Protein 2FB7 (pdb70)

Solvent-accessible surface area: 6636 Å² total; per-residue (Å²): 78,165,106,23,11,32,13,24,1,31,4,111,68,130,84,170,77,59,1,7,33,171,64,83,69,121,166,89,62,15,2,17,5,22,25,16,143,70,104,63,84,67,146,136,109,44,106,136,118,77,61,65,212,77,153,64,177,92,121,80,105,18,182,9,110,43,31,121,65,90,79,95,98,70,95,107,154,121,156,228

B-factor: mean 3.77, std 3.63, range [0.25, 16.96]

Organism: Danio rerio (NCBI:txid7955)

Foldseek 3Di:
DQPAFFKWWAFLVRRIFTAHWHWDAQPQRHTFFAQGFWDCQPDHLDPQRTDHGPGDDPGDTGNSVGTDDMDGDDDRCPPD

Radius of gyration: 13.63 Å; Cα contacts (8 Å, |Δi|>4): 147; chains: 1; bounding box: 40×34×20 Å

CATH classification: 2.30.30.100

InterPro domains:
  IPR010920 LSM domain superfamily [SSF50182] (6-83)
  IPR019050 FDF domain [PF09532] (263-380)
  IPR019050 FDF domain [SM01199] (263-383)
  IPR025609 Lsm14-like, N-terminal [PF12701] (6-80)
  IPR025609 Lsm14-like, N-terminal [SM01271] (1-98)
  IPR025609 Lsm14-like, N-terminal [cd01736] (4-77)
  IPR025761 FFD box [PS51513] (331-347)
  IPR025762 DFDF domain [PS51512] (257-293)
  IPR025768 TFG box [PS51536] (363-383)
  IPR047575 Sm domain [PS52002] (1-81)

Structure (mmCIF, N/CA/C/O backbone):
data_2FB7
#
_entry.id   2FB7
#
_cell.length_a   1.000
_cell.length_b   1.000
_cell.length_c   1.000
_cell.angle_alpha   90.00
_cell.angle_beta   90.00
_cell.angle_gamma   90.00
#
_symmetry.space_group_name_H-M   'P 1'
#
loop_
_atom_site.group_PDB
_atom_site.id
_atom_site.type_symbol
_atom_site.label_atom_id
_atom_site.label_alt_id
_atom_site.label_comp_id
_atom_site.label_asym_id
_atom_site.label_entity_id
_atom_site.label_seq_id
_atom_site.pdbx_PDB_ins_code
_atom_site.Cartn_x
_atom_site.Cartn_y
_atom_site.Cartn_z
_atom_site.occupancy
_atom_site.B_iso_or_equiv
_atom_site.auth_seq_id
_atom_site.auth_comp_id
_atom_site.auth_asym_id
_atom_site.auth_atom_id
_atom_site.pdbx_PDB_model_num
ATOM 1 N N . PRO A 1 16 ? -10.121 -1.608 3.178 1.00 2.98 16 PRO A N 1
ATOM 2 C CA . PRO A 1 16 ? -9.875 -0.203 2.774 1.00 2.98 16 PRO A CA 1
ATOM 3 C C . PRO A 1 16 ? -8.964 0.591 3.743 1.00 3.07 16 PRO A C 1
ATOM 4 O O . PRO A 1 16 ? -8.702 0.162 4.877 1.00 3.73 16 PRO A O 1
ATOM 15 N N . TYR A 1 17 ? -8.512 1.774 3.258 1.00 2.86 17 TYR A N 1
ATOM 16 C CA . TYR A 1 17 ? -7.804 2.807 4.066 1.00 3.15 17 TYR A CA 1
ATOM 17 C C . TYR A 1 17 ? -6.484 2.294 4.715 1.00 2.43 17 TYR A C 1
ATOM 18 O O . TYR A 1 17 ? -5.771 1.467 4.133 1.00 2.82 17 TYR A O 1
ATOM 36 N N . ILE A 1 18 ? -6.162 2.867 5.902 1.00 1.98 18 ILE A N 1
ATOM 37 C CA . ILE A 1 18 ? -4.984 2.551 6.730 1.00 1.60 18 ILE A CA 1
ATOM 38 C C . ILE A 1 18 ? -3.794 3.475 6.475 1.00 1.32 18 ILE A C 1
ATOM 39 O O . ILE A 1 18 ? -3.523 4.382 7.283 1.00 1.96 18 ILE A O 1
ATOM 55 N N . GLY A 1 19 ? -3.109 3.281 5.382 1.00 1.07 19 GLY A N 1
ATOM 56 C CA . GLY A 1 19 ? -1.916 4.069 5.112 1.00 0.82 19 GLY A CA 1
ATOM 57 C C . GLY A 1 19 ? -1.786 4.456 3.654 1.00 0.70 19 GLY A C 1
ATOM 58 O O . GLY A 1 19 ? -2.782 4.426 2.909 1.00 1.05 19 GLY A O 1
ATOM 62 N N . SER A 1 20 ? -0.566 4.796 3.234 1.00 0.60 20 SER A N 1
ATOM 63 C CA . SER A 1 20 ? -0.313 5.192 1.850 1.00 0.70 20 SER A CA 1
ATOM 64 C C . SER A 1 20 ? -0.004 3.958 1.017 1.00 0.53 20 SER A C 1
ATOM 65 O O . SER A 1 20 ? 0.914 3.201 1.336 1.00 0.89 20 SER A O 1
ATOM 73 N N . LYS A 1 21 ? -0.766 3.758 -0.035 1.00 0.67 21 LYS A N 1
ATOM 74 C CA . LYS A 1 21 ? -0.633 2.568 -0.864 1.00 0.88 21 LYS A CA 1
ATOM 75 C C . LYS A 1 21 ? 0.500 2.773 -1.847 1.00 0.70 21 LYS A C 1
ATOM 76 O O . LYS A 1 21 ? 0.492 3.728 -2.639 1.00 1.07 21 LYS A O 1
ATOM 95 N N . ILE A 1 22 ? 1.477 1.911 -1.795 1.00 0.48 22 ILE A N 1
ATOM 96 C CA . ILE A 1 22 ? 2.633 2.027 -2.664 1.00 0.59 22 ILE A CA 1
ATOM 97 C C . ILE A 1 22 ? 3.038 0.646 -3.126 1.00 0.43 22 ILE A C 1
ATOM 98 O O . ILE A 1 22 ? 2.567 -0.364 -2.581 1.00 0.51 22 ILE A O 1
ATOM 114 N N . SER A 1 23 ? 3.888 0.594 -4.088 1.00 0.44 23 SER A N 1
ATOM 115 C CA . SER A 1 23 ? 4.427 -0.630 -4.516 1.00 0.38 23 SER A CA 1
ATOM 116 C C . SER A 1 23 ? 5.938 -0.524 -4.424 1.00 0.34 23 SER A C 1
ATOM 117 O O . SER A 1 23 ? 6.550 0.410 -4.966 1.00 0.52 23 SER A O 1
ATOM 125 N N . LEU A 1 24 ? 6.514 -1.443 -3.706 1.00 0.34 24 LEU A N 1
ATOM 126 C CA . LEU A 1 24 ? 7.926 -1.451 -3.462 1.00 0.37 24 LEU A CA 1
ATOM 127 C C . LEU A 1 24 ? 8.535 -2.680 -4.072 1.00 0.35 24 LEU A C 1
ATOM 128 O O . LEU A 1 24 ? 8.014 -3.780 -3.916 1.00 0.50 24 LEU A O 1
ATOM 144 N N . ILE A 1 25 ? 9.588 -2.495 -4.814 1.00 0.29 25 ILE A N 1
ATOM 145 C CA . ILE A 1 25 ? 10.308 -3.583 -5.361 1.00 0.28 25 ILE A CA 1
ATOM 146 C C . ILE A 1 25 ? 11.624 -3.780 -4.602 1.00 0.25 25 ILE A C 1
ATOM 147 O O . ILE A 1 25 ? 12.460 -2.867 -4.550 1.00 0.29 25 ILE A O 1
ATOM 163 N N . SER A 1 26 ? 11.791 -4.962 -4.006 1.00 0.27 26 SER A N 1
ATOM 164 C CA . SER A 1 26 ? 12.975 -5.291 -3.239 1.00 0.31 26 SER A CA 1
ATOM 165 C C . SER A 1 26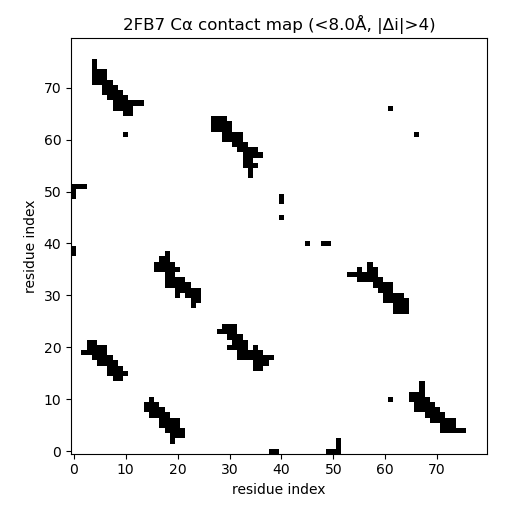 ? 14.139 -5.646 -4.170 1.00 0.29 26 SER A C 1
ATOM 166 O O . SER A 1 26 ? 13.928 -5.833 -5.377 1.00 0.28 26 SER A O 1
ATOM 174 N N . LYS A 1 27 ? 15.365 -5.761 -3.587 1.00 0.35 27 LYS A N 1
ATOM 175 C CA . LYS A 1 27 ? 16.635 -5.996 -4.339 1.00 0.41 27 LYS A CA 1
ATOM 176 C C . LYS A 1 27 ? 16.551 -7.156 -5.360 1.00 0.45 27 LYS A C 1
ATOM 177 O O . LYS A 1 27 ? 17.286 -7.164 -6.335 1.00 0.60 27 LYS A O 1
ATOM 196 N N . ALA A 1 28 ? 15.665 -8.114 -5.126 1.00 0.44 28 ALA A N 1
ATOM 197 C CA . ALA A 1 28 ? 15.545 -9.281 -6.000 1.00 0.52 28 ALA A CA 1
ATOM 198 C C . ALA A 1 28 ? 14.580 -9.006 -7.138 1.00 0.41 28 ALA A C 1
ATOM 199 O O . ALA A 1 28 ? 14.200 -9.912 -7.872 1.00 0.48 28 ALA A O 1
ATOM 206 N N . GLU A 1 29 ? 14.208 -7.737 -7.274 1.00 0.34 29 GLU A N 1
ATOM 207 C CA . GLU A 1 29 ? 13.277 -7.260 -8.286 1.00 0.38 29 GLU A CA 1
ATOM 208 C C . GLU A 1 29 ? 11.895 -7.860 -8.084 1.00 0.40 29 GLU A C 1
ATOM 209 O O . GLU A 1 29 ? 11.165 -8.151 -9.026 1.00 0.55 29 GLU A O 1
ATOM 221 N N . ILE A 1 30 ? 11.520 -7.943 -6.807 1.00 0.39 30 ILE A N 1
ATOM 222 C CA . ILE A 1 30 ? 10.230 -8.480 -6.410 1.00 0.52 30 ILE A CA 1
ATOM 223 C C . ILE A 1 30 ? 9.312 -7.348 -5.966 1.00 0.55 30 ILE A C 1
ATOM 224 O O . ILE A 1 30 ? 9.683 -6.553 -5.099 1.00 0.59 30 ILE A O 1
ATOM 240 N N . ARG A 1 31 ? 8.121 -7.288 -6.551 1.00 0.64 31 ARG A N 1
ATOM 241 C CA . ARG A 1 31 ? 7.144 -6.235 -6.237 1.00 0.75 31 ARG A CA 1
ATOM 242 C C . ARG A 1 31 ? 6.215 -6.630 -5.083 1.00 0.55 31 ARG A C 1
ATOM 243 O O . ARG A 1 31 ? 5.824 -7.789 -4.954 1.00 0.76 31 ARG A O 1
ATOM 264 N N . TYR A 1 32 ? 5.884 -5.661 -4.252 1.00 0.47 32 TYR A N 1
ATOM 265 C CA . TYR A 1 32 ? 4.946 -5.846 -3.145 1.00 0.59 32 TYR A CA 1
ATOM 266 C C . TYR A 1 32 ? 4.042 -4.615 -3.092 1.00 0.56 32 TYR A C 1
ATOM 267 O O . TYR A 1 32 ? 4.509 -3.498 -3.392 1.00 0.69 32 TYR A O 1
ATOM 285 N N . GLU A 1 33 ? 2.782 -4.795 -2.762 1.00 0.53 33 GLU A N 1
ATOM 286 C CA . GLU A 1 33 ? 1.883 -3.681 -2.550 1.00 0.52 33 GLU A CA 1
ATOM 287 C C . GLU A 1 33 ? 1.426 -3.648 -1.097 1.00 0.42 33 GLU A C 1
ATOM 288 O O . GLU A 1 33 ? 1.088 -4.671 -0.523 1.00 0.51 33 GLU A O 1
ATOM 300 N N . GLY A 1 34 ? 1.447 -2.486 -0.505 1.00 0.40 34 GLY A N 1
ATOM 301 C CA . GLY A 1 34 ? 1.050 -2.342 0.880 1.00 0.43 34 GLY A CA 1
ATOM 302 C C . GLY A 1 34 ? 0.839 -0.932 1.224 1.00 0.36 34 GLY A C 1
ATOM 303 O O . GLY A 1 34 ? 0.814 -0.060 0.337 1.00 0.45 34 GLY A O 1
ATOM 307 N N . ILE A 1 35 ? 0.692 -0.684 2.486 1.00 0.35 35 ILE A N 1
ATOM 308 C CA . ILE A 1 35 ? 0.542 0.612 2.961 1.00 0.39 35 ILE A CA 1
ATOM 309 C C . ILE A 1 35 ? 1.737 1.091 3.821 1.00 0.40 35 ILE A C 1
ATOM 310 O O . ILE A 1 35 ? 2.023 0.594 4.901 1.00 0.61 35 ILE A O 1
ATOM 326 N N . LEU A 1 36 ? 2.467 1.980 3.241 1.00 0.33 36 LEU A N 1
ATOM 327 C CA . LEU A 1 36 ? 3.638 2.632 3.853 1.00 0.40 36 LEU A CA 1
ATOM 328 C C . LEU A 1 36 ? 3.270 3.284 5.178 1.00 0.41 36 LEU A C 1
ATOM 329 O O . LEU A 1 36 ? 2.211 3.960 5.289 1.00 0.44 36 LEU A O 1
ATOM 345 N N . TYR A 1 37 ? 4.136 3.080 6.183 1.00 0.44 37 TYR A N 1
ATOM 346 C CA . TYR A 1 37 ? 3.913 3.594 7.513 1.00 0.50 37 TYR A CA 1
ATOM 347 C C . TYR A 1 37 ? 4.949 4.682 7.883 1.00 0.52 37 TYR A C 1
ATOM 348 O O . TYR A 1 37 ? 4.584 5.746 8.382 1.00 0.64 37 TYR A O 1
ATOM 366 N N . THR A 1 38 ? 6.232 4.418 7.654 1.00 0.49 38 THR A N 1
ATOM 367 C CA . THR A 1 38 ? 7.295 5.379 7.988 1.00 0.56 38 THR A CA 1
ATOM 368 C C . THR A 1 38 ? 8.518 5.139 7.078 1.00 0.56 38 THR A C 1
ATOM 369 O O . THR A 1 38 ? 8.706 4.022 6.577 1.00 0.52 38 THR A O 1
ATOM 380 N N . ILE A 1 39 ? 9.313 6.181 6.838 1.00 0.72 39 ILE A N 1
ATOM 381 C CA . ILE A 1 39 ? 10.540 6.059 6.050 1.00 0.79 39 ILE A CA 1
ATOM 382 C C . ILE A 1 39 ? 11.661 6.796 6.771 1.00 1.01 39 ILE A C 1
ATOM 383 O O . ILE A 1 39 ? 11.509 7.972 7.114 1.00 1.31 39 ILE A O 1
ATOM 399 N N . ASP A 1 40 ? 12.764 6.121 7.012 1.00 0.96 40 ASP A N 1
ATOM 400 C CA . ASP A 1 40 ? 13.905 6.747 7.651 1.00 1.24 40 ASP A CA 1
ATOM 401 C C . ASP A 1 40 ? 14.774 7.334 6.570 1.00 1.25 40 ASP A C 1
ATOM 402 O O . ASP A 1 40 ? 15.582 6.631 5.955 1.00 1.13 40 ASP A O 1
ATOM 411 N N . THR A 1 41 ? 14.591 8.597 6.311 1.00 1.54 41 THR A N 1
ATOM 412 C CA . THR A 1 41 ? 15.279 9.297 5.243 1.00 1.72 41 THR A CA 1
ATOM 413 C C . THR A 1 41 ? 16.833 9.202 5.342 1.00 1.69 41 THR A C 1
ATOM 414 O O . THR A 1 41 ? 17.510 9.198 4.321 1.00 1.85 41 THR A O 1
ATOM 425 N N . GLU A 1 42 ? 17.375 9.070 6.557 1.00 1.61 42 GLU A N 1
ATOM 426 C CA . GLU A 1 42 ? 18.844 9.034 6.738 1.00 1.64 42 GLU A CA 1
ATOM 427 C C . GLU A 1 42 ? 19.463 7.770 6.099 1.00 1.37 42 GLU A C 1
ATOM 428 O O . GLU A 1 42 ? 20.521 7.824 5.499 1.00 1.56 42 GLU A O 1
ATOM 440 N N . ASN A 1 43 ? 18.798 6.640 6.234 1.00 1.11 43 ASN A N 1
ATOM 441 C CA . ASN A 1 43 ? 19.339 5.377 5.684 1.00 1.14 43 ASN A CA 1
ATOM 442 C C . ASN A 1 43 ? 18.522 4.928 4.506 1.00 1.21 43 ASN A C 1
ATOM 443 O O . ASN A 1 43 ? 18.796 3.885 3.907 1.00 1.44 43 ASN A O 1
ATOM 454 N N . SER A 1 44 ? 17.502 5.734 4.183 1.00 1.16 44 SER A N 1
ATOM 455 C CA . SER A 1 44 ? 16.578 5.475 3.080 1.00 1.40 44 SER A CA 1
ATOM 456 C C . SER A 1 44 ? 15.749 4.201 3.352 1.00 1.17 44 SER A C 1
ATOM 457 O O . SER A 1 44 ? 15.087 3.677 2.459 1.00 1.36 44 SER A O 1
ATOM 465 N N . THR A 1 45 ? 15.741 3.768 4.603 1.00 0.90 45 THR A N 1
ATOM 466 C CA . THR A 1 45 ? 15.092 2.556 4.983 1.00 0.79 45 THR A CA 1
ATOM 467 C C . THR A 1 45 ? 13.568 2.736 5.032 1.00 0.71 45 THR A C 1
ATOM 468 O O . THR A 1 45 ? 13.055 3.744 5.547 1.00 0.86 45 THR A O 1
ATOM 479 N N . VAL A 1 46 ? 12.864 1.779 4.490 1.00 0.55 46 VAL A N 1
ATOM 480 C CA . VAL A 1 46 ? 11.425 1.847 4.398 1.00 0.53 46 VAL A CA 1
ATOM 481 C C . VAL A 1 46 ? 10.792 0.932 5.440 1.00 0.46 46 VAL A C 1
ATOM 482 O O . VAL A 1 46 ? 11.111 -0.273 5.499 1.00 0.56 46 VAL A O 1
ATOM 495 N N . ALA A 1 47 ? 9.911 1.489 6.258 1.00 0.46 47 ALA A N 1
ATOM 496 C CA . ALA A 1 47 ? 9.224 0.722 7.268 1.00 0.47 47 ALA A CA 1
ATOM 497 C C . ALA A 1 47 ? 7.824 0.399 6.800 1.00 0.42 47 ALA A C 1
ATOM 498 O O . ALA A 1 47 ? 6.940 1.285 6.737 1.00 0.40 47 AL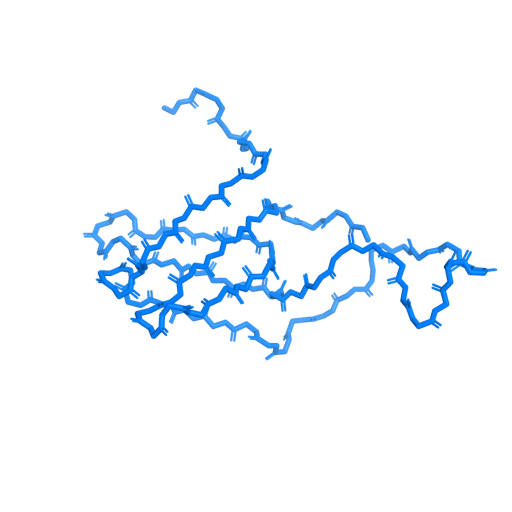A A O 1
ATOM 505 N N . LEU A 1 48 ? 7.624 -0.834 6.443 1.00 0.49 48 LEU A N 1
ATOM 506 C CA . LEU A 1 48 ? 6.346 -1.287 6.000 1.00 0.55 48 LEU A CA 1
ATOM 507 C C . LEU A 1 48 ? 5.601 -2.012 7.086 1.00 0.55 48 LEU A C 1
ATOM 508 O O . LEU A 1 48 ? 6.193 -2.676 7.946 1.00 0.66 48 LEU A O 1
ATOM 524 N N . ALA A 1 49 ? 4.312 -1.915 7.004 1.00 0.54 49 ALA A N 1
ATOM 525 C CA . ALA A 1 49 ? 3.412 -2.475 7.919 1.00 0.59 49 ALA A CA 1
ATOM 526 C C . ALA A 1 49 ? 2.220 -2.825 7.122 1.00 0.53 49 ALA A C 1
ATOM 527 O O . ALA A 1 49 ? 1.834 -2.057 6.279 1.00 0.69 49 ALA A O 1
ATOM 534 N N . LYS A 1 50 ? 1.702 -4.009 7.332 1.00 0.55 50 LYS A N 1
ATOM 535 C CA . LYS A 1 50 ? 0.551 -4.501 6.628 1.00 0.70 50 LYS A CA 1
ATOM 536 C C . LYS A 1 50 ? 0.661 -4.339 5.098 1.00 0.60 50 LYS A C 1
ATOM 537 O O . LYS A 1 50 ? -0.036 -3.581 4.418 1.00 0.74 50 LYS A O 1
ATOM 556 N N . VAL A 1 51 ? 1.691 -4.946 4.600 1.00 0.64 51 VAL A N 1
ATOM 557 C CA . VAL A 1 51 ? 1.872 -5.027 3.193 1.00 0.54 51 VAL A CA 1
ATOM 558 C C . VAL A 1 51 ? 0.918 -6.117 2.702 1.00 0.72 51 VAL A C 1
ATOM 559 O O . VAL A 1 51 ? 1.086 -7.275 3.064 1.00 1.07 51 VAL A O 1
ATOM 572 N N . ARG A 1 52 ? -0.073 -5.746 1.924 1.00 0.93 52 ARG A N 1
ATOM 573 C CA . ARG A 1 52 ? -1.000 -6.695 1.356 1.00 1.36 52 ARG A CA 1
ATOM 574 C C . ARG A 1 52 ? -1.824 -5.956 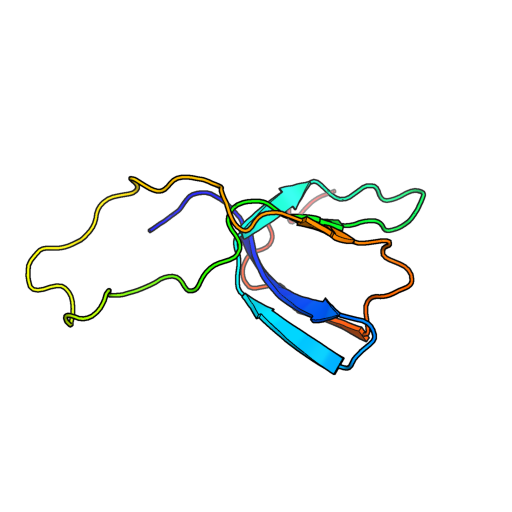0.326 1.00 1.77 52 ARG A C 1
ATOM 575 O O . ARG A 1 52 ? -1.944 -4.722 0.412 1.00 2.15 52 ARG A O 1
ATOM 596 N N . SER A 1 53 ? -2.395 -6.680 -0.626 1.00 2.22 53 SER A N 1
ATOM 597 C CA . SER A 1 53 ? -3.263 -6.082 -1.628 1.00 2.91 53 SER A CA 1
ATOM 598 C C . SER A 1 53 ? -4.508 -5.429 -0.954 1.00 3.21 53 SER A C 1
ATOM 599 O O . SER A 1 53 ? -4.899 -5.813 0.173 1.00 3.47 53 SER A O 1
ATOM 607 N N . PHE A 1 54 ? -5.115 -4.461 -1.629 1.00 3.60 54 PHE A N 1
ATOM 608 C CA . PHE A 1 54 ? -6.190 -3.676 -1.048 1.00 4.15 54 PHE A CA 1
ATOM 609 C C . PHE A 1 54 ? -7.420 -3.529 -1.971 1.00 4.64 54 PHE A C 1
ATOM 610 O O . PHE A 1 54 ? -7.469 -2.663 -2.840 1.00 5.36 54 PHE A O 1
ATOM 627 N N . GLY A 1 55 ? -8.398 -4.385 -1.793 1.00 4.55 55 GLY A N 1
ATOM 628 C CA . GLY A 1 55 ? -9.598 -4.263 -2.606 1.00 5.26 55 GLY A CA 1
ATOM 629 C C . GLY A 1 55 ? -10.179 -5.594 -3.008 1.00 5.56 55 GLY A C 1
ATOM 630 O O . GLY A 1 55 ? -9.695 -6.221 -3.920 1.00 5.90 55 GLY A O 1
ATOM 634 N N . THR A 1 56 ? -11.242 -5.995 -2.294 1.00 5.65 56 THR A N 1
ATOM 635 C CA . THR A 1 56 ? -11.974 -7.279 -2.472 1.00 6.13 56 THR A CA 1
ATOM 636 C C . THR A 1 56 ? -11.156 -8.477 -2.045 1.00 6.59 56 THR A C 1
ATOM 637 O O . THR A 1 56 ? -10.000 -8.584 -2.359 1.00 7.05 56 THR A O 1
ATOM 648 N N . GLU A 1 57 ? -11.787 -9.332 -1.292 1.00 6.75 57 GLU A N 1
ATOM 649 C CA . GLU A 1 57 ? -11.222 -10.534 -0.764 1.00 7.40 57 GLU A CA 1
ATOM 650 C C . GLU A 1 57 ? -11.389 -11.657 -1.816 1.00 8.18 57 GLU A C 1
ATOM 651 O O . GLU A 1 57 ? -11.414 -11.385 -3.011 1.00 8.38 57 GLU A O 1
ATOM 663 N N . ASP A 1 58 ? -11.524 -12.903 -1.351 1.00 8.77 58 ASP A N 1
ATOM 664 C CA . ASP A 1 58 ? -11.746 -14.098 -2.224 1.00 9.67 58 ASP A CA 1
ATOM 665 C C . ASP A 1 58 ? -13.156 -14.070 -2.829 1.00 9.51 58 ASP A C 1
ATOM 666 O O . ASP A 1 58 ? -13.602 -14.988 -3.528 1.00 10.10 58 ASP A O 1
ATOM 675 N N . ARG A 1 59 ? -13.833 -13.003 -2.541 1.00 8.84 59 ARG A N 1
ATOM 676 C CA . ARG A 1 59 ? -15.140 -12.700 -3.000 1.00 8.83 59 ARG A CA 1
ATOM 677 C C . ARG A 1 59 ? -15.104 -11.267 -3.517 1.00 8.12 59 ARG A C 1
ATOM 678 O O . ARG A 1 59 ? -14.330 -10.440 -2.992 1.00 7.53 59 ARG A O 1
ATOM 699 N N . PRO A 1 60 ? -15.930 -10.921 -4.513 1.00 8.32 60 PRO A N 1
ATOM 700 C CA . PRO A 1 60 ? -15.976 -9.563 -5.078 1.00 7.97 60 PRO A CA 1
ATOM 701 C C . PRO A 1 60 ? -16.716 -8.609 -4.128 1.00 7.54 60 PRO A C 1
ATOM 702 O O . PRO A 1 60 ? -17.483 -7.755 -4.561 1.00 7.87 60 PRO A O 1
ATOM 713 N N . THR A 1 61 ? -16.391 -8.708 -2.840 1.00 7.06 61 THR A N 1
ATOM 714 C CA . THR A 1 61 ? -17.090 -8.047 -1.789 1.00 6.93 61 THR A CA 1
ATOM 715 C C . THR A 1 61 ? -18.592 -8.279 -1.814 1.00 7.37 61 THR A C 1
ATOM 716 O O . THR A 1 61 ? -19.380 -7.437 -2.238 1.00 7.57 61 THR A O 1
ATOM 727 N N . ASP A 1 62 ? -18.964 -9.467 -1.394 1.00 7.84 62 ASP A N 1
ATOM 728 C CA . ASP A 1 62 ? -20.397 -9.855 -1.245 1.00 8.59 62 ASP A CA 1
ATOM 729 C C . ASP A 1 62 ? -20.920 -9.273 0.054 1.00 8.58 62 ASP A C 1
ATOM 730 O O . ASP A 1 62 ? -22.107 -9.327 0.369 1.00 9.09 62 ASP A O 1
ATOM 739 N N . ARG A 1 63 ? -19.998 -8.694 0.758 1.00 8.24 63 ARG A N 1
ATOM 740 C CA . ARG A 1 63 ? -20.138 -8.088 2.026 1.00 8.47 63 ARG A CA 1
ATOM 741 C C . ARG A 1 63 ? -18.973 -7.114 2.120 1.00 7.71 63 ARG A C 1
ATOM 742 O O . ARG A 1 63 ? -17.842 -7.508 2.342 1.00 7.62 63 ARG A O 1
ATOM 763 N N . PRO A 1 64 ? -19.231 -5.869 1.763 1.00 7.39 64 PRO A N 1
ATOM 764 C CA . PRO A 1 64 ? -18.229 -4.790 1.756 1.00 6.90 64 PRO A CA 1
ATOM 765 C C . PRO A 1 64 ? -17.375 -4.762 3.018 1.00 6.03 64 PRO A C 1
ATOM 766 O O . PRO A 1 64 ? -17.888 -4.721 4.148 1.00 6.04 64 PRO A O 1
ATOM 777 N N . ILE A 1 65 ? -16.079 -4.781 2.808 1.00 5.53 65 ILE A N 1
ATOM 778 C CA . ILE A 1 65 ? -15.141 -4.894 3.885 1.00 4.81 65 ILE A CA 1
ATOM 779 C C . ILE A 1 65 ? -14.799 -3.529 4.418 1.00 4.50 65 ILE A C 1
ATOM 780 O O . ILE A 1 65 ? -14.646 -2.564 3.674 1.00 4.92 65 ILE A O 1
ATOM 796 N N . ALA A 1 66 ? -14.754 -3.466 5.699 1.00 4.20 66 ALA A N 1
ATOM 797 C CA . ALA A 1 66 ? -14.420 -2.277 6.444 1.00 4.33 66 ALA A CA 1
ATOM 798 C C . ALA A 1 66 ? -12.989 -2.415 6.939 1.00 4.07 66 ALA A C 1
ATOM 799 O O . ALA A 1 66 ? -12.509 -3.549 7.042 1.00 3.75 66 ALA A O 1
ATOM 806 N N . PRO A 1 67 ? -12.267 -1.307 7.221 1.00 4.67 67 PRO A N 1
ATOM 807 C CA . PRO A 1 67 ? -10.893 -1.367 7.752 1.00 4.98 67 PRO A CA 1
ATOM 808 C C . PRO A 1 67 ? -10.767 -2.117 9.069 1.00 4.85 67 PRO A C 1
ATOM 809 O O . PRO A 1 67 ? -10.893 -1.551 10.163 1.00 5.44 67 PRO A O 1
ATOM 820 N N . ARG A 1 68 ? -10.618 -3.377 8.937 1.00 4.34 68 ARG A N 1
ATOM 821 C CA . ARG A 1 68 ? -10.317 -4.261 10.030 1.00 4.37 68 ARG A CA 1
ATOM 822 C C . ARG A 1 68 ? -9.263 -5.209 9.556 1.00 4.47 68 ARG A C 1
ATOM 823 O O . ARG A 1 68 ? -9.546 -6.244 8.961 1.00 5.10 68 ARG A O 1
ATOM 844 N N . ASP A 1 69 ? -8.049 -4.824 9.765 1.00 4.27 69 ASP A N 1
ATOM 845 C CA . ASP A 1 69 ? -6.940 -5.531 9.211 1.00 4.77 69 ASP A CA 1
ATOM 846 C C . ASP A 1 69 ? -5.800 -5.471 10.221 1.00 4.67 69 ASP A C 1
ATOM 847 O O . ASP A 1 69 ? -5.665 -4.460 10.936 1.00 5.15 69 ASP A O 1
ATOM 856 N N . GLU A 1 70 ? -5.006 -6.514 10.297 1.00 4.43 70 GLU A N 1
ATOM 857 C CA . GLU A 1 70 ? -3.934 -6.593 11.273 1.00 4.73 70 GLU A CA 1
ATOM 858 C C . GLU A 1 70 ? -2.590 -6.840 10.603 1.00 4.23 70 GLU A C 1
ATOM 859 O O . GLU A 1 70 ? -2.508 -7.375 9.494 1.00 4.51 70 GLU A O 1
ATOM 871 N N . THR A 1 71 ? -1.539 -6.466 11.276 1.00 3.85 71 THR A N 1
ATOM 872 C CA . THR A 1 71 ? -0.242 -6.471 10.683 1.00 3.57 71 THR A CA 1
ATOM 873 C C . THR A 1 71 ? 0.600 -7.695 11.080 1.00 3.98 71 THR A C 1
ATOM 874 O O . THR A 1 71 ? 1.085 -7.779 12.201 1.00 4.61 71 THR A O 1
ATOM 885 N N . PHE A 1 72 ? 0.752 -8.641 10.146 1.00 3.94 72 PHE A N 1
ATOM 886 C CA . PHE A 1 72 ? 1.574 -9.842 10.372 1.00 4.53 72 PHE A CA 1
ATOM 887 C C . PHE A 1 72 ? 2.732 -9.937 9.350 1.00 4.27 72 PHE A C 1
ATOM 888 O O . PHE A 1 72 ? 3.841 -10.327 9.686 1.00 4.46 72 PHE A O 1
ATOM 905 N N . GLU A 1 73 ? 2.449 -9.555 8.117 1.00 4.23 73 GLU A N 1
ATOM 906 C CA . GLU A 1 73 ? 3.405 -9.646 6.987 1.00 4.34 73 GLU A CA 1
ATOM 907 C C . GLU A 1 73 ? 4.431 -8.498 6.930 1.00 3.40 73 GLU A C 1
ATOM 908 O O . GLU A 1 73 ? 5.287 -8.483 6.066 1.00 3.76 73 GLU A O 1
ATOM 920 N N . TYR A 1 74 ? 4.280 -7.520 7.827 1.00 2.52 74 TYR A N 1
ATOM 921 C CA . TYR A 1 74 ? 5.148 -6.306 7.886 1.00 1.62 74 TYR A CA 1
ATOM 922 C C . TYR A 1 74 ? 6.653 -6.618 7.862 1.00 1.55 74 TYR A C 1
ATOM 923 O O . TYR A 1 74 ? 7.093 -7.662 8.350 1.00 2.04 74 TYR A O 1
ATOM 941 N N . ILE A 1 75 ? 7.430 -5.686 7.318 1.00 1.22 75 ILE A N 1
ATOM 942 C CA . ILE A 1 75 ? 8.861 -5.855 7.190 1.00 1.39 75 ILE A CA 1
ATOM 943 C C . ILE A 1 75 ? 9.544 -4.489 6.931 1.00 0.98 75 ILE A C 1
ATOM 944 O O . ILE A 1 75 ? 8.954 -3.584 6.330 1.00 1.15 75 ILE A O 1
ATOM 960 N N . ILE A 1 76 ? 10.757 -4.335 7.433 1.00 0.97 76 ILE A N 1
ATOM 961 C CA . ILE A 1 76 ? 11.542 -3.131 7.250 1.00 0.87 76 ILE A CA 1
ATOM 962 C C . ILE A 1 76 ? 12.656 -3.440 6.279 1.00 0.78 76 ILE A C 1
ATOM 963 O O . ILE A 1 76 ? 13.367 -4.425 6.441 1.00 1.17 76 ILE A O 1
ATOM 979 N N . PHE A 1 77 ? 12.801 -2.620 5.283 1.00 0.64 77 PHE A N 1
ATOM 980 C CA . PHE A 1 77 ? 13.802 -2.834 4.275 1.00 0.75 77 PHE A CA 1
ATOM 981 C C . PHE A 1 77 ? 14.993 -1.906 4.458 1.00 0.68 77 PHE A C 1
ATOM 982 O O . PHE A 1 77 ? 14.840 -0.784 4.914 1.00 0.65 77 PHE A O 1
ATOM 999 N N . ARG A 1 78 ? 16.175 -2.400 4.078 1.00 0.76 78 ARG A N 1
ATOM 1000 C CA . ARG A 1 78 ? 17.440 -1.665 4.159 1.00 0.80 78 ARG A CA 1
ATOM 1001 C C . ARG A 1 78 ? 17.447 -0.370 3.345 1.00 0.71 78 ARG A C 1
ATOM 1002 O O . ARG A 1 78 ? 18.358 0.432 3.484 1.00 1.01 78 ARG A O 1
ATOM 1023 N N . GLY A 1 79 ? 16.466 -0.196 2.460 1.00 0.66 79 GLY A N 1
ATOM 1024 C CA . GLY A 1 79 ? 16.355 1.041 1.698 1.00 0.72 79 GLY A CA 1
ATOM 1025 C C . GLY A 1 79 ? 17.262 1.046 0.508 1.00 0.64 79 GLY A C 1
ATOM 1026 O O . GLY A 1 79 ? 16.817 1.157 -0.627 1.00 0.76 79 GLY A O 1
ATOM 1030 N N . SER A 1 80 ? 18.533 0.899 0.766 1.00 0.62 80 SER A N 1
ATOM 1031 C CA . SER A 1 80 ? 19.540 0.811 -0.299 1.00 0.79 80 SER A CA 1
ATOM 1032 C C . SER A 1 80 ? 19.344 -0.487 -1.135 1.00 0.77 80 SER A C 1
ATOM 1033 O O . SER A 1 80 ? 19.941 -0.658 -2.199 1.00 1.04 80 SER A O 1
ATOM 1041 N N . ASP A 1 81 ? 18.506 -1.375 -0.627 1.00 0.61 81 ASP A N 1
ATOM 1042 C CA . ASP A 1 81 ? 18.143 -2.620 -1.304 1.00 0.76 81 ASP A CA 1
ATOM 1043 C C . ASP A 1 81 ? 16.823 -2.491 -2.032 1.00 0.58 81 ASP A C 1
ATOM 1044 O O . ASP A 1 81 ? 16.176 -3.492 -2.304 1.00 0.63 81 ASP A O 1
ATOM 1053 N N . ILE A 1 82 ? 16.397 -1.290 -2.334 1.00 0.49 82 ILE A N 1
ATOM 1054 C CA . ILE A 1 82 ? 15.146 -1.144 -3.070 1.00 0.42 82 ILE A CA 1
ATOM 1055 C C . ILE A 1 82 ? 15.427 -0.872 -4.544 1.00 0.38 82 ILE A C 1
ATOM 1056 O O . ILE A 1 82 ? 16.249 -0.026 -4.885 1.00 0.47 82 ILE A O 1
ATOM 1072 N N . LYS A 1 83 ? 14.744 -1.595 -5.398 1.00 0.34 83 LYS A N 1
ATOM 1073 C CA . LYS A 1 83 ? 14.885 -1.444 -6.830 1.00 0.36 83 LYS A CA 1
ATOM 1074 C C . LYS A 1 83 ? 13.959 -0.374 -7.368 1.00 0.38 83 LYS A C 1
ATOM 1075 O O . LYS A 1 83 ? 14.264 0.248 -8.379 1.00 0.58 83 LYS A O 1
ATOM 1094 N N . ASP A 1 84 ? 12.826 -0.167 -6.696 1.00 0.34 84 ASP A N 1
ATOM 1095 C CA . ASP A 1 84 ? 11.830 0.820 -7.174 1.00 0.44 84 ASP A CA 1
ATOM 1096 C C . ASP A 1 84 ? 10.784 1.146 -6.113 1.00 0.48 84 ASP A C 1
ATOM 1097 O O . ASP A 1 84 ? 10.276 0.244 -5.419 1.00 0.78 84 ASP A O 1
ATOM 1106 N N . LEU A 1 85 ? 10.499 2.433 -5.966 1.00 0.48 85 LEU A N 1
ATOM 1107 C CA . LEU A 1 85 ? 9.474 2.906 -5.049 1.00 0.72 85 LEU A CA 1
ATOM 1108 C C . LEU A 1 85 ? 8.432 3.710 -5.795 1.00 0.61 85 LEU A C 1
ATOM 1109 O O . LEU A 1 85 ? 8.649 4.879 -6.103 1.00 0.86 85 LEU A O 1
ATOM 1125 N N . THR A 1 86 ? 7.323 3.104 -6.089 1.00 0.61 86 THR A N 1
ATOM 1126 C CA . THR A 1 86 ? 6.255 3.784 -6.774 1.00 0.83 86 THR A CA 1
ATOM 1127 C C . THR A 1 86 ? 5.062 4.006 -5.826 1.00 0.83 86 THR A C 1
ATOM 1128 O O . THR A 1 86 ? 4.463 3.051 -5.318 1.00 0.91 86 THR A O 1
ATOM 1139 N N . VAL A 1 87 ? 4.756 5.274 -5.573 1.00 1.10 87 VAL A N 1
ATOM 1140 C CA . VAL A 1 87 ? 3.677 5.662 -4.665 1.00 1.29 87 VAL A CA 1
ATOM 1141 C C . VAL A 1 87 ? 2.379 5.945 -5.430 1.00 1.44 87 VAL A C 1
ATOM 1142 O O . VAL A 1 87 ? 2.410 6.275 -6.617 1.00 1.74 87 VAL A O 1
ATOM 1155 N N . CYS A 1 88 ? 1.245 5.790 -4.759 1.00 1.53 88 CYS A N 1
ATOM 1156 C CA . CYS A 1 88 ? -0.041 6.071 -5.376 1.00 1.91 88 CYS A CA 1
ATOM 1157 C C . CYS A 1 88 ? -0.682 7.343 -4.791 1.00 1.83 88 CYS A C 1
ATOM 1158 O O . CYS A 1 88 ? -1.370 8.078 -5.500 1.00 2.53 88 CYS A O 1
ATOM 1166 N N . GLU A 1 89 ? -0.447 7.613 -3.507 1.00 1.89 89 GLU A N 1
ATOM 1167 C CA . GLU A 1 89 ? -1.024 8.783 -2.874 1.00 2.59 89 GLU A CA 1
ATOM 1168 C C . GLU A 1 89 ? -0.022 9.486 -1.949 1.00 3.36 89 GLU A C 1
ATOM 1169 O O . GLU A 1 89 ? 0.446 8.906 -0.963 1.00 3.69 89 GLU A O 1
ATOM 1181 N N . PRO A 1 90 ? 0.349 10.740 -2.280 1.00 4.20 90 PRO A N 1
ATOM 1182 C CA . PRO A 1 90 ? 1.269 11.541 -1.474 1.00 5.33 90 PRO A CA 1
ATOM 1183 C C . PRO A 1 90 ? 0.571 12.142 -0.225 1.00 5.94 90 PRO A C 1
ATOM 1184 O O . PRO A 1 90 ? -0.324 12.997 -0.359 1.00 6.31 90 PRO A O 1
ATOM 1195 N N . PRO A 1 91 ? 0.943 11.686 0.985 1.00 6.36 91 PRO A N 1
ATOM 1196 C CA . PRO A 1 91 ? 0.348 12.171 2.247 1.00 7.26 91 PRO A CA 1
ATOM 1197 C C . PRO A 1 91 ? 0.609 13.668 2.490 1.00 8.19 91 PRO A C 1
ATOM 1198 O O . PRO A 1 91 ? -0.261 14.391 2.976 1.00 8.59 91 PRO A O 1
ATOM 1209 N N . LYS A 1 92 ? 1.802 14.115 2.156 1.00 8.73 92 LYS A N 1
ATOM 1210 C CA . LYS A 1 92 ? 2.185 15.499 2.353 1.00 9.77 92 LYS A CA 1
ATOM 1211 C C . LYS A 1 92 ? 2.778 16.066 1.067 1.00 10.34 92 LYS A C 1
ATOM 1212 O O . LYS A 1 92 ? 3.907 15.760 0.716 1.00 10.73 92 LYS A O 1
ATOM 1231 N N . PRO A 1 93 ? 1.974 16.848 0.308 1.00 10.61 93 PRO A N 1
ATOM 1232 C CA . PRO A 1 93 ? 2.434 17.489 -0.934 1.00 11.40 93 PRO A CA 1
ATOM 1233 C C . PRO A 1 93 ? 3.482 18.571 -0.646 1.00 12.54 93 PRO A C 1
ATOM 1234 O O . PRO A 1 93 ? 4.346 18.869 -1.476 1.00 13.22 93 PRO A O 1
ATOM 1245 N N . ILE A 1 94 ? 3.386 19.154 0.531 1.00 12.89 94 ILE A N 1
ATOM 1246 C CA . ILE A 1 94 ? 4.303 20.166 0.981 1.00 14.03 94 ILE A CA 1
ATOM 1247 C C . ILE A 1 94 ? 5.124 19.583 2.114 1.00 14.23 94 ILE A C 1
ATOM 1248 O O . ILE A 1 94 ? 4.564 19.115 3.113 1.00 14.51 94 ILE A O 1
ATOM 1264 N N . MET A 1 95 ? 6.425 19.583 1.948 1.00 14.23 95 MET A N 1
ATOM 1265 C CA . MET A 1 95 ? 7.323 19.009 2.928 1.00 14.59 95 MET A CA 1
ATOM 1266 C C . MET A 1 95 ? 8.184 20.102 3.519 1.00 14.93 95 MET A C 1
ATOM 1267 O O . MET A 1 95 ? 7.900 20.531 4.641 1.00 15.26 95 MET A O 1
ATOM 1282 N N . PRO A 1 16 ? -8.586 -0.279 6.017 1.00 2.98 16 PRO A N 2
ATOM 1283 C CA . PRO A 1 16 ? -8.628 0.982 6.754 1.00 2.98 16 PRO A CA 2
ATOM 1284 C C . PRO A 1 16 ? -7.588 2.001 6.229 1.00 3.07 16 PRO A C 2
ATOM 1285 O O . PRO A 1 16 ? -6.528 1.626 5.683 1.00 3.73 16 PRO A O 2
ATOM 1296 N N . TYR A 1 17 ? -7.887 3.276 6.402 1.00 2.86 17 TYR A N 2
ATOM 1297 C CA . TYR A 1 17 ? -7.009 4.336 5.941 1.00 3.15 17 TYR A CA 2
ATOM 1298 C C . TYR A 1 17 ? -5.836 4.491 6.904 1.00 2.43 17 TYR A C 2
ATOM 1299 O O . TYR A 1 17 ? -5.927 5.204 7.889 1.00 2.82 17 TYR A O 2
ATOM 1317 N N . ILE A 1 18 ? -4.761 3.761 6.632 1.00 1.98 18 ILE A N 2
ATOM 1318 C CA . ILE A 1 18 ? -3.587 3.806 7.483 1.00 1.60 18 ILE A CA 2
ATOM 1319 C C . ILE A 1 18 ? -2.411 4.527 6.813 1.00 1.32 18 ILE A C 2
ATOM 1320 O O . ILE A 1 18 ? -2.147 5.699 7.079 1.00 1.96 18 ILE A O 2
ATOM 1336 N N . GLY A 1 19 ? -1.757 3.842 5.918 1.00 1.07 19 GLY A N 2
ATOM 1337 C CA . GLY A 1 19 ? -0.577 4.390 5.286 1.00 0.82 19 GLY A CA 2
ATOM 1338 C C . GLY A 1 19 ? -0.797 4.806 3.845 1.00 0.70 19 GLY A C 2
ATOM 1339 O O . GLY A 1 19 ? -1.958 4.926 3.366 1.00 1.05 19 GLY A O 2
ATOM 1343 N N . SER A 1 20 ? 0.300 5.011 3.150 1.00 0.60 20 SER A N 2
ATOM 1344 C CA . SER A 1 20 ? 0.301 5.439 1.765 1.00 0.70 20 SER A CA 2
ATOM 1345 C C . SER A 1 20 ? 0.283 4.218 0.856 1.00 0.53 20 SER A C 2
ATOM 1346 O O . SER A 1 20 ? 0.865 3.178 1.198 1.00 0.89 20 SER A O 2
ATOM 1354 N N . LYS A 1 21 ? -0.376 4.328 -0.268 1.00 0.67 21 LYS A N 2
ATOM 1355 C CA . LYS A 1 21 ? -0.534 3.209 -1.166 1.00 0.88 21 LYS A CA 2
ATOM 1356 C C . LYS A 1 21 ? 0.590 3.237 -2.163 1.00 0.70 21 LYS A C 2
ATOM 1357 O O . LYS A 1 21 ? 0.707 4.166 -2.955 1.00 1.07 21 LYS A O 2
ATOM 1376 N N . ILE A 1 22 ? 1.436 2.252 -2.101 1.00 0.48 22 ILE A N 2
ATOM 1377 C CA . ILE A 1 22 ? 2.627 2.247 -2.897 1.00 0.59 22 ILE A CA 2
ATOM 1378 C C . ILE A 1 22 ? 3.086 0.829 -3.207 1.00 0.43 22 ILE A C 2
ATOM 1379 O O . ILE A 1 22 ? 2.822 -0.111 -2.440 1.00 0.51 22 ILE A O 2
ATOM 1395 N N . SER A 1 23 ? 3.729 0.686 -4.334 1.00 0.44 23 SER A N 2
ATOM 1396 C CA . SER A 1 23 ? 4.302 -0.546 -4.749 1.00 0.38 23 SER A CA 2
ATOM 1397 C C . SER A 1 23 ? 5.807 -0.447 -4.534 1.00 0.34 23 SER A C 2
ATOM 1398 O O . SER A 1 23 ? 6.440 0.527 -4.968 1.00 0.52 23 SER A O 2
ATOM 1406 N N . LEU A 1 24 ? 6.358 -1.403 -3.854 1.00 0.34 24 LEU A N 2
ATOM 1407 C CA . LEU A 1 24 ? 7.766 -1.419 -3.580 1.00 0.37 24 LEU A CA 2
ATOM 1408 C C . LEU A 1 24 ? 8.387 -2.689 -4.083 1.00 0.35 24 LEU A C 2
ATOM 1409 O O . LEU A 1 24 ? 7.884 -3.780 -3.822 1.00 0.50 24 LEU A O 2
ATOM 1425 N N . ILE A 1 25 ? 9.437 -2.555 -4.838 1.00 0.29 25 ILE A N 2
ATOM 1426 C CA . ILE A 1 25 ? 10.171 -3.705 -5.261 1.00 0.28 25 ILE A CA 2
ATOM 1427 C C . ILE A 1 25 ? 11.437 -3.791 -4.456 1.00 0.25 25 ILE A C 2
ATOM 1428 O O . ILE A 1 25 ? 12.220 -2.832 -4.407 1.00 0.29 25 ILE A O 2
ATOM 1444 N N . SER A 1 26 ? 11.634 -4.911 -3.818 1.00 0.27 26 SER A N 2
ATOM 1445 C CA . SER A 1 26 ? 12.822 -5.142 -3.058 1.00 0.31 26 SER A CA 2
ATOM 1446 C C . SER A 1 26 ? 13.934 -5.536 -4.013 1.00 0.29 26 SER A C 2
ATOM 1447 O O . SER A 1 26 ? 13.660 -5.965 -5.136 1.00 0.28 26 SER A O 2
ATOM 1455 N N . LYS A 1 27 ? 15.181 -5.401 -3.579 1.00 0.35 27 LYS A N 2
ATOM 1456 C CA . LYS A 1 27 ? 16.350 -5.781 -4.390 1.00 0.41 27 LYS A CA 2
ATOM 1457 C C . LYS A 1 27 ? 16.307 -7.245 -4.893 1.00 0.45 27 LYS A C 2
ATOM 1458 O O . LYS A 1 27 ? 17.102 -7.621 -5.736 1.00 0.60 27 LYS A O 2
ATOM 1477 N N . ALA A 1 28 ? 15.385 -8.047 -4.350 1.00 0.44 28 ALA A N 2
ATOM 1478 C CA . ALA A 1 28 ? 15.215 -9.448 -4.728 1.00 0.52 28 ALA A CA 2
ATOM 1479 C C . ALA A 1 28 ? 14.316 -9.552 -5.955 1.00 0.41 28 ALA A C 2
ATOM 1480 O O . ALA A 1 28 ? 13.934 -10.648 -6.376 1.00 0.48 28 ALA A O 2
ATOM 1487 N N . GLU A 1 29 ? 13.979 -8.381 -6.484 1.00 0.34 29 GLU A N 2
ATOM 1488 C CA . GLU A 1 29 ? 13.165 -8.179 -7.669 1.00 0.38 29 GLU A CA 2
ATOM 1489 C C . GLU A 1 29 ? 11.725 -8.560 -7.351 1.00 0.40 29 GLU A C 2
ATOM 1490 O O . GLU A 1 29 ? 10.941 -8.952 -8.225 1.00 0.55 29 GLU A O 2
ATOM 1502 N N . ILE A 1 30 ? 11.354 -8.370 -6.104 1.00 0.39 30 ILE A N 2
ATOM 1503 C CA . ILE A 1 30 ? 10.040 -8.781 -5.654 1.00 0.52 30 ILE A CA 2
ATOM 1504 C C . ILE A 1 30 ? 9.132 -7.578 -5.400 1.00 0.55 30 ILE A C 2
ATOM 1505 O O . ILE A 1 30 ? 9.500 -6.653 -4.676 1.00 0.59 30 ILE A O 2
ATOM 1521 N N . ARG A 1 31 ? 7.954 -7.620 -6.000 1.00 0.64 31 ARG A N 2
ATOM 1522 C CA . ARG A 1 31 ? 6.956 -6.564 -5.893 1.00 0.75 31 ARG A CA 2
ATOM 1523 C C . ARG A 1 31 ? 6.078 -6.760 -4.651 1.00 0.55 31 ARG A C 2
ATOM 1524 O O . ARG A 1 31 ? 5.484 -7.818 -4.469 1.00 0.76 31 ARG A O 2
ATOM 1545 N N . TYR A 1 32 ? 6.016 -5.751 -3.808 1.00 0.47 32 TYR A N 2
ATOM 1546 C CA . TYR A 1 32 ? 5.121 -5.746 -2.662 1.00 0.59 32 TYR A CA 2
ATOM 1547 C C . TYR A 1 32 ? 4.183 -4.544 -2.752 1.00 0.56 32 TYR A C 2
ATOM 1548 O O . TYR A 1 32 ? 4.637 -3.411 -2.935 1.00 0.69 32 TYR A O 2
ATOM 1566 N N . GLU A 1 33 ? 2.903 -4.799 -2.647 1.00 0.53 33 GLU A N 2
ATOM 1567 C CA . GLU A 1 33 ? 1.893 -3.752 -2.690 1.00 0.52 33 GLU A CA 2
ATOM 1568 C C . GLU A 1 33 ? 1.112 -3.729 -1.365 1.00 0.42 33 GLU A C 2
ATOM 1569 O O . GLU A 1 33 ? 0.590 -4.755 -0.913 1.00 0.51 33 GLU A O 2
ATOM 1581 N N . GLY A 1 34 ? 1.054 -2.569 -0.742 1.00 0.40 34 GLY A N 2
ATOM 1582 C CA . GLY A 1 34 ? 0.426 -2.430 0.562 1.00 0.43 34 GLY A CA 2
ATOM 1583 C C . GLY A 1 34 ? 0.442 -1.028 0.997 1.00 0.36 34 GLY A C 2
ATOM 1584 O O . GLY A 1 34 ? 0.447 -0.108 0.158 1.00 0.45 34 GLY A O 2
ATOM 1588 N N . ILE A 1 35 ? 0.460 -0.822 2.284 1.00 0.35 35 ILE A N 2
ATOM 1589 C CA . ILE A 1 35 ? 0.492 0.474 2.801 1.00 0.39 35 ILE A CA 2
ATOM 1590 C C . ILE A 1 35 ? 1.755 0.756 3.587 1.00 0.40 35 ILE A C 2
ATOM 1591 O O . ILE A 1 35 ? 2.071 0.101 4.565 1.00 0.61 35 ILE A O 2
ATOM 1607 N N . LEU A 1 36 ? 2.497 1.689 3.074 1.00 0.33 36 LEU A N 2
ATOM 1608 C CA . LEU A 1 36 ? 3.770 2.126 3.634 1.00 0.40 36 LEU A CA 2
ATOM 1609 C C . LEU A 1 36 ? 3.511 2.703 5.030 1.00 0.41 36 LEU A C 2
ATOM 1610 O O . LEU A 1 36 ? 2.577 3.515 5.205 1.00 0.44 36 LEU A O 2
ATOM 1626 N N . TYR A 1 37 ? 4.318 2.299 6.008 1.00 0.44 37 TYR A N 2
ATOM 1627 C CA . TYR A 1 37 ? 4.098 2.735 7.373 1.00 0.50 37 TYR A CA 2
ATOM 1628 C C . TYR A 1 37 ? 4.937 3.968 7.728 1.00 0.52 37 TYR A C 2
ATOM 1629 O O . TYR A 1 37 ? 4.393 4.982 8.160 1.00 0.64 37 TYR A O 2
ATOM 1647 N N . THR A 1 38 ? 6.258 3.889 7.566 1.00 0.49 38 THR A N 2
ATOM 1648 C CA . THR A 1 38 ? 7.145 5.005 7.916 1.00 0.56 38 THR A CA 2
ATOM 1649 C C . THR A 1 38 ? 8.447 4.945 7.071 1.00 0.56 38 THR A C 2
ATOM 1650 O O . THR A 1 38 ? 8.824 3.879 6.587 1.00 0.52 38 THR A O 2
ATOM 1661 N N . ILE A 1 39 ? 9.084 6.087 6.863 1.00 0.72 39 ILE A N 2
ATOM 1662 C CA . ILE A 1 39 ? 10.340 6.160 6.139 1.00 0.79 39 ILE A CA 2
ATOM 1663 C C . ILE A 1 39 ? 11.333 6.976 6.942 1.00 1.01 39 ILE A C 2
ATOM 1664 O O . ILE A 1 39 ? 10.988 8.046 7.472 1.00 1.31 39 ILE A O 2
ATOM 1680 N N . ASP A 1 40 ? 12.533 6.477 7.059 1.00 0.96 40 ASP A N 2
ATOM 1681 C CA . ASP A 1 40 ? 13.602 7.252 7.637 1.00 1.24 40 ASP A CA 2
ATOM 1682 C C . ASP A 1 40 ? 14.339 7.955 6.540 1.00 1.25 40 ASP A C 2
ATOM 1683 O O . ASP A 1 40 ? 14.994 7.338 5.733 1.00 1.13 40 ASP A O 2
ATOM 1692 N N . THR A 1 41 ? 14.198 9.238 6.500 1.00 1.54 41 THR A N 2
ATOM 1693 C CA . THR A 1 41 ? 14.792 10.045 5.471 1.00 1.72 41 THR A CA 2
ATOM 1694 C C . THR A 1 41 ? 16.345 10.188 5.654 1.00 1.69 41 THR A C 2
ATOM 1695 O O . THR A 1 41 ? 17.042 10.682 4.754 1.00 1.85 41 THR A O 2
ATOM 1706 N N . GLU A 1 42 ? 16.888 9.726 6.789 1.00 1.61 42 GLU A N 2
ATOM 1707 C CA . GLU A 1 42 ? 18.333 9.813 6.992 1.00 1.64 42 GLU A CA 2
ATOM 1708 C C . GLU A 1 42 ? 19.066 8.690 6.246 1.00 1.37 42 GLU A C 2
ATOM 1709 O O . GLU A 1 42 ? 19.940 8.937 5.415 1.00 1.56 42 GLU A O 2
ATOM 1721 N N . ASN A 1 43 ? 18.689 7.473 6.541 1.00 1.11 43 ASN A N 2
ATOM 1722 C CA . ASN A 1 43 ? 19.305 6.277 5.950 1.00 1.14 43 ASN A CA 2
ATOM 1723 C C . ASN A 1 43 ? 18.485 5.817 4.793 1.00 1.21 43 ASN A C 2
ATOM 1724 O O . ASN A 1 43 ? 18.796 4.820 4.148 1.00 1.44 43 ASN A O 2
ATOM 1735 N N . SER A 1 44 ? 17.412 6.565 4.546 1.00 1.16 44 SER A N 2
ATOM 1736 C CA . SER A 1 44 ? 16.500 6.346 3.442 1.00 1.40 44 SER A CA 2
ATOM 1737 C C . SER A 1 44 ? 15.753 5.018 3.594 1.00 1.17 44 SER A C 2
ATOM 1738 O O . SER A 1 44 ? 15.176 4.513 2.633 1.00 1.36 44 SER A O 2
ATOM 1746 N N . THR A 1 45 ? 15.697 4.514 4.829 1.00 0.90 45 THR A N 2
ATOM 1747 C CA . THR A 1 45 ? 15.112 3.230 5.106 1.00 0.79 45 THR A CA 2
ATOM 1748 C C . THR A 1 45 ? 13.597 3.269 5.000 1.00 0.71 45 THR A C 2
ATOM 1749 O O . THR A 1 45 ? 12.971 4.312 5.192 1.00 0.86 45 THR A O 2
ATOM 1760 N N . VAL A 1 46 ? 13.022 2.138 4.721 1.00 0.55 46 VAL A N 2
ATOM 1761 C CA . VAL A 1 46 ? 11.613 2.033 4.491 1.00 0.53 46 VAL A CA 2
ATOM 1762 C C . VAL A 1 46 ? 11.007 0.994 5.426 1.00 0.46 46 VAL A C 2
ATOM 1763 O O . VAL A 1 46 ? 11.469 -0.163 5.477 1.00 0.56 46 VAL A O 2
ATOM 1776 N N . ALA A 1 47 ? 10.009 1.404 6.169 1.00 0.46 47 ALA A N 2
ATOM 1777 C CA . ALA A 1 47 ? 9.302 0.526 7.052 1.00 0.47 47 ALA A CA 2
ATOM 1778 C C . ALA A 1 47 ? 8.010 0.109 6.399 1.00 0.42 47 ALA A C 2
ATOM 1779 O O . ALA A 1 47 ? 7.088 0.929 6.223 1.00 0.40 47 ALA A O 2
ATOM 1786 N N . LEU A 1 48 ? 7.943 -1.137 6.007 1.00 0.49 48 LEU A N 2
ATOM 1787 C CA . LEU A 1 48 ? 6.796 -1.658 5.324 1.00 0.55 48 LEU A CA 2
ATOM 1788 C C . LEU A 1 48 ? 6.094 -2.686 6.212 1.00 0.55 48 LEU A C 2
ATOM 1789 O O . LEU A 1 48 ? 6.726 -3.615 6.726 1.00 0.66 48 LEU A O 2
ATOM 1805 N N . ALA A 1 49 ? 4.801 -2.532 6.388 1.00 0.54 49 ALA A N 2
ATOM 1806 C CA . ALA A 1 49 ? 4.058 -3.362 7.282 1.00 0.59 49 ALA A CA 2
ATOM 1807 C C . ALA A 1 49 ? 2.618 -3.311 6.886 1.00 0.53 49 ALA A C 2
ATOM 1808 O O . ALA A 1 49 ? 2.206 -2.364 6.243 1.00 0.69 49 ALA A O 2
ATOM 1815 N N . LYS A 1 50 ? 1.865 -4.345 7.259 1.00 0.55 50 LYS A N 2
ATOM 1816 C CA . LYS A 1 50 ? 0.414 -4.457 6.971 1.00 0.70 50 LYS A CA 2
ATOM 1817 C C . LYS A 1 50 ? 0.183 -4.438 5.475 1.00 0.60 50 LYS A C 2
ATOM 1818 O O . LYS A 1 50 ? -0.881 -4.050 4.992 1.00 0.74 50 LYS A O 2
ATOM 1837 N N . VAL A 1 51 ? 1.178 -4.939 4.753 1.00 0.64 51 VAL A N 2
ATOM 1838 C CA . VAL A 1 51 ? 1.173 -4.929 3.315 1.00 0.54 51 VAL A CA 2
ATOM 1839 C C . VAL A 1 51 ? 0.065 -5.857 2.812 1.00 0.72 51 VAL A C 2
ATOM 1840 O O . VAL A 1 51 ? 0.122 -7.077 3.016 1.00 1.07 51 VAL A O 2
ATOM 1853 N N . ARG A 1 52 ? -0.928 -5.280 2.160 1.00 0.93 52 ARG A N 2
ATOM 1854 C CA . ARG A 1 52 ? -2.043 -6.029 1.649 1.00 1.36 52 ARG A CA 2
ATOM 1855 C C . ARG A 1 52 ? -2.867 -5.109 0.740 1.00 1.77 52 ARG A C 2
ATOM 1856 O O . ARG A 1 52 ? -2.690 -3.886 0.788 1.00 2.15 52 ARG A O 2
ATOM 1877 N N . SER A 1 53 ? -3.745 -5.683 -0.071 1.00 2.22 53 SER A N 2
ATOM 1878 C CA . SER A 1 53 ? -4.591 -4.923 -0.987 1.00 2.91 53 SER A CA 2
ATOM 1879 C C . SER A 1 53 ? -5.562 -3.978 -0.269 1.00 3.21 53 SER A C 2
ATOM 1880 O O . SER A 1 53 ? -5.932 -4.206 0.889 1.00 3.47 53 SER A O 2
ATOM 1888 N N . PHE A 1 54 ? -5.955 -2.933 -0.971 1.00 3.60 54 PHE A N 2
ATOM 1889 C CA . PHE A 1 54 ? -6.804 -1.889 -0.441 1.00 4.15 54 PHE A CA 2
ATOM 1890 C C . PHE A 1 54 ? -8.061 -1.729 -1.309 1.00 4.64 54 PHE A C 2
ATOM 1891 O O . PHE A 1 54 ? -7.956 -1.571 -2.524 1.00 5.36 54 PHE A O 2
ATOM 1908 N N . GLY A 1 55 ? -9.232 -1.785 -0.689 1.00 4.55 55 GLY A N 2
ATOM 1909 C CA . GLY A 1 55 ? -10.444 -1.556 -1.432 1.00 5.26 55 GLY A CA 2
ATOM 1910 C C . GLY A 1 55 ? -11.366 -2.734 -1.385 1.00 5.56 55 GLY A C 2
ATOM 1911 O O . GLY A 1 55 ? -11.267 -3.629 -2.208 1.00 5.90 55 GLY A O 2
ATOM 1915 N N . THR A 1 56 ? -12.256 -2.776 -0.398 1.00 5.65 56 THR A N 2
ATOM 1916 C CA . THR A 1 56 ? -13.186 -3.889 -0.301 1.00 6.13 56 THR A CA 2
ATOM 1917 C C . THR A 1 56 ? -14.620 -3.525 0.195 1.00 6.59 56 THR A C 2
ATOM 1918 O O . THR A 1 56 ? -15.408 -3.009 -0.574 1.00 7.05 56 THR A O 2
ATOM 1929 N N . GLU A 1 57 ? -14.906 -3.775 1.486 1.00 6.75 57 GLU A N 2
ATOM 1930 C CA . GLU A 1 57 ? -16.234 -3.583 2.087 1.00 7.40 57 GLU A CA 2
ATOM 1931 C C . GLU A 1 57 ? -17.338 -4.360 1.380 1.00 8.18 57 GLU A C 2
ATOM 1932 O O . GLU A 1 57 ? -17.564 -5.526 1.678 1.00 8.38 57 GLU A O 2
ATOM 1944 N N . ASP A 1 58 ? -17.966 -3.742 0.429 1.00 8.77 58 ASP A N 2
ATOM 1945 C CA . ASP A 1 58 ? -19.056 -4.377 -0.318 1.00 9.67 58 ASP A CA 2
ATOM 1946 C C . ASP A 1 58 ? -18.652 -4.808 -1.709 1.00 9.51 58 ASP A C 2
ATOM 1947 O O . ASP A 1 58 ? -19.487 -5.191 -2.536 1.00 10.10 58 ASP A O 2
ATOM 1956 N N . ARG A 1 59 ? -17.369 -4.805 -1.954 1.00 8.84 59 ARG A N 2
ATOM 1957 C CA . ARG A 1 59 ? -16.835 -5.282 -3.151 1.00 8.83 59 ARG A CA 2
ATOM 1958 C C . ARG A 1 59 ? -15.763 -6.201 -2.789 1.00 8.12 59 ARG A C 2
ATOM 1959 O O . ARG A 1 59 ? -14.686 -5.758 -2.410 1.00 7.53 59 ARG A O 2
ATOM 1980 N N . PRO A 1 60 ? -16.047 -7.509 -2.794 1.00 8.32 60 PRO A N 2
ATOM 1981 C CA . PRO A 1 60 ? -15.058 -8.499 -2.489 1.00 7.97 60 PRO A CA 2
ATOM 1982 C C . PRO A 1 60 ? -13.954 -8.477 -3.516 1.00 7.54 60 PRO A C 2
ATOM 1983 O O . PRO A 1 60 ? -14.053 -9.131 -4.548 1.00 7.87 60 PRO A O 2
ATOM 1994 N N . THR A 1 61 ? -12.980 -7.574 -3.282 1.00 7.06 61 THR A N 2
ATOM 1995 C CA . THR A 1 61 ? -11.739 -7.476 -4.099 1.00 6.93 61 THR A CA 2
ATOM 1996 C C . THR A 1 61 ? -11.276 -8.862 -4.657 1.00 7.37 61 THR A C 2
ATOM 1997 O O . THR A 1 61 ? -11.025 -8.987 -5.864 1.00 7.57 61 THR A O 2
ATOM 2008 N N . ASP A 1 62 ? -11.196 -9.862 -3.775 1.00 7.84 62 ASP A N 2
ATOM 2009 C CA . ASP A 1 62 ? -10.833 -11.256 -4.091 1.00 8.59 62 ASP A CA 2
ATOM 2010 C C . ASP A 1 62 ? -10.788 -12.035 -2.794 1.00 8.58 62 ASP A C 2
ATOM 2011 O O . ASP A 1 62 ? -11.729 -12.751 -2.443 1.00 9.09 62 ASP A O 2
ATOM 2020 N N . ARG A 1 63 ? -9.732 -11.815 -2.046 1.00 8.24 63 ARG A N 2
ATOM 2021 C CA . ARG A 1 63 ? -9.512 -12.474 -0.770 1.00 8.47 63 ARG A CA 2
ATOM 2022 C C . ARG A 1 63 ? -8.847 -11.529 0.267 1.00 7.71 63 ARG A C 2
ATOM 2023 O O . ARG A 1 63 ? -9.437 -11.254 1.307 1.00 7.62 63 ARG A O 2
ATOM 2044 N N . PRO A 1 64 ? -7.590 -11.025 0.005 1.00 7.39 64 PRO A N 2
ATOM 2045 C CA . PRO A 1 64 ? -6.861 -10.193 0.972 1.00 6.90 64 PRO A CA 2
ATOM 2046 C C . PRO A 1 64 ? -7.556 -8.852 1.393 1.00 6.03 64 PRO A C 2
ATOM 2047 O O . PRO A 1 64 ? -7.595 -7.875 0.642 1.00 6.04 64 PRO A O 2
ATOM 2058 N N . ILE A 1 65 ? -8.126 -8.859 2.577 1.00 5.53 65 ILE A N 2
ATOM 2059 C CA . ILE A 1 65 ? -8.658 -7.653 3.219 1.00 4.81 65 ILE A CA 2
ATOM 2060 C C . ILE A 1 65 ? -7.891 -7.484 4.524 1.00 4.50 65 ILE A C 2
ATOM 2061 O O . ILE A 1 65 ? -7.430 -8.488 5.123 1.00 4.92 65 ILE A O 2
ATOM 2077 N N . ALA A 1 66 ? -7.682 -6.274 4.936 1.00 4.20 66 ALA A N 2
ATOM 2078 C CA . ALA A 1 66 ? -7.141 -6.036 6.246 1.00 4.33 66 ALA A CA 2
ATOM 2079 C C . ALA A 1 66 ? -8.271 -5.602 7.186 1.00 4.07 66 ALA A C 2
ATOM 2080 O O . ALA A 1 66 ? -8.691 -4.466 7.151 1.00 3.75 66 ALA A O 2
ATOM 2087 N N . PRO A 1 67 ? -8.803 -6.514 8.020 1.00 4.67 67 PRO A N 2
ATOM 2088 C CA . PRO A 1 67 ? -9.901 -6.186 8.946 1.00 4.98 67 PRO A CA 2
ATOM 2089 C C . PRO A 1 67 ? -9.378 -5.542 10.234 1.00 4.85 67 PRO A C 2
ATOM 2090 O O . PRO A 1 67 ? -10.107 -5.358 11.212 1.00 5.44 67 PRO A O 2
ATOM 2101 N N . ARG A 1 68 ? -8.104 -5.176 10.169 1.00 4.34 68 ARG A N 2
ATOM 2102 C CA . ARG A 1 68 ? -7.352 -4.519 11.247 1.00 4.37 68 ARG A CA 2
ATOM 2103 C C . ARG A 1 68 ? -7.037 -5.477 12.398 1.00 4.47 68 ARG A C 2
ATOM 2104 O O . ARG A 1 68 ? -7.808 -5.615 13.347 1.00 5.10 68 ARG A O 2
ATOM 2125 N N . ASP A 1 69 ? -5.909 -6.142 12.279 1.00 4.27 69 ASP A N 2
ATOM 2126 C CA . ASP A 1 69 ? -5.424 -7.060 13.303 1.00 4.77 69 ASP A CA 2
ATOM 2127 C C . ASP A 1 69 ? -3.963 -6.765 13.564 1.00 4.67 69 ASP A C 2
ATOM 2128 O O . ASP A 1 69 ? -3.597 -6.138 14.571 1.00 5.15 69 ASP A O 2
ATOM 2137 N N . GLU A 1 70 ? -3.150 -7.175 12.600 1.00 4.43 70 GLU A N 2
ATOM 2138 C CA . GLU A 1 70 ? -1.715 -7.100 12.625 1.00 4.73 70 GLU A CA 2
ATOM 2139 C C . GLU A 1 70 ? -1.237 -7.746 11.334 1.00 4.23 70 GLU A C 2
ATOM 2140 O O . GLU A 1 70 ? -2.056 -7.985 10.434 1.00 4.51 70 GLU A O 2
ATOM 2152 N N . THR A 1 71 ? 0.034 -8.021 11.218 1.00 3.85 71 THR A N 2
ATOM 2153 C CA . THR A 1 71 ? 0.580 -8.549 9.985 1.00 3.57 71 THR A CA 2
ATOM 2154 C C . THR A 1 71 ? 1.861 -9.310 10.304 1.00 3.98 71 THR A C 2
ATOM 2155 O O . THR A 1 71 ? 2.568 -8.938 11.222 1.00 4.61 71 THR A O 2
ATOM 2166 N N . PHE A 1 72 ? 2.131 -10.381 9.564 1.00 3.94 72 PHE A N 2
ATOM 2167 C CA . PHE A 1 72 ? 3.351 -11.165 9.739 1.00 4.53 72 PHE A CA 2
ATOM 2168 C C . PHE A 1 72 ? 4.293 -10.866 8.583 1.00 4.27 72 PHE A C 2
ATOM 2169 O O . PHE A 1 72 ? 5.514 -10.985 8.701 1.00 4.46 72 PHE A O 2
ATOM 2186 N N . GLU A 1 73 ? 3.683 -10.464 7.469 1.00 4.23 73 GLU A N 2
ATOM 2187 C CA . GLU A 1 73 ? 4.340 -10.168 6.192 1.00 4.34 73 GLU A CA 2
ATOM 2188 C C . GLU A 1 73 ? 5.243 -8.910 6.263 1.00 3.40 73 GLU A C 2
ATOM 2189 O O . GLU A 1 73 ? 5.929 -8.589 5.304 1.00 3.76 73 GLU A O 2
ATOM 2201 N N . TYR A 1 74 ? 5.195 -8.194 7.378 1.00 2.52 74 TYR A N 2
ATOM 2202 C CA . TYR A 1 74 ? 5.927 -6.935 7.532 1.00 1.62 74 TYR A CA 2
ATOM 2203 C C . TYR A 1 74 ? 7.444 -7.130 7.476 1.00 1.55 74 TYR A C 2
ATOM 2204 O O . TYR A 1 74 ? 7.968 -8.155 7.936 1.00 2.04 74 TYR A O 2
ATOM 2222 N N . ILE A 1 75 ? 8.139 -6.143 6.934 1.00 1.22 75 ILE A N 2
ATOM 2223 C CA . ILE A 1 75 ? 9.575 -6.204 6.777 1.00 1.39 75 ILE A CA 2
ATOM 2224 C C . ILE A 1 75 ? 10.165 -4.787 6.652 1.00 0.98 75 ILE A C 2
ATOM 2225 O O . ILE A 1 75 ? 9.569 -3.905 6.028 1.00 1.15 75 ILE A O 2
ATOM 2241 N N . ILE A 1 76 ? 11.312 -4.576 7.271 1.00 0.97 76 ILE A N 2
ATOM 2242 C CA . ILE A 1 76 ? 11.979 -3.289 7.262 1.00 0.87 76 ILE A CA 2
ATOM 2243 C C . ILE A 1 76 ? 13.137 -3.354 6.265 1.00 0.78 76 ILE A C 2
ATOM 2244 O O . ILE A 1 76 ? 13.873 -4.337 6.234 1.00 1.17 76 ILE A O 2
ATOM 2260 N N . PHE A 1 77 ? 13.289 -2.332 5.447 1.00 0.64 77 PHE A N 2
ATOM 2261 C CA . PHE A 1 77 ? 14.337 -2.319 4.446 1.00 0.75 77 PHE A CA 2
ATOM 2262 C C . PHE A 1 77 ? 15.390 -1.309 4.831 1.00 0.68 77 PHE A C 2
ATOM 2263 O O . PHE A 1 77 ? 15.074 -0.299 5.451 1.00 0.65 77 PHE A O 2
ATOM 2280 N N . ARG A 1 78 ? 16.629 -1.542 4.431 1.00 0.76 78 ARG A N 2
ATOM 2281 C CA . ARG A 1 78 ? 17.713 -0.621 4.779 1.00 0.80 78 ARG A CA 2
ATOM 2282 C C . ARG A 1 78 ? 17.749 0.585 3.832 1.00 0.71 78 ARG A C 2
ATOM 2283 O O . ARG A 1 78 ? 18.699 1.371 3.840 1.00 1.01 78 ARG A O 2
ATOM 2304 N N . GLY A 1 79 ? 16.703 0.722 3.018 1.00 0.66 79 GLY A N 2
ATOM 2305 C CA . GLY A 1 79 ? 16.567 1.867 2.142 1.00 0.72 79 GLY A CA 2
ATOM 2306 C C . GLY A 1 79 ? 17.304 1.675 0.885 1.00 0.64 79 GLY A C 2
ATOM 2307 O O . GLY A 1 79 ? 16.725 1.649 -0.180 1.00 0.76 79 GLY A O 2
ATOM 2311 N N . SER A 1 80 ? 18.594 1.515 1.010 1.00 0.62 80 SER A N 2
ATOM 2312 C CA . SER A 1 80 ? 19.465 1.253 -0.143 1.00 0.79 80 SER A CA 2
ATOM 2313 C C . SER A 1 80 ? 19.088 -0.112 -0.848 1.00 0.77 80 SER A C 2
ATOM 2314 O O . SER A 1 80 ? 19.525 -0.393 -1.963 1.00 1.04 80 SER A O 2
ATOM 2322 N N . ASP A 1 81 ? 18.250 -0.920 -0.180 1.00 0.61 81 ASP A N 2
ATOM 2323 C CA . ASP A 1 81 ? 17.791 -2.223 -0.701 1.00 0.76 81 ASP A CA 2
ATOM 2324 C C . ASP A 1 81 ? 16.627 -2.080 -1.660 1.00 0.58 81 ASP A C 2
ATOM 2325 O O . ASP A 1 81 ? 16.104 -3.096 -2.157 1.00 0.63 81 ASP A O 2
ATOM 2334 N N . ILE A 1 82 ? 16.173 -0.870 -1.898 1.00 0.49 82 ILE A N 2
ATOM 2335 C CA . ILE A 1 82 ? 15.029 -0.703 -2.778 1.00 0.42 82 ILE A CA 2
ATOM 2336 C C . ILE A 1 82 ? 15.409 -0.782 -4.263 1.00 0.38 82 ILE A C 2
ATOM 2337 O O . ILE A 1 82 ? 16.478 -0.333 -4.666 1.00 0.47 82 ILE A O 2
ATOM 2353 N N . LYS A 1 83 ? 14.561 -1.421 -5.052 1.00 0.34 83 LYS A N 2
ATOM 2354 C CA . LYS A 1 83 ? 14.732 -1.455 -6.481 1.00 0.36 83 LYS A CA 2
ATOM 2355 C C . LYS A 1 83 ? 13.893 -0.358 -7.104 1.00 0.38 83 LYS A C 2
ATOM 2356 O O . LYS A 1 83 ? 14.404 0.510 -7.812 1.00 0.58 83 LYS A O 2
ATOM 2375 N N . ASP A 1 84 ? 12.610 -0.396 -6.807 1.00 0.34 84 ASP A N 2
ATOM 2376 C CA . ASP A 1 84 ? 11.664 0.602 -7.290 1.00 0.44 84 ASP A CA 2
ATOM 2377 C C . ASP A 1 84 ? 10.761 1.000 -6.153 1.00 0.48 84 ASP A C 2
ATOM 2378 O O . ASP A 1 84 ? 10.345 0.145 -5.350 1.00 0.78 84 ASP A O 2
ATOM 2387 N N . LEU A 1 85 ? 10.482 2.274 -6.068 1.00 0.48 85 LEU A N 2
ATOM 2388 C CA . LEU A 1 85 ? 9.651 2.827 -5.034 1.00 0.72 85 LEU A CA 2
ATOM 2389 C C . LEU A 1 85 ? 8.698 3.818 -5.698 1.00 0.61 85 LEU A C 2
ATOM 2390 O O . LEU A 1 85 ? 9.089 4.944 -6.007 1.00 0.86 85 LEU A O 2
ATOM 2406 N N . THR A 1 86 ? 7.476 3.405 -5.951 1.00 0.61 86 THR A N 2
ATOM 2407 C CA . THR A 1 86 ? 6.537 4.259 -6.649 1.00 0.83 86 THR A CA 2
ATOM 2408 C C . THR A 1 86 ? 5.170 4.296 -5.929 1.00 0.83 86 THR A C 2
ATOM 2409 O O . THR A 1 86 ? 4.434 3.291 -5.894 1.00 0.91 86 THR A O 2
ATOM 2420 N N . VAL A 1 87 ? 4.856 5.452 -5.343 1.00 1.10 87 VAL A N 2
ATOM 2421 C CA . VAL A 1 87 ? 3.604 5.674 -4.620 1.00 1.29 87 VAL A CA 2
ATOM 2422 C C . VAL A 1 87 ? 2.476 5.982 -5.610 1.00 1.44 87 VAL A C 2
ATOM 2423 O O . VAL A 1 87 ? 2.669 6.751 -6.569 1.00 1.74 87 VAL A O 2
ATOM 2436 N N . CYS A 1 88 ? 1.324 5.384 -5.380 1.00 1.53 88 CYS A N 2
ATOM 2437 C CA . CYS A 1 88 ? 0.168 5.539 -6.239 1.00 1.91 88 CYS A CA 2
ATOM 2438 C C . CYS A 1 88 ? -1.000 4.760 -5.677 1.00 1.83 88 CYS A C 2
ATOM 2439 O O . CYS A 1 88 ? -0.916 3.535 -5.508 1.00 2.53 88 CYS A O 2
ATOM 2447 N N . GLU A 1 89 ? -2.069 5.452 -5.358 1.00 1.89 89 GLU A N 2
ATOM 2448 C CA . GLU A 1 89 ? -3.279 4.804 -4.936 1.00 2.59 89 GLU A CA 2
ATOM 2449 C C . GLU A 1 89 ? -3.922 4.093 -6.146 1.00 3.36 89 GLU A C 2
ATOM 2450 O O . GLU A 1 89 ? -3.930 4.648 -7.260 1.00 3.69 89 GLU A O 2
ATOM 2462 N N . PRO A 1 90 ? -4.429 2.844 -5.953 1.00 4.20 90 PRO A N 2
ATOM 2463 C CA . PRO A 1 90 ? -5.081 2.057 -7.014 1.00 5.33 90 PRO A CA 2
ATOM 2464 C C . PRO A 1 90 ? -6.141 2.818 -7.896 1.00 5.94 90 PRO A C 2
ATOM 2465 O O . PRO A 1 90 ? -6.127 2.653 -9.124 1.00 6.31 90 PRO A O 2
ATOM 2476 N N . PRO A 1 91 ? -7.088 3.647 -7.315 1.00 6.36 91 PRO A N 2
ATOM 2477 C CA . PRO A 1 91 ? -8.044 4.344 -8.122 1.00 7.26 91 PRO A CA 2
ATOM 2478 C C . PRO A 1 91 ? -7.448 5.582 -8.773 1.00 8.19 91 PRO A C 2
ATOM 2479 O O . PRO A 1 91 ? -7.393 6.667 -8.182 1.00 8.59 91 PRO A O 2
ATOM 2490 N N . LYS A 1 92 ? -6.968 5.400 -9.963 1.00 8.73 92 LYS A N 2
ATOM 2491 C CA . LYS A 1 92 ? -6.373 6.464 -10.721 1.00 9.77 92 LYS A CA 2
ATOM 2492 C C . LYS A 1 92 ? -7.056 6.478 -12.095 1.00 10.34 92 LYS A C 2
ATOM 2493 O O . LYS A 1 92 ? -6.619 5.811 -13.017 1.00 10.73 92 LYS A O 2
ATOM 2512 N N . PRO A 1 93 ? -8.201 7.179 -12.219 1.00 10.61 93 PRO A N 2
ATOM 2513 C CA . PRO A 1 93 ? -9.000 7.186 -13.463 1.00 11.40 93 PRO A CA 2
ATOM 2514 C C . PRO A 1 93 ? -8.313 7.945 -14.596 1.00 12.54 93 PRO A C 2
ATOM 2515 O O . PRO A 1 93 ? -8.520 7.651 -15.786 1.00 13.22 93 PRO A O 2
ATOM 2526 N N . ILE A 1 94 ? -7.487 8.902 -14.222 1.00 12.89 94 ILE A N 2
ATOM 2527 C CA . ILE A 1 94 ? -6.729 9.691 -15.189 1.00 14.03 94 ILE A CA 2
ATOM 2528 C C . ILE A 1 94 ? -5.528 8.849 -15.667 1.00 14.23 94 ILE A C 2
ATOM 2529 O O . ILE A 1 94 ? -4.985 9.068 -16.742 1.00 14.51 94 ILE A O 2
ATOM 2545 N N . MET A 1 95 ? -5.195 7.856 -14.852 1.00 14.23 95 MET A N 2
ATOM 2546 C CA . MET A 1 95 ? -4.045 6.973 -15.038 1.00 14.59 95 MET A CA 2
ATOM 2547 C C . MET A 1 95 ? -2.760 7.747 -15.189 1.00 14.93 95 MET A C 2
ATOM 2548 O O . MET A 1 95 ? -2.313 8.315 -14.175 1.00 15.26 95 MET A O 2
ATOM 2563 N N . PRO A 1 16 ? -8.325 -3.731 5.528 1.00 2.98 16 PRO A N 3
ATOM 2564 C CA . PRO A 1 16 ? -8.352 -2.282 5.511 1.00 2.98 16 PRO A CA 3
ATOM 2565 C C . PRO A 1 16 ? -6.991 -1.631 5.194 1.00 3.07 16 PRO A C 3
ATOM 2566 O O . PRO A 1 16 ? -6.010 -2.299 4.871 1.00 3.73 16 PRO A O 3
ATOM 2577 N N . TYR A 1 17 ? -6.953 -0.311 5.314 1.00 2.86 17 TYR A N 3
ATOM 2578 C CA . TYR A 1 17 ? -5.768 0.466 5.047 1.00 3.15 17 TYR A CA 3
ATOM 2579 C C . TYR A 1 17 ? -5.601 1.518 6.136 1.00 2.43 17 TYR A C 3
ATOM 2580 O O . TYR A 1 17 ? -6.411 1.584 7.053 1.00 2.82 17 TYR A O 3
ATOM 2598 N N . ILE A 1 18 ? -4.553 2.323 6.032 1.00 1.98 18 ILE A N 3
ATOM 2599 C CA . ILE A 1 18 ? -4.281 3.405 6.986 1.00 1.60 18 ILE A CA 3
ATOM 2600 C C . ILE A 1 18 ? -3.109 4.252 6.496 1.00 1.32 18 ILE A C 3
ATOM 2601 O O . ILE A 1 18 ? -3.125 5.471 6.600 1.00 1.96 18 ILE A O 3
ATOM 2617 N N . GLY A 1 19 ? -2.121 3.585 5.941 1.00 1.07 19 GLY A N 3
ATOM 2618 C CA . GLY A 1 19 ? -0.957 4.268 5.418 1.00 0.82 19 GLY A CA 3
ATOM 2619 C C . GLY A 1 19 ? -1.097 4.514 3.928 1.00 0.70 19 GLY A C 3
ATOM 2620 O O . GLY A 1 19 ? -2.201 4.439 3.383 1.00 1.05 19 GLY A O 3
ATOM 2624 N N . SER A 1 20 ? -0.006 4.767 3.264 1.00 0.60 20 SER A N 3
ATOM 2625 C CA . SER A 1 20 ? -0.052 5.054 1.846 1.00 0.70 20 SER A CA 3
ATOM 2626 C C . SER A 1 20 ? 0.145 3.794 0.981 1.00 0.53 20 SER A C 3
ATOM 2627 O O . SER A 1 20 ? 1.070 3.008 1.218 1.00 0.89 20 SER A O 3
ATOM 2635 N N . LYS A 1 21 ? -0.739 3.606 0.002 1.00 0.67 21 LYS A N 3
ATOM 2636 C CA . LYS A 1 21 ? -0.635 2.513 -0.969 1.00 0.88 21 LYS A CA 3
ATOM 2637 C C . LYS A 1 21 ? 0.471 2.790 -1.972 1.00 0.70 21 LYS A C 3
ATOM 2638 O O . LYS A 1 21 ? 0.380 3.719 -2.785 1.00 1.07 21 LYS A O 3
ATOM 2657 N N . ILE A 1 22 ? 1.509 1.998 -1.912 1.00 0.48 22 ILE A N 3
ATOM 2658 C CA . ILE A 1 22 ? 2.647 2.139 -2.816 1.00 0.59 22 ILE A CA 3
ATOM 2659 C C . ILE A 1 22 ? 3.134 0.762 -3.207 1.00 0.43 22 ILE A C 3
ATOM 2660 O O . ILE A 1 22 ? 2.780 -0.228 -2.563 1.00 0.51 22 ILE A O 3
ATOM 2676 N N . SER A 1 23 ? 3.928 0.718 -4.223 1.00 0.44 23 SER A N 3
ATOM 2677 C CA . SER A 1 23 ? 4.528 -0.490 -4.701 1.00 0.38 23 SER A CA 3
ATOM 2678 C C . SER A 1 23 ? 6.032 -0.304 -4.679 1.00 0.34 23 SER A C 3
ATOM 2679 O O . SER A 1 23 ? 6.564 0.555 -5.378 1.00 0.52 23 SER A O 3
ATOM 2687 N N . LEU A 1 24 ? 6.709 -1.068 -3.874 1.00 0.34 24 LEU A N 3
ATOM 2688 C CA . LEU A 1 24 ? 8.137 -0.938 -3.758 1.00 0.37 24 LEU A CA 3
ATOM 2689 C C . LEU A 1 24 ? 8.743 -2.296 -4.083 1.00 0.35 24 LEU A C 3
ATOM 2690 O O . LEU A 1 24 ? 8.329 -3.323 -3.528 1.00 0.50 24 LEU A O 3
ATOM 2706 N N . ILE A 1 25 ? 9.695 -2.313 -4.978 1.00 0.29 25 ILE A N 3
ATOM 2707 C CA . ILE A 1 25 ? 10.324 -3.552 -5.360 1.00 0.28 25 ILE A CA 3
ATOM 2708 C C . ILE A 1 25 ? 11.640 -3.713 -4.625 1.00 0.25 25 ILE A C 3
ATOM 2709 O O . ILE A 1 25 ? 12.526 -2.837 -4.708 1.00 0.29 25 ILE A O 3
ATOM 2725 N N . SER A 1 26 ? 11.757 -4.809 -3.901 1.00 0.27 26 SER A N 3
ATOM 2726 C CA . SER A 1 26 ? 12.960 -5.146 -3.161 1.00 0.31 26 SER A CA 3
ATOM 2727 C C . SER A 1 26 ? 14.048 -5.663 -4.114 1.00 0.29 26 SER A C 3
ATOM 2728 O O . SER A 1 26 ? 13.744 -6.080 -5.246 1.00 0.28 26 SER A O 3
ATOM 2736 N N . LYS A 1 27 ? 15.307 -5.659 -3.633 1.00 0.35 27 LYS A N 3
ATOM 2737 C CA . LYS A 1 27 ? 16.503 -6.058 -4.409 1.00 0.41 27 LYS A CA 3
ATOM 2738 C C . LYS A 1 27 ? 16.376 -7.441 -5.077 1.00 0.45 27 LYS A C 3
ATOM 2739 O O . LYS A 1 27 ? 17.024 -7.711 -6.062 1.00 0.60 27 LYS A O 3
ATOM 2758 N N . ALA A 1 28 ? 15.510 -8.281 -4.531 1.00 0.44 28 ALA A N 3
ATOM 2759 C CA . ALA A 1 28 ? 15.313 -9.636 -5.017 1.00 0.52 28 ALA A CA 3
ATOM 2760 C C . ALA A 1 28 ? 14.216 -9.664 -6.067 1.00 0.41 28 ALA A C 3
ATOM 2761 O O . ALA A 1 28 ? 13.625 -10.694 -6.317 1.00 0.48 28 ALA A O 3
ATOM 2768 N N . GLU A 1 29 ? 13.981 -8.497 -6.686 1.00 0.34 29 GLU A N 3
ATOM 2769 C CA . GLU A 1 29 ? 12.938 -8.278 -7.704 1.00 0.38 29 GLU A CA 3
ATOM 2770 C C . GLU A 1 29 ? 11.568 -8.778 -7.259 1.00 0.40 29 GLU A C 3
ATOM 2771 O O . GLU A 1 29 ? 10.879 -9.545 -7.955 1.00 0.55 29 GLU A O 3
ATOM 2783 N N . ILE A 1 30 ? 11.190 -8.350 -6.067 1.00 0.39 30 ILE A N 3
ATOM 2784 C CA . ILE A 1 30 ? 9.905 -8.722 -5.514 1.00 0.52 30 ILE A CA 3
ATOM 2785 C C . ILE A 1 30 ? 9.057 -7.479 -5.267 1.00 0.55 30 ILE A C 3
ATOM 2786 O O . ILE A 1 30 ? 9.445 -6.583 -4.480 1.00 0.59 30 ILE A O 3
ATOM 2802 N N . ARG A 1 31 ? 7.927 -7.420 -5.940 1.00 0.64 31 ARG A N 3
ATOM 2803 C CA . ARG A 1 31 ? 7.013 -6.302 -5.843 1.00 0.75 31 ARG A CA 3
ATOM 2804 C C . ARG A 1 31 ? 6.128 -6.431 -4.602 1.00 0.55 31 ARG A C 3
ATOM 2805 O O . ARG A 1 31 ? 5.266 -7.304 -4.534 1.00 0.76 31 ARG A O 3
ATOM 2826 N N . TYR A 1 32 ? 6.369 -5.586 -3.631 1.00 0.47 32 TYR A N 3
ATOM 2827 C CA . TYR A 1 32 ? 5.524 -5.509 -2.472 1.00 0.59 32 TYR A CA 3
ATOM 2828 C C . TYR A 1 32 ? 4.664 -4.270 -2.528 1.00 0.56 32 TYR A C 3
ATOM 2829 O O . TYR A 1 32 ? 5.144 -3.183 -2.860 1.00 0.69 32 TYR A O 3
ATOM 2847 N N . GLU A 1 33 ? 3.397 -4.436 -2.239 1.00 0.53 33 GLU A N 3
ATOM 2848 C CA . GLU A 1 33 ? 2.460 -3.356 -2.275 1.00 0.52 33 GLU A CA 3
ATOM 2849 C C . GLU A 1 33 ? 1.592 -3.413 -1.030 1.00 0.42 33 GLU A C 3
ATOM 2850 O O . GLU A 1 33 ? 1.049 -4.473 -0.686 1.00 0.51 33 GLU A O 3
ATOM 2862 N N . GLY A 1 34 ? 1.478 -2.312 -0.361 1.00 0.40 34 GLY A N 3
ATOM 2863 C CA . GLY A 1 34 ? 0.707 -2.269 0.843 1.00 0.43 34 GLY A CA 3
ATOM 2864 C C . GLY A 1 34 ? 0.625 -0.882 1.355 1.00 0.36 34 GLY A C 3
ATOM 2865 O O . GLY A 1 34 ? 0.705 0.061 0.569 1.00 0.45 34 GLY A O 3
ATOM 2869 N N . ILE A 1 35 ? 0.482 -0.723 2.646 1.00 0.35 35 ILE A N 3
ATOM 2870 C CA . ILE A 1 35 ? 0.409 0.581 3.201 1.00 0.39 35 ILE A CA 3
ATOM 2871 C C . ILE A 1 35 ? 1.632 0.925 4.027 1.00 0.40 35 ILE A C 3
ATOM 2872 O O . ILE A 1 35 ? 1.851 0.380 5.096 1.00 0.61 35 ILE A O 3
ATOM 2888 N N . LEU A 1 36 ? 2.441 1.789 3.464 1.00 0.33 36 LEU A N 3
ATOM 2889 C CA . LEU A 1 36 ? 3.657 2.306 4.095 1.00 0.40 36 LEU A CA 3
ATOM 2890 C C . LEU A 1 36 ? 3.346 2.992 5.409 1.00 0.41 36 LEU A C 3
ATOM 2891 O O . LEU A 1 36 ? 2.360 3.745 5.518 1.00 0.44 36 LEU A O 3
ATOM 2907 N N . TYR A 1 37 ? 4.191 2.730 6.400 1.00 0.44 37 TYR A N 3
ATOM 2908 C CA . TYR A 1 37 ? 4.032 3.280 7.714 1.00 0.50 37 TYR A CA 3
ATOM 2909 C C . TYR A 1 37 ? 4.943 4.504 7.943 1.00 0.52 37 TYR A C 3
ATOM 2910 O O . TYR A 1 37 ? 4.459 5.605 8.219 1.00 0.64 37 TYR A O 3
ATOM 2928 N N . THR A 1 38 ? 6.253 4.318 7.844 1.00 0.49 38 THR A N 3
ATOM 2929 C CA . THR A 1 38 ? 7.199 5.401 8.106 1.00 0.56 38 THR A CA 3
ATOM 2930 C C . THR A 1 38 ? 8.494 5.185 7.285 1.00 0.56 38 THR A C 3
ATOM 2931 O O . THR A 1 38 ? 8.824 4.049 6.918 1.00 0.52 38 THR A O 3
ATOM 2942 N N . ILE A 1 39 ? 9.202 6.269 6.984 1.00 0.72 39 ILE A N 3
ATOM 2943 C CA . ILE A 1 39 ? 10.449 6.182 6.255 1.00 0.79 39 ILE A CA 3
ATOM 2944 C C . ILE A 1 39 ? 11.539 6.759 7.132 1.00 1.01 39 ILE A C 3
ATOM 2945 O O . ILE A 1 39 ? 11.388 7.854 7.679 1.00 1.31 39 ILE A O 3
ATOM 2961 N N . ASP A 1 40 ? 12.602 6.034 7.290 1.00 0.96 40 ASP A N 3
ATOM 2962 C CA . ASP A 1 40 ? 13.748 6.526 8.020 1.00 1.24 40 ASP A CA 3
ATOM 2963 C C . ASP A 1 40 ? 14.634 7.264 7.052 1.00 1.25 40 ASP A C 3
ATOM 2964 O O . ASP A 1 40 ? 15.298 6.656 6.228 1.00 1.13 40 ASP A O 3
ATOM 2973 N N . THR A 1 41 ? 14.616 8.567 7.136 1.00 1.54 41 THR A N 3
ATOM 2974 C CA . THR A 1 41 ? 15.337 9.418 6.207 1.00 1.72 41 THR A CA 3
ATOM 2975 C C . THR A 1 41 ? 16.875 9.397 6.435 1.00 1.69 41 THR A C 3
ATOM 2976 O O . THR A 1 41 ? 17.624 9.966 5.637 1.00 1.85 41 THR A O 3
ATOM 2987 N N . GLU A 1 42 ? 17.333 8.735 7.487 1.00 1.61 42 GLU A N 3
ATOM 2988 C CA . GLU A 1 42 ? 18.762 8.685 7.775 1.00 1.64 42 GLU A CA 3
ATOM 2989 C C . GLU A 1 42 ? 19.421 7.552 6.972 1.00 1.37 42 GLU A C 3
ATOM 2990 O O . GLU A 1 42 ? 20.339 7.777 6.185 1.00 1.56 42 GLU A O 3
ATOM 3002 N N . ASN A 1 43 ? 18.909 6.348 7.152 1.00 1.11 43 ASN A N 3
ATOM 3003 C CA . ASN A 1 43 ? 19.418 5.154 6.462 1.00 1.14 43 ASN A CA 3
ATOM 3004 C C . ASN A 1 43 ? 18.696 4.962 5.149 1.00 1.21 43 ASN A C 3
ATOM 3005 O O . ASN A 1 43 ? 19.082 4.125 4.350 1.00 1.44 43 ASN A O 3
ATOM 3016 N N . SER A 1 44 ? 17.626 5.755 4.956 1.00 1.16 44 SER A N 3
ATOM 3017 C CA . SER A 1 44 ? 16.751 5.693 3.774 1.00 1.40 44 SER A CA 3
ATOM 3018 C C . SER A 1 44 ? 15.929 4.403 3.808 1.00 1.17 44 SER A C 3
ATOM 3019 O O . SER A 1 44 ? 15.390 3.958 2.794 1.00 1.36 44 SER A O 3
ATOM 3027 N N . THR A 1 45 ? 15.786 3.842 5.003 1.00 0.90 45 THR A N 3
ATOM 3028 C CA . THR A 1 45 ? 15.092 2.588 5.156 1.00 0.79 45 THR A CA 3
ATOM 3029 C C . THR A 1 45 ? 13.581 2.794 5.242 1.00 0.71 45 THR A C 3
ATOM 3030 O O . THR A 1 45 ? 13.102 3.789 5.804 1.00 0.86 45 THR A O 3
ATOM 3041 N N . VAL A 1 46 ? 12.845 1.872 4.677 1.00 0.55 46 VAL A N 3
ATOM 3042 C CA . VAL A 1 46 ? 11.408 1.964 4.631 1.00 0.53 46 VAL A CA 3
ATOM 3043 C C . VAL A 1 46 ? 10.777 0.964 5.591 1.00 0.46 46 VAL A C 3
ATOM 3044 O O . VAL A 1 46 ? 11.113 -0.234 5.570 1.00 0.56 46 VAL A O 3
ATOM 3057 N N . ALA A 1 47 ? 9.889 1.457 6.440 1.00 0.46 47 ALA A N 3
ATOM 3058 C CA . ALA A 1 47 ? 9.200 0.634 7.387 1.00 0.47 47 ALA A CA 3
ATOM 3059 C C . ALA A 1 47 ? 7.804 0.338 6.877 1.00 0.42 47 ALA A C 3
ATOM 3060 O O . ALA A 1 47 ? 6.939 1.247 6.782 1.00 0.40 47 ALA A O 3
ATOM 3067 N N . LEU A 1 48 ? 7.594 -0.896 6.519 1.00 0.49 48 LEU A N 3
ATOM 3068 C CA . LEU A 1 48 ? 6.325 -1.355 6.038 1.00 0.55 48 LEU A CA 3
ATOM 3069 C C . LEU A 1 48 ? 5.631 -2.228 7.028 1.00 0.55 48 LEU A C 3
ATOM 3070 O O . LEU A 1 48 ? 6.265 -2.991 7.767 1.00 0.66 48 LEU A O 3
ATOM 3086 N N . ALA A 1 49 ? 4.338 -2.133 7.025 1.00 0.54 49 ALA A N 3
ATOM 3087 C CA . ALA A 1 49 ? 3.517 -2.846 7.918 1.00 0.59 49 ALA A CA 3
ATOM 3088 C C . ALA A 1 49 ? 2.194 -3.019 7.266 1.00 0.53 49 ALA A C 3
ATOM 3089 O O . ALA A 1 49 ? 1.781 -2.167 6.486 1.00 0.69 49 ALA A O 3
ATOM 3096 N N . LYS A 1 50 ? 1.552 -4.147 7.541 1.00 0.55 50 LYS A N 3
ATOM 3097 C CA . LYS A 1 50 ? 0.212 -4.454 7.027 1.00 0.70 50 LYS A CA 3
ATOM 3098 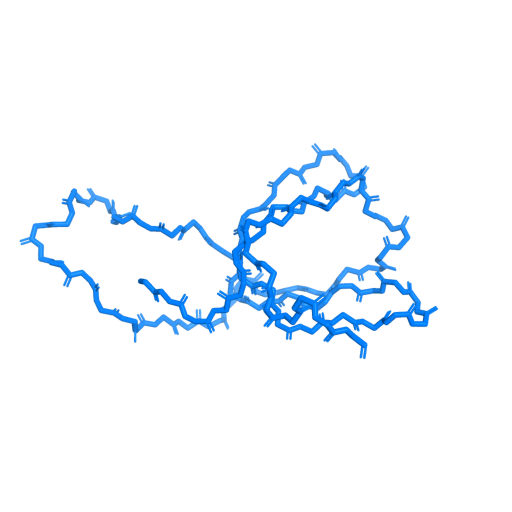C C . LYS A 1 50 ? 0.211 -4.530 5.522 1.00 0.60 50 LYS A C 3
ATOM 3099 O O . LYS A 1 50 ? -0.806 -4.288 4.886 1.00 0.74 50 LYS A O 3
ATOM 3118 N N . VAL A 1 51 ? 1.343 -4.921 4.951 1.00 0.64 51 VAL A N 3
ATOM 3119 C CA . VAL A 1 51 ? 1.444 -4.938 3.524 1.00 0.54 51 VAL A CA 3
ATOM 3120 C C . VAL A 1 51 ? 0.555 -6.050 2.953 1.00 0.72 51 VAL A C 3
ATOM 3121 O O . VAL A 1 51 ? 0.825 -7.248 3.138 1.00 1.07 51 VAL A O 3
ATOM 3134 N N . ARG A 1 52 ? -0.485 -5.629 2.273 1.00 0.93 52 ARG A N 3
ATOM 3135 C CA . ARG A 1 52 ? -1.411 -6.473 1.586 1.00 1.36 52 ARG A CA 3
ATOM 3136 C C . ARG A 1 52 ? -2.314 -5.606 0.727 1.00 1.77 52 ARG A C 3
ATOM 3137 O O . ARG A 1 52 ? -2.883 -4.615 1.211 1.00 2.15 52 ARG A O 3
ATOM 3158 N N . SER A 1 53 ? -2.414 -5.916 -0.528 1.00 2.22 53 SER A N 3
ATOM 3159 C CA . SER A 1 53 ? -3.387 -5.275 -1.368 1.00 2.91 53 SER A CA 3
ATOM 3160 C C . SER A 1 53 ? -4.319 -6.297 -1.912 1.00 3.21 53 SER A C 3
ATOM 3161 O O . SER A 1 53 ? -4.142 -6.765 -3.020 1.00 3.47 53 SER A O 3
ATOM 3169 N N . PHE A 1 54 ? -5.268 -6.690 -1.097 1.00 3.60 54 PHE A N 3
ATOM 3170 C CA . PHE A 1 54 ? -6.238 -7.672 -1.479 1.00 4.15 54 PHE A CA 3
ATOM 3171 C C . PHE A 1 54 ? -7.244 -7.827 -0.349 1.00 4.64 54 PHE A C 3
ATOM 3172 O O . PHE A 1 54 ? -6.949 -8.448 0.662 1.00 5.36 54 PHE A O 3
ATOM 3189 N N . GLY A 1 55 ? -8.360 -7.174 -0.477 1.00 4.55 55 GLY A N 3
ATOM 3190 C CA . GLY A 1 55 ? -9.434 -7.336 0.399 1.00 5.26 55 GLY A CA 3
ATOM 3191 C C . GLY A 1 55 ? -10.593 -7.717 -0.431 1.00 5.56 55 GLY A C 3
ATOM 3192 O O . GLY A 1 55 ? -10.391 -8.154 -1.553 1.00 5.90 55 GLY A O 3
ATOM 3196 N N . THR A 1 56 ? -11.804 -7.486 0.069 1.00 5.65 56 THR A N 3
ATOM 3197 C CA . THR A 1 56 ? -13.094 -7.893 -0.556 1.00 6.13 56 THR A CA 3
ATOM 3198 C C . THR A 1 56 ? -13.229 -9.426 -0.696 1.00 6.59 56 THR A C 3
ATOM 3199 O O . THR A 1 56 ? -14.297 -9.971 -0.478 1.00 7.05 56 THR A O 3
ATOM 3210 N N . GLU A 1 57 ? -12.136 -10.077 -1.063 1.00 6.75 57 GLU A N 3
ATOM 3211 C CA . GLU A 1 57 ? -12.067 -11.486 -1.337 1.00 7.40 57 GLU A CA 3
ATOM 3212 C C . GLU A 1 57 ? -13.129 -11.848 -2.396 1.00 8.18 57 GLU A C 3
ATOM 3213 O O . GLU A 1 57 ? -14.128 -12.547 -2.108 1.00 8.38 57 GLU A O 3
ATOM 3225 N N . ASP A 1 58 ? -12.944 -11.251 -3.591 1.00 8.77 58 ASP A N 3
ATOM 3226 C CA . ASP A 1 58 ? -13.824 -11.427 -4.781 1.00 9.67 58 ASP A CA 3
ATOM 3227 C C . ASP A 1 58 ? -15.231 -10.843 -4.576 1.00 9.51 58 ASP A C 3
ATOM 3228 O O . ASP A 1 58 ? -16.213 -11.311 -5.161 1.00 10.10 58 ASP A O 3
ATOM 3237 N N . ARG A 1 59 ? -15.308 -9.772 -3.800 1.00 8.84 59 ARG A N 3
ATOM 3238 C CA . ARG A 1 59 ? -16.563 -9.078 -3.509 1.00 8.83 59 ARG A CA 3
ATOM 3239 C C . ARG A 1 59 ? -16.358 -7.562 -3.677 1.00 8.12 59 ARG A C 3
ATOM 3240 O O . ARG A 1 59 ? -15.298 -7.150 -4.091 1.00 7.53 59 ARG A O 3
ATOM 3261 N N . PRO A 1 60 ? -17.371 -6.705 -3.444 1.00 8.32 60 PRO A N 3
ATOM 3262 C CA . PRO A 1 60 ? -17.181 -5.278 -3.462 1.00 7.97 60 PRO A CA 3
ATOM 3263 C C . PRO A 1 60 ? -17.195 -4.686 -2.051 1.00 7.54 60 PRO A C 3
ATOM 3264 O O . PRO A 1 60 ? -18.012 -3.819 -1.717 1.00 7.87 60 PRO A O 3
ATOM 3275 N N . THR A 1 61 ? -16.310 -5.183 -1.234 1.00 7.06 61 THR A N 3
ATOM 3276 C CA . THR A 1 61 ? -16.099 -4.669 0.099 1.00 6.93 61 THR A CA 3
ATOM 3277 C C . THR A 1 61 ? -15.395 -3.306 0.004 1.00 7.37 61 THR A C 3
ATOM 3278 O O . THR A 1 61 ? -14.174 -3.222 -0.063 1.00 7.57 61 THR A O 3
ATOM 3289 N N . ASP A 1 62 ? -16.204 -2.279 -0.103 1.00 7.84 62 ASP A N 3
ATOM 3290 C CA . ASP A 1 62 ? -15.743 -0.902 -0.284 1.00 8.59 62 ASP A CA 3
ATOM 3291 C C . ASP A 1 62 ? -15.711 -0.130 1.035 1.00 8.58 62 ASP A C 3
ATOM 3292 O O . ASP A 1 62 ? -14.698 0.440 1.417 1.00 9.09 62 ASP A O 3
ATOM 3301 N N . ARG A 1 63 ? -16.823 -0.139 1.729 1.00 8.24 63 ARG A N 3
ATOM 3302 C CA . ARG A 1 63 ? -16.966 0.612 2.970 1.00 8.47 63 ARG A CA 3
ATOM 3303 C C . ARG A 1 63 ? -16.806 -0.269 4.242 1.00 7.71 63 ARG A C 3
ATOM 3304 O O . ARG A 1 63 ? -15.989 0.051 5.102 1.00 7.62 63 ARG A O 3
ATOM 3325 N N . PRO A 1 64 ? -17.582 -1.390 4.400 1.00 7.39 64 PRO A N 3
ATOM 3326 C CA . PRO A 1 64 ? -17.487 -2.206 5.603 1.00 6.90 64 PRO A CA 3
ATOM 3327 C C . PRO A 1 64 ? -16.299 -3.168 5.569 1.00 6.03 64 PRO A C 3
ATOM 3328 O O . PRO A 1 64 ? -16.318 -4.136 4.844 1.00 6.04 64 PRO A O 3
ATOM 3339 N N . ILE A 1 65 ? -15.265 -2.850 6.341 1.00 5.53 65 ILE A N 3
ATOM 3340 C CA . ILE A 1 65 ? -14.038 -3.644 6.420 1.00 4.81 65 ILE A CA 3
ATOM 3341 C C . ILE A 1 65 ? -13.621 -3.900 7.861 1.00 4.50 65 ILE A C 3
ATOM 3342 O O . ILE A 1 65 ? -13.960 -3.119 8.762 1.00 4.92 65 ILE A O 3
ATOM 3358 N N . ALA A 1 66 ? -12.930 -5.017 8.064 1.00 4.20 66 ALA A N 3
ATOM 3359 C CA . ALA A 1 66 ? -12.457 -5.465 9.379 1.00 4.33 66 ALA A CA 3
ATOM 3360 C C . ALA A 1 66 ? -11.662 -4.367 10.136 1.00 4.07 66 ALA A C 3
ATOM 3361 O O . ALA A 1 66 ? -10.760 -3.720 9.574 1.00 3.75 66 ALA A O 3
ATOM 3368 N N . PRO A 1 67 ? -11.995 -4.139 11.416 1.00 4.67 67 PRO A N 3
ATOM 3369 C CA . PRO A 1 67 ? -11.343 -3.117 12.237 1.00 4.98 67 PRO A CA 3
ATOM 3370 C C . PRO A 1 67 ? -9.983 -3.572 12.814 1.00 4.85 67 PRO A C 3
ATOM 3371 O O . PRO A 1 67 ? -9.927 -4.293 13.806 1.00 5.44 67 PRO A O 3
ATOM 3382 N N . ARG A 1 68 ? -8.911 -3.173 12.128 1.00 4.34 68 ARG A N 3
ATOM 3383 C CA . ARG A 1 68 ? -7.508 -3.435 12.533 1.00 4.37 68 ARG A CA 3
ATOM 3384 C C . ARG A 1 68 ? -7.232 -4.931 12.777 1.00 4.47 68 ARG A C 3
ATOM 3385 O O . ARG A 1 68 ? -7.367 -5.442 13.900 1.00 5.10 68 ARG A O 3
ATOM 3406 N N . ASP A 1 69 ? -6.905 -5.615 11.715 1.00 4.27 69 ASP A N 3
ATOM 3407 C CA . ASP A 1 69 ? -6.638 -7.047 11.726 1.00 4.77 69 ASP A CA 3
ATOM 3408 C C . ASP A 1 69 ? -5.124 -7.304 11.748 1.00 4.67 69 ASP A C 3
ATOM 3409 O O . ASP A 1 69 ? -4.653 -8.202 12.451 1.00 5.15 69 ASP A O 3
ATOM 3418 N N . GLU A 1 70 ? -4.388 -6.493 10.960 1.00 4.43 70 GLU A N 3
ATOM 3419 C CA . GLU A 1 70 ? -2.910 -6.512 10.854 1.00 4.73 70 GLU A CA 3
ATOM 3420 C C . GLU A 1 70 ? -2.396 -7.726 10.025 1.00 4.23 70 GLU A C 3
ATOM 3421 O O . GLU A 1 70 ? -3.161 -8.620 9.667 1.00 4.51 70 GLU A O 3
ATOM 3433 N N . THR A 1 71 ? -1.090 -7.740 9.726 1.00 3.85 71 THR A N 3
ATOM 3434 C CA . THR A 1 71 ? -0.514 -8.821 8.919 1.00 3.57 71 THR A CA 3
ATOM 3435 C C . THR A 1 71 ? 0.188 -9.893 9.762 1.00 3.98 71 THR A C 3
ATOM 3436 O O . THR A 1 71 ? -0.450 -10.851 10.179 1.00 4.61 71 THR A O 3
ATOM 3447 N N . PHE A 1 72 ? 1.495 -9.717 10.043 1.00 3.94 72 PHE A N 3
ATOM 3448 C CA . PHE A 1 72 ? 2.230 -10.709 10.836 1.00 4.53 72 PHE A CA 3
ATOM 3449 C C . PHE A 1 72 ? 3.633 -10.192 11.271 1.00 4.27 72 PHE A C 3
ATOM 3450 O O . PHE A 1 72 ? 3.745 -9.531 12.296 1.00 4.46 72 PHE A O 3
ATOM 3467 N N . GLU A 1 73 ? 4.677 -10.445 10.460 1.00 4.23 73 GLU A N 3
ATOM 3468 C CA . GLU A 1 73 ? 6.061 -10.022 10.819 1.00 4.34 73 GLU A CA 3
ATOM 3469 C C . GLU A 1 73 ? 6.384 -8.631 10.263 1.00 3.40 73 GLU A C 3
ATOM 3470 O O . GLU A 1 73 ? 7.238 -7.936 10.792 1.00 3.76 73 GLU A O 3
ATOM 3482 N N . TYR A 1 74 ? 5.677 -8.259 9.176 1.00 2.52 74 TYR A N 3
ATOM 3483 C CA . TYR A 1 74 ? 5.873 -6.980 8.427 1.00 1.62 74 TYR A CA 3
ATOM 3484 C C . TYR A 1 74 ? 7.189 -7.039 7.621 1.00 1.55 74 TYR A C 3
ATOM 3485 O O . TYR A 1 74 ? 7.888 -8.043 7.674 1.00 2.04 74 TYR A O 3
ATOM 3503 N N . ILE A 1 75 ? 7.512 -5.990 6.840 1.00 1.22 75 ILE A N 3
ATOM 3504 C CA . ILE A 1 75 ? 8.733 -6.010 6.053 1.00 1.39 75 ILE A CA 3
ATOM 3505 C C . ILE A 1 75 ? 9.496 -4.697 6.162 1.00 0.98 75 ILE A C 3
ATOM 3506 O O . ILE A 1 75 ? 8.913 -3.608 6.133 1.00 1.15 75 ILE A O 3
ATOM 3522 N N . ILE A 1 76 ? 10.792 -4.813 6.305 1.00 0.97 76 ILE A N 3
ATOM 3523 C CA . ILE A 1 76 ? 11.660 -3.677 6.457 1.00 0.87 76 ILE A CA 3
ATOM 3524 C C . ILE A 1 76 ? 12.666 -3.657 5.308 1.00 0.78 76 ILE A C 3
ATOM 3525 O O . ILE A 1 76 ? 13.321 -4.674 5.011 1.00 1.17 76 ILE A O 3
ATOM 3541 N N . PHE A 1 77 ? 12.773 -2.534 4.661 1.00 0.64 77 PHE A N 3
ATOM 3542 C CA . PHE A 1 77 ? 13.670 -2.388 3.551 1.00 0.75 77 PHE A CA 3
ATOM 3543 C C . PHE A 1 77 ? 14.947 -1.725 3.970 1.00 0.68 77 PHE A C 3
ATOM 3544 O O . PHE A 1 77 ? 14.928 -0.759 4.719 1.00 0.65 77 PHE A O 3
ATOM 3561 N N . ARG A 1 78 ? 16.066 -2.250 3.471 1.00 0.76 78 ARG A N 3
ATOM 3562 C CA . ARG A 1 78 ? 17.406 -1.728 3.771 1.00 0.80 78 ARG A CA 3
ATOM 3563 C C . ARG A 1 78 ? 17.608 -0.306 3.224 1.00 0.71 78 ARG A C 3
ATOM 3564 O O . ARG A 1 78 ? 18.568 0.358 3.571 1.00 1.01 78 ARG A O 3
ATOM 3585 N N . GLY A 1 79 ? 16.719 0.145 2.351 1.00 0.66 79 GLY A N 3
ATOM 3586 C CA . GLY A 1 79 ? 16.836 1.489 1.801 1.00 0.72 79 GLY A CA 3
ATOM 3587 C C . GLY A 1 79 ? 17.805 1.546 0.663 1.00 0.64 79 GLY A C 3
ATOM 3588 O O . GLY A 1 79 ? 17.437 1.858 -0.465 1.00 0.76 79 GLY A O 3
ATOM 3592 N N . SER A 1 80 ? 19.025 1.233 0.952 1.00 0.62 80 SER A N 3
ATOM 3593 C CA . SER A 1 80 ? 20.066 1.157 -0.057 1.00 0.79 80 SER A CA 3
ATOM 3594 C C 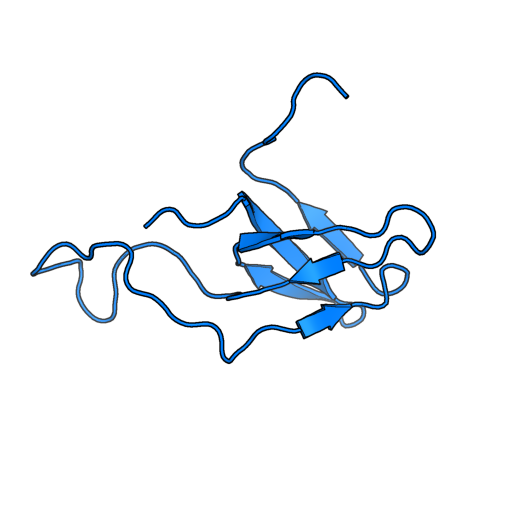. SER A 1 80 ? 19.775 0.051 -1.093 1.00 0.77 80 SER A C 3
ATOM 3595 O O . SER A 1 80 ? 20.170 0.145 -2.256 1.00 1.04 80 SER A O 3
ATOM 3603 N N . ASP A 1 81 ? 19.048 -0.953 -0.651 1.00 0.61 81 ASP A N 3
ATOM 3604 C CA . ASP A 1 81 ? 18.764 -2.154 -1.438 1.00 0.76 81 ASP A CA 3
ATOM 3605 C C . ASP A 1 81 ? 17.390 -2.108 -2.111 1.00 0.58 81 ASP A C 3
ATOM 3606 O O . ASP A 1 81 ? 16.832 -3.161 -2.463 1.00 0.63 81 ASP A O 3
ATOM 3615 N N . ILE A 1 82 ? 16.826 -0.928 -2.294 1.00 0.49 82 ILE A N 3
ATOM 3616 C CA . ILE A 1 82 ? 15.558 -0.844 -3.001 1.00 0.42 82 ILE A CA 3
ATOM 3617 C C . ILE A 1 82 ? 15.793 -0.745 -4.504 1.00 0.38 82 ILE A C 3
ATOM 3618 O O . ILE A 1 82 ? 16.754 -0.116 -4.954 1.00 0.47 82 ILE A O 3
ATOM 3634 N N . LYS A 1 83 ? 14.937 -1.385 -5.265 1.00 0.34 83 LYS A N 3
ATOM 3635 C CA . LYS A 1 83 ? 15.002 -1.309 -6.714 1.00 0.36 83 LYS A CA 3
ATOM 3636 C C . LYS A 1 83 ? 14.186 -0.137 -7.238 1.00 0.38 83 LYS A C 3
ATOM 3637 O O . LYS A 1 83 ? 14.729 0.776 -7.864 1.00 0.58 83 LYS A O 3
ATOM 3656 N N . ASP A 1 84 ? 12.890 -0.150 -6.960 1.00 0.34 84 ASP A N 3
ATOM 3657 C CA . ASP A 1 84 ? 11.997 0.895 -7.477 1.00 0.44 84 ASP A CA 3
ATOM 3658 C C . ASP A 1 84 ? 10.918 1.204 -6.468 1.00 0.48 84 ASP A C 3
ATOM 3659 O O . ASP A 1 84 ? 10.549 0.333 -5.653 1.00 0.78 84 ASP A O 3
ATOM 3668 N N . LEU A 1 85 ? 10.422 2.429 -6.514 1.00 0.48 85 LEU A N 3
ATOM 3669 C CA . LEU A 1 85 ? 9.374 2.878 -5.639 1.00 0.72 85 LEU A CA 3
ATOM 3670 C C . LEU A 1 85 ? 8.296 3.557 -6.457 1.00 0.61 85 LEU A C 3
ATOM 3671 O O . LEU A 1 85 ? 8.462 4.698 -6.897 1.00 0.86 85 LEU A O 3
ATOM 3687 N N . THR A 1 86 ? 7.227 2.850 -6.687 1.00 0.61 86 THR A N 3
ATOM 3688 C CA . THR A 1 86 ? 6.122 3.349 -7.429 1.00 0.83 86 THR A CA 3
ATOM 3689 C C . THR A 1 86 ? 5.022 3.858 -6.462 1.00 0.83 86 THR A C 3
ATOM 3690 O O . THR A 1 86 ? 4.498 3.094 -5.623 1.00 0.91 86 THR A O 3
ATOM 3701 N N . VAL A 1 87 ? 4.699 5.134 -6.574 1.00 1.10 87 VAL A N 3
ATOM 3702 C CA . VAL A 1 87 ? 3.697 5.765 -5.722 1.00 1.29 87 VAL A CA 3
ATOM 3703 C C . VAL A 1 87 ? 2.328 5.813 -6.439 1.00 1.44 87 VAL A C 3
ATOM 3704 O O . VAL A 1 87 ? 2.278 5.892 -7.659 1.00 1.74 87 VAL A O 3
ATOM 3717 N N . CYS A 1 88 ? 1.225 5.717 -5.677 1.00 1.53 88 CYS A N 3
ATOM 3718 C CA . CYS A 1 88 ? -0.108 5.718 -6.284 1.00 1.91 88 CYS A CA 3
ATOM 3719 C C . CYS A 1 88 ? -0.806 7.086 -6.183 1.00 1.83 88 CYS A C 3
ATOM 3720 O O . CYS A 1 88 ? -1.610 7.448 -7.057 1.00 2.53 88 CYS A O 3
ATOM 3728 N N . GLU A 1 89 ? -0.498 7.840 -5.132 1.00 1.89 89 GLU A N 3
ATOM 3729 C CA . GLU A 1 89 ? -1.100 9.165 -4.910 1.00 2.59 89 GLU A CA 3
ATOM 3730 C C . GLU A 1 89 ? -0.121 10.045 -4.112 1.00 3.36 89 GLU A C 3
ATOM 3731 O O . GLU A 1 89 ? 0.759 9.514 -3.452 1.00 3.69 89 GLU A O 3
ATOM 3743 N N . PRO A 1 90 ? -0.246 11.391 -4.164 1.00 4.20 90 PRO A N 3
ATOM 3744 C CA . PRO A 1 90 ? 0.657 12.292 -3.456 1.00 5.33 90 PRO A CA 3
ATOM 3745 C C . PRO A 1 90 ? 0.273 12.474 -1.979 1.00 5.94 90 PRO A C 3
ATOM 3746 O O . PRO A 1 90 ? -0.774 13.027 -1.671 1.00 6.31 90 PRO A O 3
ATOM 3757 N N . PRO A 1 91 ? 1.136 11.989 -1.051 1.00 6.36 91 PRO A N 3
ATOM 3758 C CA . PRO A 1 91 ? 0.891 12.092 0.398 1.00 7.26 91 PRO A CA 3
ATOM 3759 C C . PRO A 1 91 ? 0.701 13.536 0.866 1.00 8.19 91 PRO A C 3
ATOM 3760 O O . PRO A 1 91 ? -0.201 13.821 1.659 1.00 8.59 91 PRO A O 3
ATOM 3771 N N . LYS A 1 92 ? 1.565 14.442 0.359 1.00 8.73 92 LYS A N 3
ATOM 3772 C CA . LYS A 1 92 ? 1.545 15.867 0.739 1.00 9.77 92 LYS A CA 3
ATOM 3773 C C . LYS A 1 92 ? 1.789 16.056 2.262 1.00 10.34 92 LYS A C 3
ATOM 3774 O O . LYS A 1 92 ? 0.834 16.099 3.059 1.00 10.73 92 LYS A O 3
ATOM 3793 N N . PRO A 1 93 ? 3.062 16.136 2.684 1.00 10.61 93 PRO A N 3
ATOM 3794 C CA . PRO A 1 93 ? 3.411 16.307 4.100 1.00 11.40 93 PRO A CA 3
ATOM 3795 C C . PRO A 1 93 ? 3.021 17.690 4.619 1.00 12.54 93 PRO A C 3
ATOM 3796 O O . PRO A 1 93 ? 2.536 17.827 5.733 1.00 13.22 93 PRO A O 3
ATOM 3807 N N . ILE A 1 94 ? 3.233 18.697 3.803 1.00 12.89 94 ILE A N 3
ATOM 3808 C CA . ILE A 1 94 ? 2.922 20.079 4.148 1.00 14.03 94 ILE A CA 3
ATOM 3809 C C . ILE A 1 94 ? 2.333 20.808 2.950 1.00 14.23 94 ILE A C 3
ATOM 3810 O O . ILE A 1 94 ? 2.256 20.241 1.861 1.00 14.51 94 ILE A O 3
ATOM 3826 N N . MET A 1 95 ? 1.910 22.027 3.158 1.00 14.23 95 MET A N 3
ATOM 3827 C CA . MET A 1 95 ? 1.365 22.853 2.097 1.00 14.59 95 MET A CA 3
ATOM 3828 C C . MET A 1 95 ? 2.352 23.940 1.749 1.00 14.93 95 MET A C 3
ATOM 3829 O O . MET A 1 95 ? 3.010 23.842 0.707 1.00 15.26 95 MET A O 3
ATOM 3844 N N . PRO A 1 16 ? -8.382 -1.783 3.734 1.00 2.98 16 PRO A N 4
ATOM 3845 C CA . PRO A 1 16 ? -8.929 -0.600 4.411 1.00 2.98 16 PRO A CA 4
ATOM 3846 C C . PRO A 1 16 ? -7.853 0.414 4.807 1.00 3.07 16 PRO A C 4
ATOM 3847 O O . PRO A 1 16 ? -6.847 0.057 5.468 1.00 3.73 16 PRO A O 4
ATOM 3858 N N . TYR A 1 17 ? -8.076 1.653 4.378 1.00 2.86 17 TYR A N 4
ATOM 3859 C CA . TYR A 1 17 ? -7.200 2.800 4.618 1.00 3.15 17 TYR A CA 4
ATOM 3860 C C . TYR A 1 17 ? -6.621 2.861 6.044 1.00 2.43 17 TYR A C 4
ATOM 3861 O O . TYR A 1 17 ? -7.286 2.516 7.042 1.00 2.82 17 TYR A O 4
ATOM 3879 N N . ILE A 1 18 ? -5.388 3.316 6.108 1.00 1.98 18 ILE A N 4
ATOM 3880 C CA . ILE A 1 18 ? -4.634 3.497 7.342 1.00 1.60 18 ILE A CA 4
ATOM 3881 C C . ILE A 1 18 ? -3.285 4.125 6.992 1.00 1.32 18 ILE A C 4
ATOM 3882 O O . ILE A 1 18 ? -2.771 4.985 7.695 1.00 1.96 18 ILE A O 4
ATOM 3898 N N . GLY A 1 19 ? -2.755 3.703 5.869 1.00 1.07 19 GLY A N 4
ATOM 3899 C CA . GLY A 1 19 ? -1.512 4.217 5.383 1.00 0.82 19 GLY A CA 4
ATOM 3900 C C . GLY A 1 19 ? -1.592 4.448 3.896 1.00 0.70 19 GLY A C 4
ATOM 3901 O O . GLY A 1 19 ? -2.655 4.218 3.291 1.00 1.05 19 GLY A O 4
ATOM 3905 N N . SER A 1 20 ? -0.511 4.864 3.302 1.00 0.60 20 SER A N 4
ATOM 3906 C CA . SER A 1 20 ? -0.484 5.120 1.881 1.00 0.70 20 SER A CA 4
ATOM 3907 C C . SER A 1 20 ? -0.109 3.840 1.130 1.00 0.53 20 SER A C 4
ATOM 3908 O O . SER A 1 20 ? 0.748 3.077 1.589 1.00 0.89 20 SER A O 4
ATOM 3916 N N . LYS A 1 21 ? -0.755 3.573 -0.000 1.00 0.67 21 LYS A N 4
ATOM 3917 C CA . LYS A 1 21 ? -0.419 2.376 -0.757 1.00 0.88 21 LYS A CA 4
ATOM 3918 C C . LYS A 1 21 ? 0.722 2.623 -1.743 1.00 0.70 21 LYS A C 4
ATOM 3919 O O . LYS A 1 21 ? 0.546 3.310 -2.747 1.00 1.07 21 LYS A O 4
ATOM 3938 N N . ILE A 1 22 ? 1.894 2.096 -1.419 1.00 0.48 22 ILE A N 4
ATOM 3939 C CA . ILE A 1 22 ? 3.063 2.201 -2.255 1.00 0.59 22 ILE A CA 4
ATOM 3940 C C . ILE A 1 22 ? 3.450 0.846 -2.796 1.00 0.43 22 ILE A C 4
ATOM 3941 O O . ILE A 1 22 ? 3.282 -0.180 -2.120 1.00 0.51 22 ILE A O 4
ATOM 3957 N N . SER A 1 23 ? 3.964 0.860 -3.992 1.00 0.44 23 SER A N 4
ATOM 3958 C CA . SER A 1 23 ? 4.398 -0.322 -4.661 1.00 0.38 23 SER A CA 4
ATOM 3959 C C . SER A 1 23 ? 5.938 -0.284 -4.669 1.00 0.34 23 SER A C 4
ATOM 3960 O O . SER A 1 23 ? 6.534 0.595 -5.305 1.00 0.52 23 SER A O 4
ATOM 3968 N N . LEU A 1 24 ? 6.570 -1.179 -3.935 1.00 0.34 24 LEU A N 4
ATOM 3969 C CA . LEU A 1 24 ? 8.010 -1.175 -3.788 1.00 0.37 24 LEU A CA 4
ATOM 3970 C C . LEU A 1 24 ? 8.614 -2.498 -4.259 1.00 0.35 24 LEU A C 4
ATOM 3971 O O . LEU A 1 24 ? 8.169 -3.558 -3.860 1.00 0.50 24 LEU A O 4
ATOM 3987 N N . ILE A 1 25 ? 9.611 -2.441 -5.100 1.00 0.29 25 ILE A N 4
ATOM 3988 C CA . ILE A 1 25 ? 10.285 -3.654 -5.539 1.00 0.28 25 ILE A CA 4
ATOM 3989 C C . ILE A 1 25 ? 11.633 -3.760 -4.862 1.00 0.25 25 ILE A C 4
ATOM 3990 O O . ILE A 1 25 ? 12.495 -2.884 -5.020 1.00 0.29 25 ILE A O 4
ATOM 4006 N N . SER A 1 26 ? 11.798 -4.803 -4.105 1.00 0.27 26 SER A N 4
ATOM 4007 C CA . SER A 1 26 ? 13.021 -5.082 -3.424 1.00 0.31 26 SER A CA 4
ATOM 4008 C C . SER A 1 26 ? 14.041 -5.681 -4.390 1.00 0.29 26 SER A C 4
ATOM 4009 O O . SER A 1 26 ? 13.686 -6.171 -5.468 1.00 0.28 26 SER A O 4
ATOM 4017 N N . LYS A 1 27 ? 15.294 -5.654 -3.983 1.00 0.35 27 LYS A N 4
ATOM 4018 C CA . LYS A 1 27 ? 16.436 -6.198 -4.743 1.00 0.41 27 LYS A CA 4
ATOM 4019 C C . LYS A 1 27 ? 16.310 -7.671 -5.187 1.00 0.45 27 LYS A C 4
ATOM 4020 O O . LYS A 1 27 ? 17.121 -8.140 -5.955 1.00 0.60 27 LYS A O 4
ATOM 4039 N N . ALA A 1 28 ? 15.307 -8.374 -4.687 1.00 0.44 28 ALA A N 4
ATOM 4040 C CA . ALA A 1 28 ? 15.083 -9.765 -5.044 1.00 0.52 28 ALA A CA 4
ATOM 4041 C C . ALA A 1 28 ? 14.145 -9.839 -6.247 1.00 0.41 28 ALA A C 4
ATOM 4042 O O . ALA A 1 28 ? 13.619 -10.899 -6.578 1.00 0.48 28 ALA A O 4
ATOM 4049 N N . GLU A 1 29 ? 13.964 -8.665 -6.891 1.00 0.34 29 GLU A N 4
ATOM 4050 C CA . GLU A 1 29 ? 13.080 -8.459 -8.052 1.00 0.38 29 GLU A CA 4
ATOM 4051 C C . GLU A 1 29 ? 11.624 -8.723 -7.657 1.00 0.40 29 GLU A C 4
ATOM 4052 O O . GLU A 1 29 ? 10.774 -9.060 -8.507 1.00 0.55 29 GLU A O 4
ATOM 4064 N N . ILE A 1 30 ? 11.323 -8.500 -6.382 1.00 0.39 30 ILE A N 4
ATOM 4065 C CA . ILE A 1 30 ? 10.001 -8.800 -5.858 1.00 0.52 30 ILE A CA 4
ATOM 4066 C C . ILE A 1 30 ? 9.232 -7.532 -5.518 1.00 0.55 30 ILE A C 4
ATOM 4067 O O . ILE A 1 30 ? 9.735 -6.663 -4.795 1.00 0.59 30 ILE A O 4
ATOM 4083 N N . ARG A 1 31 ? 8.013 -7.443 -6.022 1.00 0.64 31 ARG A N 4
ATOM 4084 C CA . ARG A 1 31 ? 7.144 -6.309 -5.749 1.00 0.75 31 ARG A CA 4
ATOM 4085 C C . ARG A 1 31 ? 6.331 -6.506 -4.459 1.00 0.55 31 ARG A C 4
ATOM 4086 O O . ARG A 1 31 ? 5.568 -7.462 -4.331 1.00 0.76 31 ARG A O 4
ATOM 4107 N N . TYR A 1 32 ? 6.537 -5.625 -3.518 1.00 0.47 32 TYR A N 4
ATOM 4108 C CA . TYR A 1 32 ? 5.769 -5.576 -2.291 1.00 0.59 32 TYR A CA 4
ATOM 4109 C C . TYR A 1 32 ? 4.964 -4.307 -2.290 1.00 0.56 32 TYR A C 4
ATOM 4110 O O . TYR A 1 32 ? 5.509 -3.220 -2.454 1.00 0.69 32 TYR A O 4
ATOM 4128 N N . GLU A 1 33 ? 3.702 -4.436 -2.112 1.00 0.53 33 GLU A N 4
ATOM 4129 C CA . GLU A 1 33 ? 2.817 -3.320 -2.189 1.00 0.52 33 GLU A CA 4
ATOM 4130 C C . GLU A 1 33 ? 1.876 -3.413 -1.020 1.00 0.42 33 GLU A C 4
ATOM 4131 O O . GLU A 1 33 ? 1.354 -4.487 -0.732 1.00 0.51 33 GLU A O 4
ATOM 4143 N N . GLY A 1 34 ? 1.712 -2.320 -0.313 1.00 0.40 34 GLY A N 4
ATOM 4144 C CA . GLY A 1 34 ? 0.904 -2.326 0.882 1.00 0.43 34 GLY A CA 4
ATOM 4145 C C . GLY A 1 34 ? 0.865 -0.978 1.516 1.00 0.36 34 GLY A C 4
ATOM 4146 O O . GLY A 1 34 ? 1.163 0.022 0.846 1.00 0.45 34 GLY A O 4
ATOM 4150 N N . ILE A 1 35 ? 0.549 -0.915 2.803 1.00 0.35 35 ILE A N 4
ATOM 4151 C CA . ILE A 1 35 ? 0.437 0.337 3.436 1.00 0.39 35 ILE A CA 4
ATOM 4152 C C . ILE A 1 35 ? 1.720 0.802 4.091 1.00 0.40 35 ILE A C 4
ATOM 4153 O O . ILE A 1 35 ? 2.208 0.227 5.071 1.00 0.61 35 ILE A O 4
ATOM 4169 N N . LEU A 1 36 ? 2.280 1.807 3.483 1.00 0.33 36 LEU A N 4
ATOM 4170 C CA . LEU A 1 36 ? 3.461 2.498 3.971 1.00 0.40 36 LEU A CA 4
ATOM 4171 C C . LEU A 1 36 ? 3.133 3.234 5.253 1.00 0.41 36 LEU A C 4
ATOM 4172 O O . LEU A 1 36 ? 2.116 3.953 5.328 1.00 0.44 36 LEU A O 4
ATOM 4188 N N . TYR A 1 37 ? 3.989 3.091 6.240 1.00 0.44 37 TYR A N 4
ATOM 4189 C CA . TYR A 1 37 ? 3.757 3.724 7.494 1.00 0.50 37 TYR A CA 4
ATOM 4190 C C . TYR A 1 37 ? 4.794 4.835 7.739 1.00 0.52 37 TYR A C 4
ATOM 4191 O O . TYR A 1 37 ? 4.433 6.017 7.874 1.00 0.64 37 TYR A O 4
ATOM 4209 N N . THR A 1 38 ? 6.066 4.475 7.754 1.00 0.49 38 THR A N 4
ATOM 4210 C CA . THR A 1 38 ? 7.127 5.440 8.019 1.00 0.56 38 THR A CA 4
ATOM 4211 C C . THR A 1 38 ? 8.348 5.147 7.111 1.00 0.56 38 THR A C 4
ATOM 4212 O O . THR A 1 38 ? 8.463 4.058 6.543 1.00 0.52 38 THR A O 4
ATOM 4223 N N . ILE A 1 39 ? 9.205 6.124 6.941 1.00 0.72 39 ILE A N 4
ATOM 4224 C CA . ILE A 1 39 ? 10.435 5.981 6.200 1.00 0.79 39 ILE A CA 4
ATOM 4225 C C . ILE A 1 39 ? 11.539 6.571 7.069 1.00 1.01 39 ILE A C 4
ATOM 4226 O O . ILE A 1 39 ? 11.438 7.731 7.495 1.00 1.31 39 ILE A O 4
ATOM 4242 N N . ASP A 1 40 ? 12.563 5.796 7.366 1.00 0.96 40 ASP A N 4
ATOM 4243 C CA . ASP A 1 40 ? 13.648 6.315 8.163 1.00 1.24 40 ASP A CA 4
ATOM 4244 C C . ASP A 1 40 ? 14.604 6.968 7.213 1.00 1.25 40 ASP A C 4
ATOM 4245 O O . ASP A 1 40 ? 15.456 6.310 6.610 1.00 1.13 40 ASP A O 4
ATOM 4254 N N . THR A 1 41 ? 14.439 8.248 7.045 1.00 1.54 41 THR A N 4
ATOM 4255 C CA . THR A 1 41 ? 15.179 9.026 6.074 1.00 1.72 41 THR A CA 4
ATOM 4256 C C . THR A 1 41 ? 16.700 8.942 6.273 1.00 1.69 41 THR A C 4
ATOM 4257 O O . THR A 1 41 ? 17.461 9.078 5.316 1.00 1.85 41 THR A O 4
ATOM 4268 N N . GLU A 1 42 ? 17.109 8.681 7.509 1.00 1.61 42 GLU A N 4
ATOM 4269 C CA . GLU A 1 42 ? 18.509 8.575 7.887 1.00 1.64 42 GLU A CA 4
ATOM 4270 C C . GLU A 1 42 ? 19.269 7.582 6.974 1.00 1.37 42 GLU A C 4
ATOM 4271 O O . GLU A 1 42 ? 20.305 7.915 6.417 1.00 1.56 42 GLU A O 4
ATOM 4283 N N . ASN A 1 43 ? 18.723 6.384 6.801 1.00 1.11 43 ASN A N 4
ATOM 4284 C CA . ASN A 1 43 ? 19.338 5.363 5.910 1.00 1.14 43 ASN A CA 4
ATOM 4285 C C . ASN A 1 43 ? 18.457 5.121 4.726 1.00 1.21 43 ASN A C 4
ATOM 4286 O O . ASN A 1 43 ? 18.718 4.246 3.919 1.00 1.44 43 ASN A O 4
ATOM 4297 N N . SER A 1 44 ? 17.395 5.929 4.633 1.00 1.16 44 SER A N 4
ATOM 4298 C CA . SER A 1 44 ? 16.410 5.873 3.553 1.00 1.40 44 SER A CA 4
ATOM 4299 C C . SER A 1 44 ? 15.642 4.543 3.583 1.00 1.17 44 SER A C 4
ATOM 4300 O O . SER A 1 44 ? 15.031 4.149 2.595 1.00 1.36 44 SER A O 4
ATOM 4308 N N . THR A 1 45 ? 15.633 3.906 4.747 1.00 0.90 45 THR A N 4
ATOM 4309 C CA . THR A 1 45 ? 14.994 2.632 4.931 1.00 0.79 45 THR A CA 4
ATOM 4310 C C . THR A 1 45 ? 13.474 2.783 4.961 1.00 0.71 45 THR A C 4
ATOM 4311 O O . THR A 1 45 ? 12.952 3.804 5.400 1.00 0.86 45 THR A O 4
ATOM 4322 N N . VAL A 1 46 ? 12.783 1.783 4.496 1.00 0.55 46 VAL A N 4
ATOM 4323 C CA . VAL A 1 46 ? 11.344 1.865 4.371 1.00 0.53 46 VAL A CA 4
ATOM 4324 C C . VAL A 1 46 ? 10.667 0.981 5.405 1.00 0.46 46 VAL A C 4
ATOM 4325 O O . VAL A 1 46 ? 10.981 -0.215 5.506 1.00 0.56 46 VAL A O 4
ATOM 4338 N N . ALA A 1 47 ? 9.753 1.569 6.169 1.00 0.46 47 ALA A N 4
ATOM 4339 C CA . ALA A 1 47 ? 9.020 0.858 7.179 1.00 0.47 47 ALA A CA 4
ATOM 4340 C C . ALA A 1 47 ? 7.606 0.583 6.705 1.00 0.42 47 ALA A C 4
ATOM 4341 O O . ALA A 1 47 ? 6.736 1.481 6.692 1.00 0.40 47 ALA A O 4
ATOM 4348 N N . LEU A 1 48 ? 7.384 -0.629 6.280 1.00 0.49 48 LEU A N 4
ATOM 4349 C CA . LEU A 1 48 ? 6.079 -1.054 5.825 1.00 0.55 48 LEU A CA 4
ATOM 4350 C C . LEU A 1 48 ? 5.389 -1.846 6.920 1.00 0.55 48 LEU A C 4
ATOM 4351 O O . LEU A 1 48 ? 6.054 -2.472 7.737 1.00 0.66 48 LEU A O 4
ATOM 4367 N N . ALA A 1 49 ? 4.074 -1.855 6.910 1.00 0.54 49 ALA A N 4
ATOM 4368 C CA . ALA A 1 49 ? 3.314 -2.579 7.888 1.00 0.59 49 ALA A CA 4
ATOM 4369 C C . ALA A 1 49 ? 2.038 -3.082 7.260 1.00 0.53 49 ALA A C 4
ATOM 4370 O O . ALA A 1 49 ? 1.403 -2.360 6.505 1.00 0.69 49 ALA A O 4
ATOM 4377 N N . LYS A 1 50 ? 1.692 -4.339 7.550 1.00 0.55 50 LYS A N 4
ATOM 4378 C CA . LYS A 1 50 ? 0.433 -4.976 7.076 1.00 0.70 50 LYS A CA 4
ATOM 4379 C C . LYS A 1 50 ? 0.312 -4.928 5.555 1.00 0.60 50 LYS A C 4
ATOM 4380 O O . LYS A 1 50 ? -0.787 -4.886 5.007 1.00 0.74 50 LYS A O 4
ATOM 4399 N N . VAL A 1 51 ? 1.449 -5.084 4.907 1.00 0.64 51 VAL A N 4
ATOM 4400 C CA . VAL A 1 51 ? 1.569 -4.991 3.453 1.00 0.54 51 VAL A CA 4
ATOM 4401 C C . VAL A 1 51 ? 0.834 -6.155 2.740 1.00 0.72 51 VAL A C 4
ATOM 4402 O O . VAL A 1 51 ? 1.200 -7.327 2.888 1.00 1.07 51 VAL A O 4
ATOM 4415 N N . ARG A 1 52 ? -0.177 -5.807 1.953 1.00 0.93 52 ARG A N 4
ATOM 4416 C CA . ARG A 1 52 ? -0.987 -6.761 1.222 1.00 1.36 52 ARG A CA 4
ATOM 4417 C C . ARG A 1 52 ? -1.773 -5.965 0.163 1.00 1.77 52 ARG A C 4
ATOM 4418 O O . ARG A 1 52 ? -2.068 -4.801 0.384 1.00 2.15 52 ARG A O 4
ATOM 4439 N N . SER A 1 53 ? -2.093 -6.590 -0.954 1.00 2.22 53 SER A N 4
ATOM 4440 C CA . SER A 1 53 ? -2.879 -5.947 -2.015 1.00 2.91 53 SER A CA 4
ATOM 4441 C C . SER A 1 53 ? -3.987 -6.894 -2.469 1.00 3.21 53 SER A C 4
ATOM 4442 O O . SER A 1 53 ? -3.795 -8.110 -2.456 1.00 3.47 53 SER A O 4
ATOM 4450 N N . PHE A 1 54 ? -5.138 -6.347 -2.832 1.00 3.60 54 PHE A N 4
ATOM 4451 C CA . PHE A 1 54 ? -6.243 -7.144 -3.371 1.00 4.15 54 PHE A CA 4
ATOM 4452 C C . PHE A 1 54 ? -6.989 -6.453 -4.498 1.00 4.64 54 PHE A C 4
ATOM 4453 O O . PHE A 1 54 ? -6.600 -6.556 -5.638 1.00 5.36 54 PHE A O 4
ATOM 4470 N N . GLY A 1 55 ? -8.031 -5.725 -4.161 1.00 4.55 55 GLY A N 4
ATOM 4471 C CA . GLY A 1 55 ? -8.822 -5.086 -5.181 1.00 5.26 55 GLY A CA 4
ATOM 4472 C C . GLY A 1 55 ? -9.666 -3.977 -4.638 1.00 5.56 55 GLY A C 4
ATOM 4473 O O . GLY A 1 55 ? -9.544 -2.835 -5.066 1.00 5.90 55 GLY A O 4
ATOM 4477 N N . THR A 1 56 ? -10.491 -4.293 -3.665 1.00 5.65 56 THR A N 4
ATOM 4478 C CA . THR A 1 56 ? -11.389 -3.323 -3.098 1.00 6.13 56 THR A CA 4
ATOM 4479 C C . THR A 1 56 ? -11.284 -3.234 -1.577 1.00 6.59 56 THR A C 4
ATOM 4480 O O . THR A 1 56 ? -11.239 -4.260 -0.889 1.00 7.05 56 THR A O 4
ATOM 4491 N N . GLU A 1 57 ? -11.165 -2.001 -1.071 1.00 6.75 57 GLU A N 4
ATOM 4492 C CA . GLU A 1 57 ? -11.122 -1.753 0.371 1.00 7.40 57 GLU A CA 4
ATOM 4493 C C . GLU A 1 57 ? -12.481 -1.310 0.936 1.00 8.18 57 GLU A C 4
ATOM 4494 O O . GLU A 1 57 ? -12.901 -1.779 1.982 1.00 8.38 57 GLU A O 4
ATOM 4506 N N . ASP A 1 58 ? -13.144 -0.416 0.211 1.00 8.77 58 ASP A N 4
ATOM 4507 C CA . ASP A 1 58 ? -14.436 0.178 0.627 1.00 9.67 58 ASP A CA 4
ATOM 4508 C C . ASP A 1 58 ? -15.508 -0.895 0.715 1.00 9.51 58 ASP A C 4
ATOM 4509 O O . ASP A 1 58 ? -16.072 -1.161 1.784 1.00 10.10 58 ASP A O 4
ATOM 4518 N N . ARG A 1 59 ? -15.770 -1.509 -0.415 1.00 8.84 59 ARG A N 4
ATOM 4519 C CA . ARG A 1 59 ? -16.679 -2.622 -0.502 1.00 8.83 59 ARG A CA 4
ATOM 4520 C C . ARG A 1 59 ? -15.832 -3.886 -0.261 1.00 8.12 59 ARG A C 4
ATOM 4521 O O . ARG A 1 59 ? -14.610 -3.775 -0.128 1.00 7.53 59 ARG A O 4
ATOM 4542 N N . PRO A 1 60 ? -16.393 -5.089 -0.194 1.00 8.32 60 PRO A N 4
ATOM 4543 C CA . PRO A 1 60 ? -15.588 -6.259 0.091 1.00 7.97 60 PRO A CA 4
ATOM 4544 C C . PRO A 1 60 ? -15.049 -6.965 -1.155 1.00 7.54 60 PRO A C 4
ATOM 4545 O O . PRO A 1 60 ? -14.878 -8.181 -1.149 1.00 7.87 60 PRO A O 4
ATOM 4556 N N . THR A 1 61 ? -14.705 -6.158 -2.173 1.00 7.06 61 THR A N 4
ATOM 4557 C CA . THR A 1 61 ? -14.107 -6.593 -3.452 1.00 6.93 61 THR A CA 4
ATOM 4558 C C . THR A 1 61 ? -14.852 -7.809 -4.071 1.00 7.37 61 THR A C 4
ATOM 4559 O O . THR A 1 61 ? -16.028 -8.074 -3.767 1.00 7.57 61 THR A O 4
ATOM 4570 N N . ASP A 1 62 ? -14.172 -8.438 -4.998 1.00 7.84 62 ASP A N 4
ATOM 4571 C CA . ASP A 1 62 ? -14.583 -9.688 -5.663 1.00 8.59 62 ASP A CA 4
ATOM 4572 C C . ASP A 1 62 ? -14.995 -10.742 -4.622 1.00 8.58 62 ASP A C 4
ATOM 4573 O O . ASP A 1 62 ? -16.136 -11.194 -4.582 1.00 9.09 62 ASP A O 4
ATOM 4582 N N . ARG A 1 63 ? -14.030 -11.130 -3.790 1.00 8.24 63 ARG A N 4
ATOM 4583 C CA . ARG A 1 63 ? -14.215 -12.151 -2.771 1.00 8.47 63 ARG A CA 4
ATOM 4584 C C . ARG A 1 63 ? -13.198 -12.017 -1.583 1.00 7.71 63 ARG A C 4
ATOM 4585 O O . ARG A 1 63 ? -13.620 -11.946 -0.439 1.00 7.62 63 ARG A O 4
ATOM 4606 N N . PRO A 1 64 ? -11.844 -11.998 -1.826 1.00 7.39 64 PRO A N 4
ATOM 4607 C CA . PRO A 1 64 ? -10.862 -11.933 -0.730 1.00 6.90 64 PRO A CA 4
ATOM 4608 C C . PRO A 1 64 ? -10.467 -10.502 -0.319 1.00 6.03 64 PRO A C 4
ATOM 4609 O O . PRO A 1 64 ? -10.036 -9.686 -1.146 1.00 6.04 64 PRO A O 4
ATOM 4620 N N . ILE A 1 65 ? -10.604 -10.225 0.952 1.00 5.53 65 ILE A N 4
ATOM 4621 C CA . ILE A 1 65 ? -10.231 -8.963 1.527 1.00 4.81 65 ILE A CA 4
ATOM 4622 C C . ILE A 1 65 ? -9.464 -9.177 2.781 1.00 4.50 65 ILE A C 4
ATOM 4623 O O . ILE A 1 65 ? -9.808 -10.041 3.584 1.00 4.92 65 ILE A O 4
ATOM 4639 N N . ALA A 1 66 ? -8.435 -8.396 2.960 1.00 4.20 66 ALA A N 4
ATOM 4640 C CA . ALA A 1 66 ? -7.631 -8.504 4.142 1.00 4.33 66 ALA A CA 4
ATOM 4641 C C . ALA A 1 66 ? -8.136 -7.520 5.179 1.00 4.07 66 ALA A C 4
ATOM 4642 O O . ALA A 1 66 ? -8.116 -6.305 4.945 1.00 3.75 66 ALA A O 4
ATOM 4649 N N . PRO A 1 67 ? -8.592 -8.009 6.345 1.00 4.67 67 PRO A N 4
ATOM 4650 C CA . PRO A 1 67 ? -9.091 -7.155 7.437 1.00 4.98 67 PRO A CA 4
ATOM 4651 C C . PRO A 1 67 ? -7.944 -6.493 8.212 1.00 4.85 67 PRO A C 4
ATOM 4652 O O . PRO A 1 67 ? -8.138 -5.997 9.308 1.00 5.44 67 PRO A O 4
ATOM 4663 N N . ARG A 1 68 ? -6.750 -6.479 7.589 1.00 4.34 68 ARG A N 4
ATOM 4664 C CA . ARG A 1 68 ? -5.487 -5.941 8.148 1.00 4.37 68 ARG A CA 4
ATOM 4665 C C . ARG A 1 68 ? -4.854 -6.915 9.158 1.00 4.47 68 ARG A C 4
ATOM 4666 O O . ARG A 1 68 ? -3.657 -6.882 9.380 1.00 5.10 68 ARG A O 4
ATOM 4687 N N . ASP A 1 69 ? -5.670 -7.791 9.732 1.00 4.27 69 ASP A N 4
ATOM 4688 C CA . ASP A 1 69 ? -5.202 -8.785 10.729 1.00 4.77 69 ASP A CA 4
ATOM 4689 C C . ASP A 1 69 ? -4.811 -10.099 10.050 1.00 4.67 69 ASP A C 4
ATOM 4690 O O . ASP A 1 69 ? -4.565 -11.098 10.714 1.00 5.15 69 ASP A O 4
ATOM 4699 N N . GLU A 1 70 ? -4.757 -10.093 8.735 1.00 4.43 70 GLU A N 4
ATOM 4700 C CA . GLU A 1 70 ? -4.449 -11.310 7.989 1.00 4.73 70 GLU A CA 4
ATOM 4701 C C . GLU A 1 70 ? -3.023 -11.258 7.443 1.00 4.23 70 GLU A C 4
ATOM 4702 O O . GLU A 1 70 ? -2.429 -12.283 7.103 1.00 4.51 70 GLU A O 4
ATOM 4714 N N . THR A 1 71 ? -2.496 -10.076 7.346 1.00 3.85 71 THR A N 4
ATOM 4715 C CA . THR A 1 71 ? -1.193 -9.890 6.798 1.00 3.57 71 THR A CA 4
ATOM 4716 C C . THR A 1 71 ? -0.127 -10.292 7.821 1.00 3.98 71 THR A C 4
ATOM 4717 O O . THR A 1 71 ? -0.389 -10.297 9.029 1.00 4.61 71 THR A O 4
ATOM 4728 N N . PHE A 1 72 ? 1.056 -10.671 7.325 1.00 3.94 72 PHE A N 4
ATOM 4729 C CA . PHE A 1 72 ? 2.193 -10.918 8.180 1.00 4.53 72 PHE A CA 4
ATOM 4730 C C . PHE A 1 72 ? 2.509 -9.640 8.952 1.00 4.27 72 PHE A C 4
ATOM 4731 O O . PHE A 1 72 ? 2.096 -8.549 8.532 1.00 4.46 72 PHE A O 4
ATOM 4748 N N . GLU A 1 73 ? 3.259 -9.779 10.024 1.00 4.23 73 GLU A N 4
ATOM 4749 C CA . GLU A 1 73 ? 3.531 -8.682 10.962 1.00 4.34 73 GLU A CA 4
ATOM 4750 C C . GLU A 1 73 ? 3.954 -7.382 10.252 1.00 3.40 73 GLU A C 4
ATOM 4751 O O . GLU A 1 73 ? 3.238 -6.362 10.361 1.00 3.76 73 GLU A O 4
ATOM 4763 N N . TYR A 1 74 ? 5.074 -7.423 9.499 1.00 2.52 74 TYR A N 4
ATOM 4764 C CA . TYR A 1 74 ? 5.541 -6.283 8.684 1.00 1.62 74 TYR A CA 4
ATOM 4765 C C . TYR A 1 74 ? 6.886 -6.588 8.031 1.00 1.55 74 TYR A C 4
ATOM 4766 O O . TYR A 1 74 ? 7.426 -7.687 8.227 1.00 2.04 74 TYR A O 4
ATOM 4784 N N . ILE A 1 75 ? 7.419 -5.639 7.262 1.00 1.22 75 ILE A N 4
ATOM 4785 C CA . ILE A 1 75 ? 8.697 -5.825 6.596 1.00 1.39 75 ILE A CA 4
ATOM 4786 C C . ILE A 1 75 ? 9.463 -4.499 6.539 1.00 0.98 75 ILE A C 4
ATOM 4787 O O . ILE A 1 75 ? 8.897 -3.450 6.198 1.00 1.15 75 ILE A O 4
ATOM 4803 N N . ILE A 1 76 ? 10.723 -4.546 6.910 1.00 0.97 76 ILE A N 4
ATOM 4804 C CA . ILE A 1 76 ? 11.575 -3.385 6.881 1.00 0.87 76 ILE A CA 4
ATOM 4805 C C . ILE A 1 76 ? 12.645 -3.578 5.809 1.00 0.78 76 ILE A C 4
ATOM 4806 O O . ILE A 1 76 ? 13.357 -4.586 5.809 1.00 1.17 76 ILE A O 4
ATOM 4822 N N . PHE A 1 77 ? 12.751 -2.634 4.911 1.00 0.64 77 PHE A N 4
ATOM 4823 C CA . PHE A 1 77 ? 13.742 -2.709 3.870 1.00 0.75 77 PHE A CA 4
ATOM 4824 C C . PHE A 1 77 ? 14.902 -1.830 4.202 1.00 0.68 77 PHE A C 4
ATOM 4825 O O . PHE A 1 77 ? 14.770 -0.907 4.992 1.00 0.65 77 PHE A O 4
ATOM 4842 N N . ARG A 1 78 ? 16.017 -2.078 3.572 1.00 0.76 78 ARG A N 4
ATOM 4843 C CA . ARG A 1 78 ? 17.258 -1.378 3.889 1.00 0.80 78 ARG A CA 4
ATOM 4844 C C . ARG A 1 78 ? 17.367 -0.062 3.151 1.00 0.71 78 ARG A C 4
ATOM 4845 O O . ARG A 1 78 ? 18.323 0.685 3.343 1.00 1.01 78 ARG A O 4
ATOM 4866 N N . GLY A 1 79 ? 16.400 0.219 2.295 1.00 0.66 79 GLY A N 4
ATOM 4867 C CA . GLY A 1 79 ? 16.361 1.502 1.612 1.00 0.72 79 GLY A CA 4
ATOM 4868 C C . GLY A 1 79 ? 17.270 1.529 0.433 1.00 0.64 79 GLY A C 4
ATOM 4869 O O . GLY A 1 79 ? 16.831 1.683 -0.687 1.00 0.76 79 GLY A O 4
ATOM 4873 N N . SER A 1 80 ? 18.532 1.353 0.683 1.00 0.62 80 SER A N 4
ATOM 4874 C CA . SER A 1 80 ? 19.508 1.298 -0.368 1.00 0.79 80 SER A CA 4
ATOM 4875 C C . SER A 1 80 ? 19.455 -0.053 -1.127 1.00 0.77 80 SER A C 4
ATOM 4876 O O . SER A 1 80 ? 20.242 -0.288 -2.046 1.00 1.04 80 SER A O 4
ATOM 4884 N N . ASP A 1 81 ? 18.520 -0.927 -0.738 1.00 0.61 81 ASP A N 4
ATOM 4885 C CA . ASP A 1 81 ? 18.408 -2.230 -1.365 1.00 0.76 81 ASP A CA 4
ATOM 4886 C C . ASP A 1 81 ? 17.120 -2.323 -2.209 1.00 0.58 81 ASP A C 4
ATOM 4887 O O . ASP A 1 81 ? 16.769 -3.384 -2.710 1.00 0.63 81 ASP A O 4
ATOM 4896 N N . ILE A 1 82 ? 16.434 -1.219 -2.391 1.00 0.49 82 ILE A N 4
ATOM 4897 C CA . ILE A 1 82 ? 15.230 -1.242 -3.200 1.00 0.42 82 ILE A CA 4
ATOM 4898 C C . ILE A 1 82 ? 15.556 -0.906 -4.648 1.00 0.38 82 ILE A C 4
ATOM 4899 O O . ILE A 1 82 ? 16.509 -0.183 -4.920 1.00 0.47 82 ILE A O 4
ATOM 4915 N N . LYS A 1 83 ? 14.799 -1.465 -5.577 1.00 0.34 83 LYS A N 4
ATOM 4916 C CA . LYS A 1 83 ? 15.018 -1.177 -6.991 1.00 0.36 83 LYS A CA 4
ATOM 4917 C C . LYS A 1 83 ? 13.954 -0.216 -7.551 1.00 0.38 83 LYS A C 4
ATOM 4918 O O . LYS A 1 83 ? 14.284 0.752 -8.226 1.00 0.58 83 LYS A O 4
ATOM 4937 N N . ASP A 1 84 ? 12.687 -0.480 -7.261 1.00 0.34 84 ASP A N 4
ATOM 4938 C CA . ASP A 1 84 ? 11.584 0.363 -7.763 1.00 0.44 84 ASP A CA 4
ATOM 4939 C C . ASP A 1 84 ? 10.665 0.762 -6.645 1.00 0.48 84 ASP A C 4
ATOM 4940 O O . ASP A 1 84 ? 10.469 0.006 -5.720 1.00 0.78 84 ASP A O 4
ATOM 4949 N N . LEU A 1 85 ? 10.109 1.946 -6.731 1.00 0.48 85 LEU A N 4
ATOM 4950 C CA . LEU A 1 85 ? 9.161 2.456 -5.747 1.00 0.72 85 LEU A CA 4
ATOM 4951 C C . LEU A 1 85 ? 8.240 3.410 -6.470 1.00 0.61 85 LEU A C 4
ATOM 4952 O O . LEU A 1 85 ? 8.661 4.470 -6.934 1.00 0.86 85 LEU A O 4
ATOM 4968 N N . THR A 1 86 ? 7.016 3.024 -6.608 1.00 0.61 86 THR A N 4
ATOM 4969 C CA . THR A 1 86 ? 6.054 3.843 -7.259 1.00 0.83 86 THR A CA 4
ATOM 4970 C C . THR A 1 86 ? 5.127 4.450 -6.211 1.00 0.83 86 THR A C 4
ATOM 4971 O O . THR A 1 86 ? 4.338 3.736 -5.572 1.00 0.91 86 THR A O 4
ATOM 4982 N N . VAL A 1 87 ? 5.261 5.746 -5.995 1.00 1.10 87 VAL A N 4
ATOM 4983 C CA . VAL A 1 87 ? 4.418 6.446 -5.055 1.00 1.29 87 VAL A CA 4
ATOM 4984 C C . VAL A 1 87 ? 3.186 7.037 -5.769 1.00 1.44 87 VAL A C 4
ATOM 4985 O O . VAL A 1 87 ? 3.281 8.024 -6.507 1.00 1.74 87 VAL A O 4
ATOM 4998 N N . CYS A 1 88 ? 2.050 6.399 -5.587 1.00 1.53 88 CYS A N 4
ATOM 4999 C CA . CYS A 1 88 ? 0.829 6.859 -6.201 1.00 1.91 88 CYS A CA 4
ATOM 5000 C C . CYS A 1 88 ? -0.396 6.557 -5.348 1.00 1.83 88 CYS A C 4
ATOM 5001 O O . CYS A 1 88 ? -0.921 5.445 -5.339 1.00 2.53 88 CYS A O 4
ATOM 5009 N N . GLU A 1 89 ? -0.809 7.546 -4.602 1.00 1.89 89 GLU A N 4
ATOM 5010 C CA . GLU A 1 89 ? -1.971 7.454 -3.760 1.00 2.59 89 GLU A CA 4
ATOM 5011 C C . GLU A 1 89 ? -3.116 8.279 -4.350 1.00 3.36 89 GLU A C 4
ATOM 5012 O O . GLU A 1 89 ? -2.866 9.253 -5.080 1.00 3.69 89 GLU A O 4
ATOM 5024 N N . PRO A 1 90 ? -4.381 7.863 -4.113 1.00 4.20 90 PRO A N 4
ATOM 5025 C CA . PRO A 1 90 ? -5.547 8.594 -4.567 1.00 5.33 90 PRO A CA 4
ATOM 5026 C C . PRO A 1 90 ? -6.025 9.633 -3.523 1.00 5.94 90 PRO A C 4
ATOM 5027 O O . PRO A 1 90 ? -6.540 9.280 -2.438 1.00 6.31 90 PRO A O 4
ATOM 5038 N N . PRO A 1 91 ? -5.823 10.923 -3.805 1.00 6.36 91 PRO A N 4
ATOM 5039 C CA . PRO A 1 91 ? -6.224 11.975 -2.910 1.00 7.26 91 PRO A CA 4
ATOM 5040 C C . PRO A 1 91 ? -7.644 12.472 -3.181 1.00 8.19 91 PRO A C 4
ATOM 5041 O O . PRO A 1 91 ? -8.104 12.514 -4.331 1.00 8.59 91 PRO A O 4
ATOM 5052 N N . LYS A 1 92 ? -8.332 12.835 -2.118 1.00 8.73 92 LYS A N 4
ATOM 5053 C CA . LYS A 1 92 ? -9.655 13.374 -2.213 1.00 9.77 92 LYS A CA 4
ATOM 5054 C C . LYS A 1 92 ? -9.673 14.594 -1.279 1.00 10.34 92 LYS A C 4
ATOM 5055 O O . LYS A 1 92 ? -9.843 14.450 -0.074 1.00 10.73 92 LYS A O 4
ATOM 5074 N N . PRO A 1 93 ? -9.415 15.804 -1.817 1.00 10.61 93 PRO A N 4
ATOM 5075 C CA . PRO A 1 93 ? -9.301 16.999 -0.992 1.00 11.40 93 PRO A CA 4
ATOM 5076 C C . PRO A 1 93 ? -10.641 17.561 -0.569 1.00 12.54 93 PRO A C 4
ATOM 5077 O O . PRO A 1 93 ? -10.869 17.817 0.611 1.00 13.22 93 PRO A O 4
ATOM 5088 N N . ILE A 1 94 ? -11.506 17.765 -1.535 1.00 12.89 94 ILE A N 4
ATOM 5089 C CA . ILE A 1 94 ? -12.861 18.271 -1.320 1.00 14.03 94 ILE A CA 4
ATOM 5090 C C . ILE A 1 94 ? -13.736 17.622 -2.357 1.00 14.23 94 ILE A C 4
ATOM 5091 O O . ILE A 1 94 ? -14.683 16.913 -2.048 1.00 14.51 94 ILE A O 4
ATOM 5107 N N . MET A 1 95 ? -13.368 17.845 -3.599 1.00 14.23 95 MET A N 4
ATOM 5108 C CA . MET A 1 95 ? -14.028 17.261 -4.729 1.00 14.59 95 MET A CA 4
ATOM 5109 C C . MET A 1 95 ? -13.015 16.435 -5.475 1.00 14.93 95 MET A C 4
ATOM 5110 O O . MET A 1 95 ? -12.953 15.220 -5.215 1.00 15.26 95 MET A O 4
ATOM 5125 N N . PRO A 1 16 ? -7.084 -0.444 7.033 1.00 2.98 16 PRO A N 5
ATOM 5126 C CA . PRO A 1 16 ? -7.288 -1.018 8.371 1.00 2.98 16 PRO A CA 5
ATOM 5127 C C . PRO A 1 16 ? -7.161 0.032 9.493 1.00 3.07 16 PRO A C 5
ATOM 5128 O O . PRO A 1 16 ? -7.845 -0.047 10.501 1.00 3.73 16 PRO A O 5
ATOM 5139 N N . TYR A 1 17 ? -6.271 1.004 9.285 1.00 2.86 17 TYR A N 5
ATOM 5140 C CA . TYR A 1 17 ? -6.002 2.082 10.239 1.00 3.15 17 TYR A CA 5
ATOM 5141 C C . TYR A 1 17 ? -5.462 3.287 9.477 1.00 2.43 17 TYR A C 5
ATOM 5142 O O . TYR A 1 17 ? -6.130 4.288 9.317 1.00 2.82 17 TYR A O 5
ATOM 5160 N N . ILE A 1 18 ? -4.236 3.136 8.986 1.00 1.98 18 ILE A N 5
ATOM 5161 C CA . ILE A 1 18 ? -3.550 4.169 8.255 1.00 1.60 18 ILE A CA 5
ATOM 5162 C C . ILE A 1 18 ? -2.355 3.530 7.515 1.00 1.32 18 ILE A C 5
ATOM 5163 O O . ILE A 1 18 ? -1.942 2.379 7.861 1.00 1.96 18 ILE A O 5
ATOM 5179 N N . GLY A 1 19 ? -1.852 4.213 6.495 1.00 1.07 19 GLY A N 5
ATOM 5180 C CA . GLY A 1 19 ? -0.700 3.767 5.753 1.00 0.82 19 GLY A CA 5
ATOM 5181 C C . GLY A 1 19 ? -0.788 4.273 4.340 1.00 0.70 19 GLY A C 5
ATOM 5182 O O . GLY A 1 19 ? -1.880 4.615 3.897 1.00 1.05 19 GLY A O 5
ATOM 5186 N N . SER A 1 20 ? 0.317 4.349 3.612 1.00 0.60 20 SER A N 5
ATOM 5187 C CA . SER A 1 20 ? 0.204 4.846 2.233 1.00 0.70 20 SER A CA 5
ATOM 5188 C C . SER A 1 20 ? 0.280 3.693 1.223 1.00 0.53 20 SER A C 5
ATOM 5189 O O . SER A 1 20 ? 1.041 2.751 1.427 1.00 0.89 20 SER A O 5
ATOM 5197 N N . LYS A 1 21 ? -0.511 3.777 0.143 1.00 0.67 21 LYS A N 5
ATOM 5198 C CA . LYS A 1 21 ? -0.592 2.712 -0.855 1.00 0.88 21 LYS A CA 5
ATOM 5199 C C . LYS A 1 21 ? 0.444 2.916 -1.930 1.00 0.70 21 LYS A C 5
ATOM 5200 O O . LYS A 1 21 ? 0.313 3.824 -2.759 1.00 1.07 21 LYS A O 5
ATOM 5219 N N . ILE A 1 22 ? 1.481 2.104 -1.916 1.00 0.48 22 ILE A N 5
ATOM 5220 C CA . ILE A 1 22 ? 2.522 2.204 -2.924 1.00 0.59 22 ILE A CA 5
ATOM 5221 C C . ILE A 1 22 ? 2.895 0.817 -3.430 1.00 0.43 22 ILE A C 5
ATOM 5222 O O . ILE A 1 22 ? 2.267 -0.199 -3.070 1.00 0.51 22 ILE A O 5
ATOM 5238 N N . SER A 1 23 ? 3.909 0.797 -4.235 1.00 0.44 23 SER A N 5
ATOM 5239 C CA . SER A 1 23 ? 4.470 -0.391 -4.791 1.00 0.38 23 SER A CA 5
ATOM 5240 C C . SER A 1 23 ? 5.987 -0.231 -4.767 1.00 0.34 23 SER A C 5
ATOM 5241 O O . SER A 1 23 ? 6.520 0.764 -5.287 1.00 0.52 23 SER A O 5
ATOM 5249 N N . LEU A 1 24 ? 6.663 -1.171 -4.159 1.00 0.34 24 LEU A N 5
ATOM 5250 C CA . LEU A 1 24 ? 8.103 -1.111 -3.989 1.00 0.37 24 LEU A CA 5
ATOM 5251 C C . LEU A 1 24 ? 8.712 -2.453 -4.371 1.00 0.35 24 LEU A C 5
ATOM 5252 O O . LEU A 1 24 ? 8.175 -3.503 -4.008 1.00 0.50 24 LEU A O 5
ATOM 5268 N N . ILE A 1 25 ? 9.807 -2.420 -5.120 1.00 0.29 25 ILE A N 5
ATOM 5269 C CA . ILE A 1 25 ? 10.497 -3.626 -5.501 1.00 0.28 25 ILE A CA 5
ATOM 5270 C C . ILE A 1 25 ? 11.772 -3.733 -4.723 1.00 0.25 25 ILE A C 5
ATOM 5271 O O . ILE A 1 25 ? 12.615 -2.820 -4.767 1.00 0.29 25 ILE A O 5
ATOM 5287 N N . SER A 1 26 ? 11.911 -4.818 -4.006 1.00 0.27 26 SER A N 5
ATOM 5288 C CA . SER A 1 26 ? 13.087 -5.086 -3.240 1.00 0.31 26 SER A CA 5
ATOM 5289 C C . SER A 1 26 ? 14.141 -5.741 -4.144 1.00 0.29 26 SER A C 5
ATOM 5290 O O . SER A 1 26 ? 13.801 -6.263 -5.210 1.00 0.28 26 SER A O 5
ATOM 5298 N N . LYS A 1 27 ? 15.398 -5.725 -3.703 1.00 0.35 27 LYS A N 5
ATOM 5299 C CA . LYS A 1 27 ? 16.568 -6.283 -4.452 1.00 0.41 27 LYS A CA 5
ATOM 5300 C C . LYS A 1 27 ? 16.453 -7.781 -4.812 1.00 0.45 27 LYS A C 5
ATOM 5301 O O . LYS A 1 27 ? 17.341 -8.345 -5.460 1.00 0.60 27 LYS A O 5
ATOM 5320 N N . ALA A 1 28 ? 15.383 -8.407 -4.363 1.00 0.44 28 ALA A N 5
ATOM 5321 C CA . ALA A 1 28 ? 15.107 -9.792 -4.647 1.00 0.52 28 ALA A CA 5
ATOM 5322 C C . ALA A 1 28 ? 14.248 -9.887 -5.913 1.00 0.41 28 ALA A C 5
ATOM 5323 O O . ALA A 1 28 ? 13.762 -10.965 -6.286 1.00 0.48 28 ALA A O 5
ATOM 5330 N N . GLU A 1 29 ? 14.088 -8.728 -6.561 1.00 0.34 29 GLU A N 5
ATOM 5331 C CA . GLU A 1 29 ? 13.318 -8.548 -7.795 1.00 0.38 29 GLU A CA 5
ATOM 5332 C C . GLU A 1 29 ? 11.828 -8.758 -7.511 1.00 0.40 29 GLU A C 5
ATOM 5333 O O . GLU A 1 29 ? 11.051 -9.130 -8.397 1.00 0.55 29 GLU A O 5
ATOM 5345 N N . ILE A 1 30 ? 11.420 -8.469 -6.289 1.00 0.39 30 ILE A N 5
ATOM 5346 C CA . ILE A 1 30 ? 10.043 -8.730 -5.872 1.00 0.52 30 ILE A CA 5
ATOM 5347 C C . ILE A 1 30 ? 9.226 -7.445 -5.733 1.00 0.55 30 ILE A C 5
ATOM 5348 O O . ILE A 1 30 ? 9.639 -6.505 -5.062 1.00 0.59 30 ILE A O 5
ATOM 5364 N N . ARG A 1 31 ? 8.067 -7.440 -6.379 1.00 0.64 31 ARG A N 5
ATOM 5365 C CA . ARG A 1 31 ? 7.129 -6.318 -6.378 1.00 0.75 31 ARG A CA 5
ATOM 5366 C C . ARG A 1 31 ? 6.150 -6.445 -5.198 1.00 0.55 31 ARG A C 5
ATOM 5367 O O . ARG A 1 31 ? 5.388 -7.420 -5.121 1.00 0.76 31 ARG A O 5
ATOM 5388 N N . TYR A 1 32 ? 6.182 -5.485 -4.289 1.00 0.47 32 TYR A N 5
ATOM 5389 C CA . TYR A 1 32 ? 5.274 -5.462 -3.140 1.00 0.59 32 TYR A CA 5
ATOM 5390 C C . TYR A 1 32 ? 4.218 -4.366 -3.293 1.00 0.56 32 TYR A C 5
ATOM 5391 O O . TYR A 1 32 ? 4.492 -3.325 -3.885 1.00 0.69 32 TYR A O 5
ATOM 5409 N N . GLU A 1 33 ? 3.033 -4.615 -2.744 1.00 0.53 33 GLU A N 5
ATOM 5410 C CA . GLU A 1 33 ? 1.904 -3.691 -2.779 1.00 0.52 33 GLU A CA 5
ATOM 5411 C C . GLU A 1 33 ? 1.258 -3.739 -1.414 1.00 0.42 33 GLU A C 5
ATOM 5412 O O . GLU A 1 33 ? 0.934 -4.834 -0.918 1.00 0.51 33 GLU A O 5
ATOM 5424 N N . GLY A 1 34 ? 1.093 -2.582 -0.802 1.00 0.40 34 GLY A N 5
ATOM 5425 C CA . GLY A 1 34 ? 0.524 -2.493 0.522 1.00 0.43 34 GLY A CA 5
ATOM 5426 C C . GLY A 1 34 ? 0.700 -1.116 1.101 1.00 0.36 34 GLY A C 5
ATOM 5427 O O . GLY A 1 34 ? 0.866 -0.150 0.338 1.00 0.45 34 GLY A O 5
ATOM 5431 N N . ILE A 1 35 ? 0.701 -0.998 2.448 1.00 0.35 35 ILE A N 5
ATOM 5432 C CA . ILE A 1 35 ? 0.807 0.300 3.055 1.00 0.39 35 ILE A CA 5
ATOM 5433 C C . ILE A 1 35 ? 1.991 0.450 3.980 1.00 0.40 35 ILE A C 5
ATOM 5434 O O . ILE A 1 35 ? 2.222 -0.359 4.877 1.00 0.61 35 ILE A O 5
ATOM 5450 N N . LEU A 1 36 ? 2.733 1.490 3.751 1.00 0.33 36 LEU A N 5
ATOM 5451 C CA . LEU A 1 36 ? 3.815 1.851 4.640 1.00 0.40 36 LEU A CA 5
ATOM 5452 C C . LEU A 1 36 ? 3.328 2.536 5.905 1.00 0.41 36 LEU A C 5
ATOM 5453 O O . LEU A 1 36 ? 2.239 3.109 5.926 1.00 0.44 36 LEU A O 5
ATOM 5469 N N . TYR A 1 37 ? 4.135 2.464 6.944 1.00 0.44 37 TYR A N 5
ATOM 5470 C CA . TYR A 1 37 ? 3.811 3.093 8.208 1.00 0.50 37 TYR A CA 5
ATOM 5471 C C . TYR A 1 37 ? 4.741 4.282 8.479 1.00 0.52 37 TYR A C 5
ATOM 5472 O O . TYR A 1 37 ? 4.316 5.316 8.987 1.00 0.64 37 TYR A O 5
ATOM 5490 N N . THR A 1 38 ? 6.006 4.133 8.141 1.00 0.49 38 THR A N 5
ATOM 5491 C CA . THR A 1 38 ? 6.990 5.179 8.359 1.00 0.56 38 THR A CA 5
ATOM 5492 C C . THR A 1 38 ? 8.116 5.062 7.305 1.00 0.56 38 THR A C 5
ATOM 5493 O O . THR A 1 38 ? 8.341 3.988 6.752 1.00 0.52 38 THR A O 5
ATOM 5504 N N . ILE A 1 39 ? 8.780 6.169 7.001 1.00 0.72 39 ILE A N 5
ATOM 5505 C CA . ILE A 1 39 ? 9.862 6.185 6.028 1.00 0.79 39 ILE A CA 5
ATOM 5506 C C . ILE A 1 39 ? 11.016 7.010 6.585 1.00 1.01 39 ILE A C 5
ATOM 5507 O O . ILE A 1 39 ? 10.827 8.173 6.960 1.00 1.31 39 ILE A O 5
ATOM 5523 N N . ASP A 1 40 ? 12.191 6.414 6.652 1.00 0.96 40 ASP A N 5
ATOM 5524 C CA . ASP A 1 40 ? 13.378 7.108 7.133 1.00 1.24 40 ASP A CA 5
ATOM 5525 C C . ASP A 1 40 ? 14.250 7.496 5.954 1.00 1.25 40 ASP A C 5
ATOM 5526 O O . ASP A 1 40 ? 15.042 6.696 5.448 1.00 1.13 40 ASP A O 5
ATOM 5535 N N . THR A 1 41 ? 14.075 8.718 5.518 1.00 1.54 41 THR A N 5
ATOM 5536 C CA . THR A 1 41 ? 14.729 9.285 4.351 1.00 1.72 41 THR A CA 5
ATOM 5537 C C . THR A 1 41 ? 16.271 9.147 4.360 1.00 1.69 41 THR A C 5
ATOM 5538 O O . THR A 1 41 ? 16.850 8.803 3.333 1.00 1.85 41 THR A O 5
ATOM 5549 N N . GLU A 1 42 ? 16.906 9.365 5.517 1.00 1.61 42 GLU A N 5
ATOM 5550 C CA . GLU A 1 42 ? 18.379 9.367 5.615 1.00 1.64 42 GLU A CA 5
ATOM 5551 C C . GLU A 1 42 ? 19.019 8.068 5.091 1.00 1.37 42 GLU A C 5
ATOM 5552 O O . GLU A 1 42 ? 20.020 8.105 4.374 1.00 1.56 42 GLU A O 5
ATOM 5564 N N . ASN A 1 43 ? 18.437 6.940 5.433 1.00 1.11 43 ASN A N 5
ATOM 5565 C CA . ASN A 1 43 ? 18.966 5.642 4.986 1.00 1.14 43 ASN A CA 5
ATOM 5566 C C . ASN A 1 43 ? 18.079 5.073 3.899 1.00 1.21 43 ASN A C 5
ATOM 5567 O O . ASN A 1 43 ? 18.334 3.986 3.370 1.00 1.44 43 ASN A O 5
ATOM 5578 N N . SER A 1 44 ? 17.025 5.831 3.567 1.00 1.16 44 SER A N 5
ATOM 5579 C CA . SER A 1 44 ? 16.016 5.461 2.570 1.00 1.40 44 SER A CA 5
ATOM 5580 C C . SER A 1 44 ? 15.232 4.208 3.014 1.00 1.17 44 SER A C 5
ATOM 5581 O O . SER A 1 44 ? 14.559 3.559 2.206 1.00 1.36 44 SER A O 5
ATOM 5589 N N . THR A 1 45 ? 15.285 3.908 4.303 1.00 0.90 45 THR A N 5
ATOM 5590 C CA . THR A 1 45 ? 14.663 2.729 4.830 1.00 0.79 45 THR A CA 5
ATOM 5591 C C . THR A 1 45 ? 13.169 2.934 5.007 1.00 0.71 45 THR A C 5
ATOM 5592 O O . THR A 1 45 ? 12.729 3.875 5.674 1.00 0.86 45 THR A O 5
ATOM 5603 N N . VAL A 1 46 ? 12.410 2.069 4.421 1.00 0.55 46 VAL A N 5
ATOM 5604 C CA . VAL A 1 46 ? 10.973 2.154 4.491 1.00 0.53 46 VAL A CA 5
ATOM 5605 C C . VAL A 1 46 ? 10.456 1.160 5.519 1.00 0.46 46 VAL A C 5
ATOM 5606 O O . VAL A 1 46 ? 10.760 -0.041 5.447 1.00 0.56 46 VAL A O 5
ATOM 5619 N N . ALA A 1 47 ? 9.719 1.660 6.475 1.00 0.46 47 ALA A N 5
ATOM 5620 C CA . ALA A 1 47 ? 9.110 0.839 7.477 1.00 0.47 47 ALA A CA 5
ATOM 5621 C C . ALA A 1 47 ? 7.727 0.468 7.000 1.00 0.42 47 ALA A C 5
ATOM 5622 O O . ALA A 1 47 ? 6.786 1.300 7.016 1.00 0.40 47 ALA A O 5
ATOM 5629 N N . LEU A 1 48 ? 7.606 -0.741 6.551 1.00 0.49 48 LEU A N 5
ATOM 5630 C CA . LEU A 1 48 ? 6.389 -1.208 5.992 1.00 0.55 48 LEU A CA 5
ATOM 5631 C C . LEU A 1 48 ? 5.699 -2.022 7.094 1.00 0.55 48 LEU A C 5
ATOM 5632 O O . LEU A 1 48 ? 6.364 -2.666 7.907 1.00 0.66 48 LEU A O 5
ATOM 5648 N N . ALA A 1 49 ? 4.399 -2.004 7.123 1.00 0.54 49 ALA A N 5
ATOM 5649 C CA . ALA A 1 49 ? 3.658 -2.636 8.161 1.00 0.59 49 ALA A CA 5
ATOM 5650 C C . ALA A 1 49 ? 2.372 -3.096 7.575 1.00 0.53 49 ALA A C 5
ATOM 5651 O O . ALA A 1 49 ? 1.704 -2.310 6.917 1.00 0.69 49 ALA A O 5
ATOM 5658 N N . LYS A 1 50 ? 2.024 -4.369 7.801 1.00 0.55 50 LYS A N 5
ATOM 5659 C CA . LYS A 1 50 ? 0.792 -5.001 7.268 1.00 0.70 50 LYS A CA 5
ATOM 5660 C C . LYS A 1 50 ? 0.606 -4.759 5.790 1.00 0.60 50 LYS A C 5
ATOM 5661 O O . LYS A 1 50 ? -0.411 -4.240 5.359 1.00 0.74 50 LYS A O 5
ATOM 5680 N N . VAL A 1 51 ? 1.624 -5.114 5.024 1.00 0.64 51 VAL A N 5
ATOM 5681 C CA . VAL A 1 51 ? 1.565 -4.954 3.582 1.00 0.54 51 VAL A CA 5
ATOM 5682 C C . VAL A 1 51 ? 0.505 -5.910 2.998 1.00 0.72 51 VAL A C 5
ATOM 5683 O O . VAL A 1 51 ? 0.634 -7.134 3.063 1.00 1.07 51 VAL A O 5
ATOM 5696 N N . ARG A 1 52 ? -0.551 -5.336 2.449 1.00 0.93 52 ARG A N 5
ATOM 5697 C CA . ARG A 1 52 ? -1.618 -6.103 1.881 1.00 1.36 52 ARG A CA 5
ATOM 5698 C C . ARG A 1 52 ? -2.506 -5.123 1.115 1.00 1.77 52 ARG A C 5
ATOM 5699 O O . ARG A 1 52 ? -2.334 -3.904 1.253 1.00 2.15 52 ARG A O 5
ATOM 5720 N N . SER A 1 53 ? -3.449 -5.628 0.354 1.00 2.22 53 SER A N 5
ATOM 5721 C CA . SER A 1 53 ? -4.391 -4.778 -0.349 1.00 2.91 53 SER A CA 5
ATOM 5722 C C . SER A 1 53 ? -5.471 -4.305 0.609 1.00 3.21 53 SER A C 5
ATOM 5723 O O . SER A 1 53 ? -6.121 -5.116 1.280 1.00 3.47 53 SER A O 5
ATOM 5731 N N . PHE A 1 54 ? -5.625 -3.008 0.704 1.00 3.60 54 PHE A N 5
ATOM 5732 C CA . PHE A 1 54 ? -6.647 -2.415 1.516 1.00 4.15 54 PHE A CA 5
ATOM 5733 C C . PHE A 1 54 ? -7.314 -1.265 0.800 1.00 4.64 54 PHE A C 5
ATOM 5734 O O . PHE A 1 54 ? -6.664 -0.539 0.014 1.00 5.36 54 PHE A O 5
ATOM 5751 N N . GLY A 1 55 ? -8.588 -1.106 1.075 1.00 4.55 55 GLY A N 5
ATOM 5752 C CA . GLY A 1 55 ? -9.386 -0.052 0.528 1.00 5.26 55 GLY A CA 5
ATOM 5753 C C . GLY A 1 55 ? -10.802 -0.533 0.300 1.00 5.56 55 GLY A C 5
ATOM 5754 O O . GLY A 1 55 ? -10.966 -1.505 -0.332 1.00 5.90 55 GLY A O 5
ATOM 5758 N N . THR A 1 56 ? -11.798 0.168 0.853 1.00 5.65 56 THR A N 5
ATOM 5759 C CA . THR A 1 56 ? -13.234 -0.164 0.716 1.00 6.13 56 THR A CA 5
ATOM 5760 C C . THR A 1 56 ? -14.166 0.910 1.381 1.00 6.59 56 THR A C 5
ATOM 5761 O O . THR A 1 56 ? -14.528 1.904 0.749 1.00 7.05 56 THR A O 5
ATOM 5772 N N . GLU A 1 57 ? -14.465 0.694 2.672 1.00 6.75 57 GLU A N 5
ATOM 5773 C CA . GLU A 1 57 ? -15.457 1.432 3.458 1.00 7.40 57 GLU A CA 5
ATOM 5774 C C . GLU A 1 57 ? -16.873 1.122 3.041 1.00 8.18 57 GLU A C 5
ATOM 5775 O O . GLU A 1 57 ? -17.454 0.154 3.537 1.00 8.38 57 GLU A O 5
ATOM 5787 N N . ASP A 1 58 ? -17.400 1.868 2.129 1.00 8.77 58 ASP A N 5
ATOM 5788 C CA . ASP A 1 58 ? -18.771 1.625 1.668 1.00 9.67 58 ASP A CA 5
ATOM 5789 C C . ASP A 1 58 ? -18.791 0.717 0.457 1.00 9.51 58 ASP A C 5
ATOM 5790 O O . ASP A 1 58 ? -19.748 -0.030 0.237 1.00 10.10 58 ASP A O 5
ATOM 5799 N N . ARG A 1 59 ? -17.701 0.700 -0.318 1.00 8.84 59 ARG A N 5
ATOM 5800 C CA . ARG A 1 59 ? -17.758 0.025 -1.606 1.00 8.83 59 ARG A CA 5
ATOM 5801 C C . ARG A 1 59 ? -16.498 -0.673 -1.853 1.00 8.12 59 ARG A C 5
ATOM 5802 O O . ARG A 1 59 ? -15.444 -0.184 -1.450 1.00 7.53 59 ARG A O 5
ATOM 5823 N N . PRO A 1 60 ? -16.548 -1.847 -2.499 1.00 8.32 60 PRO A N 5
ATOM 5824 C CA . PRO A 1 60 ? -15.352 -2.551 -2.870 1.00 7.97 60 PRO A CA 5
ATOM 5825 C C . PRO A 1 60 ? -14.604 -1.780 -3.942 1.00 7.54 60 PRO A C 5
ATOM 5826 O O . PRO A 1 60 ? -14.886 -1.912 -5.143 1.00 7.87 60 PRO A O 5
ATOM 5837 N N . THR A 1 61 ? -13.772 -0.859 -3.484 1.00 7.06 61 THR A N 5
ATOM 5838 C CA . THR A 1 61 ? -12.897 -0.094 -4.350 1.00 6.93 61 THR A CA 5
ATOM 5839 C C . THR A 1 61 ? -11.967 -1.022 -5.190 1.00 7.37 61 THR A C 5
ATOM 5840 O O . THR A 1 61 ? -12.021 -2.261 -5.104 1.00 7.57 61 THR A O 5
ATOM 5851 N N . ASP A 1 62 ? -11.127 -0.398 -5.988 1.00 7.84 62 ASP A N 5
ATOM 5852 C CA . ASP A 1 62 ? -10.173 -1.094 -6.793 1.00 8.59 62 ASP A CA 5
ATOM 5853 C C . ASP A 1 62 ? -9.094 -1.615 -5.854 1.00 8.58 62 ASP A C 5
ATOM 5854 O O . ASP A 1 62 ? -8.236 -0.861 -5.371 1.00 9.09 62 ASP A O 5
ATOM 5863 N N . ARG A 1 63 ? -9.272 -2.869 -5.514 1.00 8.24 63 ARG A N 5
ATOM 5864 C CA . ARG A 1 63 ? -8.465 -3.653 -4.566 1.00 8.47 63 ARG A CA 5
ATOM 5865 C C . ARG A 1 63 ? -9.037 -3.458 -3.168 1.00 7.71 63 ARG A C 5
ATOM 5866 O O . ARG A 1 63 ? -8.614 -2.572 -2.421 1.00 7.62 63 ARG A O 5
ATOM 5887 N N . PRO A 1 64 ? -10.100 -4.256 -2.856 1.00 7.39 64 PRO A N 5
ATOM 5888 C CA . PRO A 1 64 ? -10.881 -4.160 -1.600 1.00 6.90 64 PRO A CA 5
ATOM 5889 C C . PRO A 1 64 ? -10.085 -4.355 -0.304 1.00 6.03 64 PRO A C 5
ATOM 5890 O O . PRO A 1 64 ? -8.864 -4.566 -0.317 1.00 6.04 64 PRO A O 5
ATOM 5901 N N . ILE A 1 65 ? -10.801 -4.299 0.816 1.00 5.53 65 ILE A N 5
ATOM 5902 C CA . ILE A 1 65 ? -10.190 -4.370 2.111 1.00 4.81 65 ILE A CA 5
ATOM 5903 C C . ILE A 1 65 ? -10.016 -5.771 2.581 1.00 4.50 65 ILE A C 5
ATOM 5904 O O . ILE A 1 65 ? -10.794 -6.676 2.234 1.00 4.92 65 ILE A O 5
ATOM 5920 N N . ALA A 1 66 ? -8.989 -5.941 3.344 1.00 4.20 66 ALA A N 5
ATOM 5921 C CA . ALA A 1 66 ? -8.691 -7.203 3.977 1.00 4.33 66 ALA A CA 5
ATOM 5922 C C . ALA A 1 66 ? -9.110 -7.160 5.454 1.00 4.07 66 ALA A C 5
ATOM 5923 O O . ALA A 1 66 ? -8.774 -6.218 6.162 1.00 3.75 66 ALA A O 5
ATOM 5930 N N . PRO A 1 67 ? -9.836 -8.184 5.948 1.00 4.67 67 PRO A N 5
ATOM 5931 C CA . PRO A 1 67 ? -10.294 -8.240 7.359 1.00 4.98 67 PRO A CA 5
ATOM 5932 C C . PRO A 1 67 ? -9.184 -8.754 8.312 1.00 4.85 67 PRO A C 5
ATOM 5933 O O . PRO A 1 67 ? -9.469 -9.380 9.344 1.00 5.44 67 PRO A O 5
ATOM 5944 N N . ARG A 1 68 ? -7.934 -8.422 7.968 1.00 4.34 68 ARG A N 5
ATOM 5945 C CA . ARG A 1 68 ? -6.718 -8.863 8.659 1.00 4.37 68 ARG A CA 5
ATOM 5946 C C . ARG A 1 68 ? -6.399 -10.324 8.417 1.00 4.47 68 ARG A C 5
ATOM 5947 O O . ARG A 1 68 ? -7.078 -11.217 8.920 1.00 5.10 68 ARG A O 5
ATOM 5968 N N . ASP A 1 69 ? -5.388 -10.556 7.615 1.00 4.27 69 ASP A N 5
ATOM 5969 C CA . ASP A 1 69 ? -4.842 -11.878 7.459 1.00 4.77 69 ASP A CA 5
ATOM 5970 C C . ASP A 1 69 ? -3.814 -12.142 8.564 1.00 4.67 69 ASP A C 5
ATOM 5971 O O . ASP A 1 69 ? -4.146 -12.850 9.525 1.00 5.15 69 ASP A O 5
ATOM 5980 N N . GLU A 1 70 ? -2.598 -11.549 8.471 1.00 4.43 70 GLU A N 5
ATOM 5981 C CA . GLU A 1 70 ? -1.592 -11.633 9.562 1.00 4.73 70 GLU A CA 5
ATOM 5982 C C . GLU A 1 70 ? -0.278 -10.951 9.196 1.00 4.23 70 GLU A C 5
ATOM 5983 O O . GLU A 1 70 ? 0.379 -11.301 8.207 1.00 4.51 70 GLU A O 5
ATOM 5995 N N . THR A 1 71 ? 0.106 -9.998 10.008 1.00 3.85 71 THR A N 5
ATOM 5996 C CA . THR A 1 71 ? 1.383 -9.318 9.901 1.00 3.57 71 THR A CA 5
ATOM 5997 C C . THR A 1 71 ? 1.674 -8.638 11.243 1.00 3.98 71 THR A C 5
ATOM 5998 O O . THR A 1 71 ? 1.115 -7.586 11.541 1.00 4.61 71 THR A O 5
ATOM 6009 N N . PHE A 1 72 ? 2.502 -9.249 12.063 1.00 3.94 72 PHE A N 5
ATOM 6010 C CA . PHE A 1 72 ? 2.779 -8.676 13.375 1.00 4.53 72 PHE A CA 5
ATOM 6011 C C . PHE A 1 72 ? 4.231 -8.180 13.472 1.00 4.27 72 PHE A C 5
ATOM 6012 O O . PHE A 1 72 ? 4.495 -7.142 14.067 1.00 4.46 72 PHE A O 5
ATOM 6029 N N . GLU A 1 73 ? 5.166 -8.914 12.874 1.00 4.23 73 GLU A N 5
ATOM 6030 C CA . GLU A 1 73 ? 6.579 -8.522 12.912 1.00 4.34 73 GLU A CA 5
ATOM 6031 C C . GLU A 1 73 ? 6.916 -7.505 11.806 1.00 3.40 73 GLU A C 5
ATOM 6032 O O . GLU A 1 73 ? 7.889 -6.758 11.910 1.00 3.76 73 GLU A O 5
ATOM 6044 N N . TYR A 1 74 ? 6.054 -7.477 10.767 1.00 2.52 74 TYR A N 5
ATOM 6045 C CA . TYR A 1 74 ? 6.132 -6.551 9.605 1.00 1.62 74 TYR A CA 5
ATOM 6046 C C . TYR A 1 74 ? 7.434 -6.753 8.799 1.00 1.55 74 TYR A C 5
ATOM 6047 O O . TYR A 1 74 ? 8.139 -7.734 8.986 1.00 2.04 74 TYR A O 5
ATOM 6065 N N . ILE A 1 75 ? 7.726 -5.825 7.889 1.00 1.22 75 ILE A N 5
ATOM 6066 C CA . ILE A 1 75 ? 8.925 -5.904 7.061 1.00 1.39 75 ILE A CA 5
ATOM 6067 C C . ILE A 1 75 ? 9.582 -4.532 6.945 1.00 0.98 75 ILE A C 5
ATOM 6068 O O . ILE A 1 75 ? 8.923 -3.536 6.678 1.00 1.15 75 ILE A O 5
ATOM 6084 N N . ILE A 1 76 ? 10.865 -4.484 7.173 1.00 0.97 76 ILE A N 5
ATOM 6085 C CA . ILE A 1 76 ? 11.600 -3.248 7.083 1.00 0.87 76 ILE A CA 5
ATOM 6086 C C . ILE A 1 76 ? 12.503 -3.290 5.855 1.00 0.78 76 ILE A C 5
ATOM 6087 O O . ILE A 1 76 ? 13.261 -4.255 5.655 1.00 1.17 76 ILE A O 5
ATOM 6103 N N . PHE A 1 77 ? 12.437 -2.281 5.036 1.00 0.64 77 PHE A N 5
ATOM 6104 C CA . PHE A 1 77 ? 13.246 -2.241 3.857 1.00 0.75 77 PHE A CA 5
ATOM 6105 C C . PHE A 1 77 ? 14.468 -1.446 4.124 1.00 0.68 77 PHE A C 5
ATOM 6106 O O . PHE A 1 77 ? 14.388 -0.342 4.626 1.00 0.65 77 PHE A O 5
ATOM 6123 N N . ARG A 1 78 ? 15.597 -2.008 3.777 1.00 0.76 78 ARG A N 5
ATOM 6124 C CA . ARG A 1 78 ? 16.893 -1.384 4.032 1.00 0.80 78 ARG A CA 5
ATOM 6125 C C . ARG A 1 78 ? 17.133 -0.129 3.198 1.00 0.71 78 ARG A C 5
ATOM 6126 O O . ARG A 1 78 ? 18.098 0.579 3.418 1.00 1.01 78 ARG A O 5
ATOM 6147 N N . GLY A 1 79 ? 16.274 0.124 2.216 1.00 0.66 79 GLY A N 5
ATOM 6148 C CA . GLY A 1 79 ? 16.415 1.323 1.385 1.00 0.72 79 GLY A CA 5
ATOM 6149 C C . GLY A 1 79 ? 17.475 1.168 0.339 1.00 0.64 79 GLY A C 5
ATOM 6150 O O . GLY A 1 79 ? 17.262 1.448 -0.821 1.00 0.76 79 GLY A O 5
ATOM 6154 N N . SER A 1 80 ? 18.607 0.721 0.756 1.00 0.62 80 SER A N 5
ATOM 6155 C CA . SER A 1 80 ? 19.698 0.431 -0.163 1.00 0.79 80 SER A CA 5
ATOM 6156 C C . SER A 1 80 ? 19.408 -0.903 -0.892 1.00 0.77 80 SER A C 5
ATOM 6157 O O . SER A 1 80 ? 19.971 -1.209 -1.940 1.00 1.04 80 SER A O 5
ATOM 6165 N N . ASP A 1 81 ? 18.483 -1.647 -0.327 1.00 0.61 81 ASP A N 5
ATOM 6166 C CA . ASP A 1 81 ? 18.084 -2.953 -0.833 1.00 0.76 81 ASP A CA 5
ATOM 6167 C C . ASP A 1 81 ? 16.824 -2.879 -1.675 1.00 0.58 81 ASP A C 5
ATOM 6168 O O . ASP A 1 81 ? 16.105 -3.873 -1.806 1.00 0.63 81 ASP A O 5
ATOM 6177 N N . ILE A 1 82 ? 16.541 -1.739 -2.253 1.00 0.49 82 ILE A N 5
ATOM 6178 C CA . ILE A 1 82 ? 15.398 -1.648 -3.119 1.00 0.42 82 ILE A CA 5
ATOM 6179 C C . ILE A 1 82 ? 15.838 -1.416 -4.562 1.00 0.38 82 ILE A C 5
ATOM 6180 O O . ILE A 1 82 ? 16.906 -0.860 -4.816 1.00 0.47 82 ILE A O 5
ATOM 6196 N N . LYS A 1 83 ? 15.033 -1.885 -5.487 1.00 0.34 83 LYS A N 5
ATOM 6197 C CA . LYS A 1 83 ? 15.279 -1.689 -6.905 1.00 0.36 83 LYS A CA 5
ATOM 6198 C C . LYS A 1 83 ? 14.564 -0.448 -7.402 1.00 0.38 83 LYS A C 5
ATOM 6199 O O . LYS A 1 83 ? 15.184 0.440 -7.977 1.00 0.58 83 LYS A O 5
ATOM 6218 N N . ASP A 1 84 ? 13.258 -0.377 -7.174 1.00 0.34 84 ASP A N 5
ATOM 6219 C CA . ASP A 1 84 ? 12.481 0.778 -7.660 1.00 0.44 84 ASP A CA 5
ATOM 6220 C C . ASP A 1 84 ? 11.176 0.827 -6.893 1.00 0.48 84 ASP A C 5
ATOM 6221 O O . ASP A 1 84 ? 10.765 -0.185 -6.324 1.00 0.78 84 ASP A O 5
ATOM 6230 N N . LEU A 1 85 ? 10.544 1.969 -6.858 1.00 0.48 85 LEU A N 5
ATOM 6231 C CA . LEU A 1 85 ? 9.310 2.142 -6.141 1.00 0.72 85 LEU A CA 5
ATOM 6232 C C . LEU A 1 85 ? 8.524 3.300 -6.715 1.00 0.61 85 LEU A C 5
ATOM 6233 O O . LEU A 1 85 ? 9.101 4.271 -7.211 1.00 0.86 85 LEU A O 5
ATOM 6249 N N . THR A 1 86 ? 7.237 3.197 -6.660 1.00 0.61 86 THR A N 5
ATOM 6250 C CA . THR A 1 86 ? 6.386 4.241 -7.117 1.00 0.83 86 THR A CA 5
ATOM 6251 C C . THR A 1 86 ? 5.441 4.652 -5.983 1.00 0.83 86 THR A C 5
ATOM 6252 O O . THR A 1 86 ? 4.834 3.797 -5.313 1.00 0.91 86 THR A O 5
ATOM 6263 N N . VAL A 1 87 ? 5.356 5.939 -5.739 1.00 1.10 87 VAL A N 5
ATOM 6264 C CA . VAL A 1 87 ? 4.549 6.473 -4.674 1.00 1.29 87 VAL A CA 5
ATOM 6265 C C . VAL A 1 87 ? 3.588 7.530 -5.185 1.00 1.44 87 VAL A C 5
ATOM 6266 O O . VAL A 1 87 ? 4.004 8.513 -5.807 1.00 1.74 87 VAL A O 5
ATOM 6279 N N . CYS A 1 88 ? 2.298 7.294 -4.937 1.00 1.53 88 CYS A N 5
ATOM 6280 C CA . CYS A 1 88 ? 1.218 8.196 -5.337 1.00 1.91 88 CYS A CA 5
ATOM 6281 C C . CYS A 1 88 ? -0.109 7.522 -5.011 1.00 1.83 88 CYS A C 5
ATOM 6282 O O . CYS A 1 88 ? -0.986 8.110 -4.348 1.00 2.53 88 CYS A O 5
ATOM 6290 N N . GLU A 1 89 ? -0.203 6.263 -5.424 1.00 1.89 89 GLU A N 5
ATOM 6291 C CA . GLU A 1 89 ? -1.402 5.453 -5.377 1.00 2.59 89 GLU A CA 5
ATOM 6292 C C . GLU A 1 89 ? -1.027 4.098 -6.008 1.00 3.36 89 GLU A C 5
ATOM 6293 O O . GLU A 1 89 ? 0.013 4.028 -6.695 1.00 3.69 89 GLU A O 5
ATOM 6305 N N . PRO A 1 90 ? -1.810 3.020 -5.789 1.00 4.20 90 PRO A N 5
ATOM 6306 C CA . PRO A 1 90 ? -1.449 1.691 -6.268 1.00 5.33 90 PRO A CA 5
ATOM 6307 C C . PRO A 1 90 ? -1.859 1.411 -7.741 1.00 5.94 90 PRO A C 5
ATOM 6308 O O . PRO A 1 90 ? -3.037 1.465 -8.092 1.00 6.31 90 PRO A O 5
ATOM 6319 N N . PRO A 1 91 ? -0.870 1.172 -8.618 1.00 6.36 91 PRO A N 5
ATOM 6320 C CA . PRO A 1 91 ? -1.121 0.774 -10.000 1.00 7.26 91 PRO A CA 5
ATOM 6321 C C . PRO A 1 91 ? -1.332 -0.759 -10.134 1.00 8.19 91 PRO A C 5
ATOM 6322 O O . PRO A 1 91 ? -1.028 -1.515 -9.204 1.00 8.59 91 PRO A O 5
ATOM 6333 N N . LYS A 1 92 ? -1.825 -1.185 -11.310 1.00 8.73 92 LYS A N 5
ATOM 6334 C CA . LYS A 1 92 ? -2.137 -2.591 -11.627 1.00 9.77 92 LYS A CA 5
ATOM 6335 C C . LYS A 1 92 ? -3.273 -3.165 -10.748 1.00 10.34 92 LYS A C 5
ATOM 6336 O O . LYS A 1 92 ? -3.033 -3.686 -9.655 1.00 10.73 92 LYS A O 5
ATOM 6355 N N . PRO A 1 93 ? -4.532 -3.043 -11.219 1.00 10.61 93 PRO A N 5
ATOM 6356 C CA . PRO A 1 93 ? -5.697 -3.573 -10.494 1.00 11.40 93 PRO A CA 5
ATOM 6357 C C . PRO A 1 93 ? -5.714 -5.117 -10.498 1.00 12.54 93 PRO A C 5
ATOM 6358 O O . PRO A 1 93 ? -5.567 -5.770 -9.456 1.00 13.22 93 PRO A O 5
ATOM 6369 N N . ILE A 1 94 ? -5.899 -5.683 -11.677 1.00 12.89 94 ILE A N 5
ATOM 6370 C CA . ILE A 1 94 ? -5.897 -7.132 -11.895 1.00 14.03 94 ILE A CA 5
ATOM 6371 C C . ILE A 1 94 ? -5.280 -7.420 -13.247 1.00 14.23 94 ILE A C 5
ATOM 6372 O O . ILE A 1 94 ? -5.410 -8.514 -13.786 1.00 14.51 94 ILE A O 5
ATOM 6388 N N . MET A 1 95 ? -4.588 -6.427 -13.777 1.00 14.23 95 MET A N 5
ATOM 6389 C CA . MET A 1 95 ? -4.015 -6.529 -15.106 1.00 14.59 95 MET A CA 5
ATOM 6390 C C . MET A 1 95 ? -2.519 -6.822 -14.998 1.00 14.93 95 MET A C 5
ATOM 6391 O O . MET A 1 95 ? -1.727 -5.857 -15.028 1.00 15.26 95 MET A O 5
ATOM 6406 N N . PRO A 1 16 ? -6.586 -6.179 8.885 1.00 2.98 16 PRO A N 6
ATOM 6407 C CA . PRO A 1 16 ? -6.986 -4.985 8.157 1.00 2.98 16 PRO A CA 6
ATOM 6408 C C . PRO A 1 16 ? -6.772 -3.668 9.019 1.00 3.07 16 PRO A C 6
ATOM 6409 O O . PRO A 1 16 ? -7.427 -3.479 10.048 1.00 3.73 16 PRO A O 6
ATOM 6420 N N . TYR A 1 17 ? -5.844 -2.805 8.631 1.00 2.86 17 TYR A N 6
ATOM 6421 C CA . TYR A 1 17 ? -5.609 -1.562 9.373 1.00 3.15 17 TYR A CA 6
ATOM 6422 C C . TYR A 1 17 ? -5.871 -0.290 8.564 1.00 2.43 17 TYR A C 6
ATOM 6423 O O . TYR A 1 17 ? -7.006 0.206 8.523 1.00 2.82 17 TYR A O 6
ATOM 6441 N N . ILE A 1 18 ? -4.826 0.205 7.914 1.00 1.98 18 ILE A N 6
ATOM 6442 C CA . ILE A 1 18 ? -4.812 1.478 7.208 1.00 1.60 18 ILE A CA 6
ATOM 6443 C C . ILE A 1 18 ? -3.335 1.820 6.907 1.00 1.32 18 ILE A C 6
ATOM 6444 O O . ILE A 1 18 ? -2.434 1.345 7.610 1.00 1.96 18 ILE A O 6
ATOM 6460 N N . GLY A 1 19 ? -3.103 2.610 5.886 1.00 1.07 19 GLY A N 6
ATOM 6461 C CA . GLY A 1 19 ? -1.777 3.049 5.566 1.00 0.82 19 GLY A CA 6
ATOM 6462 C C . GLY A 1 19 ? -1.796 3.855 4.302 1.00 0.70 19 GLY A C 6
ATOM 6463 O O . GLY A 1 19 ? -2.873 4.084 3.744 1.00 1.05 19 GLY A O 6
ATOM 6467 N N . SER A 1 20 ? -0.650 4.293 3.841 1.00 0.60 20 SER A N 6
ATOM 6468 C CA . SER A 1 20 ? -0.593 5.028 2.604 1.00 0.70 20 SER A CA 6
ATOM 6469 C C . SER A 1 20 ? -0.233 4.058 1.482 1.00 0.53 20 SER A C 6
ATOM 6470 O O . SER A 1 20 ? 0.783 3.370 1.548 1.00 0.89 20 SER A O 6
ATOM 6478 N N . LYS A 1 21 ? -1.061 4.024 0.472 1.00 0.67 21 LYS A N 6
ATOM 6479 C CA . LYS A 1 21 ? -0.975 3.067 -0.608 1.00 0.88 21 LYS A CA 6
ATOM 6480 C C . LYS A 1 21 ? 0.249 3.259 -1.495 1.00 0.70 21 LYS A C 6
ATOM 6481 O O . LYS A 1 21 ? 0.449 4.322 -2.096 1.00 1.07 21 LYS A O 6
ATOM 6500 N N . ILE A 1 22 ? 1.066 2.212 -1.575 1.00 0.48 22 ILE A N 6
ATOM 6501 C CA . ILE A 1 22 ? 2.310 2.221 -2.343 1.00 0.59 22 ILE A CA 6
ATOM 6502 C C . ILE A 1 22 ? 2.673 0.794 -2.799 1.00 0.43 22 ILE A C 6
ATOM 6503 O O . ILE A 1 22 ? 2.304 -0.205 -2.157 1.00 0.51 22 ILE A O 6
ATOM 6519 N N . SER A 1 23 ? 3.367 0.722 -3.893 1.00 0.44 23 SER A N 6
ATOM 6520 C CA . SER A 1 23 ? 3.913 -0.505 -4.386 1.00 0.38 23 SER A CA 6
ATOM 6521 C C . SER A 1 23 ? 5.428 -0.343 -4.330 1.00 0.34 23 SER A C 6
ATOM 6522 O O . SER A 1 23 ? 5.927 0.787 -4.564 1.00 0.52 23 SER A O 6
ATOM 6530 N N . LEU A 1 24 ? 6.167 -1.431 -4.022 1.00 0.34 24 LEU A N 6
ATOM 6531 C CA . LEU A 1 24 ? 7.632 -1.347 -3.885 1.00 0.37 24 LEU A CA 6
ATOM 6532 C C . LEU A 1 24 ? 8.389 -2.627 -4.300 1.00 0.35 24 LEU A C 6
ATOM 6533 O O . LEU A 1 24 ? 8.018 -3.717 -3.875 1.00 0.50 24 LEU A O 6
ATOM 6549 N N . ILE A 1 25 ? 9.454 -2.494 -5.179 1.00 0.29 25 ILE A N 6
ATOM 6550 C CA . ILE A 1 25 ? 10.272 -3.649 -5.502 1.00 0.28 25 ILE A CA 6
ATOM 6551 C C . ILE A 1 25 ? 11.500 -3.680 -4.599 1.00 0.25 25 ILE A C 6
ATOM 6552 O O . ILE A 1 25 ? 12.308 -2.740 -4.601 1.00 0.29 25 ILE A O 6
ATOM 6568 N N . SER A 1 26 ? 11.624 -4.736 -3.838 1.00 0.27 26 SER A N 6
ATOM 6569 C CA . SER A 1 26 ? 12.750 -4.937 -2.961 1.00 0.31 26 SER A CA 6
ATOM 6570 C C . SER A 1 26 ? 13.862 -5.681 -3.717 1.00 0.29 26 SER A C 6
ATOM 6571 O O . SER A 1 26 ? 13.604 -6.235 -4.806 1.00 0.28 26 SER A O 6
ATOM 6579 N N . LYS A 1 27 ? 15.098 -5.701 -3.145 1.00 0.35 27 LYS A N 6
ATOM 6580 C CA . LYS A 1 27 ? 16.287 -6.403 -3.751 1.00 0.41 27 LYS A CA 6
ATOM 6581 C C . LYS A 1 27 ? 16.021 -7.832 -4.229 1.00 0.45 27 LYS A C 6
ATOM 6582 O O . LYS A 1 27 ? 16.769 -8.364 -5.044 1.00 0.60 27 LYS A O 6
ATOM 6601 N N . ALA A 1 28 ? 14.961 -8.439 -3.727 1.00 0.44 28 ALA A N 6
ATOM 6602 C CA . ALA A 1 28 ? 14.608 -9.791 -4.093 1.00 0.52 28 ALA A CA 6
ATOM 6603 C C . ALA A 1 28 ? 14.015 -9.825 -5.502 1.00 0.41 28 ALA A C 6
ATOM 6604 O O . ALA A 1 28 ? 13.693 -10.893 -6.023 1.00 0.48 28 ALA A O 6
ATOM 6611 N N . GLU A 1 29 ? 13.878 -8.606 -6.098 1.00 0.34 29 GLU A N 6
ATOM 6612 C CA . GLU A 1 29 ? 13.378 -8.397 -7.451 1.00 0.38 29 GLU A CA 6
ATOM 6613 C C . GLU A 1 29 ? 11.860 -8.620 -7.432 1.00 0.40 29 GLU A C 6
ATOM 6614 O O . GLU A 1 29 ? 11.210 -8.833 -8.454 1.00 0.55 29 GLU A O 6
ATOM 6626 N N . ILE A 1 30 ? 11.301 -8.465 -6.232 1.00 0.39 30 ILE A N 6
ATOM 6627 C CA . ILE A 1 30 ? 9.901 -8.737 -5.999 1.00 0.52 30 ILE A CA 6
ATOM 6628 C C . ILE A 1 30 ? 9.127 -7.443 -5.745 1.00 0.55 30 ILE A C 6
ATOM 6629 O O . ILE A 1 30 ? 9.526 -6.618 -4.905 1.00 0.59 30 ILE A O 6
ATOM 6645 N N . ARG A 1 31 ? 8.031 -7.277 -6.469 1.00 0.64 31 ARG A N 6
ATOM 6646 C CA . ARG A 1 31 ? 7.159 -6.123 -6.309 1.00 0.75 31 ARG A CA 6
ATOM 6647 C C . ARG A 1 31 ? 6.043 -6.433 -5.294 1.00 0.55 31 ARG A C 6
ATOM 6648 O O . ARG A 1 31 ? 5.278 -7.378 -5.469 1.00 0.76 31 ARG A O 6
ATOM 6669 N N . TYR A 1 32 ? 5.995 -5.669 -4.226 1.00 0.47 32 TYR A N 6
ATOM 6670 C CA . TYR A 1 32 ? 4.941 -5.804 -3.226 1.00 0.59 32 TYR A CA 6
ATOM 6671 C C . TYR A 1 32 ? 3.999 -4.630 -3.344 1.00 0.56 32 TYR A C 6
ATOM 6672 O O . TYR A 1 32 ? 4.392 -3.591 -3.879 1.00 0.69 32 TYR A O 6
ATOM 6690 N N . GLU A 1 33 ? 2.782 -4.761 -2.844 1.00 0.53 33 GLU A N 6
ATOM 6691 C CA . GLU A 1 33 ? 1.826 -3.706 -2.979 1.00 0.52 33 GLU A CA 6
ATOM 6692 C C . GLU A 1 33 ? 1.039 -3.657 -1.710 1.00 0.42 33 GLU A C 6
ATOM 6693 O O . GLU A 1 33 ? 0.561 -4.685 -1.242 1.00 0.51 33 GLU A O 6
ATOM 6705 N N . GLY A 1 34 ? 0.957 -2.505 -1.133 1.00 0.40 34 GLY A N 6
ATOM 6706 C CA . GLY A 1 34 ? 0.306 -2.340 0.124 1.00 0.43 34 GLY A CA 6
ATOM 6707 C C . GLY A 1 34 ? 0.464 -0.983 0.587 1.00 0.36 34 GLY A C 6
ATOM 6708 O O . GLY A 1 34 ? 0.218 -0.036 -0.170 1.00 0.45 34 GLY A O 6
ATOM 6712 N N . ILE A 1 35 ? 0.908 -0.820 1.801 1.00 0.35 35 ILE A N 6
ATOM 6713 C CA . ILE A 1 35 ? 0.976 0.465 2.325 1.00 0.39 35 ILE A CA 6
ATOM 6714 C C . ILE A 1 35 ? 2.283 0.748 3.062 1.00 0.40 35 ILE A C 6
ATOM 6715 O O . ILE A 1 35 ? 3.030 -0.158 3.422 1.00 0.61 35 ILE A O 6
ATOM 6731 N N . LEU A 1 36 ? 2.546 2.006 3.226 1.00 0.33 36 LEU A N 6
ATOM 6732 C CA . LEU A 1 36 ? 3.727 2.518 3.908 1.00 0.40 36 LEU A CA 6
ATOM 6733 C C . LEU A 1 36 ? 3.357 2.906 5.345 1.00 0.41 36 LEU A C 6
ATOM 6734 O O . LEU A 1 36 ? 2.271 3.463 5.579 1.00 0.44 36 LEU A O 6
ATOM 6750 N N . TYR A 1 37 ? 4.250 2.614 6.295 1.00 0.44 37 TYR A N 6
ATOM 6751 C CA . TYR A 1 37 ? 4.015 2.941 7.695 1.00 0.50 37 TYR A CA 6
ATOM 6752 C C . TYR A 1 37 ? 4.883 4.152 8.141 1.00 0.52 37 TYR A C 6
ATOM 6753 O O . TYR A 1 37 ? 4.359 5.138 8.658 1.00 0.64 37 TYR A O 6
ATOM 6771 N N . THR A 1 38 ? 6.205 4.070 7.948 1.00 0.49 38 THR A N 6
ATOM 6772 C CA . THR A 1 38 ? 7.123 5.155 8.352 1.00 0.56 38 THR A CA 6
ATOM 6773 C C . THR A 1 38 ? 8.412 5.116 7.463 1.00 0.56 38 THR A C 6
ATOM 6774 O O . THR A 1 38 ? 8.747 4.062 6.908 1.00 0.52 38 THR A O 6
ATOM 6785 N N . ILE A 1 39 ? 9.090 6.261 7.308 1.00 0.72 39 ILE A N 6
ATOM 6786 C CA . ILE A 1 39 ? 10.314 6.352 6.488 1.00 0.79 39 ILE A CA 6
ATOM 6787 C C . ILE A 1 39 ? 11.440 7.041 7.245 1.00 1.01 39 ILE A C 6
ATOM 6788 O O . ILE A 1 39 ? 11.207 7.977 8.001 1.00 1.31 39 ILE A O 6
ATOM 6804 N N . ASP A 1 40 ? 12.636 6.558 7.038 1.00 0.96 40 ASP A N 6
ATOM 6805 C CA . ASP A 1 40 ? 13.838 7.164 7.543 1.00 1.24 40 ASP A CA 6
ATOM 6806 C C . ASP A 1 40 ? 14.666 7.737 6.399 1.00 1.25 40 ASP A C 6
ATOM 6807 O O . ASP A 1 40 ? 15.108 7.022 5.522 1.00 1.13 40 ASP A O 6
ATOM 6816 N N . THR A 1 41 ? 14.827 9.017 6.403 1.00 1.54 41 THR A N 6
ATOM 6817 C CA . THR A 1 41 ? 15.603 9.714 5.400 1.00 1.72 41 THR A CA 6
ATOM 6818 C C . THR A 1 41 ? 17.163 9.574 5.617 1.00 1.69 41 THR A C 6
ATOM 6819 O O . THR A 1 41 ? 17.938 9.767 4.677 1.00 1.85 41 THR A O 6
ATOM 6830 N N . GLU A 1 42 ? 17.600 9.190 6.830 1.00 1.61 42 GLU A N 6
ATOM 6831 C CA . GLU A 1 42 ? 19.047 9.090 7.146 1.00 1.64 42 GLU A CA 6
ATOM 6832 C C . GLU A 1 42 ? 19.705 7.920 6.400 1.00 1.37 42 GLU A C 6
ATOM 6833 O O . GLU A 1 42 ? 20.702 8.097 5.677 1.00 1.56 42 GLU A O 6
ATOM 6845 N N . ASN A 1 43 ? 19.161 6.732 6.570 1.00 1.11 43 ASN A N 6
ATOM 6846 C CA . ASN A 1 43 ? 19.687 5.564 5.888 1.00 1.14 43 ASN A CA 6
ATOM 6847 C C . ASN A 1 43 ? 18.793 5.192 4.739 1.00 1.21 43 ASN A C 6
ATOM 6848 O O . ASN A 1 43 ? 19.005 4.171 4.072 1.00 1.44 43 ASN A O 6
ATOM 6859 N N . SER A 1 44 ? 17.796 6.046 4.501 1.00 1.16 44 SER A N 6
ATOM 6860 C CA . SER A 1 44 ? 16.839 5.884 3.416 1.00 1.40 44 SER A CA 6
ATOM 6861 C C . SER A 1 44 ? 16.000 4.626 3.648 1.00 1.17 44 SER A C 6
ATOM 6862 O O . SER A 1 44 ? 15.394 4.086 2.709 1.00 1.36 44 SER A O 6
ATOM 6870 N N . THR A 1 45 ? 15.892 4.215 4.907 1.00 0.90 45 THR A N 6
ATOM 6871 C CA . THR A 1 45 ? 15.228 2.997 5.236 1.00 0.79 45 THR A CA 6
ATOM 6872 C C . THR A 1 45 ? 13.719 3.155 5.189 1.00 0.71 45 THR A C 6
ATOM 6873 O O . THR A 1 45 ? 13.156 4.194 5.571 1.00 0.86 45 THR A O 6
ATOM 6884 N N . VAL A 1 46 ? 13.073 2.140 4.705 1.00 0.55 46 VAL A N 6
ATOM 6885 C CA . VAL A 1 46 ? 11.656 2.153 4.517 1.00 0.53 46 VAL A CA 6
ATOM 6886 C C . VAL A 1 46 ? 11.000 1.121 5.416 1.00 0.46 46 VAL A C 6
ATOM 6887 O O . VAL A 1 46 ? 11.392 -0.058 5.410 1.00 0.56 46 VAL A O 6
ATOM 6900 N N . ALA A 1 47 ? 10.037 1.560 6.198 1.00 0.46 47 ALA A N 6
ATOM 6901 C CA . ALA A 1 47 ? 9.295 0.666 7.027 1.00 0.47 47 ALA A CA 6
ATOM 6902 C C . ALA A 1 47 ? 8.005 0.325 6.328 1.00 0.42 47 ALA A C 6
ATOM 6903 O O . ALA A 1 47 ? 7.047 1.127 6.324 1.00 0.40 47 ALA A O 6
ATOM 6910 N N . LEU A 1 48 ? 7.986 -0.827 5.699 1.00 0.49 48 LEU A N 6
ATOM 6911 C CA . LEU A 1 48 ? 6.854 -1.241 4.934 1.00 0.55 48 LEU A CA 6
ATOM 6912 C C . LEU A 1 48 ? 6.112 -2.220 5.800 1.00 0.55 48 LEU A C 6
ATOM 6913 O O . LEU A 1 48 ? 6.692 -3.195 6.270 1.00 0.66 48 LEU A O 6
ATOM 6929 N N . ALA A 1 49 ? 4.865 -1.970 5.999 1.00 0.54 49 ALA A N 6
ATOM 6930 C CA . ALA A 1 49 ? 4.063 -2.739 6.886 1.00 0.59 49 ALA A CA 6
ATOM 6931 C C . ALA A 1 49 ? 2.671 -2.612 6.451 1.00 0.53 49 ALA A C 6
ATOM 6932 O O . ALA A 1 49 ? 2.346 -1.655 5.756 1.00 0.69 49 ALA A O 6
ATOM 6939 N N . LYS A 1 50 ? 1.843 -3.587 6.812 1.00 0.55 50 LYS A N 6
ATOM 6940 C CA . LYS A 1 50 ? 0.413 -3.553 6.542 1.00 0.70 50 LYS A CA 6
ATOM 6941 C C . LYS A 1 50 ? 0.185 -3.676 5.046 1.00 0.60 50 LYS A C 6
ATOM 6942 O O . LYS A 1 50 ? -0.869 -3.406 4.539 1.00 0.74 50 LYS A O 6
ATOM 6961 N N . VAL A 1 51 ? 1.200 -4.218 4.376 1.00 0.64 51 VAL A N 6
ATOM 6962 C CA . VAL A 1 51 ? 1.202 -4.402 2.950 1.00 0.54 51 VAL A CA 6
ATOM 6963 C C . VAL A 1 51 ? 0.134 -5.452 2.621 1.00 0.72 51 VAL A C 6
ATOM 6964 O O . VAL A 1 51 ? -0.307 -6.159 3.512 1.00 1.07 51 VAL A O 6
ATOM 6977 N N . ARG A 1 52 ? -0.236 -5.603 1.382 1.00 0.93 52 ARG A N 6
ATOM 6978 C CA . ARG A 1 52 ? -1.358 -6.479 1.100 1.00 1.36 52 ARG A CA 6
ATOM 6979 C C . ARG A 1 52 ? -1.052 -7.982 1.287 1.00 1.77 52 ARG A C 6
ATOM 6980 O O . ARG A 1 52 ? -0.389 -8.619 0.453 1.00 2.15 52 ARG A O 6
ATOM 7001 N N . SER A 1 53 ? -1.526 -8.514 2.427 1.00 2.22 53 SER A N 6
ATOM 7002 C CA . SER A 1 53 ? -1.501 -9.923 2.727 1.00 2.91 53 SER A CA 6
ATOM 7003 C C . SER A 1 53 ? -2.840 -10.502 2.263 1.00 3.21 53 SER A C 6
ATOM 7004 O O . SER A 1 53 ? -3.641 -9.806 1.622 1.00 3.47 53 SER A O 6
ATOM 7012 N N . PHE A 1 54 ? -3.097 -11.739 2.561 1.00 3.60 54 PHE A N 6
ATOM 7013 C CA . PHE A 1 54 ? -4.283 -12.366 2.050 1.00 4.15 54 PHE A CA 6
ATOM 7014 C C . PHE A 1 54 ? -5.323 -12.608 3.158 1.00 4.64 54 PHE A C 6
ATOM 7015 O O . PHE A 1 54 ? -6.478 -12.941 2.868 1.00 5.36 54 PHE A O 6
ATOM 7032 N N . GLY A 1 55 ? -4.947 -12.407 4.416 1.00 4.55 55 GLY A N 6
ATOM 7033 C CA . GLY A 1 55 ? -5.832 -12.709 5.467 1.00 5.26 55 GLY A CA 6
ATOM 7034 C C . GLY A 1 55 ? -5.500 -14.038 6.070 1.00 5.56 55 GLY A C 6
ATOM 7035 O O . GLY A 1 55 ? -5.014 -14.930 5.378 1.00 5.90 55 GLY A O 6
ATOM 7039 N N . THR A 1 56 ? -5.781 -14.168 7.343 1.00 5.65 56 THR A N 6
ATOM 7040 C CA . THR A 1 56 ? -5.491 -15.346 8.145 1.00 6.13 56 THR A CA 6
ATOM 7041 C C . THR A 1 56 ? -3.989 -15.603 8.252 1.00 6.59 56 THR A C 6
ATOM 7042 O O . THR A 1 56 ? -3.369 -16.177 7.371 1.00 7.05 56 THR A O 6
ATOM 7053 N N . GLU A 1 57 ? -3.428 -15.182 9.361 1.00 6.75 57 GLU A N 6
ATOM 7054 C CA . GLU A 1 57 ? -2.001 -15.244 9.536 1.00 7.40 57 GLU A CA 6
ATOM 7055 C C . GLU A 1 57 ? -1.616 -16.470 10.389 1.00 8.18 57 GLU A C 6
ATOM 7056 O O . GLU A 1 57 ? -0.541 -16.478 10.992 1.00 8.38 57 GLU A O 6
ATOM 7068 N N . ASP A 1 58 ? -2.539 -17.477 10.434 1.00 8.77 58 ASP A N 6
ATOM 7069 C CA . ASP A 1 58 ? -2.363 -18.802 11.127 1.00 9.67 58 ASP A CA 6
ATOM 7070 C C . ASP A 1 58 ? -3.678 -19.548 11.210 1.00 9.51 58 ASP A C 6
ATOM 7071 O O . ASP A 1 58 ? -3.846 -20.626 10.628 1.00 10.10 58 ASP A O 6
ATOM 7080 N N . ARG A 1 59 ? -4.615 -18.964 11.917 1.00 8.84 59 ARG A N 6
ATOM 7081 C CA . ARG A 1 59 ? -5.914 -19.574 12.139 1.00 8.83 59 ARG A CA 6
ATOM 7082 C C . ARG A 1 59 ? -6.907 -19.009 11.141 1.00 8.12 59 ARG A C 6
ATOM 7083 O O . ARG A 1 59 ? -6.685 -17.919 10.591 1.00 7.53 59 ARG A O 6
ATOM 7104 N N . PRO A 1 60 ? -8.022 -19.725 10.880 1.00 8.32 60 PRO A N 6
ATOM 7105 C CA . PRO A 1 60 ? -9.090 -19.271 9.952 1.00 7.97 60 PRO A CA 6
ATOM 7106 C C . PRO A 1 60 ? -9.916 -18.076 10.515 1.00 7.54 60 PRO A C 6
ATOM 7107 O O . PRO A 1 60 ? -11.128 -18.021 10.326 1.00 7.87 60 PRO A O 6
ATOM 7118 N N . THR A 1 61 ? -9.213 -17.091 11.121 1.00 7.06 61 THR A N 6
ATOM 7119 C CA . THR A 1 61 ? -9.812 -15.894 11.700 1.00 6.93 61 THR A CA 6
ATOM 7120 C C . THR A 1 61 ? -10.600 -16.177 13.014 1.00 7.37 61 THR A C 6
ATOM 7121 O O . THR A 1 61 ? -11.656 -16.808 13.000 1.00 7.57 61 THR A O 6
ATOM 7132 N N . ASP A 1 62 ? -10.083 -15.668 14.125 1.00 7.84 62 ASP A N 6
ATOM 7133 C CA . ASP A 1 62 ? -10.736 -15.819 15.441 1.00 8.59 62 ASP A CA 6
ATOM 7134 C C . ASP A 1 62 ? -11.539 -14.563 15.776 1.00 8.58 62 ASP A C 6
ATOM 7135 O O . ASP A 1 62 ? -12.124 -14.433 16.857 1.00 9.09 62 ASP A O 6
ATOM 7144 N N . ARG A 1 63 ? -11.573 -13.658 14.840 1.00 8.24 63 ARG A N 6
ATOM 7145 C CA . ARG A 1 63 ? -12.220 -12.364 14.964 1.00 8.47 63 ARG A CA 6
ATOM 7146 C C . ARG A 1 63 ? -12.373 -11.823 13.564 1.00 7.71 63 ARG A C 6
ATOM 7147 O O . ARG A 1 63 ? -11.466 -11.172 13.057 1.00 7.62 63 ARG A O 6
ATOM 7168 N N . PRO A 1 64 ? -13.486 -12.213 12.894 1.00 7.39 64 PRO A N 6
ATOM 7169 C CA . PRO A 1 64 ? -13.806 -11.877 11.495 1.00 6.90 64 PRO A CA 6
ATOM 7170 C C . PRO A 1 64 ? -13.182 -10.601 10.956 1.00 6.03 64 PRO A C 6
ATOM 7171 O O . PRO A 1 64 ? -13.474 -9.481 11.404 1.00 6.04 64 PRO A O 6
ATOM 7182 N N . ILE A 1 65 ? -12.346 -10.813 9.964 1.00 5.53 65 ILE A N 6
ATOM 7183 C CA . ILE A 1 65 ? -11.521 -9.815 9.358 1.00 4.81 65 ILE A CA 6
ATOM 7184 C C . ILE A 1 65 ? -12.229 -9.084 8.261 1.00 4.50 65 ILE A C 6
ATOM 7185 O O . ILE A 1 65 ? -13.169 -9.589 7.646 1.00 4.92 65 ILE A O 6
ATOM 7201 N N . ALA A 1 66 ? -11.793 -7.886 8.061 1.00 4.20 66 ALA A N 6
ATOM 7202 C CA . ALA A 1 66 ? -12.356 -6.989 7.072 1.00 4.33 66 ALA A CA 6
ATOM 7203 C C . ALA A 1 66 ? -11.802 -7.384 5.693 1.00 4.07 66 ALA A C 6
ATOM 7204 O O . ALA A 1 66 ? -10.879 -8.203 5.638 1.00 3.75 66 ALA A O 6
ATOM 7211 N N . PRO A 1 67 ? -12.374 -6.833 4.565 1.00 4.67 67 PRO A N 6
ATOM 7212 C CA . PRO A 1 67 ? -11.931 -7.104 3.195 1.00 4.98 67 PRO A CA 6
ATOM 7213 C C . PRO A 1 67 ? -10.428 -7.322 3.055 1.00 4.85 67 PRO A C 6
ATOM 7214 O O . PRO A 1 67 ? -9.615 -6.431 3.335 1.00 5.44 67 PRO A O 6
ATOM 7225 N N . ARG A 1 68 ? -10.113 -8.541 2.659 1.00 4.34 68 ARG A N 6
ATOM 7226 C CA . ARG A 1 68 ? -8.760 -9.064 2.479 1.00 4.37 68 ARG A CA 6
ATOM 7227 C C . ARG A 1 68 ? -7.823 -8.135 1.728 1.00 4.47 68 ARG A C 6
ATOM 7228 O O . ARG A 1 68 ? -7.938 -7.919 0.507 1.00 5.10 68 ARG A O 6
ATOM 7249 N N . ASP A 1 69 ? -6.925 -7.587 2.494 1.00 4.27 69 ASP A N 6
ATOM 7250 C CA . ASP A 1 69 ? -5.860 -6.724 2.073 1.00 4.77 69 ASP A CA 6
ATOM 7251 C C . ASP A 1 69 ? -5.139 -6.446 3.391 1.00 4.67 69 ASP A C 6
ATOM 7252 O O . ASP A 1 69 ? -5.477 -7.132 4.380 1.00 5.15 69 ASP A O 6
ATOM 7261 N N . GLU A 1 70 ? -4.200 -5.489 3.442 1.00 4.43 70 GLU A N 6
ATOM 7262 C CA . GLU A 1 70 ? -3.502 -5.081 4.706 1.00 4.73 70 GLU A CA 6
ATOM 7263 C C . GLU A 1 70 ? -2.645 -6.239 5.360 1.00 4.23 70 GLU A C 6
ATOM 7264 O O . GLU A 1 70 ? -2.617 -7.377 4.858 1.00 4.51 70 GLU A O 6
ATOM 7276 N N . THR A 1 71 ? -1.936 -5.904 6.476 1.00 3.85 71 THR A N 6
ATOM 7277 C CA . THR A 1 71 ? -1.158 -6.879 7.281 1.00 3.57 71 THR A CA 6
ATOM 7278 C C . THR A 1 71 ? -0.553 -6.177 8.546 1.00 3.98 71 THR A C 6
ATOM 7279 O O . THR A 1 71 ? -0.940 -5.052 8.892 1.00 4.61 71 THR A O 6
ATOM 7290 N N . PHE A 1 72 ? 0.361 -6.858 9.221 1.00 3.94 72 PHE A N 6
ATOM 7291 C CA . PHE A 1 72 ? 1.044 -6.339 10.404 1.00 4.53 72 PHE A CA 6
ATOM 7292 C C . PHE A 1 72 ? 2.286 -5.518 9.981 1.00 4.27 72 PHE A C 6
ATOM 7293 O O . PHE A 1 72 ? 2.464 -5.221 8.812 1.00 4.46 72 PHE A O 6
ATOM 7310 N N . GLU A 1 73 ? 3.130 -5.189 10.960 1.00 4.23 73 GLU A N 6
ATOM 7311 C CA . GLU A 1 73 ? 4.389 -4.385 10.821 1.00 4.34 73 GLU A CA 6
ATOM 7312 C C . GLU A 1 73 ? 5.386 -4.854 9.722 1.00 3.40 73 GLU A C 6
ATOM 7313 O O . GLU A 1 73 ? 6.384 -4.188 9.451 1.00 3.76 73 GLU A O 6
ATOM 7325 N N . TYR A 1 74 ? 5.091 -5.989 9.139 1.00 2.52 74 TYR A N 6
ATOM 7326 C CA . TYR A 1 74 ? 5.766 -6.552 7.985 1.00 1.62 74 TYR A CA 6
ATOM 7327 C C . TYR A 1 74 ? 7.292 -6.685 8.109 1.00 1.55 74 TYR A C 6
ATOM 7328 O O . TYR A 1 74 ? 7.773 -7.498 8.905 1.00 2.04 74 TYR A O 6
ATOM 7346 N N . ILE A 1 75 ? 8.048 -5.875 7.363 1.00 1.22 75 ILE A N 6
ATOM 7347 C CA . ILE A 1 75 ? 9.512 -5.927 7.392 1.00 1.39 75 ILE A CA 6
ATOM 7348 C C . ILE A 1 75 ? 10.107 -4.572 7.083 1.00 0.98 75 ILE A C 6
ATOM 7349 O O . ILE A 1 75 ? 9.548 -3.778 6.311 1.00 1.15 75 ILE A O 6
ATOM 7365 N N . ILE A 1 76 ? 11.227 -4.305 7.689 1.00 0.97 76 ILE A N 6
ATOM 7366 C CA . ILE A 1 76 ? 11.891 -3.044 7.523 1.00 0.87 76 ILE A CA 6
ATOM 7367 C C . ILE A 1 76 ? 13.026 -3.222 6.537 1.00 0.78 76 ILE A C 6
ATOM 7368 O O . ILE A 1 76 ? 13.850 -4.133 6.692 1.00 1.17 76 ILE A O 6
ATOM 7384 N N . PHE A 1 77 ? 13.081 -2.376 5.547 1.00 0.64 77 PHE A N 6
ATOM 7385 C CA . PHE A 1 77 ? 14.097 -2.485 4.541 1.00 0.75 77 PHE A CA 6
ATOM 7386 C C . PHE A 1 77 ? 15.221 -1.540 4.838 1.00 0.68 77 PHE A C 6
ATOM 7387 O O . PHE A 1 77 ? 15.009 -0.485 5.435 1.00 0.65 77 PHE A O 6
ATOM 7404 N N . ARG A 1 78 ? 16.415 -1.896 4.387 1.00 0.76 78 ARG A N 6
ATOM 7405 C CA . ARG A 1 78 ? 17.616 -1.103 4.651 1.00 0.80 78 ARG A CA 6
ATOM 7406 C C . ARG A 1 78 ? 17.684 0.123 3.732 1.00 0.71 78 ARG A C 6
ATOM 7407 O O . ARG A 1 78 ? 18.684 0.831 3.717 1.00 1.01 78 ARG A O 6
ATOM 7428 N N . GLY A 1 79 ? 16.624 0.347 2.961 1.00 0.66 79 GLY A N 6
ATOM 7429 C CA . GLY A 1 79 ? 16.546 1.492 2.058 1.00 0.72 79 GLY A CA 6
ATOM 7430 C C . GLY A 1 79 ? 17.334 1.263 0.816 1.00 0.64 79 GLY A C 6
ATOM 7431 O O . GLY A 1 79 ? 16.800 1.263 -0.276 1.00 0.76 79 GLY A O 6
ATOM 7435 N N . SER A 1 80 ? 18.591 1.006 0.995 1.00 0.62 80 SER A N 6
ATOM 7436 C CA . SER A 1 80 ? 19.501 0.630 -0.102 1.00 0.79 80 SER A CA 6
ATOM 7437 C C . SER A 1 80 ? 19.201 -0.849 -0.522 1.00 0.77 80 SER A C 6
ATOM 7438 O O . SER A 1 80 ? 19.861 -1.438 -1.373 1.00 1.04 80 SER A O 6
ATOM 7446 N N . ASP A 1 81 ? 18.157 -1.399 0.093 1.00 0.61 81 ASP A N 6
ATOM 7447 C CA . ASP A 1 81 ? 17.718 -2.768 -0.117 1.00 0.76 81 ASP A CA 6
ATOM 7448 C C . ASP A 1 81 ? 16.705 -2.819 -1.259 1.00 0.58 81 ASP A C 6
ATOM 7449 O O . ASP A 1 81 ? 16.364 -3.864 -1.728 1.00 0.63 81 ASP A O 6
ATOM 7458 N N . ILE A 1 82 ? 16.214 -1.690 -1.693 1.00 0.49 82 ILE A N 6
ATOM 7459 C CA . ILE A 1 82 ? 15.161 -1.711 -2.684 1.00 0.42 82 ILE A CA 6
ATOM 7460 C C . ILE A 1 82 ? 15.656 -1.447 -4.096 1.00 0.38 82 ILE A C 6
ATOM 7461 O O . ILE A 1 82 ? 16.676 -0.787 -4.314 1.00 0.47 82 ILE A O 6
ATOM 7477 N N . LYS A 1 83 ? 14.904 -1.971 -5.046 1.00 0.34 83 LYS A N 6
ATOM 7478 C CA . LYS A 1 83 ? 15.177 -1.815 -6.455 1.00 0.36 83 LYS A CA 6
ATOM 7479 C C . LYS A 1 83 ? 14.563 -0.522 -6.971 1.00 0.38 83 LYS A C 6
ATOM 7480 O O . LYS A 1 83 ? 15.278 0.420 -7.285 1.00 0.58 83 LYS A O 6
ATOM 7499 N N . ASP A 1 84 ? 13.223 -0.472 -7.007 1.00 0.34 84 ASP A N 6
ATOM 7500 C CA . ASP A 1 84 ? 12.503 0.682 -7.604 1.00 0.44 84 ASP A CA 6
ATOM 7501 C C . ASP A 1 84 ? 11.049 0.552 -7.367 1.00 0.48 84 ASP A C 6
ATOM 7502 O O . ASP A 1 84 ? 10.482 -0.450 -7.764 1.00 0.78 84 ASP A O 6
ATOM 7511 N N . LEU A 1 85 ? 10.491 1.485 -6.591 1.00 0.48 85 LEU A N 6
ATOM 7512 C CA . LEU A 1 85 ? 9.056 1.668 -6.388 1.00 0.72 85 LEU A CA 6
ATOM 7513 C C . LEU A 1 85 ? 8.544 2.979 -5.826 1.00 0.61 85 LEU A C 6
ATOM 7514 O O . LEU A 1 85 ? 9.296 3.712 -5.182 1.00 0.86 85 LEU A O 6
ATOM 7530 N N . THR A 1 86 ? 7.279 3.294 -6.091 1.00 0.61 86 THR A N 6
ATOM 7531 C CA . THR A 1 86 ? 6.720 4.595 -5.744 1.00 0.83 86 THR A CA 6
ATOM 7532 C C . THR A 1 86 ? 5.248 4.441 -5.240 1.00 0.83 86 THR A C 6
ATOM 7533 O O . THR A 1 86 ? 4.610 3.407 -5.500 1.00 0.91 86 THR A O 6
ATOM 7544 N N . VAL A 1 87 ? 4.746 5.454 -4.484 1.00 1.10 87 VAL A N 6
ATOM 7545 C CA . VAL A 1 87 ? 3.375 5.464 -3.930 1.00 1.29 87 VAL A CA 6
ATOM 7546 C C . VAL A 1 87 ? 2.315 5.297 -5.036 1.00 1.44 87 VAL A C 6
ATOM 7547 O O . VAL A 1 87 ? 2.554 5.631 -6.204 1.00 1.74 87 VAL A O 6
ATOM 7560 N N . CYS A 1 88 ? 1.159 4.802 -4.659 1.00 1.53 88 CYS A N 6
ATOM 7561 C CA . CYS A 1 88 ? 0.093 4.556 -5.606 1.00 1.91 88 CYS A CA 6
ATOM 7562 C C . CYS A 1 88 ? -0.993 5.642 -5.499 1.00 1.83 88 CYS A C 6
ATOM 7563 O O . CYS A 1 88 ? -1.851 5.771 -6.383 1.00 2.53 88 CYS A O 6
ATOM 7571 N N . GLU A 1 89 ? -0.962 6.424 -4.425 1.00 1.89 89 GLU A N 6
ATOM 7572 C CA . GLU A 1 89 ? -1.956 7.466 -4.253 1.00 2.59 89 GLU A CA 6
ATOM 7573 C C . GLU A 1 89 ? -1.316 8.830 -4.478 1.00 3.36 89 GLU A C 6
ATOM 7574 O O . GLU A 1 89 ? -0.123 8.992 -4.231 1.00 3.69 89 GLU A O 6
ATOM 7586 N N . PRO A 1 90 ? -2.083 9.822 -4.987 1.00 4.20 90 PRO A N 6
ATOM 7587 C CA . PRO A 1 90 ? -1.560 11.165 -5.221 1.00 5.33 90 PRO A CA 6
ATOM 7588 C C . PRO A 1 90 ? -1.298 11.935 -3.896 1.00 5.94 90 PRO A C 6
ATOM 7589 O O . PRO A 1 90 ? -2.231 12.249 -3.133 1.00 6.31 90 PRO A O 6
ATOM 7600 N N . PRO A 1 91 ? -0.021 12.211 -3.604 1.00 6.36 91 PRO A N 6
ATOM 7601 C CA . PRO A 1 91 ? 0.370 12.942 -2.419 1.00 7.26 91 PRO A CA 6
ATOM 7602 C C . PRO A 1 91 ? 0.060 14.425 -2.543 1.00 8.19 91 PRO A C 6
ATOM 7603 O O . PRO A 1 91 ? 0.498 15.092 -3.486 1.00 8.59 91 PRO A O 6
ATOM 7614 N N . LYS A 1 92 ? -0.706 14.922 -1.608 1.00 8.73 92 LYS A N 6
ATOM 7615 C CA . LYS A 1 92 ? -1.126 16.302 -1.602 1.00 9.77 92 LYS A CA 6
ATOM 7616 C C . LYS A 1 92 ? -0.667 16.950 -0.301 1.00 10.34 92 LYS A C 6
ATOM 7617 O O . LYS A 1 92 ? -1.260 16.744 0.750 1.00 10.73 92 LYS A O 6
ATOM 7636 N N . PRO A 1 93 ? 0.431 17.713 -0.356 1.00 10.61 93 PRO A N 6
ATOM 7637 C CA . PRO A 1 93 ? 0.993 18.385 0.809 1.00 11.40 93 PRO A CA 6
ATOM 7638 C C . PRO A 1 93 ? 0.347 19.753 1.025 1.00 12.54 93 PRO A C 6
ATOM 7639 O O . PRO A 1 93 ? 1.011 20.697 1.458 1.00 13.22 93 PRO A O 6
ATOM 7650 N N . ILE A 1 94 ? -0.962 19.823 0.749 1.00 12.89 94 ILE A N 6
ATOM 7651 C CA . ILE A 1 94 ? -1.783 21.044 0.853 1.00 14.03 94 ILE A CA 6
ATOM 7652 C C . ILE A 1 94 ? -1.578 21.926 -0.366 1.00 14.23 94 ILE A C 6
ATOM 7653 O O . ILE A 1 94 ? -2.529 22.485 -0.910 1.00 14.51 94 ILE A O 6
ATOM 7669 N N . MET A 1 95 ? -0.355 22.017 -0.805 1.00 14.23 95 MET A N 6
ATOM 7670 C CA . MET A 1 95 ? -0.032 22.758 -1.979 1.00 14.59 95 MET A CA 6
ATOM 7671 C C . MET A 1 95 ? 0.713 21.880 -2.945 1.00 14.93 95 MET A C 6
ATOM 7672 O O . MET A 1 95 ? 1.896 21.592 -2.695 1.00 15.26 95 MET A O 6
ATOM 7687 N N . PRO A 1 16 ? -7.149 -4.084 4.131 1.00 2.98 16 PRO A N 7
ATOM 7688 C CA . PRO A 1 16 ? -5.840 -3.823 4.760 1.00 2.98 16 PRO A CA 7
ATOM 7689 C C . PRO A 1 16 ? -5.110 -2.599 4.163 1.00 3.07 16 PRO A C 7
ATOM 7690 O O . PRO A 1 16 ? -3.965 -2.692 3.736 1.00 3.73 16 PRO A O 7
ATOM 7701 N N . TYR A 1 17 ? -5.768 -1.461 4.156 1.00 2.86 17 TYR A N 7
ATOM 7702 C CA . TYR A 1 17 ? -5.181 -0.240 3.632 1.00 3.15 17 TYR A CA 7
ATOM 7703 C C . TYR A 1 17 ? -5.353 0.893 4.649 1.00 2.43 17 TYR A C 7
ATOM 7704 O O . TYR A 1 17 ? -6.426 1.431 4.795 1.00 2.82 17 TYR A O 7
ATOM 7722 N N . ILE A 1 18 ? -4.290 1.201 5.389 1.00 1.98 18 ILE A N 7
ATOM 7723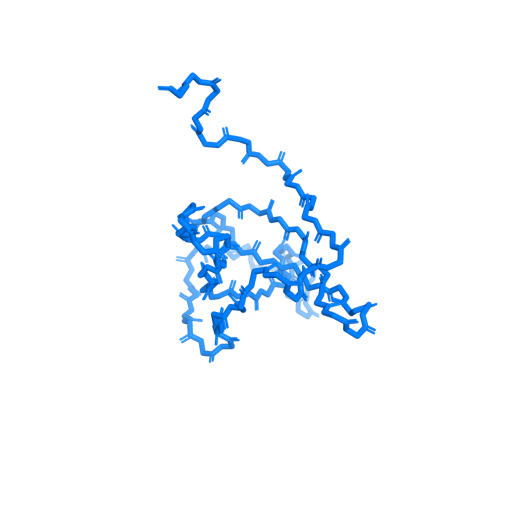 C CA . ILE A 1 18 ? -4.349 2.252 6.419 1.00 1.60 18 ILE A CA 7
ATOM 7724 C C . ILE A 1 18 ? -3.548 3.499 6.013 1.00 1.32 18 ILE A C 7
ATOM 7725 O O . ILE A 1 18 ? -4.069 4.613 6.025 1.00 1.96 18 ILE A O 7
ATOM 7741 N N . GLY A 1 19 ? -2.306 3.284 5.649 1.00 1.07 19 GLY A N 7
ATOM 7742 C CA . GLY A 1 19 ? -1.400 4.378 5.302 1.00 0.82 19 GLY A CA 7
ATOM 7743 C C . GLY A 1 19 ? -1.264 4.609 3.798 1.00 0.70 19 GLY A C 7
ATOM 7744 O O . GLY A 1 19 ? -2.244 4.488 3.046 1.00 1.05 19 GLY A O 7
ATOM 7748 N N . SER A 1 20 ? -0.050 4.909 3.358 1.00 0.60 20 SER A N 7
ATOM 7749 C CA . SER A 1 20 ? 0.218 5.203 1.954 1.00 0.70 20 SER A CA 7
ATOM 7750 C C . SER A 1 20 ? 0.394 3.922 1.150 1.00 0.53 20 SER A C 7
ATOM 7751 O O . SER A 1 20 ? 1.030 2.981 1.610 1.00 0.89 20 SER A O 7
ATOM 7759 N N . LYS A 1 21 ? -0.166 3.905 -0.036 1.00 0.67 21 LYS A N 7
ATOM 7760 C CA . LYS A 1 21 ? -0.129 2.746 -0.912 1.00 0.88 21 LYS A CA 7
ATOM 7761 C C . LYS A 1 21 ? 0.976 2.949 -1.931 1.00 0.70 21 LYS A C 7
ATOM 7762 O O . LYS A 1 21 ? 0.922 3.907 -2.730 1.00 1.07 21 LYS A O 7
ATOM 7781 N N . ILE A 1 22 ? 1.981 2.103 -1.909 1.00 0.48 22 ILE A N 7
ATOM 7782 C CA . ILE A 1 22 ? 3.046 2.221 -2.881 1.00 0.59 22 ILE A CA 7
ATOM 7783 C C . ILE A 1 22 ? 3.474 0.846 -3.330 1.00 0.43 22 ILE A C 7
ATOM 7784 O O . ILE A 1 22 ? 3.339 -0.148 -2.593 1.00 0.51 22 ILE A O 7
ATOM 7800 N N . SER A 1 23 ? 3.989 0.795 -4.521 1.00 0.44 23 SER A N 7
ATOM 7801 C CA . SER A 1 23 ? 4.545 -0.393 -5.059 1.00 0.38 23 SER A CA 7
ATOM 7802 C C . SER A 1 23 ? 6.063 -0.292 -4.907 1.00 0.34 23 SER A C 7
ATOM 7803 O O . SER A 1 23 ? 6.696 0.626 -5.454 1.00 0.52 23 SER A O 7
ATOM 7811 N N . LEU A 1 24 ? 6.620 -1.179 -4.142 1.00 0.34 24 LEU A N 7
ATOM 7812 C CA . LEU A 1 24 ? 8.024 -1.180 -3.842 1.00 0.37 24 LEU A CA 7
ATOM 7813 C C . LEU A 1 24 ? 8.644 -2.501 -4.239 1.00 0.35 24 LEU A C 7
ATOM 7814 O O . LEU A 1 24 ? 8.137 -3.554 -3.891 1.00 0.50 24 LEU A O 7
ATOM 7830 N N . ILE A 1 25 ? 9.713 -2.449 -4.980 1.00 0.29 25 ILE A N 7
ATOM 7831 C CA . ILE A 1 25 ? 10.397 -3.658 -5.351 1.00 0.28 25 ILE A CA 7
ATOM 7832 C C . ILE A 1 25 ? 11.725 -3.738 -4.648 1.00 0.25 25 ILE A C 7
ATOM 7833 O O . ILE A 1 25 ? 12.587 -2.849 -4.793 1.00 0.29 25 ILE A O 7
ATOM 7849 N N . SER A 1 26 ? 11.879 -4.776 -3.881 1.00 0.27 26 SER A N 7
ATOM 7850 C CA . SER A 1 26 ? 13.100 -5.044 -3.192 1.00 0.31 26 SER A CA 7
ATOM 7851 C C . SER A 1 26 ? 14.126 -5.570 -4.195 1.00 0.29 26 SER A C 7
ATOM 7852 O O . SER A 1 26 ? 13.746 -6.094 -5.249 1.00 0.28 26 SER A O 7
ATOM 7860 N N . LYS A 1 27 ? 15.413 -5.454 -3.849 1.00 0.35 27 LYS A N 7
ATOM 7861 C CA . LYS A 1 27 ? 16.548 -5.903 -4.686 1.00 0.41 27 LYS A CA 7
ATOM 7862 C C . LYS A 1 27 ? 16.514 -7.385 -5.092 1.00 0.45 27 LYS A C 7
ATOM 7863 O O . LYS A 1 27 ? 17.319 -7.826 -5.900 1.00 0.60 27 LYS A O 7
ATOM 7882 N N . ALA A 1 28 ? 15.589 -8.127 -4.529 1.00 0.44 28 ALA A N 7
ATOM 7883 C CA . ALA A 1 28 ? 15.409 -9.526 -4.871 1.00 0.52 28 ALA A CA 7
ATOM 7884 C C . ALA A 1 28 ? 14.422 -9.640 -6.027 1.00 0.41 28 ALA A C 7
ATOM 7885 O O . ALA A 1 28 ? 13.967 -10.735 -6.362 1.00 0.48 28 ALA A O 7
ATOM 7892 N N . GLU A 1 29 ? 14.102 -8.464 -6.616 1.00 0.34 29 GLU A N 7
ATOM 7893 C CA . GLU A 1 29 ? 13.200 -8.295 -7.757 1.00 0.38 29 GLU A CA 7
ATOM 7894 C C . GLU A 1 29 ? 11.768 -8.659 -7.351 1.00 0.40 29 GLU A C 7
ATOM 7895 O O . GLU A 1 29 ? 10.925 -9.003 -8.194 1.00 0.55 29 GLU A O 7
ATOM 7907 N N . ILE A 1 30 ? 11.479 -8.512 -6.066 1.00 0.39 30 ILE A N 7
ATOM 7908 C CA . ILE A 1 30 ? 10.174 -8.885 -5.527 1.00 0.52 30 ILE A CA 7
ATOM 7909 C C . ILE A 1 30 ? 9.295 -7.655 -5.334 1.00 0.55 30 ILE A C 7
ATOM 7910 O O . ILE A 1 30 ? 9.710 -6.675 -4.703 1.00 0.59 30 ILE A O 7
ATOM 7926 N N . ARG A 1 31 ? 8.080 -7.735 -5.859 1.00 0.64 31 ARG A N 7
ATOM 7927 C CA . ARG A 1 31 ? 7.115 -6.650 -5.813 1.00 0.75 31 ARG A CA 7
ATOM 7928 C C . ARG A 1 31 ? 6.309 -6.688 -4.506 1.00 0.55 31 ARG A C 7
ATOM 7929 O O . ARG A 1 31 ? 5.644 -7.675 -4.209 1.00 0.76 31 ARG A O 7
ATOM 7950 N N . TYR A 1 32 ? 6.380 -5.632 -3.754 1.00 0.47 32 TYR A N 7
ATOM 7951 C CA . TYR A 1 32 ? 5.607 -5.473 -2.540 1.00 0.59 32 TYR A CA 7
ATOM 7952 C C . TYR A 1 32 ? 4.720 -4.251 -2.678 1.00 0.56 32 TYR A C 7
ATOM 7953 O O . TYR A 1 32 ? 5.171 -3.210 -3.120 1.00 0.69 32 TYR A O 7
ATOM 7971 N N . GLU A 1 33 ? 3.471 -4.379 -2.330 1.00 0.53 33 GLU A N 7
ATOM 7972 C CA . GLU A 1 33 ? 2.532 -3.282 -2.434 1.00 0.52 33 GLU A CA 7
ATOM 7973 C C . GLU A 1 33 ? 1.664 -3.348 -1.180 1.00 0.42 33 GLU A C 7
ATOM 7974 O O . GLU A 1 33 ? 1.148 -4.429 -0.834 1.00 0.51 33 GLU A O 7
ATOM 7986 N N . GLY A 1 34 ? 1.538 -2.248 -0.498 1.00 0.40 34 GLY A N 7
ATOM 7987 C CA . GLY A 1 34 ? 0.813 -2.225 0.754 1.00 0.43 34 GLY A CA 7
ATOM 7988 C C . GLY A 1 34 ? 0.955 -0.906 1.421 1.00 0.36 34 GLY A C 7
ATOM 7989 O O . GLY A 1 34 ? 1.409 0.046 0.790 1.00 0.45 34 GLY A O 7
ATOM 7993 N N . ILE A 1 35 ? 0.602 -0.810 2.706 1.00 0.35 35 ILE A N 7
ATOM 7994 C CA . ILE A 1 35 ? 0.651 0.461 3.308 1.00 0.39 35 ILE A CA 7
ATOM 7995 C C . ILE A 1 35 ? 1.937 0.763 4.050 1.00 0.40 35 ILE A C 7
ATOM 7996 O O . ILE A 1 35 ? 2.342 0.062 4.993 1.00 0.61 35 ILE A O 7
ATOM 8012 N N . LEU A 1 36 ? 2.588 1.781 3.576 1.00 0.33 36 LEU A N 7
ATOM 8013 C CA . LEU A 1 36 ? 3.772 2.312 4.177 1.00 0.40 36 LEU A CA 7
ATOM 8014 C C . LEU A 1 36 ? 3.402 3.007 5.475 1.00 0.41 36 LEU A C 7
ATOM 8015 O O . LEU A 1 36 ? 2.409 3.764 5.526 1.00 0.44 36 LEU A O 7
ATOM 8031 N N . TYR A 1 37 ? 4.189 2.753 6.506 1.00 0.44 37 TYR A N 7
ATOM 8032 C CA . TYR A 1 37 ? 3.926 3.307 7.807 1.00 0.50 37 TYR A CA 7
ATOM 8033 C C . TYR A 1 37 ? 4.911 4.431 8.154 1.00 0.52 37 TYR A C 7
ATOM 8034 O O . TYR A 1 37 ? 4.509 5.474 8.666 1.00 0.64 37 TYR A O 7
ATOM 8052 N N . THR A 1 38 ? 6.193 4.214 7.899 1.00 0.49 38 THR A N 7
ATOM 8053 C CA . THR A 1 38 ? 7.215 5.196 8.228 1.00 0.56 38 THR A CA 7
ATOM 8054 C C . THR A 1 38 ? 8.463 4.990 7.330 1.00 0.56 38 THR A C 7
ATOM 8055 O O . THR A 1 38 ? 8.700 3.891 6.825 1.00 0.52 38 THR A O 7
ATOM 8066 N N . ILE A 1 39 ? 9.220 6.053 7.117 1.00 0.72 39 ILE A N 7
ATOM 8067 C CA . ILE A 1 39 ? 10.453 5.996 6.361 1.00 0.79 39 ILE A CA 7
ATOM 8068 C C . ILE A 1 39 ? 11.547 6.576 7.218 1.00 1.01 39 ILE A C 7
ATOM 8069 O O . ILE A 1 39 ? 11.352 7.623 7.856 1.00 1.31 39 ILE A O 7
ATOM 8085 N N . ASP A 1 40 ? 12.660 5.906 7.267 1.00 0.96 40 ASP A N 7
ATOM 8086 C CA . ASP A 1 40 ? 13.804 6.407 7.972 1.00 1.24 40 ASP A CA 7
ATOM 8087 C C . ASP A 1 40 ? 14.667 7.118 6.960 1.00 1.25 40 ASP A C 7
ATOM 8088 O O . ASP A 1 40 ? 15.368 6.498 6.195 1.00 1.13 40 ASP A O 7
ATOM 8097 N N . THR A 1 41 ? 14.547 8.415 6.907 1.00 1.54 41 THR A N 7
ATOM 8098 C CA . THR A 1 41 ? 15.250 9.231 5.925 1.00 1.72 41 THR A CA 7
ATOM 8099 C C . THR A 1 41 ? 16.791 9.231 6.140 1.00 1.69 41 THR A C 7
ATOM 8100 O O . THR A 1 41 ? 17.561 9.568 5.242 1.00 1.85 41 THR A O 7
ATOM 8111 N N . GLU A 1 42 ? 17.213 8.800 7.298 1.00 1.61 42 GLU A N 7
ATOM 8112 C CA . GLU A 1 42 ? 18.609 8.781 7.666 1.00 1.64 42 GLU A CA 7
ATOM 8113 C C . GLU A 1 42 ? 19.335 7.613 6.942 1.00 1.37 42 GLU A C 7
ATOM 8114 O O . GLU A 1 42 ? 20.425 7.782 6.366 1.00 1.56 42 GLU A O 7
ATOM 8126 N N . ASN A 1 43 ? 18.713 6.447 6.967 1.00 1.11 43 ASN A N 7
ATOM 8127 C CA . ASN A 1 43 ? 19.242 5.223 6.330 1.00 1.14 43 ASN A CA 7
ATOM 8128 C C . ASN A 1 43 ? 18.509 4.944 5.041 1.00 1.21 43 ASN A C 7
ATOM 8129 O O . ASN A 1 43 ? 18.867 4.029 4.294 1.00 1.44 43 ASN A O 7
ATOM 8140 N N . SER A 1 44 ? 17.478 5.745 4.791 1.00 1.16 44 SER A N 7
ATOM 8141 C CA . SER A 1 44 ? 16.602 5.654 3.614 1.00 1.40 44 SER A CA 7
ATOM 8142 C C . SER A 1 44 ? 15.743 4.366 3.650 1.00 1.17 44 SER A C 7
ATOM 8143 O O . SER A 1 44 ? 15.174 3.968 2.645 1.00 1.36 44 SER A O 7
ATOM 8151 N N . THR A 1 45 ? 15.600 3.785 4.834 1.00 0.90 45 THR A N 7
ATOM 8152 C CA . THR A 1 45 ? 14.900 2.529 4.984 1.00 0.79 45 THR A CA 7
ATOM 8153 C C . THR A 1 45 ? 13.383 2.733 4.976 1.00 0.71 45 THR A C 7
ATOM 8154 O O . THR A 1 45 ? 12.872 3.758 5.452 1.00 0.86 45 THR A O 7
ATOM 8165 N N . VAL A 1 46 ? 12.673 1.769 4.439 1.00 0.55 46 VAL A N 7
ATOM 8166 C CA . VAL A 1 46 ? 11.229 1.859 4.318 1.00 0.53 46 VAL A CA 7
ATOM 8167 C C . VAL A 1 46 ? 10.566 0.850 5.241 1.00 0.46 46 VAL A C 7
ATOM 8168 O O . VAL A 1 46 ? 10.907 -0.342 5.220 1.00 0.56 46 VAL A O 7
ATOM 8181 N N . ALA A 1 47 ? 9.644 1.328 6.060 1.00 0.46 47 ALA A N 7
ATOM 8182 C CA . ALA A 1 47 ? 8.931 0.477 6.981 1.00 0.47 47 ALA A CA 7
ATOM 8183 C C . ALA A 1 47 ? 7.496 0.278 6.516 1.00 0.42 47 ALA A C 7
ATOM 8184 O O . ALA A 1 47 ? 6.684 1.233 6.490 1.00 0.40 47 ALA A O 7
ATOM 8191 N N . LEU A 1 48 ? 7.180 -0.946 6.144 1.00 0.49 48 LEU A N 7
ATOM 8192 C CA . LEU A 1 48 ? 5.850 -1.290 5.697 1.00 0.55 48 LEU A CA 7
ATOM 8193 C C . LEU A 1 48 ? 5.105 -1.948 6.822 1.00 0.55 48 LEU A C 7
ATOM 8194 O O . LEU A 1 48 ? 5.650 -2.813 7.512 1.00 0.66 48 LEU A O 7
ATOM 8210 N N . ALA A 1 49 ? 3.872 -1.570 6.994 1.00 0.54 49 ALA A N 7
ATOM 8211 C CA . ALA A 1 49 ? 3.067 -2.127 8.023 1.00 0.59 49 ALA A CA 7
ATOM 8212 C C . ALA A 1 49 ? 1.808 -2.665 7.431 1.00 0.53 49 ALA A C 7
ATOM 8213 O O . ALA A 1 49 ? 1.040 -1.931 6.848 1.00 0.69 49 ALA A O 7
ATOM 8220 N N . LYS A 1 50 ? 1.631 -3.968 7.574 1.00 0.55 50 LYS A N 7
ATOM 8221 C CA . LYS A 1 50 ? 0.450 -4.696 7.109 1.00 0.70 50 LYS A CA 7
ATOM 8222 C C . LYS A 1 50 ? 0.384 -4.640 5.601 1.00 0.60 50 LYS A C 7
ATOM 8223 O O . LYS A 1 50 ? -0.688 -4.570 5.023 1.00 0.74 50 LYS A O 7
ATOM 8242 N N . VAL A 1 51 ? 1.554 -4.736 4.967 1.00 0.64 51 VAL A N 7
ATOM 8243 C CA . VAL A 1 51 ? 1.635 -4.715 3.533 1.00 0.54 51 VAL A CA 7
ATOM 8244 C C . VAL A 1 51 ? 0.962 -5.981 2.974 1.00 0.72 51 VAL A C 7
ATOM 8245 O O . VAL A 1 51 ? 1.404 -7.116 3.226 1.00 1.07 51 VAL A O 7
ATOM 8258 N N . ARG A 1 52 ? -0.123 -5.785 2.260 1.00 0.93 52 ARG A N 7
ATOM 8259 C CA . ARG A 1 52 ? -0.867 -6.882 1.690 1.00 1.36 52 ARG A CA 7
ATOM 8260 C C . ARG A 1 52 ? -1.893 -6.325 0.717 1.00 1.77 52 ARG A C 7
ATOM 8261 O O . ARG A 1 52 ? -2.979 -5.899 1.125 1.00 2.15 52 ARG A O 7
ATOM 8282 N N . SER A 1 53 ? -1.550 -6.261 -0.529 1.00 2.22 53 SER A N 7
ATOM 8283 C CA . SER A 1 53 ? -2.456 -5.724 -1.492 1.00 2.91 53 SER A CA 7
ATOM 8284 C C . SER A 1 53 ? -3.276 -6.850 -2.102 1.00 3.21 53 SER A C 7
ATOM 8285 O O . SER A 1 53 ? -2.759 -7.632 -2.907 1.00 3.47 53 SER A O 7
ATOM 8293 N N . PHE A 1 54 ? -4.538 -6.966 -1.655 1.00 3.60 54 PHE A N 7
ATOM 8294 C CA . PHE A 1 54 ? -5.487 -7.964 -2.150 1.00 4.15 54 PHE A CA 7
ATOM 8295 C C . PHE A 1 54 ? -6.824 -7.792 -1.376 1.00 4.64 54 PHE A C 7
ATOM 8296 O O . PHE A 1 54 ? -7.553 -8.737 -1.150 1.00 5.36 54 PHE A O 7
ATOM 8313 N N . GLY A 1 55 ? -7.141 -6.552 -1.007 1.00 4.55 55 GLY A N 7
ATOM 8314 C CA . GLY A 1 55 ? -8.332 -6.311 -0.253 1.00 5.26 55 GLY A CA 7
ATOM 8315 C C . GLY A 1 55 ? -9.587 -6.382 -1.092 1.00 5.56 55 GLY A C 7
ATOM 8316 O O . GLY A 1 55 ? -10.298 -7.363 -1.022 1.00 5.90 55 GLY A O 7
ATOM 8320 N N . THR A 1 56 ? -9.817 -5.335 -1.900 1.00 5.65 56 THR A N 7
ATOM 8321 C CA . THR A 1 56 ? -11.029 -5.143 -2.710 1.00 6.13 56 THR A CA 7
ATOM 8322 C C . THR A 1 56 ? -12.385 -5.229 -1.943 1.00 6.59 56 THR A C 7
ATOM 8323 O O . THR A 1 56 ? -12.723 -6.223 -1.365 1.00 7.05 56 THR A O 7
ATOM 8334 N N . GLU A 1 57 ? -13.117 -4.113 -1.921 1.00 6.75 57 GLU A N 7
ATOM 8335 C CA . GLU A 1 57 ? -14.437 -4.092 -1.274 1.00 7.40 57 GLU A CA 7
ATOM 8336 C C . GLU A 1 57 ? -15.566 -4.319 -2.305 1.00 8.18 57 GLU A C 7
ATOM 8337 O O . GLU A 1 57 ? -15.857 -5.455 -2.683 1.00 8.38 57 GLU A O 7
ATOM 8349 N N . ASP A 1 58 ? -16.163 -3.212 -2.805 1.00 8.77 58 ASP A N 7
ATOM 8350 C CA . ASP A 1 58 ? -17.188 -3.273 -3.899 1.00 9.67 58 ASP A CA 7
ATOM 8351 C C . ASP A 1 58 ? -16.488 -3.483 -5.219 1.00 9.51 58 ASP A C 7
ATOM 8352 O O . ASP A 1 58 ? -17.099 -3.751 -6.249 1.00 10.10 58 ASP A O 7
ATOM 8361 N N . ARG A 1 59 ? -15.196 -3.342 -5.167 1.00 8.84 59 ARG A N 7
ATOM 8362 C CA . ARG A 1 59 ? -14.328 -3.501 -6.296 1.00 8.83 59 ARG A CA 7
ATOM 8363 C C . ARG A 1 59 ? -13.850 -4.939 -6.247 1.00 8.12 59 ARG A C 7
ATOM 8364 O O . ARG A 1 59 ? -13.991 -5.505 -5.201 1.00 7.53 59 ARG A O 7
ATOM 8385 N N . PRO A 1 60 ? -13.217 -5.497 -7.367 1.00 8.32 60 PRO A N 7
ATOM 8386 C CA . PRO A 1 60 ? -12.744 -6.901 -7.595 1.00 7.97 60 PRO A CA 7
ATOM 8387 C C . PRO A 1 60 ? -12.887 -8.069 -6.578 1.00 7.54 60 PRO A C 7
ATOM 8388 O O . PRO A 1 60 ? -12.678 -9.223 -6.961 1.00 7.87 60 PRO A O 7
ATOM 8399 N N . THR A 1 61 ? -13.192 -7.807 -5.366 1.00 7.06 61 THR A N 7
ATOM 8400 C CA . THR A 1 61 ? -13.534 -8.841 -4.448 1.00 6.93 61 THR A CA 7
ATOM 8401 C C . THR A 1 61 ? -15.013 -9.215 -4.593 1.00 7.37 61 THR A C 7
ATOM 8402 O O . THR A 1 61 ? -15.383 -10.410 -4.528 1.00 7.57 61 THR A O 7
ATOM 8413 N N . ASP A 1 62 ? -15.854 -8.183 -4.771 1.00 7.84 62 ASP A N 7
ATOM 8414 C CA . ASP A 1 62 ? -17.315 -8.319 -4.940 1.00 8.59 62 ASP A CA 7
ATOM 8415 C C . ASP A 1 62 ? -18.054 -8.692 -3.642 1.00 8.58 62 ASP A C 7
ATOM 8416 O O . ASP A 1 62 ? -19.149 -8.170 -3.387 1.00 9.09 62 ASP A O 7
ATOM 8425 N N . ARG A 1 63 ? -17.476 -9.587 -2.817 1.00 8.24 63 ARG A N 7
ATOM 8426 C CA . ARG A 1 63 ? -18.103 -9.969 -1.541 1.00 8.47 63 ARG A CA 7
ATOM 8427 C C . ARG A 1 63 ? -17.078 -10.483 -0.450 1.00 7.71 63 ARG A C 7
ATOM 8428 O O . ARG A 1 63 ? -16.950 -9.862 0.605 1.00 7.62 63 ARG A O 7
ATOM 8449 N N . PRO A 1 64 ? -16.334 -11.622 -0.681 1.00 7.39 64 PRO A N 7
ATOM 8450 C CA . PRO A 1 64 ? -15.408 -12.174 0.337 1.00 6.90 64 PRO A CA 7
ATOM 8451 C C . PRO A 1 64 ? -14.049 -11.439 0.403 1.00 6.03 64 PRO A C 7
ATOM 8452 O O . PRO A 1 64 ? -13.175 -11.665 -0.431 1.00 6.04 64 PRO A O 7
ATOM 8463 N N . ILE A 1 65 ? -13.878 -10.576 1.400 1.00 5.53 65 ILE A N 7
ATOM 8464 C CA . ILE A 1 65 ? -12.674 -9.740 1.482 1.00 4.81 65 ILE A CA 7
ATOM 8465 C C . ILE A 1 65 ? -11.565 -10.442 2.266 1.00 4.50 65 ILE A C 7
ATOM 8466 O O . ILE A 1 65 ? -11.836 -11.169 3.238 1.00 4.92 65 ILE A O 7
ATOM 8482 N N . ALA A 1 66 ? -10.321 -10.202 1.847 1.00 4.20 66 ALA A N 7
ATOM 8483 C CA . ALA A 1 66 ? -9.119 -10.766 2.488 1.00 4.33 66 ALA A CA 7
ATOM 8484 C C . ALA A 1 66 ? -8.978 -10.275 3.950 1.00 4.07 66 ALA A C 7
ATOM 8485 O O . ALA A 1 66 ? -9.526 -9.220 4.318 1.00 3.75 66 ALA A O 7
ATOM 8492 N N . PRO A 1 67 ? -8.257 -11.029 4.816 1.00 4.67 67 PRO A N 7
ATOM 8493 C CA . PRO A 1 67 ? -8.097 -10.670 6.209 1.00 4.98 67 PRO A CA 7
ATOM 8494 C C . PRO A 1 67 ? -7.057 -9.576 6.429 1.00 4.85 67 PRO A C 7
ATOM 8495 O O . PRO A 1 67 ? -5.900 -9.733 6.097 1.00 5.44 67 PRO A O 7
ATOM 8506 N N . ARG A 1 68 ? -7.483 -8.481 7.045 1.00 4.34 68 ARG A N 7
ATOM 8507 C CA . ARG A 1 68 ? -6.582 -7.347 7.381 1.00 4.37 68 ARG A CA 7
ATOM 8508 C C . ARG A 1 68 ? -5.628 -7.680 8.554 1.00 4.47 68 ARG A C 7
ATOM 8509 O O . ARG A 1 68 ? -4.935 -6.799 9.079 1.00 5.10 68 ARG A O 7
ATOM 8530 N N . ASP A 1 69 ? -5.577 -8.930 8.932 1.00 4.27 69 ASP A N 7
ATOM 8531 C CA . ASP A 1 69 ? -4.775 -9.368 10.071 1.00 4.77 69 ASP A CA 7
ATOM 8532 C C . ASP A 1 69 ? -3.685 -10.340 9.620 1.00 4.67 69 ASP A C 7
ATOM 8533 O O . ASP A 1 69 ? -2.831 -10.724 10.385 1.00 5.15 69 ASP A O 7
ATOM 8542 N N . GLU A 1 70 ? -3.696 -10.666 8.332 1.00 4.43 70 GLU A N 7
ATOM 8543 C CA . GLU A 1 70 ? -2.783 -11.667 7.778 1.00 4.73 70 GLU A CA 7
ATOM 8544 C C . GLU A 1 70 ? -1.320 -11.218 7.915 1.00 4.23 70 GLU A C 7
ATOM 8545 O O . GLU A 1 70 ? -0.488 -11.929 8.483 1.00 4.51 70 GLU A O 7
ATOM 8557 N N . THR A 1 71 ? -1.027 -10.051 7.419 1.00 3.85 71 THR A N 7
ATOM 8558 C CA . THR A 1 71 ? 0.292 -9.489 7.561 1.00 3.57 71 THR A CA 7
ATOM 8559 C C . THR A 1 71 ? 0.393 -8.771 8.918 1.00 3.98 71 THR A C 7
ATOM 8560 O O . THR A 1 71 ? -0.152 -7.657 9.099 1.00 4.61 71 THR A O 7
ATOM 8571 N N . PHE A 1 72 ? 1.052 -9.411 9.871 1.00 3.94 72 PHE A N 7
ATOM 8572 C CA . PHE A 1 72 ? 1.151 -8.853 11.204 1.00 4.53 72 PHE A CA 7
ATOM 8573 C C . PHE A 1 72 ? 2.589 -8.474 11.616 1.00 4.27 72 PHE A C 7
ATOM 8574 O O . PHE A 1 72 ? 2.775 -7.451 12.240 1.00 4.46 72 PHE A O 7
ATOM 8591 N N . GLU A 1 73 ? 3.597 -9.278 11.244 1.00 4.23 73 GLU A N 7
ATOM 8592 C CA . GLU A 1 73 ? 4.995 -8.997 11.689 1.00 4.34 73 GLU A CA 7
ATOM 8593 C C . GLU A 1 73 ? 5.644 -7.842 10.927 1.00 3.40 73 GLU A C 7
ATOM 8594 O O . GLU A 1 73 ? 6.655 -7.312 11.358 1.00 3.76 73 GLU A O 7
ATOM 8606 N N . TYR A 1 74 ? 5.034 -7.477 9.787 1.00 2.52 74 TYR A N 7
ATOM 8607 C CA . TYR A 1 74 ? 5.481 -6.366 8.905 1.00 1.62 74 TYR A CA 7
ATOM 8608 C C . TYR A 1 74 ? 6.811 -6.742 8.213 1.00 1.55 74 TYR A C 7
ATOM 8609 O O . TYR A 1 74 ? 7.269 -7.886 8.317 1.00 2.04 74 TYR A O 7
ATOM 8627 N N . ILE A 1 75 ? 7.401 -5.796 7.467 1.00 1.22 75 ILE A N 7
ATOM 8628 C CA . ILE A 1 75 ? 8.697 -6.027 6.866 1.00 1.39 75 ILE A CA 7
ATOM 8629 C C . ILE A 1 75 ? 9.421 -4.690 6.660 1.00 0.98 75 ILE A C 7
ATOM 8630 O O . ILE A 1 75 ? 8.796 -3.683 6.294 1.00 1.15 75 ILE A O 7
ATOM 8646 N N . ILE A 1 76 ? 10.709 -4.682 6.934 1.00 0.97 76 ILE A N 7
ATOM 8647 C CA . ILE A 1 76 ? 11.513 -3.476 6.827 1.00 0.87 76 ILE A CA 7
ATOM 8648 C C . ILE A 1 76 ? 12.544 -3.654 5.703 1.00 0.78 76 ILE A C 7
ATOM 8649 O O . ILE A 1 76 ? 13.177 -4.710 5.602 1.00 1.17 76 ILE A O 7
ATOM 8665 N N . PHE A 1 77 ? 12.697 -2.651 4.857 1.00 0.64 77 PHE A N 7
ATOM 8666 C CA . PHE A 1 77 ? 13.673 -2.715 3.790 1.00 0.75 77 PHE A CA 7
ATOM 8667 C C . PHE A 1 77 ? 14.813 -1.781 4.078 1.00 0.68 77 PHE A C 7
ATOM 8668 O O . PHE A 1 77 ? 14.610 -0.722 4.651 1.00 0.65 77 PHE A O 7
ATOM 8685 N N . ARG A 1 78 ? 16.004 -2.161 3.648 1.00 0.76 78 ARG A N 7
ATOM 8686 C CA . ARG A 1 78 ? 17.228 -1.422 3.955 1.00 0.80 78 ARG A CA 7
ATOM 8687 C C . ARG A 1 78 ? 17.341 -0.083 3.213 1.00 0.71 78 ARG A C 7
ATOM 8688 O O . ARG A 1 78 ? 18.277 0.663 3.447 1.00 1.01 78 ARG A O 7
ATOM 8709 N N . GLY A 1 79 ? 16.408 0.207 2.312 1.00 0.66 79 GLY A N 7
ATOM 8710 C CA . GLY A 1 79 ? 16.403 1.502 1.624 1.00 0.72 79 GLY A CA 7
ATOM 8711 C C . GLY A 1 79 ? 17.379 1.560 0.493 1.00 0.64 79 GLY A C 7
ATOM 8712 O O . GLY A 1 79 ? 17.009 1.784 -0.643 1.00 0.76 79 GLY A O 7
ATOM 8716 N N . SER A 1 80 ? 18.627 1.334 0.802 1.00 0.62 80 SER A N 7
ATOM 8717 C CA . SER A 1 80 ? 19.708 1.284 -0.184 1.00 0.79 80 SER A CA 7
ATOM 8718 C C . SER A 1 80 ? 19.569 0.068 -1.119 1.00 0.77 80 SER A C 7
ATOM 8719 O O . SER A 1 80 ? 20.330 -0.098 -2.087 1.00 1.04 80 SER A O 7
ATOM 8727 N N . ASP A 1 81 ? 18.575 -0.732 -0.835 1.00 0.61 81 ASP A N 7
ATOM 8728 C CA . ASP A 1 81 ? 18.346 -1.998 -1.486 1.00 0.76 81 ASP A CA 7
ATOM 8729 C C . ASP A 1 81 ? 17.006 -2.020 -2.216 1.00 0.58 81 ASP A C 7
ATOM 8730 O O . ASP A 1 81 ? 16.467 -3.097 -2.513 1.00 0.63 81 ASP A O 7
ATOM 8739 N N . ILE A 1 82 ? 16.449 -0.865 -2.505 1.00 0.49 82 ILE A N 7
ATOM 8740 C CA . ILE A 1 82 ? 15.201 -0.824 -3.253 1.00 0.42 82 ILE A CA 7
ATOM 8741 C C . ILE A 1 82 ? 15.453 -0.543 -4.735 1.00 0.38 82 ILE A C 7
ATOM 8742 O O . ILE A 1 82 ? 16.323 0.256 -5.081 1.00 0.47 82 ILE A O 7
ATOM 8758 N N . LYS A 1 83 ? 14.730 -1.237 -5.591 1.00 0.34 83 LYS A N 7
ATOM 8759 C CA . LYS A 1 83 ? 14.833 -1.024 -7.030 1.00 0.36 83 LYS A CA 7
ATOM 8760 C C . LYS A 1 83 ? 13.786 -0.026 -7.484 1.00 0.38 83 LYS A C 7
ATOM 8761 O O . LYS A 1 83 ? 14.100 1.018 -8.047 1.00 0.58 83 LYS A O 7
ATOM 8780 N N . ASP A 1 84 ? 12.549 -0.333 -7.191 1.00 0.34 84 ASP A N 7
ATOM 8781 C CA . ASP A 1 84 ? 11.429 0.473 -7.644 1.00 0.44 84 ASP A CA 7
ATOM 8782 C C . ASP A 1 84 ? 10.605 0.943 -6.475 1.00 0.48 84 ASP A C 7
ATOM 8783 O O . ASP A 1 84 ? 10.329 0.187 -5.560 1.00 0.78 84 ASP A O 7
ATOM 8792 N N . LEU A 1 85 ? 10.229 2.190 -6.519 1.00 0.48 85 LEU A N 7
ATOM 8793 C CA . LEU A 1 85 ? 9.464 2.862 -5.487 1.00 0.72 85 LEU A CA 7
ATOM 8794 C C . LEU A 1 85 ? 8.525 3.809 -6.200 1.00 0.61 85 LEU A C 7
ATOM 8795 O O . LEU A 1 85 ? 8.955 4.825 -6.745 1.00 0.86 85 LEU A O 7
ATOM 8811 N N . THR A 1 86 ? 7.275 3.456 -6.290 1.00 0.61 86 THR A N 7
ATOM 8812 C CA . THR A 1 86 ? 6.334 4.284 -6.997 1.00 0.83 86 THR A CA 7
ATOM 8813 C C . THR A 1 86 ? 4.987 4.313 -6.280 1.00 0.83 86 THR A C 7
ATOM 8814 O O . THR A 1 86 ? 4.480 3.267 -5.839 1.00 0.91 86 THR A O 7
ATOM 8825 N N . VAL A 1 87 ? 4.435 5.496 -6.148 1.00 1.10 87 VAL A N 7
ATOM 8826 C CA . VAL A 1 87 ? 3.148 5.679 -5.519 1.00 1.29 87 VAL A CA 7
ATOM 8827 C C . VAL A 1 87 ? 2.064 5.479 -6.569 1.00 1.44 87 VAL A C 7
ATOM 8828 O O . VAL A 1 87 ? 2.152 6.020 -7.669 1.00 1.74 87 VAL A O 7
ATOM 8841 N N . CYS A 1 88 ? 1.059 4.703 -6.248 1.00 1.53 88 CYS A N 7
ATOM 8842 C CA . CYS A 1 88 ? -0.006 4.432 -7.182 1.00 1.91 88 CYS A CA 7
ATOM 8843 C C . CYS A 1 88 ? -1.132 5.477 -7.117 1.00 1.83 88 CYS A C 7
ATOM 8844 O O . CYS A 1 88 ? -1.780 5.766 -8.138 1.00 2.53 88 CYS A O 7
ATOM 8852 N N . GLU A 1 89 ? -1.348 6.048 -5.945 1.00 1.89 89 GLU A N 7
ATOM 8853 C CA . GLU A 1 89 ? -2.368 7.069 -5.764 1.00 2.59 89 GLU A CA 7
ATOM 8854 C C . GLU A 1 89 ? -1.772 8.321 -5.111 1.00 3.36 89 GLU A C 7
ATOM 8855 O O . GLU A 1 89 ? -1.501 8.341 -3.917 1.00 3.69 89 GLU A O 7
ATOM 8867 N N . PRO A 1 90 ? -1.502 9.381 -5.923 1.00 4.20 90 PRO A N 7
ATOM 8868 C CA . PRO A 1 90 ? -0.908 10.633 -5.427 1.00 5.33 90 PRO A CA 7
ATOM 8869 C C . PRO A 1 90 ? -1.901 11.467 -4.587 1.00 5.94 90 PRO A C 7
ATOM 8870 O O . PRO A 1 90 ? -2.866 12.038 -5.120 1.00 6.31 90 PRO A O 7
ATOM 8881 N N . PRO A 1 91 ? -1.678 11.556 -3.268 1.00 6.36 91 PRO A N 7
ATOM 8882 C CA . PRO A 1 91 ? -2.556 12.288 -2.372 1.00 7.26 91 PRO A CA 7
ATOM 8883 C C . PRO A 1 91 ? -2.191 13.786 -2.233 1.00 8.19 91 PRO A C 7
ATOM 8884 O O . PRO A 1 91 ? -1.114 14.148 -1.767 1.00 8.59 91 PRO A O 7
ATOM 8895 N N . LYS A 1 92 ? -3.084 14.637 -2.674 1.00 8.73 92 LYS A N 7
ATOM 8896 C CA . LYS A 1 92 ? -2.934 16.078 -2.486 1.00 9.77 92 LYS A CA 7
ATOM 8897 C C . LYS A 1 92 ? -4.067 16.621 -1.614 1.00 10.34 92 LYS A C 7
ATOM 8898 O O . LYS A 1 92 ? -5.177 16.846 -2.096 1.00 10.73 92 LYS A O 7
ATOM 8917 N N . PRO A 1 93 ? -3.818 16.757 -0.288 1.00 10.61 93 PRO A N 7
ATOM 8918 C CA . PRO A 1 93 ? -4.814 17.273 0.658 1.00 11.40 93 PRO A CA 7
ATOM 8919 C C . PRO A 1 93 ? -4.922 18.808 0.628 1.00 12.54 93 PRO A C 7
ATOM 8920 O O . PRO A 1 93 ? -6.012 19.364 0.484 1.00 13.22 93 PRO A O 7
ATOM 8931 N N . ILE A 1 94 ? -3.786 19.471 0.771 1.00 12.89 94 ILE A N 7
ATOM 8932 C CA . ILE A 1 94 ? -3.735 20.927 0.803 1.00 14.03 94 ILE A CA 7
ATOM 8933 C C . ILE A 1 94 ? -2.771 21.443 -0.267 1.00 14.23 94 ILE A C 7
ATOM 8934 O O . ILE A 1 94 ? -3.192 21.959 -1.278 1.00 14.51 94 ILE A O 7
ATOM 8950 N N . MET A 1 95 ? -1.474 21.242 -0.016 1.00 14.23 95 MET A N 7
ATOM 8951 C CA . MET A 1 95 ? -0.379 21.697 -0.881 1.00 14.59 95 MET A CA 7
ATOM 8952 C C . MET A 1 95 ? -0.375 23.228 -0.981 1.00 14.93 95 MET A C 7
ATOM 8953 O O . MET A 1 95 ? 0.124 23.882 -0.041 1.00 15.26 95 MET A O 7
ATOM 8968 N N . PRO A 1 16 ? -8.586 -1.477 6.955 1.00 2.98 16 PRO A N 8
ATOM 8969 C CA . PRO A 1 16 ? -9.260 -0.646 7.987 1.00 2.98 16 PRO A CA 8
ATOM 8970 C C . PRO A 1 16 ? -8.293 0.282 8.750 1.00 3.07 16 PRO A C 8
ATOM 8971 O O . PRO A 1 16 ? -8.647 0.870 9.765 1.00 3.73 16 PRO A O 8
ATOM 8982 N N . TYR A 1 17 ? -7.088 0.402 8.260 1.00 2.86 17 TYR A N 8
ATOM 8983 C CA . TYR A 1 17 ? -6.078 1.223 8.875 1.00 3.15 17 TYR A CA 8
ATOM 8984 C C . TYR A 1 17 ? -5.354 2.006 7.804 1.00 2.43 17 TYR A C 8
ATOM 8985 O O . TYR A 1 17 ? -4.973 1.454 6.766 1.00 2.82 17 TYR A O 8
ATOM 9003 N N . ILE A 1 18 ? -5.158 3.267 8.066 1.00 1.98 18 ILE A N 8
ATOM 9004 C CA . ILE A 1 18 ? -4.578 4.196 7.116 1.00 1.60 18 ILE A CA 8
ATOM 9005 C C . ILE A 1 18 ? -3.067 3.917 6.853 1.00 1.32 18 ILE A C 8
ATOM 9006 O O . ILE A 1 18 ? -2.388 3.196 7.625 1.00 1.96 18 ILE A O 8
ATOM 9022 N N . GLY A 1 19 ? -2.575 4.454 5.755 1.00 1.07 19 GLY A N 8
ATOM 9023 C CA . GLY A 1 19 ? -1.200 4.341 5.373 1.00 0.82 19 GLY A CA 8
ATOM 9024 C C . GLY A 1 19 ? -1.055 4.836 3.969 1.00 0.70 19 GLY A C 8
ATOM 9025 O O . GLY A 1 19 ? -2.062 5.187 3.350 1.00 1.05 19 GLY A O 8
ATOM 9029 N N . SER A 1 20 ? 0.139 4.877 3.454 1.00 0.60 20 SER A N 8
ATOM 9030 C CA . SER A 1 20 ? 0.333 5.308 2.093 1.00 0.70 20 SER A CA 8
ATOM 9031 C C . SER A 1 20 ? 0.325 4.071 1.190 1.00 0.53 20 SER A C 8
ATOM 9032 O O . SER A 1 20 ? 1.021 3.085 1.478 1.00 0.89 20 SER A O 8
ATOM 9040 N N . LYS A 1 21 ? -0.474 4.104 0.134 1.00 0.67 21 LYS A N 8
ATOM 9041 C CA . LYS A 1 21 ? -0.614 2.964 -0.764 1.00 0.88 21 LYS A CA 8
ATOM 9042 C C . LYS A 1 21 ? 0.471 3.071 -1.811 1.00 0.70 21 LYS A C 8
ATOM 9043 O O . LYS A 1 21 ? 0.502 4.032 -2.560 1.00 1.07 21 LYS A O 8
ATOM 9062 N N . ILE A 1 22 ? 1.396 2.134 -1.828 1.00 0.48 22 ILE A N 8
ATOM 9063 C CA . ILE A 1 22 ? 2.519 2.231 -2.752 1.00 0.59 22 ILE A CA 8
ATOM 9064 C C . ILE A 1 22 ? 2.854 0.872 -3.309 1.00 0.43 22 ILE A C 8
ATOM 9065 O O . ILE A 1 22 ? 2.284 -0.154 -2.880 1.00 0.51 22 ILE A O 8
ATOM 9081 N N . SER A 1 23 ? 3.803 0.867 -4.206 1.00 0.44 23 SER A N 8
ATOM 9082 C CA . SER A 1 23 ? 4.280 -0.329 -4.818 1.00 0.38 23 SER A CA 8
ATOM 9083 C C . SER A 1 23 ? 5.801 -0.236 -4.930 1.00 0.34 23 SER A C 8
ATOM 9084 O O . SER A 1 23 ? 6.319 0.617 -5.647 1.00 0.52 23 SER A O 8
ATOM 9092 N N . LEU A 1 24 ? 6.502 -1.068 -4.207 1.00 0.34 24 LEU A N 8
ATOM 9093 C CA . LEU A 1 24 ? 7.953 -1.050 -4.209 1.00 0.37 24 LEU A CA 8
ATOM 9094 C C . LEU A 1 24 ? 8.504 -2.408 -4.568 1.00 0.35 24 LEU A C 8
ATOM 9095 O O . LEU A 1 24 ? 7.888 -3.427 -4.282 1.00 0.50 24 LEU A O 8
ATOM 9111 N N . ILE A 1 25 ? 9.650 -2.423 -5.222 1.00 0.29 25 ILE A N 8
ATOM 9112 C CA . ILE A 1 25 ? 10.306 -3.658 -5.553 1.00 0.28 25 ILE A CA 8
ATOM 9113 C C . ILE A 1 25 ? 11.691 -3.711 -4.887 1.00 0.25 25 ILE A C 8
ATOM 9114 O O . ILE A 1 25 ? 12.497 -2.760 -4.998 1.00 0.29 25 ILE A O 8
ATOM 9130 N N . SER A 1 26 ? 11.939 -4.802 -4.183 1.00 0.27 26 SER A N 8
ATOM 9131 C CA . SER A 1 26 ? 13.198 -5.053 -3.502 1.00 0.31 26 SER A CA 8
ATOM 9132 C C . SER A 1 26 ? 14.264 -5.454 -4.536 1.00 0.29 26 SER A C 8
ATOM 9133 O O . SER A 1 26 ? 13.912 -5.858 -5.654 1.00 0.28 26 SER A O 8
ATOM 9141 N N . LYS A 1 27 ? 15.567 -5.359 -4.151 1.00 0.35 27 LYS A N 8
ATOM 9142 C CA . LYS A 1 27 ? 16.717 -5.636 -5.070 1.00 0.41 27 LYS A CA 8
ATOM 9143 C C . LYS A 1 27 ? 16.546 -6.953 -5.838 1.00 0.45 27 LYS A C 8
ATOM 9144 O O . LYS A 1 27 ? 16.934 -7.051 -7.006 1.00 0.60 27 LYS A O 8
ATOM 9163 N N . ALA A 1 28 ? 15.942 -7.940 -5.167 1.00 0.44 28 ALA A N 8
ATOM 9164 C CA . ALA A 1 28 ? 15.764 -9.302 -5.688 1.00 0.52 28 ALA A CA 8
ATOM 9165 C C . ALA A 1 28 ? 14.561 -9.403 -6.613 1.00 0.41 28 ALA A C 8
ATOM 9166 O O . ALA A 1 28 ? 14.087 -10.499 -6.918 1.00 0.48 28 ALA A O 8
ATOM 9173 N N . GLU A 1 29 ? 14.084 -8.235 -7.054 1.00 0.34 29 GLU A N 8
ATOM 9174 C CA . GLU A 1 29 ? 12.970 -8.087 -7.993 1.00 0.38 29 GLU A CA 8
ATOM 9175 C C . GLU A 1 29 ? 11.657 -8.517 -7.305 1.00 0.40 29 GLU A C 8
ATOM 9176 O O . GLU A 1 29 ? 10.656 -8.865 -7.944 1.00 0.55 29 GLU A O 8
ATOM 9188 N N . ILE A 1 30 ? 11.645 -8.411 -5.992 1.00 0.39 30 ILE A N 8
ATOM 9189 C CA . ILE A 1 30 ? 10.476 -8.820 -5.238 1.00 0.52 30 ILE A CA 8
ATOM 9190 C C . ILE A 1 30 ? 9.586 -7.629 -4.985 1.00 0.55 30 ILE A C 8
ATOM 9191 O O . ILE A 1 30 ? 10.002 -6.655 -4.363 1.00 0.59 30 ILE A O 8
ATOM 9207 N N . ARG A 1 31 ? 8.379 -7.713 -5.463 1.00 0.64 31 ARG A N 8
ATOM 9208 C CA . ARG A 1 31 ? 7.435 -6.634 -5.355 1.00 0.75 31 ARG A CA 8
ATOM 9209 C C . ARG A 1 31 ? 6.677 -6.691 -4.019 1.00 0.55 31 ARG A C 8
ATOM 9210 O O . ARG A 1 31 ? 6.304 -7.760 -3.553 1.00 0.76 31 ARG A O 8
ATOM 9231 N N . TYR A 1 32 ? 6.472 -5.546 -3.424 1.00 0.47 32 TYR A N 8
ATOM 9232 C CA . TYR A 1 32 ? 5.673 -5.391 -2.228 1.00 0.59 32 TYR A CA 8
ATOM 9233 C C . TYR A 1 32 ? 4.768 -4.211 -2.370 1.00 0.56 32 TYR A C 8
ATOM 9234 O O . TYR A 1 32 ? 5.228 -3.087 -2.576 1.00 0.69 32 TYR A O 8
ATOM 9252 N N . GLU A 1 33 ? 3.498 -4.451 -2.269 1.00 0.53 33 GLU A N 8
ATOM 9253 C CA . GLU A 1 33 ? 2.508 -3.413 -2.369 1.00 0.52 33 GLU A CA 8
ATOM 9254 C C . GLU A 1 33 ? 1.645 -3.481 -1.131 1.00 0.42 33 GLU A C 8
ATOM 9255 O O . GLU A 1 33 ? 1.397 -4.580 -0.621 1.00 0.51 33 GLU A O 8
ATOM 9267 N N . GLY A 1 34 ? 1.224 -2.349 -0.626 1.00 0.40 34 GLY A N 8
ATOM 9268 C CA . GLY A 1 34 ? 0.525 -2.330 0.615 1.00 0.43 34 GLY A CA 8
ATOM 9269 C C . GLY A 1 34 ? 0.567 -0.965 1.176 1.00 0.36 34 GLY A C 8
ATOM 9270 O O . GLY A 1 34 ? 0.565 0.013 0.415 1.00 0.45 34 GLY A O 8
ATOM 9274 N N . ILE A 1 35 ? 0.620 -0.855 2.476 1.00 0.35 35 ILE A N 8
ATOM 9275 C CA . ILE A 1 35 ? 0.705 0.408 3.076 1.00 0.39 35 ILE A CA 8
ATOM 9276 C C . ILE A 1 35 ? 2.003 0.673 3.785 1.00 0.40 35 ILE A C 8
ATOM 9277 O O . ILE A 1 35 ? 2.429 -0.071 4.677 1.00 0.61 35 ILE A O 8
ATOM 9293 N N . LEU A 1 36 ? 2.629 1.709 3.342 1.00 0.33 36 LEU A N 8
ATOM 9294 C CA . LEU A 1 36 ? 3.824 2.250 3.937 1.00 0.40 36 LEU A CA 8
ATOM 9295 C C . LEU A 1 36 ? 3.461 2.844 5.295 1.00 0.41 36 LEU A C 8
ATOM 9296 O O . LEU A 1 36 ? 2.423 3.510 5.435 1.00 0.44 36 LEU A O 8
ATOM 9312 N N . TYR A 1 37 ? 4.295 2.589 6.280 1.00 0.44 37 TYR A N 8
ATOM 9313 C CA . TYR A 1 37 ? 4.052 3.048 7.624 1.00 0.50 37 TYR A CA 8
ATOM 9314 C C . TYR A 1 37 ? 4.966 4.231 7.979 1.00 0.52 37 TYR A C 8
ATOM 9315 O O . TYR A 1 37 ? 4.505 5.256 8.499 1.00 0.64 37 TYR A O 8
ATOM 9333 N N . THR A 1 38 ? 6.263 4.093 7.709 1.00 0.49 38 THR A N 8
ATOM 9334 C CA . THR A 1 38 ? 7.242 5.142 8.025 1.00 0.56 38 THR A CA 8
ATOM 9335 C C . THR A 1 38 ? 8.493 4.955 7.146 1.00 0.56 38 THR A C 8
ATOM 9336 O O . THR A 1 38 ? 8.740 3.850 6.642 1.00 0.52 38 THR A O 8
ATOM 9347 N N . ILE A 1 39 ? 9.242 6.030 6.921 1.00 0.72 39 ILE A N 8
ATOM 9348 C CA . ILE A 1 39 ? 10.492 5.963 6.190 1.00 0.79 39 ILE A CA 8
ATOM 9349 C C . ILE A 1 39 ? 11.527 6.730 6.956 1.00 1.01 39 ILE A C 8
ATOM 9350 O O . ILE A 1 39 ? 11.382 7.951 7.166 1.00 1.31 39 ILE A O 8
ATOM 9366 N N . ASP A 1 40 ? 12.549 6.047 7.388 1.00 0.96 40 ASP A N 8
ATOM 9367 C CA . ASP A 1 40 ? 13.627 6.689 8.114 1.00 1.24 40 ASP A CA 8
ATOM 9368 C C . ASP A 1 40 ? 14.508 7.347 7.101 1.00 1.25 40 ASP A C 8
ATOM 9369 O O . ASP A 1 40 ? 15.368 6.709 6.520 1.00 1.13 40 ASP A O 8
ATOM 9378 N N . THR A 1 41 ? 14.278 8.606 6.875 1.00 1.54 41 THR A N 8
ATOM 9379 C CA . THR A 1 41 ? 14.985 9.371 5.867 1.00 1.72 41 THR A CA 8
ATOM 9380 C C . THR A 1 41 ? 16.506 9.471 6.179 1.00 1.69 41 THR A C 8
ATOM 9381 O O . THR A 1 41 ? 17.304 9.717 5.293 1.00 1.85 41 THR A O 8
ATOM 9392 N N . GLU A 1 42 ? 16.891 9.230 7.431 1.00 1.61 42 GLU A N 8
ATOM 9393 C CA . GLU A 1 42 ? 18.304 9.302 7.835 1.00 1.64 42 GLU A CA 8
ATOM 9394 C C . GLU A 1 42 ? 19.167 8.257 7.046 1.00 1.37 42 GLU A C 8
ATOM 9395 O O . GLU A 1 42 ? 20.312 8.523 6.696 1.00 1.56 42 GLU A O 8
ATOM 9407 N N . ASN A 1 43 ? 18.589 7.075 6.794 1.00 1.11 43 ASN A N 8
ATOM 9408 C CA . ASN A 1 43 ? 19.292 5.988 6.062 1.00 1.14 43 ASN A CA 8
ATOM 9409 C C . ASN A 1 43 ? 18.452 5.529 4.859 1.00 1.21 43 ASN A C 8
ATOM 9410 O O . ASN A 1 43 ? 18.871 4.707 4.060 1.00 1.44 43 ASN A O 8
ATOM 9421 N N . SER A 1 44 ? 17.272 6.124 4.743 1.00 1.16 44 SER A N 8
ATOM 9422 C CA . SER A 1 44 ? 16.298 5.852 3.677 1.00 1.40 44 SER A CA 8
ATOM 9423 C C . SER A 1 44 ? 15.622 4.489 3.836 1.00 1.17 44 SER A C 8
ATOM 9424 O O . SER A 1 44 ? 15.007 3.978 2.889 1.00 1.36 44 SER A O 8
ATOM 9432 N N . THR A 1 45 ? 15.677 3.932 5.035 1.00 0.90 45 THR A N 8
ATOM 9433 C CA . THR A 1 45 ? 15.073 2.653 5.283 1.00 0.79 45 THR A CA 8
ATOM 9434 C C . THR A 1 45 ? 13.544 2.753 5.274 1.00 0.71 45 THR A C 8
ATOM 9435 O O . THR A 1 45 ? 12.952 3.661 5.885 1.00 0.86 45 THR A O 8
ATOM 9446 N N . VAL A 1 46 ? 12.923 1.837 4.578 1.00 0.55 46 VAL A N 8
ATOM 9447 C CA . VAL A 1 46 ? 11.497 1.870 4.368 1.00 0.53 46 VAL A CA 8
ATOM 9448 C C . VAL A 1 46 ? 10.807 0.861 5.299 1.00 0.46 46 VAL A C 8
ATOM 9449 O O . VAL A 1 46 ? 11.145 -0.337 5.292 1.00 0.56 46 VAL A O 8
ATOM 9462 N N . ALA A 1 47 ? 9.880 1.349 6.113 1.00 0.46 47 ALA A N 8
ATOM 9463 C CA . ALA A 1 47 ? 9.151 0.513 7.058 1.00 0.47 47 ALA A CA 8
ATOM 9464 C C . ALA A 1 47 ? 7.718 0.241 6.577 1.00 0.42 47 ALA A C 8
ATOM 9465 O O . ALA A 1 47 ? 6.888 1.165 6.470 1.00 0.40 47 ALA A O 8
ATOM 9472 N N . LEU A 1 48 ? 7.441 -1.011 6.302 1.00 0.49 48 LEU A N 8
ATOM 9473 C CA . LEU A 1 48 ? 6.137 -1.460 5.822 1.00 0.55 48 LEU A CA 8
ATOM 9474 C C . LEU A 1 48 ? 5.361 -2.154 6.905 1.00 0.55 48 LEU A C 8
ATOM 9475 O O . LEU A 1 48 ? 5.917 -2.930 7.658 1.00 0.66 48 LEU A O 8
ATOM 9491 N N . ALA A 1 49 ? 4.062 -1.908 6.947 1.00 0.54 49 ALA A N 8
ATOM 9492 C CA . ALA A 1 49 ? 3.194 -2.507 7.940 1.00 0.59 49 ALA A CA 8
ATOM 9493 C C . ALA A 1 49 ? 1.798 -2.659 7.368 1.00 0.53 49 ALA A C 8
ATOM 9494 O O . ALA A 1 49 ? 1.293 -1.725 6.745 1.00 0.69 49 ALA A O 8
ATOM 9501 N N . LYS A 1 50 ? 1.168 -3.831 7.605 1.00 0.55 50 LYS A N 8
ATOM 9502 C CA . LYS A 1 50 ? -0.212 -4.167 7.118 1.00 0.70 50 LYS A CA 8
ATOM 9503 C C . LYS A 1 50 ? -0.195 -4.366 5.594 1.00 0.60 50 LYS A C 8
ATOM 9504 O O . LYS A 1 50 ? -1.217 -4.286 4.932 1.00 0.74 50 LYS A O 8
ATOM 9523 N N . VAL A 1 51 ? 0.971 -4.693 5.090 1.00 0.64 51 VAL A N 8
ATOM 9524 C CA . VAL A 1 51 ? 1.235 -4.803 3.646 1.00 0.54 51 VAL A CA 8
ATOM 9525 C C . VAL A 1 51 ? 0.483 -5.991 3.098 1.00 0.72 51 VAL A C 8
ATOM 9526 O O . VAL A 1 51 ? 0.758 -7.130 3.498 1.00 1.07 51 VAL A O 8
ATOM 9539 N N . ARG A 1 52 ? -0.436 -5.759 2.191 1.00 0.93 52 ARG A N 8
ATOM 9540 C CA . ARG A 1 52 ? -1.200 -6.843 1.646 1.00 1.36 52 ARG A CA 8
ATOM 9541 C C . ARG A 1 52 ? -1.913 -6.336 0.406 1.00 1.77 52 ARG A C 8
ATOM 9542 O O . ARG A 1 52 ? -1.776 -5.168 0.066 1.00 2.15 52 ARG A O 8
ATOM 9563 N N . SER A 1 53 ? -2.649 -7.204 -0.269 1.00 2.22 53 SER A N 8
ATOM 9564 C CA . SER A 1 53 ? -3.372 -6.821 -1.468 1.00 2.91 53 SER A CA 8
ATOM 9565 C C . SER A 1 53 ? -4.488 -5.833 -1.116 1.00 3.21 53 SER A C 8
ATOM 9566 O O . SER A 1 53 ? -4.965 -5.796 0.034 1.00 3.47 53 SER A O 8
ATOM 9574 N N . PHE A 1 54 ? -4.895 -5.060 -2.091 1.00 3.60 54 PHE A N 8
ATOM 9575 C CA . PHE A 1 54 ? -5.880 -4.056 -1.897 1.00 4.15 54 PHE A CA 8
ATOM 9576 C C . PHE A 1 54 ? -7.257 -4.662 -1.838 1.00 4.64 54 PHE A C 8
ATOM 9577 O O . PHE A 1 54 ? -7.564 -5.647 -2.522 1.00 5.36 54 PHE A O 8
ATOM 9594 N N . GLY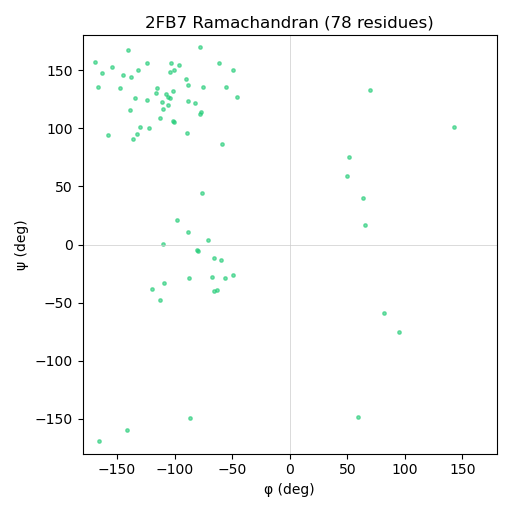 A 1 55 ? -8.050 -4.093 -1.021 1.00 4.55 55 GLY A N 8
ATOM 9595 C CA . GLY A 1 55 ? -9.386 -4.542 -0.858 1.00 5.26 55 GLY A CA 8
ATOM 9596 C C . GLY A 1 55 ? -10.373 -3.419 -1.018 1.00 5.56 55 GLY A C 8
ATOM 9597 O O . GLY A 1 55 ? -10.331 -2.670 -2.002 1.00 5.90 55 GLY A O 8
ATOM 9601 N N . THR A 1 56 ? -11.208 -3.236 -0.027 1.00 5.65 56 THR A N 8
ATOM 9602 C CA . THR A 1 56 ? -12.202 -2.236 -0.092 1.00 6.13 56 THR A CA 8
ATOM 9603 C C . THR A 1 56 ? -12.429 -1.642 1.306 1.00 6.59 56 THR A C 8
ATOM 9604 O O . THR A 1 56 ? -12.200 -2.323 2.328 1.00 7.05 56 THR A O 8
ATOM 9615 N N . GLU A 1 57 ? -12.771 -0.391 1.331 1.00 6.75 57 GLU A N 8
ATOM 9616 C CA . GLU A 1 57 ? -13.124 0.325 2.555 1.00 7.40 57 GLU A CA 8
ATOM 9617 C C . GLU A 1 57 ? -14.651 0.616 2.637 1.00 8.18 57 GLU A C 8
ATOM 9618 O O . GLU A 1 57 ? -15.196 0.825 3.725 1.00 8.38 57 GLU A O 8
ATOM 9630 N N . ASP A 1 58 ? -15.335 0.583 1.497 1.00 8.77 58 ASP A N 8
ATOM 9631 C CA . ASP A 1 58 ? -16.783 0.974 1.430 1.00 9.67 58 ASP A CA 8
ATOM 9632 C C . ASP A 1 58 ? -17.682 -0.080 0.725 1.00 9.51 58 ASP A C 8
ATOM 9633 O O . ASP A 1 58 ? -18.920 -0.060 0.864 1.00 10.10 58 ASP A O 8
ATOM 9642 N N . ARG A 1 59 ? -17.075 -0.977 -0.009 1.00 8.84 59 ARG A N 8
ATOM 9643 C CA . ARG A 1 59 ? -17.783 -1.945 -0.848 1.00 8.83 59 ARG A CA 8
ATOM 9644 C C . ARG A 1 59 ? -17.350 -3.371 -0.438 1.00 8.12 59 ARG A C 8
ATOM 9645 O O . ARG A 1 59 ? -16.861 -3.539 0.671 1.00 7.53 59 ARG A O 8
ATOM 9666 N N . PRO A 1 60 ? -17.588 -4.442 -1.255 1.00 8.32 60 PRO A N 8
ATOM 9667 C CA . PRO A 1 60 ? -17.074 -5.752 -0.954 1.00 7.97 60 PRO A CA 8
ATOM 9668 C C . PRO A 1 60 ? -15.854 -6.176 -1.853 1.00 7.54 60 PRO A C 8
ATOM 9669 O O . PRO A 1 60 ? -15.722 -7.351 -2.151 1.00 7.87 60 PRO A O 8
ATOM 9680 N N . THR A 1 61 ? -14.924 -5.197 -2.192 1.00 7.06 61 THR A N 8
ATOM 9681 C CA . THR A 1 61 ? -13.700 -5.424 -3.055 1.00 6.93 61 THR A CA 8
ATOM 9682 C C . THR A 1 61 ? -13.964 -6.257 -4.364 1.00 7.37 61 THR A C 8
ATOM 9683 O O . THR A 1 61 ? -15.116 -6.585 -4.710 1.00 7.57 61 THR A O 8
ATOM 9694 N N . ASP A 1 62 ? -12.883 -6.512 -5.098 1.00 7.84 62 ASP A N 8
ATOM 9695 C CA . ASP A 1 62 ? -12.898 -7.410 -6.256 1.00 8.59 62 ASP A CA 8
ATOM 9696 C C . ASP A 1 62 ? -13.110 -8.824 -5.753 1.00 8.58 62 ASP A C 8
ATOM 9697 O O . ASP A 1 62 ? -14.064 -9.503 -6.136 1.00 9.09 62 ASP A O 8
ATOM 9706 N N . ARG A 1 63 ? -12.192 -9.250 -4.880 1.00 8.24 63 ARG A N 8
ATOM 9707 C CA . ARG A 1 63 ? -12.180 -10.604 -4.285 1.00 8.47 63 ARG A CA 8
ATOM 9708 C C . ARG A 1 63 ? -11.537 -10.609 -2.852 1.00 7.71 63 ARG A C 8
ATOM 9709 O O . ARG A 1 63 ? -12.143 -11.117 -1.921 1.00 7.62 63 ARG A O 8
ATOM 9730 N N . PRO A 1 64 ? -10.287 -10.040 -2.643 1.00 7.39 64 PRO A N 8
ATOM 9731 C CA . PRO A 1 64 ? -9.586 -10.126 -1.351 1.00 6.90 64 PRO A CA 8
ATOM 9732 C C . PRO A 1 64 ? -9.730 -8.889 -0.415 1.00 6.03 64 PRO A C 8
ATOM 9733 O O . PRO A 1 64 ? -9.827 -7.742 -0.864 1.00 6.04 64 PRO A O 8
ATOM 9744 N N . ILE A 1 65 ? -9.724 -9.162 0.897 1.00 5.53 65 ILE A N 8
ATOM 9745 C CA . ILE A 1 65 ? -9.792 -8.146 1.957 1.00 4.81 65 ILE A CA 8
ATOM 9746 C C . ILE A 1 65 ? -8.852 -8.474 3.115 1.00 4.50 65 ILE A C 8
ATOM 9747 O O . ILE A 1 65 ? -8.495 -9.639 3.329 1.00 4.92 65 ILE A O 8
ATOM 9763 N N . ALA A 1 66 ? -8.387 -7.451 3.799 1.00 4.20 66 ALA A N 8
ATOM 9764 C CA . ALA A 1 66 ? -7.563 -7.628 4.994 1.00 4.33 66 ALA A CA 8
ATOM 9765 C C . ALA A 1 66 ? -8.407 -7.423 6.272 1.00 4.07 66 ALA A C 8
ATOM 9766 O O . ALA A 1 66 ? -8.688 -6.278 6.662 1.00 3.75 66 ALA A O 8
ATOM 9773 N N . PRO A 1 67 ? -8.839 -8.520 6.921 1.00 4.67 67 PRO A N 8
ATOM 9774 C CA . PRO A 1 67 ? -9.683 -8.466 8.138 1.00 4.98 67 PRO A CA 8
ATOM 9775 C C . PRO A 1 67 ? -8.864 -8.222 9.424 1.00 4.85 67 PRO A C 8
ATOM 9776 O O . PRO A 1 67 ? -9.115 -8.860 10.444 1.00 5.44 67 PRO A O 8
ATOM 9787 N N . ARG A 1 68 ? -7.949 -7.237 9.355 1.00 4.34 68 ARG A N 8
ATOM 9788 C CA . ARG A 1 68 ? -7.009 -6.854 10.451 1.00 4.37 68 ARG A CA 8
ATOM 9789 C C . ARG A 1 68 ? -6.136 -8.016 10.937 1.00 4.47 68 ARG A C 8
ATOM 9790 O O . ARG A 1 68 ? -6.548 -8.852 11.736 1.00 5.10 68 ARG A O 8
ATOM 9811 N N . ASP A 1 69 ? -4.922 -8.055 10.406 1.00 4.27 69 ASP A N 8
ATOM 9812 C CA . ASP A 1 69 ? -3.936 -9.089 10.715 1.00 4.77 69 ASP A CA 8
ATOM 9813 C C . ASP A 1 69 ? -3.115 -8.644 11.906 1.00 4.67 69 ASP A C 8
ATOM 9814 O O . ASP A 1 69 ? -2.253 -9.376 12.396 1.00 5.15 69 ASP A O 8
ATOM 9823 N N . GLU A 1 70 ? -3.395 -7.403 12.343 1.00 4.43 70 GLU A N 8
ATOM 9824 C CA . GLU A 1 70 ? -2.710 -6.726 13.455 1.00 4.73 70 GLU A CA 8
ATOM 9825 C C . GLU A 1 70 ? -1.255 -6.429 13.088 1.00 4.23 70 GLU A C 8
ATOM 9826 O O . GLU A 1 70 ? -0.448 -6.064 13.936 1.00 4.51 70 GLU A O 8
ATOM 9838 N N . THR A 1 71 ? -0.974 -6.521 11.787 1.00 3.85 71 THR A N 8
ATOM 9839 C CA . THR A 1 71 ? 0.332 -6.331 11.204 1.00 3.57 71 THR A CA 8
ATOM 9840 C C . THR A 1 71 ? 1.268 -7.510 11.518 1.00 3.98 71 THR A C 8
ATOM 9841 O O . THR A 1 71 ? 1.979 -7.520 12.536 1.00 4.61 71 THR A O 8
ATOM 9852 N N . PHE A 1 72 ? 1.210 -8.524 10.670 1.00 3.94 72 PHE A N 8
ATOM 9853 C CA . PHE A 1 72 ? 2.061 -9.695 10.793 1.00 4.53 72 PHE A CA 8
ATOM 9854 C C . PHE A 1 72 ? 2.927 -9.861 9.538 1.00 4.27 72 PHE A C 8
ATOM 9855 O O . PHE A 1 72 ? 4.064 -10.315 9.623 1.00 4.46 72 PHE A O 8
ATOM 9872 N N . GLU A 1 73 ? 2.386 -9.471 8.389 1.00 4.23 73 GLU A N 8
ATOM 9873 C CA . GLU A 1 73 ? 3.104 -9.581 7.101 1.00 4.34 73 GLU A CA 8
ATOM 9874 C C . GLU A 1 73 ? 4.163 -8.460 6.884 1.00 3.40 73 GLU A C 8
ATOM 9875 O O . GLU A 1 73 ? 4.865 -8.446 5.882 1.00 3.76 73 GLU A O 8
ATOM 9887 N N . TYR A 1 74 ? 4.212 -7.508 7.818 1.00 2.52 74 TYR A N 8
ATOM 9888 C CA . TYR A 1 74 ? 5.132 -6.330 7.768 1.00 1.62 74 TYR A CA 8
ATOM 9889 C C . TYR A 1 74 ? 6.607 -6.710 7.540 1.00 1.55 74 TYR A C 8
ATOM 9890 O O . TYR A 1 74 ? 7.069 -7.755 8.007 1.00 2.04 74 TYR A O 8
ATOM 9908 N N . ILE A 1 75 ? 7.340 -5.828 6.855 1.00 1.22 75 ILE A N 8
ATOM 9909 C CA . ILE A 1 75 ? 8.752 -6.046 6.557 1.00 1.39 75 ILE A CA 8
ATOM 9910 C C . ILE A 1 75 ? 9.491 -4.703 6.545 1.00 0.98 75 ILE A C 8
ATOM 9911 O O . ILE A 1 75 ? 8.882 -3.656 6.322 1.00 1.15 75 ILE A O 8
ATOM 9927 N N . ILE A 1 76 ? 10.777 -4.739 6.792 1.00 0.97 76 ILE A N 8
ATOM 9928 C CA . ILE A 1 76 ? 11.587 -3.536 6.823 1.00 0.87 76 ILE A CA 8
ATOM 9929 C C . ILE A 1 76 ? 12.656 -3.634 5.732 1.00 0.78 76 ILE A C 8
ATOM 9930 O O . ILE A 1 76 ? 13.283 -4.689 5.558 1.00 1.17 76 ILE A O 8
ATOM 9946 N N . PHE A 1 77 ? 12.856 -2.562 4.994 1.00 0.64 77 PHE A N 8
ATOM 9947 C CA . PHE A 1 77 ? 13.838 -2.558 3.929 1.00 0.75 77 PHE A CA 8
ATOM 9948 C C . PHE A 1 77 ? 15.046 -1.734 4.296 1.00 0.68 77 PHE A C 8
ATOM 9949 O O . PHE A 1 77 ? 14.945 -0.756 5.023 1.00 0.65 77 PHE A O 8
ATOM 9966 N N . ARG A 1 78 ? 16.190 -2.136 3.764 1.00 0.76 78 ARG A N 8
ATOM 9967 C CA . ARG A 1 78 ? 17.467 -1.447 3.976 1.00 0.80 78 ARG A CA 8
ATOM 9968 C C . ARG A 1 78 ? 17.488 -0.054 3.321 1.00 0.71 78 ARG A C 8
ATOM 9969 O O . ARG A 1 78 ? 18.394 0.729 3.554 1.00 1.01 78 ARG A O 8
ATOM 9990 N N . GLY A 1 79 ? 16.504 0.225 2.482 1.00 0.66 79 GLY A N 8
ATOM 9991 C CA . GLY A 1 79 ? 16.384 1.541 1.871 1.00 0.72 79 GLY A CA 8
ATOM 9992 C C . GLY A 1 79 ? 17.291 1.723 0.694 1.00 0.64 79 GLY A C 8
ATOM 9993 O O . GLY A 1 79 ? 16.838 1.837 -0.425 1.00 0.76 79 GLY A O 8
ATOM 9997 N N . SER A 1 80 ? 18.574 1.727 0.943 1.00 0.62 80 SER A N 8
ATOM 9998 C CA . SER A 1 80 ? 19.587 1.831 -0.130 1.00 0.79 80 SER A CA 8
ATOM 9999 C C . SER A 1 80 ? 19.500 0.604 -1.102 1.00 0.77 80 SER A C 8
ATOM 10000 O O . SER A 1 80 ? 20.003 0.623 -2.235 1.00 1.04 80 SER A O 8
ATOM 10008 N N . ASP A 1 81 ? 18.806 -0.426 -0.643 1.00 0.61 81 ASP A N 8
ATOM 10009 C CA . ASP A 1 81 ? 18.652 -1.701 -1.338 1.00 0.76 81 ASP A CA 8
ATOM 10010 C C . ASP A 1 81 ? 17.397 -1.763 -2.205 1.00 0.58 81 ASP A C 8
ATOM 10011 O O . ASP A 1 81 ? 17.053 -2.846 -2.733 1.00 0.63 81 ASP A O 8
ATOM 10020 N N . ILE A 1 82 ? 16.701 -0.656 -2.350 1.00 0.49 82 ILE A N 8
ATOM 10021 C CA . ILE A 1 82 ? 15.477 -0.657 -3.159 1.00 0.42 82 ILE A CA 8
ATOM 10022 C C . ILE A 1 82 ? 15.793 -0.689 -4.646 1.00 0.38 82 ILE A C 8
ATOM 10023 O O . ILE A 1 82 ? 16.824 -0.178 -5.084 1.00 0.47 82 ILE A O 8
ATOM 10039 N N . LYS A 1 83 ? 14.933 -1.321 -5.412 1.00 0.34 83 LYS A N 8
ATOM 10040 C CA . LYS A 1 83 ? 15.135 -1.412 -6.827 1.00 0.36 83 LYS A CA 8
ATOM 10041 C C . LYS A 1 83 ? 14.323 -0.365 -7.573 1.00 0.38 83 LYS A C 8
ATOM 10042 O O . LYS A 1 83 ? 14.840 0.305 -8.470 1.00 0.58 83 LYS A O 8
ATOM 10061 N N . ASP A 1 84 ? 13.056 -0.196 -7.180 1.00 0.34 84 ASP A N 8
ATOM 10062 C CA . ASP A 1 84 ? 12.162 0.768 -7.860 1.00 0.44 84 ASP A CA 8
ATOM 10063 C C . ASP A 1 84 ? 10.853 0.822 -7.098 1.00 0.48 84 ASP A C 8
ATOM 10064 O O . ASP A 1 84 ? 10.466 -0.171 -6.475 1.00 0.78 84 ASP A O 8
ATOM 10073 N N . LEU A 1 85 ? 10.205 1.974 -7.086 1.00 0.48 85 LEU A N 8
ATOM 10074 C CA . LEU A 1 85 ? 8.955 2.130 -6.362 1.00 0.72 85 LEU A CA 8
ATOM 10075 C C . LEU A 1 85 ? 8.121 3.266 -6.900 1.00 0.61 85 LEU A C 8
ATOM 10076 O O . LEU A 1 85 ? 8.652 4.241 -7.444 1.00 0.86 85 LEU A O 8
ATOM 10092 N N . THR A 1 86 ? 6.830 3.134 -6.749 1.00 0.61 86 THR A N 8
ATOM 10093 C CA . THR A 1 86 ? 5.896 4.149 -7.107 1.00 0.83 86 THR A CA 8
ATOM 10094 C C . THR A 1 86 ? 4.925 4.346 -5.949 1.00 0.83 86 THR A C 8
ATOM 10095 O O . THR A 1 86 ? 4.517 3.385 -5.299 1.00 0.91 86 THR A O 8
ATOM 10106 N N . VAL A 1 87 ? 4.601 5.577 -5.663 1.00 1.10 87 VAL A N 8
ATOM 10107 C CA . VAL A 1 87 ? 3.688 5.886 -4.582 1.00 1.29 87 VAL A CA 8
ATOM 10108 C C . VAL A 1 87 ? 2.322 6.301 -5.119 1.00 1.44 87 VAL A C 8
ATOM 10109 O O . VAL A 1 87 ? 2.203 6.746 -6.274 1.00 1.74 87 VAL A O 8
ATOM 10122 N N . CYS A 1 88 ? 1.308 6.117 -4.318 1.00 1.53 88 CYS A N 8
ATOM 10123 C CA . CYS A 1 88 ? -0.013 6.572 -4.643 1.00 1.91 88 CYS A CA 8
ATOM 10124 C C . CYS A 1 88 ? -0.544 7.430 -3.508 1.00 1.83 88 CYS A C 8
ATOM 10125 O O . CYS A 1 88 ? -0.993 6.932 -2.473 1.00 2.53 88 CYS A O 8
ATOM 10133 N N . GLU A 1 89 ? -0.406 8.713 -3.693 1.00 1.89 89 GLU A N 8
ATOM 10134 C CA . GLU A 1 89 ? -0.852 9.703 -2.745 1.00 2.59 89 GLU A CA 8
ATOM 10135 C C . GLU A 1 89 ? -1.731 10.705 -3.478 1.00 3.36 89 GLU A C 8
ATOM 10136 O O . GLU A 1 89 ? -1.533 10.926 -4.669 1.00 3.69 89 GLU A O 8
ATOM 10148 N N . PRO A 1 90 ? -2.738 11.284 -2.805 1.00 4.20 90 PRO A N 8
ATOM 10149 C CA . PRO A 1 90 ? -3.589 12.330 -3.397 1.00 5.33 90 PRO A CA 8
ATOM 10150 C C . PRO A 1 90 ? -2.826 13.620 -3.911 1.00 5.94 90 PRO A C 8
ATOM 10151 O O . PRO A 1 90 ? -3.206 14.152 -4.953 1.00 6.31 90 PRO A O 8
ATOM 10162 N N . PRO A 1 91 ? -1.778 14.183 -3.166 1.00 6.36 91 PRO A N 8
ATOM 10163 C CA . PRO A 1 91 ? -0.998 15.347 -3.653 1.00 7.26 91 PRO A CA 8
ATOM 10164 C C . PRO A 1 91 ? -0.452 15.145 -5.074 1.00 8.19 91 PRO A C 8
ATOM 10165 O O . PRO A 1 91 ? 0.277 14.191 -5.339 1.00 8.59 91 PRO A O 8
ATOM 10176 N N . LYS A 1 92 ? -0.805 16.088 -5.960 1.00 8.73 92 LYS A N 8
ATOM 10177 C CA . LYS A 1 92 ? -0.440 16.064 -7.393 1.00 9.77 92 LYS A CA 8
ATOM 10178 C C . LYS A 1 92 ? -1.137 14.894 -8.091 1.00 10.34 92 LYS A C 8
ATOM 10179 O O . LYS A 1 92 ? -0.517 13.874 -8.372 1.00 10.73 92 LYS A O 8
ATOM 10198 N N . PRO A 1 93 ? -2.455 15.014 -8.364 1.00 10.61 93 PRO A N 8
ATOM 10199 C CA . PRO A 1 93 ? -3.240 13.916 -8.952 1.00 11.40 93 PRO A CA 8
ATOM 10200 C C . PRO A 1 93 ? -2.834 13.586 -10.382 1.00 12.54 93 PRO A C 8
ATOM 10201 O O . PRO A 1 93 ? -3.081 12.489 -10.866 1.00 13.22 93 PRO A O 8
ATOM 10212 N N . ILE A 1 94 ? -2.233 14.528 -11.057 1.00 12.89 94 ILE A N 8
ATOM 10213 C CA . ILE A 1 94 ? -1.840 14.329 -12.443 1.00 14.03 94 ILE A CA 8
ATOM 10214 C C . ILE A 1 94 ? -0.339 14.393 -12.634 1.00 14.23 94 ILE A C 8
ATOM 10215 O O . ILE A 1 94 ? 0.155 14.021 -13.698 1.00 14.51 94 ILE A O 8
ATOM 10231 N N . MET A 1 95 ? 0.367 14.836 -11.583 1.00 14.23 95 MET A N 8
ATOM 10232 C CA . MET A 1 95 ? 1.824 15.057 -11.604 1.00 14.59 95 MET A CA 8
ATOM 10233 C C . MET A 1 95 ? 2.218 16.072 -12.661 1.00 14.93 95 MET A C 8
ATOM 10234 O O . MET A 1 95 ? 2.139 17.289 -12.381 1.00 15.26 95 MET A O 8
ATOM 10249 N N . PRO A 1 16 ? -9.318 -2.397 1.625 1.00 2.98 16 PRO A N 9
ATOM 10250 C CA . PRO A 1 16 ? -8.142 -1.569 1.965 1.00 2.98 16 PRO A CA 9
ATOM 10251 C C . PRO A 1 16 ? -8.497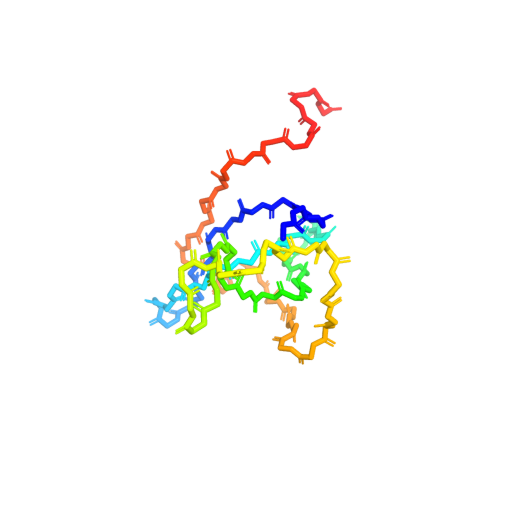 -0.365 2.908 1.00 3.07 16 PRO A C 9
ATOM 10252 O O . PRO A 1 16 ? -9.439 -0.449 3.699 1.00 3.73 16 PRO A O 9
ATOM 10263 N N . TYR A 1 17 ? -7.702 0.756 2.782 1.00 2.86 17 TYR A N 9
ATOM 10264 C CA . TYR A 1 17 ? -7.885 2.062 3.516 1.00 3.15 17 TYR A CA 9
ATOM 10265 C C . TYR A 1 17 ? -7.107 2.149 4.828 1.00 2.43 17 TYR A C 9
ATOM 10266 O O . TYR A 1 17 ? -7.576 2.763 5.791 1.00 2.82 17 TYR A O 9
ATOM 10284 N N . ILE A 1 18 ? -5.905 1.615 4.856 1.00 1.98 18 ILE A N 9
ATOM 10285 C CA . ILE A 1 18 ? -5.136 1.648 6.084 1.00 1.60 18 ILE A CA 9
ATOM 10286 C C . ILE A 1 18 ? -4.054 2.756 6.095 1.00 1.32 18 ILE A C 9
ATOM 10287 O O . ILE A 1 18 ? -3.901 3.482 7.087 1.00 1.96 18 ILE A O 9
ATOM 10303 N N . GLY A 1 19 ? -3.350 2.914 5.014 1.00 1.07 19 GLY A N 9
ATOM 10304 C CA . GLY A 1 19 ? -2.218 3.843 5.025 1.00 0.82 19 GLY A CA 9
ATOM 10305 C C . GLY A 1 19 ? -1.867 4.403 3.659 1.00 0.70 19 GLY A C 9
ATOM 10306 O O . GLY A 1 19 ? -2.763 4.682 2.837 1.00 1.05 19 GLY A O 9
ATOM 10310 N N . SER A 1 20 ? -0.571 4.561 3.403 1.00 0.60 20 SER A N 9
ATOM 10311 C CA . SER A 1 20 ? -0.117 5.063 2.115 1.00 0.70 20 SER A CA 9
ATOM 10312 C C . SER A 1 20 ? 0.183 3.892 1.176 1.00 0.53 20 SER A C 9
ATOM 10313 O O . SER A 1 20 ? 1.041 3.047 1.482 1.00 0.89 20 SER A O 9
ATOM 10321 N N . LYS A 1 21 ? -0.515 3.845 0.037 1.00 0.67 21 LYS A N 9
ATOM 10322 C CA . LYS A 1 21 ? -0.400 2.720 -0.889 1.00 0.88 21 LYS A CA 9
ATOM 10323 C C . LYS A 1 21 ? 0.750 2.931 -1.866 1.00 0.70 21 LYS A C 9
ATOM 10324 O O . LYS A 1 21 ? 0.657 3.779 -2.778 1.00 1.07 21 LYS A O 9
ATOM 10343 N N . ILE A 1 22 ? 1.818 2.190 -1.695 1.00 0.48 22 ILE A N 9
ATOM 10344 C CA . ILE A 1 22 ? 2.961 2.292 -2.590 1.00 0.59 22 ILE A CA 9
ATOM 10345 C C . ILE A 1 22 ? 3.329 0.915 -3.104 1.00 0.43 22 ILE A C 9
ATOM 10346 O O . ILE A 1 22 ? 2.904 -0.106 -2.532 1.00 0.51 22 ILE A O 9
ATOM 10362 N N . SER A 1 23 ? 4.100 0.888 -4.150 1.00 0.44 23 SER A N 9
ATOM 10363 C CA . SER A 1 23 ? 4.571 -0.328 -4.743 1.00 0.38 23 SER A CA 9
ATOM 10364 C C . SER A 1 23 ? 6.100 -0.290 -4.762 1.00 0.34 23 SER A C 9
ATOM 10365 O O . SER A 1 23 ? 6.705 0.529 -5.473 1.00 0.52 23 SER A O 9
ATOM 10373 N N . LEU A 1 24 ? 6.711 -1.137 -3.984 1.00 0.34 24 LEU A N 9
ATOM 10374 C CA . LEU A 1 24 ? 8.142 -1.150 -3.831 1.00 0.37 24 LEU A CA 9
ATOM 10375 C C . LEU A 1 24 ? 8.746 -2.487 -4.195 1.00 0.35 24 LEU A C 9
ATOM 10376 O O . LEU A 1 24 ? 8.355 -3.531 -3.666 1.00 0.50 24 LEU A O 9
ATOM 10392 N N . ILE A 1 25 ? 9.700 -2.456 -5.098 1.00 0.29 25 ILE A N 9
ATOM 10393 C CA . ILE A 1 25 ? 10.360 -3.652 -5.524 1.00 0.28 25 ILE A CA 9
ATOM 10394 C C . ILE A 1 25 ? 11.598 -3.893 -4.686 1.00 0.25 25 ILE A C 9
ATOM 10395 O O . ILE A 1 25 ? 12.537 -3.082 -4.685 1.00 0.29 25 ILE A O 9
ATOM 10411 N N . SER A 1 26 ? 11.580 -4.982 -3.985 1.00 0.27 26 SER A N 9
ATOM 10412 C CA . SER A 1 26 ? 12.698 -5.429 -3.206 1.00 0.31 26 SER A CA 9
ATOM 10413 C C . SER A 1 26 ? 13.744 -6.027 -4.139 1.00 0.29 26 SER A C 9
ATOM 10414 O O . SER A 1 26 ? 13.437 -6.392 -5.290 1.00 0.28 26 SER A O 9
ATOM 10422 N N . LYS A 1 27 ? 14.957 -6.151 -3.631 1.00 0.35 27 LYS A N 9
ATOM 10423 C CA . LYS A 1 27 ? 16.104 -6.729 -4.327 1.00 0.41 27 LYS A CA 9
ATOM 10424 C C . LYS A 1 27 ? 15.857 -8.147 -4.859 1.00 0.45 27 LYS A C 9
ATOM 10425 O O . LYS A 1 27 ? 16.658 -8.673 -5.607 1.00 0.60 27 LYS A O 9
ATOM 10444 N N . ALA A 1 28 ? 14.760 -8.739 -4.447 1.00 0.44 28 ALA A N 9
ATOM 10445 C CA . ALA A 1 28 ? 14.375 -10.060 -4.874 1.00 0.52 28 ALA A CA 9
ATOM 10446 C C . ALA A 1 28 ? 13.661 -9.998 -6.222 1.00 0.41 28 ALA A C 9
ATOM 10447 O O . ALA A 1 28 ? 13.253 -11.034 -6.760 1.00 0.48 28 ALA A O 9
ATOM 10454 N N . GLU A 1 29 ? 13.523 -8.754 -6.750 1.00 0.34 29 GLU A N 9
ATOM 10455 C CA . GLU A 1 29 ? 12.855 -8.460 -8.026 1.00 0.38 29 GLU A CA 9
ATOM 10456 C C . GLU A 1 29 ? 11.330 -8.654 -7.814 1.00 0.40 29 GLU A C 9
ATOM 10457 O O . GLU A 1 29 ? 10.566 -8.970 -8.722 1.00 0.55 29 GLU A O 9
ATOM 10469 N N . ILE A 1 30 ? 10.906 -8.392 -6.587 1.00 0.39 30 ILE A N 9
ATOM 10470 C CA . ILE A 1 30 ? 9.529 -8.591 -6.183 1.00 0.52 30 ILE A CA 9
ATOM 10471 C C . ILE A 1 30 ? 8.877 -7.261 -5.820 1.00 0.55 30 ILE A C 9
ATOM 10472 O O . ILE A 1 30 ? 9.427 -6.507 -5.015 1.00 0.59 30 ILE A O 9
ATOM 10488 N N . ARG A 1 31 ? 7.708 -6.985 -6.382 1.00 0.64 31 ARG A N 9
ATOM 10489 C CA . ARG A 1 31 ? 7.026 -5.728 -6.130 1.00 0.75 31 ARG A CA 9
ATOM 10490 C C . ARG A 1 31 ? 6.036 -5.897 -4.975 1.00 0.55 31 ARG A C 9
ATOM 10491 O O . ARG A 1 31 ? 4.980 -6.500 -5.134 1.00 0.76 31 ARG A O 9
ATOM 10512 N N . TYR A 1 32 ? 6.405 -5.411 -3.821 1.00 0.47 32 TYR A N 9
ATOM 10513 C CA . TYR A 1 32 ? 5.542 -5.468 -2.654 1.00 0.59 32 TYR A CA 9
ATOM 10514 C C . TYR A 1 32 ? 4.681 -4.238 -2.632 1.00 0.56 32 TYR A C 9
ATOM 10515 O O . TYR A 1 32 ? 5.193 -3.115 -2.694 1.00 0.69 32 TYR A O 9
ATOM 10533 N N . GLU A 1 33 ? 3.397 -4.436 -2.563 1.00 0.53 33 GLU A N 9
ATOM 10534 C CA . GLU A 1 33 ? 2.475 -3.339 -2.585 1.00 0.52 33 GLU A CA 9
ATOM 10535 C C . GLU A 1 33 ? 1.575 -3.459 -1.371 1.00 0.42 33 GLU A C 9
ATOM 10536 O O . GLU A 1 33 ? 0.977 -4.523 -1.125 1.00 0.51 33 GLU A O 9
ATOM 10548 N N . GLY A 1 34 ? 1.493 -2.415 -0.618 1.00 0.40 34 GLY A N 9
ATOM 10549 C CA . GLY A 1 34 ? 0.719 -2.427 0.596 1.00 0.43 34 GLY A CA 9
ATOM 10550 C C . GLY A 1 34 ? 0.869 -1.138 1.299 1.00 0.36 34 GLY A C 9
ATOM 10551 O O . GLY A 1 34 ? 1.198 -0.145 0.634 1.00 0.45 34 GLY A O 9
ATOM 10555 N N . ILE A 1 35 ? 0.673 -1.068 2.628 1.00 0.35 35 ILE A N 9
ATOM 10556 C CA . ILE A 1 35 ? 0.769 0.230 3.180 1.00 0.39 35 ILE A CA 9
ATOM 10557 C C . ILE A 1 35 ? 2.034 0.573 3.924 1.00 0.40 35 ILE A C 9
ATOM 10558 O O . ILE A 1 35 ? 2.591 -0.241 4.674 1.00 0.61 35 ILE A O 9
ATOM 10574 N N . LEU A 1 36 ? 2.476 1.797 3.694 1.00 0.33 36 LEU A N 9
ATOM 10575 C CA . LEU A 1 36 ? 3.630 2.381 4.335 1.00 0.40 36 LEU A CA 9
ATOM 10576 C C . LEU A 1 36 ? 3.171 3.000 5.644 1.00 0.41 36 LEU A C 9
ATOM 10577 O O . LEU A 1 36 ? 2.055 3.604 5.710 1.00 0.44 36 LEU A O 9
ATOM 10593 N N . TYR A 1 37 ? 4.018 2.838 6.670 1.00 0.44 37 TYR A N 9
ATOM 10594 C CA . TYR A 1 37 ? 3.737 3.280 8.013 1.00 0.50 37 TYR A CA 9
ATOM 10595 C C . TYR A 1 37 ? 4.776 4.314 8.507 1.00 0.52 37 TYR A C 9
ATOM 10596 O O . TYR A 1 37 ? 4.412 5.403 8.912 1.00 0.64 37 TYR A O 9
ATOM 10614 N N . THR A 1 38 ? 6.057 3.960 8.460 1.00 0.49 38 THR A N 9
ATOM 10615 C CA . THR A 1 38 ? 7.133 4.844 8.939 1.00 0.56 38 THR A CA 9
ATOM 10616 C C . THR A 1 38 ? 8.328 4.901 7.958 1.00 0.56 38 THR A C 9
ATOM 10617 O O . THR A 1 38 ? 8.292 4.252 6.908 1.00 0.52 38 THR A O 9
ATOM 10628 N N . ILE A 1 39 ? 9.374 5.665 8.303 1.00 0.72 39 ILE A N 9
ATOM 10629 C CA . ILE A 1 39 ? 10.514 5.904 7.388 1.00 0.79 39 ILE A CA 9
ATOM 10630 C C . ILE A 1 39 ? 11.874 5.746 8.105 1.00 1.01 39 ILE A C 9
ATOM 10631 O O . ILE A 1 39 ? 12.086 6.296 9.186 1.00 1.31 39 ILE A O 9
ATOM 10647 N N . ASP A 1 40 ? 12.765 4.996 7.479 1.00 0.96 40 ASP A N 9
ATOM 10648 C CA . ASP A 1 40 ? 14.134 4.764 7.953 1.00 1.24 40 ASP A CA 9
ATOM 10649 C C . ASP A 1 40 ? 15.064 5.759 7.294 1.00 1.25 40 ASP A C 9
ATOM 10650 O O . ASP A 1 40 ? 15.729 5.441 6.305 1.00 1.13 40 ASP A O 9
ATOM 10659 N N . THR A 1 41 ? 15.104 6.969 7.816 1.00 1.54 41 THR A N 9
ATOM 10660 C CA . THR A 1 41 ? 15.861 8.061 7.214 1.00 1.72 41 THR A CA 9
ATOM 10661 C C . THR A 1 41 ? 17.360 7.719 7.003 1.00 1.69 41 THR A C 9
ATOM 10662 O O . THR A 1 41 ? 17.978 8.160 6.020 1.00 1.85 41 THR A O 9
ATOM 10673 N N . GLU A 1 42 ? 17.900 6.890 7.899 1.00 1.61 42 GLU A N 9
ATOM 10674 C CA . GLU A 1 42 ? 19.316 6.474 7.888 1.00 1.64 42 GLU A CA 9
ATOM 10675 C C . GLU A 1 42 ? 19.734 5.822 6.540 1.00 1.37 42 GLU A C 9
ATOM 10676 O O . GLU A 1 42 ? 20.887 5.942 6.107 1.00 1.56 42 GLU A O 9
ATOM 10688 N N . ASN A 1 43 ? 18.803 5.165 5.881 1.00 1.11 43 ASN A N 9
ATOM 10689 C CA . ASN A 1 43 ? 19.078 4.523 4.590 1.00 1.14 43 ASN A CA 9
ATOM 10690 C C . ASN A 1 43 ? 18.086 5.019 3.553 1.00 1.21 43 ASN A C 9
ATOM 10691 O O . ASN A 1 43 ? 17.917 4.406 2.499 1.00 1.44 43 ASN A O 9
ATOM 10702 N N . SER A 1 44 ? 17.462 6.166 3.861 1.00 1.16 44 SER A N 9
ATOM 10703 C CA . SER A 1 44 ? 16.389 6.805 3.052 1.00 1.40 44 SER A CA 9
ATOM 10704 C C . SER A 1 44 ? 15.249 5.829 2.800 1.00 1.17 44 SER A C 9
ATOM 10705 O O . SER A 1 44 ? 14.547 5.904 1.795 1.00 1.36 44 SER A O 9
ATOM 10713 N N . THR A 1 45 ? 15.018 4.986 3.782 1.00 0.90 45 THR A N 9
ATOM 10714 C CA . THR A 1 45 ? 14.122 3.900 3.655 1.00 0.79 45 THR A CA 9
ATOM 10715 C C . THR A 1 45 ? 12.774 3.957 4.285 1.00 0.71 45 THR A C 9
ATOM 10716 O O . THR A 1 45 ? 12.342 4.961 4.813 1.00 0.86 45 THR A O 9
ATOM 10727 N N . VAL A 1 46 ? 12.110 2.854 4.173 1.00 0.55 46 VAL A N 9
ATOM 10728 C CA . VAL A 1 46 ? 10.722 2.739 4.380 1.00 0.53 46 VAL A CA 9
ATOM 10729 C C . VAL A 1 46 ? 10.341 1.589 5.290 1.00 0.46 46 VAL A C 9
ATOM 10730 O O . VAL A 1 46 ? 10.720 0.425 5.055 1.00 0.56 46 VAL A O 9
ATOM 10743 N N . ALA A 1 47 ? 9.574 1.903 6.296 1.00 0.46 47 ALA A N 9
ATOM 10744 C CA . ALA A 1 47 ? 9.086 0.914 7.193 1.00 0.47 47 ALA A CA 9
ATOM 10745 C C . ALA A 1 47 ? 7.629 0.642 6.892 1.00 0.42 47 ALA A C 9
ATOM 10746 O O . ALA A 1 47 ? 6.751 1.484 7.169 1.00 0.40 47 ALA A O 9
ATOM 10753 N N . LEU A 1 48 ? 7.356 -0.500 6.310 1.00 0.49 48 LEU A N 9
ATOM 10754 C CA . LEU A 1 48 ? 6.017 -0.830 5.949 1.00 0.55 48 LEU A CA 9
ATOM 10755 C C . LEU A 1 48 ? 5.431 -1.785 6.921 1.00 0.55 48 LEU A C 9
ATOM 10756 O O . LEU A 1 48 ? 6.014 -2.821 7.233 1.00 0.66 48 LEU A O 9
ATOM 10772 N N . ALA A 1 49 ? 4.284 -1.450 7.367 1.00 0.54 49 ALA A N 9
ATOM 10773 C CA . ALA A 1 49 ? 3.532 -2.264 8.256 1.00 0.59 49 ALA A CA 9
ATOM 10774 C C . ALA A 1 49 ? 2.188 -2.429 7.652 1.00 0.53 49 ALA A C 9
ATOM 10775 O O . ALA A 1 49 ? 1.564 -1.427 7.301 1.00 0.69 49 ALA A O 9
ATOM 10782 N N . LYS A 1 50 ? 1.739 -3.688 7.504 1.00 0.55 50 LYS A N 9
ATOM 10783 C CA . LYS A 1 50 ? 0.481 -3.990 6.877 1.00 0.70 50 LYS A CA 9
ATOM 10784 C C . LYS A 1 50 ? 0.573 -4.035 5.360 1.00 0.60 50 LYS A C 9
ATOM 10785 O O . LYS A 1 50 ? -0.443 -4.052 4.679 1.00 0.74 50 LYS A O 9
ATOM 10804 N N . VAL A 1 51 ? 1.788 -4.124 4.817 1.00 0.64 51 VAL A N 9
ATOM 10805 C CA . VAL A 1 51 ? 1.871 -4.251 3.378 1.00 0.54 51 VAL A CA 9
ATOM 10806 C C . VAL A 1 51 ? 1.681 -5.719 2.958 1.00 0.72 51 VAL A C 9
ATOM 10807 O O . VAL A 1 51 ? 2.545 -6.564 3.171 1.00 1.07 51 VAL A O 9
ATOM 10820 N N . ARG A 1 52 ? 0.505 -5.999 2.421 1.00 0.93 52 ARG A N 9
ATOM 10821 C CA . ARG A 1 52 ? 0.177 -7.270 1.750 1.00 1.36 52 ARG A CA 9
ATOM 10822 C C . ARG A 1 52 ? -1.281 -7.122 1.336 1.00 1.77 52 ARG A C 9
ATOM 10823 O O . ARG A 1 52 ? -1.947 -6.343 1.957 1.00 2.15 52 ARG A O 9
ATOM 10844 N N . SER A 1 53 ? -1.751 -7.724 0.267 1.00 2.22 53 SER A N 9
ATOM 10845 C CA . SER A 1 53 ? -3.217 -7.925 0.142 1.00 2.91 53 SER A CA 9
ATOM 10846 C C . SER A 1 53 ? -3.516 -8.836 -1.015 1.00 3.21 53 SER A C 9
ATOM 10847 O O . SER A 1 53 ? -2.584 -9.314 -1.686 1.00 3.47 53 SER A O 9
ATOM 10855 N N . PHE A 1 54 ? -4.790 -9.047 -1.256 1.00 3.60 54 PHE A N 9
ATOM 10856 C CA . PHE A 1 54 ? -5.286 -9.794 -2.380 1.00 4.15 54 PHE A CA 9
ATOM 10857 C C . PHE A 1 54 ? -6.778 -9.570 -2.552 1.00 4.64 54 PHE A C 9
ATOM 10858 O O . PHE A 1 54 ? -7.271 -9.559 -3.667 1.00 5.36 54 PHE A O 9
ATOM 10875 N N . GLY A 1 55 ? -7.497 -9.348 -1.434 1.00 4.55 55 GLY A N 9
ATOM 10876 C CA . GLY A 1 55 ? -8.885 -9.123 -1.535 1.00 5.26 55 GLY A CA 9
ATOM 10877 C C . GLY A 1 55 ? -9.684 -10.385 -1.438 1.00 5.56 55 GLY A C 9
ATOM 10878 O O . GLY A 1 55 ? -9.300 -11.401 -1.975 1.00 5.90 55 GLY A O 9
ATOM 10882 N N . THR A 1 56 ? -10.811 -10.280 -0.774 1.00 5.65 56 THR A N 9
ATOM 10883 C CA . THR A 1 56 ? -11.726 -11.377 -0.530 1.00 6.13 56 THR A CA 9
ATOM 10884 C C . THR A 1 56 ? -11.094 -12.466 0.370 1.00 6.59 56 THR A C 9
ATOM 10885 O O . THR A 1 56 ? -10.236 -13.221 -0.072 1.00 7.05 56 THR A O 9
ATOM 10896 N N . GLU A 1 57 ? -11.513 -12.545 1.618 1.00 6.75 57 GLU A N 9
ATOM 10897 C CA . GLU A 1 57 ? -10.935 -13.554 2.488 1.00 7.40 57 GLU A CA 9
ATOM 10898 C C . GLU A 1 57 ? -11.895 -14.657 2.920 1.00 8.18 57 GLU A C 9
ATOM 10899 O O . GLU A 1 57 ? -12.231 -15.540 2.137 1.00 8.38 57 GLU A O 9
ATOM 10911 N N . ASP A 1 58 ? -12.360 -14.568 4.171 1.00 8.77 58 ASP A N 9
ATOM 10912 C CA . ASP A 1 58 ? -13.227 -15.592 4.789 1.00 9.67 58 ASP A CA 9
ATOM 10913 C C . ASP A 1 58 ? -14.551 -15.782 4.103 1.00 9.51 58 ASP A C 9
ATOM 10914 O O . ASP A 1 58 ? -15.193 -16.812 4.274 1.00 10.10 58 ASP A O 9
ATOM 10923 N N . ARG A 1 59 ? -14.961 -14.813 3.324 1.00 8.84 59 ARG A N 9
ATOM 10924 C CA . ARG A 1 59 ? -16.195 -14.906 2.629 1.00 8.83 59 ARG A CA 9
ATOM 10925 C C . ARG A 1 59 ? -15.925 -14.449 1.248 1.00 8.12 59 ARG A C 9
ATOM 10926 O O . ARG A 1 59 ? -15.287 -13.387 1.084 1.00 7.53 59 ARG A O 9
ATOM 10947 N N . PRO A 1 60 ? -16.335 -15.201 0.230 1.00 8.32 60 PRO A N 9
ATOM 10948 C CA . PRO A 1 60 ? -16.171 -14.788 -1.145 1.00 7.97 60 PRO A CA 9
ATOM 10949 C C . PRO A 1 60 ? -17.014 -13.556 -1.470 1.00 7.54 60 PRO A C 9
ATOM 10950 O O . PRO A 1 60 ? -18.159 -13.672 -1.909 1.00 7.87 60 PRO A O 9
ATOM 10961 N N . THR A 1 61 ? -16.496 -12.386 -1.135 1.00 7.06 61 THR A N 9
ATOM 10962 C CA . THR A 1 61 ? -17.149 -11.158 -1.522 1.00 6.93 61 THR A CA 9
ATOM 10963 C C . THR A 1 61 ? -17.034 -10.962 -3.070 1.00 7.37 61 THR A C 9
ATOM 10964 O O . THR A 1 61 ? -16.519 -11.833 -3.785 1.00 7.57 61 THR A O 9
ATOM 10975 N N . ASP A 1 62 ? -17.476 -9.842 -3.547 1.00 7.84 62 ASP A N 9
ATOM 10976 C CA . ASP A 1 62 ? -17.606 -9.629 -4.981 1.00 8.59 62 ASP A CA 9
ATOM 10977 C C . ASP A 1 62 ? -17.366 -8.178 -5.354 1.00 8.58 62 ASP A C 9
ATOM 10978 O O . ASP A 1 62 ? -16.705 -7.878 -6.356 1.00 9.09 62 ASP A O 9
ATOM 10987 N N . ARG A 1 63 ? -17.890 -7.295 -4.556 1.00 8.24 63 ARG A N 9
ATOM 10988 C CA . ARG A 1 63 ? -17.887 -5.893 -4.866 1.00 8.47 63 ARG A CA 9
ATOM 10989 C C . ARG A 1 63 ? -16.690 -5.132 -4.198 1.00 7.71 63 ARG A C 9
ATOM 10990 O O . ARG A 1 63 ? -15.932 -4.456 -4.895 1.00 7.62 63 ARG A O 9
ATOM 11011 N N . PRO A 1 64 ? -16.496 -5.206 -2.856 1.00 7.39 64 PRO A N 9
ATOM 11012 C CA . PRO A 1 64 ? -15.418 -4.504 -2.192 1.00 6.90 64 PRO A CA 9
ATOM 11013 C C . PRO A 1 64 ? -14.170 -5.379 -2.044 1.00 6.03 64 PRO A C 9
ATOM 11014 O O . PRO A 1 64 ? -14.136 -6.298 -1.228 1.00 6.04 64 PRO A O 9
ATOM 11025 N N . ILE A 1 65 ? -13.185 -5.127 -2.864 1.00 5.53 65 ILE A N 9
ATOM 11026 C CA . ILE A 1 65 ? -11.934 -5.853 -2.796 1.00 4.81 65 ILE A CA 9
ATOM 11027 C C . ILE A 1 65 ? -10.827 -4.900 -2.358 1.00 4.50 65 ILE A C 9
ATOM 11028 O O . ILE A 1 65 ? -10.926 -3.696 -2.579 1.00 4.92 65 ILE A O 9
ATOM 11044 N N . ALA A 1 66 ? -9.816 -5.428 -1.714 1.00 4.20 66 ALA A N 9
ATOM 11045 C CA . ALA A 1 66 ? -8.647 -4.673 -1.367 1.00 4.33 66 ALA A CA 9
ATOM 11046 C C . ALA A 1 66 ? -7.668 -4.661 -2.537 1.00 4.07 66 ALA A C 9
ATOM 11047 O O . ALA A 1 66 ? -7.063 -5.688 -2.851 1.00 3.75 66 ALA A O 9
ATOM 11054 N N . PRO A 1 67 ? -7.497 -3.515 -3.210 1.00 4.67 67 PRO A N 9
ATOM 11055 C CA . PRO A 1 67 ? -6.512 -3.363 -4.273 1.00 4.98 67 PRO A CA 9
ATOM 11056 C C . PRO A 1 67 ? -5.180 -2.995 -3.618 1.00 4.85 67 PRO A C 9
ATOM 11057 O O . PRO A 1 67 ? -4.480 -2.070 -4.054 1.00 5.44 67 PRO A O 9
ATOM 11068 N N . ARG A 1 68 ? -4.845 -3.834 -2.609 1.00 4.34 68 ARG A N 9
ATOM 11069 C CA . ARG A 1 68 ? -3.717 -3.739 -1.643 1.00 4.37 68 ARG A CA 9
ATOM 11070 C C . ARG A 1 68 ? -4.225 -3.340 -0.256 1.00 4.47 68 ARG A C 9
ATOM 11071 O O . ARG A 1 68 ? -5.443 -3.208 -0.087 1.00 5.10 68 ARG A O 9
ATOM 11092 N N . ASP A 1 69 ? -3.290 -3.203 0.734 1.00 4.27 69 ASP A N 9
ATOM 11093 C CA . ASP A 1 69 ? -3.620 -2.882 2.173 1.00 4.77 69 ASP A CA 9
ATOM 11094 C C . ASP A 1 69 ? -4.048 -4.131 3.017 1.00 4.67 69 ASP A C 9
ATOM 11095 O O . ASP A 1 69 ? -5.133 -4.649 2.779 1.00 5.15 69 ASP A O 9
ATOM 11104 N N . GLU A 1 70 ? -3.100 -4.640 3.952 1.00 4.43 70 GLU A N 9
ATOM 11105 C CA . GLU A 1 70 ? -3.384 -5.692 5.053 1.00 4.73 70 GLU A CA 9
ATOM 11106 C C . GLU A 1 70 ? -2.222 -6.746 5.289 1.00 4.23 70 GLU A C 9
ATOM 11107 O O . GLU A 1 70 ? -1.922 -7.540 4.427 1.00 4.51 70 GLU A O 9
ATOM 11119 N N . THR A 1 71 ? -1.588 -6.740 6.490 1.00 3.85 71 THR A N 9
ATOM 11120 C CA . THR A 1 71 ? -0.652 -7.829 6.886 1.00 3.57 71 THR A CA 9
ATOM 11121 C C . THR A 1 71 ? -0.319 -7.715 8.361 1.00 3.98 71 THR A C 9
ATOM 11122 O O . THR A 1 71 ? -0.484 -6.645 8.955 1.00 4.61 71 THR A O 9
ATOM 11133 N N . PHE A 1 72 ? 0.142 -8.798 8.943 1.00 3.94 72 PHE A N 9
ATOM 11134 C CA . PHE A 1 72 ? 0.493 -8.823 10.350 1.00 4.53 72 PHE A CA 9
ATOM 11135 C C . PHE A 1 72 ? 2.007 -8.943 10.515 1.00 4.27 72 PHE A C 9
ATOM 11136 O O . PHE A 1 72 ? 2.573 -8.510 11.519 1.00 4.46 72 PHE A O 9
ATOM 11153 N N . GLU A 1 73 ? 2.653 -9.514 9.519 1.00 4.23 73 GLU A N 9
ATOM 11154 C CA . GLU A 1 73 ? 4.062 -9.838 9.615 1.00 4.34 73 GLU A CA 9
ATOM 11155 C C . GLU A 1 73 ? 4.906 -8.580 9.406 1.00 3.40 73 GLU A C 9
ATOM 11156 O O . GLU A 1 73 ? 5.744 -8.244 10.222 1.00 3.76 73 GLU A O 9
ATOM 11168 N N . TYR A 1 74 ? 4.627 -7.910 8.274 1.00 2.52 74 TYR A N 9
ATOM 11169 C CA . TYR A 1 74 ? 5.309 -6.666 7.777 1.00 1.62 74 TYR A CA 9
ATOM 11170 C C . TYR A 1 74 ? 6.840 -6.782 7.582 1.00 1.55 74 TYR A C 9
ATOM 11171 O O . TYR A 1 74 ? 7.478 -7.695 8.100 1.00 2.04 74 TYR A O 9
ATOM 11189 N N . ILE A 1 75 ? 7.425 -5.848 6.795 1.00 1.22 75 ILE A N 9
ATOM 11190 C CA . ILE A 1 75 ? 8.853 -5.887 6.483 1.00 1.39 75 ILE A CA 9
ATOM 11191 C C . ILE A 1 75 ? 9.364 -4.490 6.229 1.00 0.98 75 ILE A C 9
ATOM 11192 O O . ILE A 1 75 ? 8.600 -3.598 5.829 1.00 1.15 75 ILE A O 9
ATOM 11208 N N . ILE A 1 76 ? 10.633 -4.288 6.463 1.00 0.97 76 ILE A N 9
ATOM 11209 C CA . ILE A 1 76 ? 11.234 -2.988 6.262 1.00 0.87 76 ILE A CA 9
ATOM 11210 C C . ILE A 1 76 ? 12.162 -3.081 5.085 1.00 0.78 76 ILE A C 9
ATOM 11211 O O . ILE A 1 76 ? 12.949 -4.037 4.989 1.00 1.17 76 ILE A O 9
ATOM 11227 N N . PHE A 1 77 ? 12.098 -2.141 4.189 1.00 0.64 77 PHE A N 9
ATOM 11228 C CA . PHE A 1 77 ? 12.980 -2.200 3.069 1.00 0.75 77 PHE A CA 9
ATOM 11229 C C . PHE A 1 77 ? 14.114 -1.263 3.318 1.00 0.68 77 PHE A C 9
ATOM 11230 O O . PHE A 1 77 ? 13.907 -0.191 3.885 1.00 0.65 77 PHE A O 9
ATOM 11247 N N . ARG A 1 78 ? 15.302 -1.659 2.917 1.00 0.76 78 ARG A N 9
ATOM 11248 C CA . ARG A 1 78 ? 16.462 -0.897 3.124 1.00 0.80 78 ARG A CA 9
ATOM 11249 C C . ARG A 1 78 ? 16.970 -0.347 1.834 1.00 0.71 78 ARG A C 9
ATOM 11250 O O . ARG A 1 78 ? 16.766 -0.905 0.791 1.00 1.01 78 ARG A O 9
ATOM 11271 N N . GLY A 1 79 ? 17.564 0.774 1.969 1.00 0.66 79 GLY A N 9
ATOM 11272 C CA . GLY A 1 79 ? 18.225 1.553 0.914 1.00 0.72 79 GLY A CA 9
ATOM 11273 C C . GLY A 1 79 ? 19.239 0.743 0.135 1.00 0.64 79 GLY A C 9
ATOM 11274 O O . GLY A 1 79 ? 19.582 1.054 -1.003 1.00 0.76 79 GLY A O 9
ATOM 11278 N N . SER A 1 80 ? 19.706 -0.283 0.763 1.00 0.62 80 SER A N 9
ATOM 11279 C CA . SER A 1 80 ? 20.670 -1.179 0.199 1.00 0.79 80 SER A CA 9
ATOM 11280 C C . SER A 1 80 ? 19.984 -2.370 -0.458 1.00 0.77 80 SER A C 9
ATOM 11281 O O . SER A 1 80 ? 20.596 -3.120 -1.225 1.00 1.04 80 SER A O 9
ATOM 11289 N N . ASP A 1 81 ? 18.710 -2.515 -0.173 1.00 0.61 81 ASP A N 9
ATOM 11290 C CA . ASP A 1 81 ? 17.953 -3.671 -0.598 1.00 0.76 81 ASP A CA 9
ATOM 11291 C C . ASP A 1 81 ? 16.800 -3.291 -1.537 1.00 0.58 81 ASP A C 9
ATOM 11292 O O . ASP A 1 81 ? 16.127 -4.162 -2.081 1.00 0.63 81 ASP A O 9
ATOM 11301 N N . ILE A 1 82 ? 16.549 -2.006 -1.708 1.00 0.49 82 ILE A N 9
ATOM 11302 C CA . ILE A 1 82 ? 15.497 -1.573 -2.643 1.00 0.42 82 ILE A CA 9
ATOM 11303 C C . ILE A 1 82 ? 15.970 -1.511 -4.108 1.00 0.38 82 ILE A C 9
ATOM 11304 O O . ILE A 1 82 ? 17.132 -1.194 -4.401 1.00 0.47 82 ILE A O 9
ATOM 11320 N N . LYS A 1 83 ? 15.073 -1.888 -5.002 1.00 0.34 83 LYS A N 9
ATOM 11321 C CA . LYS A 1 83 ? 15.262 -1.734 -6.440 1.00 0.36 83 LYS A CA 9
ATOM 11322 C C . LYS A 1 83 ? 14.490 -0.516 -6.973 1.00 0.38 83 LYS A C 9
ATOM 11323 O O . LYS A 1 83 ? 15.092 0.465 -7.397 1.00 0.58 83 LYS A O 9
ATOM 11342 N N . ASP A 1 84 ? 13.164 -0.572 -6.914 1.00 0.34 84 ASP A N 9
ATOM 11343 C CA . ASP A 1 84 ? 12.327 0.507 -7.465 1.00 0.44 84 ASP A CA 9
ATOM 11344 C C . ASP A 1 84 ? 11.144 0.815 -6.604 1.00 0.48 84 ASP A C 9
ATOM 11345 O O . ASP A 1 84 ? 10.591 -0.069 -5.960 1.00 0.78 84 ASP A O 9
ATOM 11354 N N . LEU A 1 85 ? 10.736 2.054 -6.626 1.00 0.48 85 LEU A N 9
ATOM 11355 C CA . LEU A 1 85 ? 9.648 2.529 -5.818 1.00 0.72 85 LEU A CA 9
ATOM 11356 C C . LEU A 1 85 ? 8.702 3.392 -6.657 1.00 0.61 85 LEU A C 9
ATOM 11357 O O . LEU A 1 85 ? 9.142 4.271 -7.393 1.00 0.86 85 LEU A O 9
ATOM 11373 N N . THR A 1 86 ? 7.429 3.111 -6.564 1.00 0.61 86 THR A N 9
ATOM 11374 C CA . THR A 1 86 ? 6.419 3.889 -7.221 1.00 0.83 86 THR A CA 9
ATOM 11375 C C . THR A 1 86 ? 5.207 3.992 -6.279 1.00 0.83 86 THR A C 9
ATOM 11376 O O . THR A 1 86 ? 5.080 3.197 -5.333 1.00 0.91 86 THR A O 9
ATOM 11387 N N . VAL A 1 87 ? 4.344 4.947 -6.513 1.00 1.10 87 VAL A N 9
ATOM 11388 C CA . VAL A 1 87 ? 3.194 5.158 -5.657 1.00 1.29 87 VAL A CA 9
ATOM 11389 C C . VAL A 1 87 ? 1.918 4.805 -6.420 1.00 1.44 87 VAL A C 9
ATOM 11390 O O . VAL A 1 87 ? 1.809 5.092 -7.612 1.00 1.74 87 VAL A O 9
ATOM 11403 N N . CYS A 1 88 ? 0.972 4.180 -5.748 1.00 1.53 88 CYS A N 9
ATOM 11404 C CA . CYS A 1 88 ? -0.258 3.808 -6.398 1.00 1.91 88 CYS A CA 9
ATOM 11405 C C . CYS A 1 88 ? -1.311 4.889 -6.160 1.00 1.83 88 CYS A C 9
ATOM 11406 O O . CYS A 1 88 ? -2.008 5.306 -7.088 1.00 2.53 88 CYS A O 9
ATOM 11414 N N . GLU A 1 89 ? -1.405 5.358 -4.931 1.00 1.89 89 GLU A N 9
ATOM 11415 C CA . GLU A 1 89 ? -2.336 6.412 -4.600 1.00 2.59 89 GLU A CA 9
ATOM 11416 C C . GLU A 1 89 ? -1.695 7.363 -3.613 1.00 3.36 89 GLU A C 9
ATOM 11417 O O . GLU A 1 89 ? -1.319 6.948 -2.509 1.00 3.69 89 GLU A O 9
ATOM 11429 N N . PRO A 1 90 ? -1.496 8.627 -4.000 1.00 4.20 90 PRO A N 9
ATOM 11430 C CA . PRO A 1 90 ? -1.064 9.653 -3.073 1.00 5.33 90 PRO A CA 9
ATOM 11431 C C . PRO A 1 90 ? -2.276 10.097 -2.233 1.00 5.94 90 PRO A C 9
ATOM 11432 O O . PRO A 1 90 ? -3.223 10.705 -2.760 1.00 6.31 90 PRO A O 9
ATOM 11443 N N . PRO A 1 91 ? -2.290 9.755 -0.938 1.00 6.36 91 PRO A N 9
ATOM 11444 C CA . PRO A 1 91 ? -3.423 10.032 -0.092 1.00 7.26 91 PRO A CA 9
ATOM 11445 C C . PRO A 1 91 ? -3.537 11.496 0.293 1.00 8.19 91 PRO A C 9
ATOM 11446 O O . PRO A 1 91 ? -2.544 12.134 0.668 1.00 8.59 91 PRO A O 9
ATOM 11457 N N . LYS A 1 92 ? -4.777 12.005 0.202 1.00 8.73 92 LYS A N 9
ATOM 11458 C CA . LYS A 1 92 ? -5.131 13.385 0.536 1.00 9.77 92 LYS A CA 9
ATOM 11459 C C . LYS A 1 92 ? -4.633 14.377 -0.526 1.00 10.34 92 LYS A C 9
ATOM 11460 O O . LYS A 1 92 ? -3.527 14.883 -0.451 1.00 10.73 92 LYS A O 9
ATOM 11479 N N . PRO A 1 93 ? -5.469 14.612 -1.575 1.00 10.61 93 PRO A N 9
ATOM 11480 C CA . PRO A 1 93 ? -5.131 15.516 -2.684 1.00 11.40 93 PRO A CA 9
ATOM 11481 C C . PRO A 1 93 ? -5.261 16.989 -2.295 1.00 12.54 93 PRO A C 9
ATOM 11482 O O . PRO A 1 93 ? -4.573 17.851 -2.835 1.00 13.22 93 PRO A O 9
ATOM 11493 N N . ILE A 1 94 ? -6.154 17.263 -1.373 1.00 12.89 94 ILE A N 9
ATOM 11494 C CA . ILE A 1 94 ? -6.360 18.600 -0.892 1.00 14.03 94 ILE A CA 9
ATOM 11495 C C . ILE A 1 94 ? -6.001 18.669 0.566 1.00 14.23 94 ILE A C 9
ATOM 11496 O O . ILE A 1 94 ? -6.311 17.745 1.338 1.00 14.51 94 ILE A O 9
ATOM 11512 N N . MET A 1 95 ? -5.343 19.720 0.950 1.00 14.23 95 MET A N 9
ATOM 11513 C CA . MET A 1 95 ? -4.914 19.889 2.310 1.00 14.59 95 MET A CA 9
ATOM 11514 C C . MET A 1 95 ? -6.027 20.507 3.125 1.00 14.93 95 MET A C 9
ATOM 11515 O O . MET A 1 95 ? -6.252 21.706 3.006 1.00 15.26 95 MET A O 9
ATOM 11530 N N . PRO A 1 16 ? -9.739 -0.573 5.384 1.00 2.98 16 PRO A N 10
ATOM 11531 C CA . PRO A 1 16 ? -8.258 -0.406 5.593 1.00 2.98 16 PRO A CA 10
ATOM 11532 C C . PRO A 1 16 ? -7.511 0.371 4.498 1.00 3.07 16 PRO A C 10
ATOM 11533 O O . PRO A 1 16 ? -7.322 -0.124 3.412 1.00 3.73 16 PRO A O 10
ATOM 11544 N N . TYR A 1 17 ? -7.129 1.614 4.813 1.00 2.86 17 TYR A N 10
ATOM 11545 C CA . TYR A 1 17 ? -6.361 2.464 3.895 1.00 3.15 17 TYR A CA 10
ATOM 11546 C C . TYR A 1 17 ? -5.298 3.249 4.679 1.00 2.43 17 TYR A C 10
ATOM 11547 O O . TYR A 1 17 ? -4.683 4.165 4.149 1.00 2.82 17 TYR A O 10
ATOM 11565 N N . ILE A 1 18 ? -5.083 2.867 5.924 1.00 1.98 18 ILE A N 10
ATOM 11566 C CA . ILE A 1 18 ? -4.213 3.625 6.813 1.00 1.60 18 ILE A CA 10
ATOM 11567 C C . ILE A 1 18 ? -2.749 3.394 6.486 1.00 1.32 18 ILE A C 10
ATOM 11568 O O . ILE A 1 18 ? -2.178 2.349 6.804 1.00 1.96 18 ILE A O 10
ATOM 11584 N N . GLY A 1 19 ? -2.188 4.359 5.851 1.00 1.07 19 GLY A N 10
ATOM 11585 C CA . GLY A 1 19 ? -0.806 4.328 5.460 1.00 0.82 19 GLY A CA 10
ATOM 11586 C C . GLY A 1 19 ? -0.633 4.807 4.032 1.00 0.70 19 GLY A C 10
ATOM 11587 O O . GLY A 1 19 ? -1.586 5.317 3.427 1.00 1.05 19 GLY A O 10
ATOM 11591 N N . SER A 1 20 ? 0.544 4.653 3.490 1.00 0.60 20 SER A N 10
ATOM 11592 C CA . SER A 1 20 ? 0.791 5.069 2.120 1.00 0.70 20 SER A CA 10
ATOM 11593 C C . SER A 1 20 ? 0.587 3.869 1.187 1.00 0.53 20 SER A C 10
ATOM 11594 O O . SER A 1 20 ? 1.257 2.849 1.340 1.00 0.89 20 SER A O 10
ATOM 11602 N N . LYS A 1 21 ? -0.316 3.988 0.228 1.00 0.67 21 LYS A N 10
ATOM 11603 C CA . LYS A 1 21 ? -0.619 2.854 -0.635 1.00 0.88 21 LYS A CA 10
ATOM 11604 C C . LYS A 1 21 ? 0.311 2.911 -1.824 1.00 0.70 21 LYS A C 10
ATOM 11605 O O . LYS A 1 21 ? 0.049 3.637 -2.780 1.00 1.07 21 LYS A O 10
ATOM 11624 N N . ILE A 1 22 ? 1.421 2.211 -1.746 1.00 0.48 22 ILE A N 10
ATOM 11625 C CA . ILE A 1 22 ? 2.389 2.247 -2.824 1.00 0.59 22 ILE A CA 10
ATOM 11626 C C . ILE A 1 22 ? 2.922 0.852 -3.101 1.00 0.43 22 ILE A C 10
ATOM 11627 O O . ILE A 1 22 ? 2.525 -0.121 -2.446 1.00 0.51 22 ILE A O 10
ATOM 11643 N N . SER A 1 23 ? 3.806 0.767 -4.034 1.00 0.44 23 SER A N 10
ATOM 11644 C CA . SER A 1 23 ? 4.446 -0.477 -4.380 1.00 0.38 23 SER A CA 10
ATOM 11645 C C . SER A 1 23 ? 5.941 -0.236 -4.465 1.00 0.34 23 SER A C 10
ATOM 11646 O O . SER A 1 23 ? 6.366 0.747 -5.103 1.00 0.52 23 SER A O 10
ATOM 11654 N N . LEU A 1 24 ? 6.737 -1.087 -3.821 1.00 0.34 24 LEU A N 10
ATOM 11655 C CA . LEU A 1 24 ? 8.176 -0.887 -3.783 1.00 0.37 24 LEU A CA 10
ATOM 11656 C C . LEU A 1 24 ? 8.836 -2.196 -4.033 1.00 0.35 24 LEU A C 10
ATOM 11657 O O . LEU A 1 24 ? 8.308 -3.246 -3.660 1.00 0.50 24 LEU A O 10
ATOM 11673 N N . ILE A 1 25 ? 9.947 -2.147 -4.691 1.00 0.29 25 ILE A N 10
ATOM 11674 C CA . ILE A 1 25 ? 10.668 -3.321 -5.030 1.00 0.28 25 ILE A CA 10
ATOM 11675 C C . ILE A 1 25 ? 12.029 -3.313 -4.335 1.00 0.25 25 ILE A C 10
ATOM 11676 O O . ILE A 1 25 ? 12.767 -2.316 -4.406 1.00 0.29 25 ILE A O 10
ATOM 11692 N N . SER A 1 26 ? 12.354 -4.395 -3.650 1.00 0.27 26 SER A N 10
ATOM 11693 C CA . SER A 1 26 ? 13.639 -4.520 -3.021 1.00 0.31 26 SER A CA 10
ATOM 11694 C C . SER A 1 26 ? 14.689 -4.854 -4.085 1.00 0.29 26 SER A C 10
ATOM 11695 O O . SER A 1 26 ? 14.345 -5.202 -5.217 1.00 0.28 26 SER A O 10
ATOM 11703 N N . LYS A 1 27 ? 15.965 -4.808 -3.684 1.00 0.35 27 LYS A N 10
ATOM 11704 C CA . LYS A 1 27 ? 17.114 -4.956 -4.582 1.00 0.41 27 LYS A CA 10
ATOM 11705 C C . LYS A 1 27 ? 17.098 -6.308 -5.335 1.00 0.45 27 LYS A C 10
ATOM 11706 O O . LYS A 1 27 ? 17.692 -6.438 -6.388 1.00 0.60 27 LYS A O 10
ATOM 11725 N N . ALA A 1 28 ? 16.420 -7.285 -4.758 1.00 0.44 28 ALA A N 10
ATOM 11726 C CA . ALA A 1 28 ? 16.336 -8.622 -5.313 1.00 0.52 28 ALA A CA 10
ATOM 11727 C C . ALA A 1 28 ? 15.044 -8.781 -6.125 1.00 0.41 28 ALA A C 10
ATOM 11728 O O . ALA A 1 28 ? 14.540 -9.891 -6.299 1.00 0.48 28 ALA A O 10
ATOM 11735 N N . GLU A 1 29 ? 14.531 -7.648 -6.626 1.00 0.34 29 GLU A N 10
ATOM 11736 C CA . GLU A 1 29 ? 13.315 -7.627 -7.458 1.00 0.38 29 GLU A CA 10
ATOM 11737 C C . GLU A 1 29 ? 12.066 -8.035 -6.675 1.00 0.40 29 GLU A C 10
ATOM 11738 O O . GLU A 1 29 ? 11.066 -8.508 -7.244 1.00 0.55 29 GLU A O 10
ATOM 11750 N N . ILE A 1 30 ? 12.086 -7.775 -5.387 1.00 0.39 30 ILE A N 10
ATOM 11751 C CA . ILE A 1 30 ? 10.941 -8.112 -4.552 1.00 0.52 30 ILE A CA 10
ATOM 11752 C C . ILE A 1 30 ? 9.950 -6.951 -4.507 1.00 0.55 30 ILE A C 10
ATOM 11753 O O . ILE A 1 30 ? 10.145 -5.989 -3.775 1.00 0.59 30 ILE A O 10
ATOM 11769 N N . ARG A 1 31 ? 8.932 -7.041 -5.332 1.00 0.64 31 ARG A N 10
ATOM 11770 C CA . ARG A 1 31 ? 7.890 -6.023 -5.423 1.00 0.75 31 ARG A CA 10
ATOM 11771 C C . ARG A 1 31 ? 6.802 -6.252 -4.367 1.00 0.55 31 ARG A C 10
ATOM 11772 O O . ARG A 1 31 ? 6.380 -7.390 -4.142 1.00 0.76 31 ARG A O 10
ATOM 11793 N N . TYR A 1 32 ? 6.358 -5.194 -3.712 1.00 0.47 32 TYR A N 10
ATOM 11794 C CA . TYR A 1 32 ? 5.288 -5.343 -2.754 1.00 0.59 32 TYR A CA 10
ATOM 11795 C C . TYR A 1 32 ? 4.153 -4.382 -3.064 1.00 0.56 32 TYR A C 10
ATOM 11796 O O . TYR A 1 32 ? 4.354 -3.414 -3.783 1.00 0.69 32 TYR A O 10
ATOM 11814 N N . GLU A 1 33 ? 2.982 -4.647 -2.487 1.00 0.53 33 GLU A N 10
ATOM 11815 C CA . GLU A 1 33 ? 1.793 -3.833 -2.668 1.00 0.52 33 GLU A CA 10
ATOM 11816 C C . GLU A 1 33 ? 1.075 -3.782 -1.320 1.00 0.42 33 GLU A C 10
ATOM 11817 O O . GLU A 1 33 ? 0.814 -4.831 -0.739 1.00 0.51 33 GLU A O 10
ATOM 11829 N N . GLY A 1 34 ? 0.785 -2.592 -0.820 1.00 0.40 34 GLY A N 10
ATOM 11830 C CA . GLY A 1 34 ? 0.130 -2.461 0.488 1.00 0.43 34 GLY A CA 10
ATOM 11831 C C . GLY A 1 34 ? 0.357 -1.089 1.089 1.00 0.36 34 GLY A C 10
ATOM 11832 O O . GLY A 1 34 ? 0.554 -0.118 0.339 1.00 0.45 34 GLY A O 10
ATOM 11836 N N . ILE A 1 35 ? 0.376 -0.988 2.438 1.00 0.35 35 ILE A N 10
ATOM 11837 C CA . ILE A 1 35 ? 0.540 0.295 3.059 1.00 0.39 35 ILE A CA 10
ATOM 11838 C C . ILE A 1 35 ? 1.881 0.485 3.771 1.00 0.40 35 ILE A C 10
ATOM 11839 O O . ILE A 1 35 ? 2.202 -0.201 4.745 1.00 0.61 35 ILE A O 10
ATOM 11855 N N . LEU A 1 36 ? 2.641 1.414 3.246 1.00 0.33 36 LEU A N 10
ATOM 11856 C CA . LEU A 1 36 ? 3.931 1.820 3.782 1.00 0.40 36 LEU A CA 10
ATOM 11857 C C . LEU A 1 36 ? 3.720 2.729 5.006 1.00 0.41 36 LEU A C 10
ATOM 11858 O O . LEU A 1 36 ? 2.736 3.501 5.051 1.00 0.44 36 LEU A O 10
ATOM 11874 N N . TYR A 1 37 ? 4.636 2.649 5.979 1.00 0.44 37 TYR A N 10
ATOM 11875 C CA . TYR A 1 37 ? 4.487 3.390 7.232 1.00 0.50 37 TYR A CA 10
ATOM 11876 C C . TYR A 1 37 ? 5.508 4.549 7.288 1.00 0.52 37 TYR A C 10
ATOM 11877 O O . TYR A 1 37 ? 5.133 5.716 7.482 1.00 0.64 37 TYR A O 10
ATOM 11895 N N . THR A 1 38 ? 6.774 4.221 7.073 1.00 0.49 38 THR A N 10
ATOM 11896 C CA . THR A 1 38 ? 7.865 5.186 7.147 1.00 0.56 38 THR A CA 10
ATOM 11897 C C . THR A 1 38 ? 8.844 4.808 6.061 1.00 0.56 38 THR A C 10
ATOM 11898 O O . THR A 1 38 ? 8.899 3.616 5.696 1.00 0.52 38 THR A O 10
ATOM 11909 N N . ILE A 1 39 ? 9.598 5.761 5.510 1.00 0.72 39 ILE A N 10
ATOM 11910 C CA . ILE A 1 39 ? 10.496 5.387 4.460 1.00 0.79 39 ILE A CA 10
ATOM 11911 C C . ILE A 1 39 ? 11.657 6.423 4.250 1.00 1.01 39 ILE A C 10
ATOM 11912 O O . ILE A 1 39 ? 11.465 7.521 3.735 1.00 1.31 39 ILE A O 10
ATOM 11928 N N . ASP A 1 40 ? 12.832 6.063 4.723 1.00 0.96 40 ASP A N 10
ATOM 11929 C CA . ASP A 1 40 ? 14.091 6.812 4.447 1.00 1.24 40 ASP A CA 10
ATOM 11930 C C . ASP A 1 40 ? 15.157 5.936 3.918 1.00 1.25 40 ASP A C 10
ATOM 11931 O O . ASP A 1 40 ? 15.502 4.905 4.552 1.00 1.13 40 ASP A O 10
ATOM 11940 N N . THR A 1 41 ? 15.769 6.372 2.848 1.00 1.54 41 THR A N 10
ATOM 11941 C CA . THR A 1 41 ? 16.774 5.590 2.191 1.00 1.72 41 THR A CA 10
ATOM 11942 C C . THR A 1 41 ? 18.064 5.447 3.008 1.00 1.69 41 THR A C 10
ATOM 11943 O O . THR A 1 41 ? 18.659 4.398 2.996 1.00 1.85 41 THR A O 10
ATOM 11954 N N . GLU A 1 42 ? 18.469 6.459 3.749 1.00 1.61 42 GLU A N 10
ATOM 11955 C CA . GLU A 1 42 ? 19.734 6.318 4.443 1.00 1.64 42 GLU A CA 10
ATOM 11956 C C . GLU A 1 42 ? 19.588 5.396 5.663 1.00 1.37 42 GLU A C 10
ATOM 11957 O O . GLU A 1 42 ? 20.223 4.360 5.735 1.00 1.56 42 GLU A O 10
ATOM 11969 N N . ASN A 1 43 ? 18.745 5.766 6.614 1.00 1.11 43 ASN A N 10
ATOM 11970 C CA . ASN A 1 43 ? 18.550 4.880 7.778 1.00 1.14 43 ASN A CA 10
ATOM 11971 C C . ASN A 1 43 ? 17.138 4.670 8.237 1.00 1.21 43 ASN A C 10
ATOM 11972 O O . ASN A 1 43 ? 16.827 3.658 8.868 1.00 1.44 43 ASN A O 10
ATOM 11983 N N . SER A 1 44 ? 16.276 5.600 7.946 1.00 1.16 44 SER A N 10
ATOM 11984 C CA . SER A 1 44 ? 14.918 5.556 8.493 1.00 1.40 44 SER A CA 10
ATOM 11985 C C . SER A 1 44 ? 13.994 4.919 7.473 1.00 1.17 44 SER A C 10
ATOM 11986 O O . SER A 1 44 ? 12.871 5.329 7.273 1.00 1.36 44 SER A O 10
ATOM 11994 N N . THR A 1 45 ? 14.538 3.852 6.957 1.00 0.90 45 THR A N 10
ATOM 11995 C CA . THR A 1 45 ? 14.133 2.910 5.957 1.00 0.79 45 THR A CA 10
ATOM 11996 C C . THR A 1 45 ? 12.672 2.522 5.935 1.00 0.71 45 THR A C 10
ATOM 11997 O O . THR A 1 45 ? 11.818 3.145 6.539 1.00 0.86 45 THR A O 10
ATOM 12008 N N . VAL A 1 46 ? 12.383 1.525 5.174 1.00 0.55 46 VAL A N 10
ATOM 12009 C CA . VAL A 1 46 ? 11.051 1.272 4.795 1.00 0.53 46 VAL A CA 10
ATOM 12010 C C . VAL A 1 46 ? 10.432 0.330 5.775 1.00 0.46 46 VAL A C 10
ATOM 12011 O O . VAL A 1 46 ? 10.722 -0.878 5.797 1.00 0.56 46 VAL A O 10
ATOM 12024 N N . ALA A 1 47 ? 9.655 0.903 6.634 1.00 0.46 47 ALA A N 10
ATOM 12025 C CA . ALA A 1 47 ? 8.916 0.166 7.576 1.00 0.47 47 ALA A CA 10
ATOM 12026 C C . ALA A 1 47 ? 7.601 -0.169 6.951 1.00 0.42 47 ALA A C 10
ATOM 12027 O O . ALA A 1 47 ? 6.779 0.741 6.661 1.00 0.40 47 ALA A O 10
ATOM 12034 N N . LEU A 1 48 ? 7.414 -1.430 6.692 1.00 0.49 48 LEU A N 10
ATOM 12035 C CA . LEU A 1 48 ? 6.225 -1.908 6.081 1.00 0.55 48 LEU A CA 10
ATOM 12036 C C . LEU A 1 48 ? 5.481 -2.788 7.055 1.00 0.55 48 LEU A C 10
ATOM 12037 O O . LEU A 1 48 ? 6.034 -3.733 7.617 1.00 0.66 48 LEU A O 10
ATOM 12053 N N . ALA A 1 49 ? 4.246 -2.484 7.252 1.00 0.54 49 ALA A N 10
ATOM 12054 C CA . ALA A 1 49 ? 3.431 -3.191 8.169 1.00 0.59 49 ALA A CA 10
ATOM 12055 C C . ALA A 1 49 ? 2.088 -3.292 7.571 1.00 0.53 49 ALA A C 10
ATOM 12056 O O . ALA A 1 49 ? 1.753 -2.479 6.723 1.00 0.69 49 ALA A O 10
ATOM 12063 N N . LYS A 1 50 ? 1.323 -4.310 7.978 1.00 0.55 50 LYS A N 10
ATOM 12064 C CA . LYS A 1 50 ? -0.058 -4.543 7.517 1.00 0.70 50 LYS A CA 10
ATOM 12065 C C . LYS A 1 50 ? -0.205 -4.516 6.011 1.00 0.60 50 LYS A C 10
ATOM 12066 O O . LYS A 1 50 ? -1.287 -4.300 5.505 1.00 0.74 50 LYS A O 10
ATOM 12085 N N . VAL A 1 51 ? 0.889 -4.870 5.309 1.00 0.64 51 VAL A N 10
ATOM 12086 C CA . VAL A 1 51 ? 0.895 -4.832 3.854 1.00 0.54 51 VAL A CA 10
ATOM 12087 C C . VAL A 1 51 ? -0.046 -5.919 3.298 1.00 0.72 51 VAL A C 10
ATOM 12088 O O . VAL A 1 51 ? 0.185 -7.119 3.444 1.00 1.07 51 VAL A O 10
ATOM 12101 N N . ARG A 1 52 ? -1.129 -5.453 2.716 1.00 0.93 52 ARG A N 10
ATOM 12102 C CA . ARG A 1 52 ? -2.114 -6.233 2.084 1.00 1.36 52 ARG A CA 10
ATOM 12103 C C . ARG A 1 52 ? -3.074 -5.305 1.376 1.00 1.77 52 ARG A C 10
ATOM 12104 O O . ARG A 1 52 ? -2.855 -4.090 1.346 1.00 2.15 52 ARG A O 10
ATOM 12125 N N . SER A 1 53 ? -4.117 -5.878 0.824 1.00 2.22 53 SER A N 10
ATOM 12126 C CA . SER A 1 53 ? -5.182 -5.143 0.209 1.00 2.91 53 SER A CA 10
ATOM 12127 C C . SER A 1 53 ? -6.031 -4.390 1.295 1.00 3.21 53 SER A C 10
ATOM 12128 O O . SER A 1 53 ? -5.706 -4.436 2.481 1.00 3.47 53 SER A O 10
ATOM 12136 N N . PHE A 1 54 ? -7.121 -3.751 0.876 1.00 3.60 54 PHE A N 10
ATOM 12137 C CA . PHE A 1 54 ? -7.920 -2.879 1.754 1.00 4.15 54 PHE A CA 10
ATOM 12138 C C . PHE A 1 54 ? -8.883 -3.643 2.725 1.00 4.64 54 PHE A C 10
ATOM 12139 O O . PHE A 1 54 ? -8.465 -4.153 3.736 1.00 5.36 54 PHE A O 10
ATOM 12156 N N . GLY A 1 55 ? -10.162 -3.753 2.365 1.00 4.55 55 GLY A N 10
ATOM 12157 C CA . GLY A 1 55 ? -11.140 -4.344 3.265 1.00 5.26 55 GLY A CA 10
ATOM 12158 C C . GLY A 1 55 ? -12.188 -5.203 2.577 1.00 5.56 55 GLY A C 10
ATOM 12159 O O . GLY A 1 55 ? -12.115 -6.412 2.640 1.00 5.90 55 GLY A O 10
ATOM 12163 N N . THR A 1 56 ? -13.172 -4.547 1.922 1.00 5.65 56 THR A N 10
ATOM 12164 C CA . THR A 1 56 ? -14.279 -5.230 1.213 1.00 6.13 56 THR A CA 10
ATOM 12165 C C . THR A 1 56 ? -15.259 -5.964 2.191 1.00 6.59 56 THR A C 10
ATOM 12166 O O . THR A 1 56 ? -16.419 -5.550 2.354 1.00 7.05 56 THR A O 10
ATOM 12177 N N . GLU A 1 57 ? -14.763 -7.006 2.810 1.00 6.75 57 GLU A N 10
ATOM 12178 C CA . GLU A 1 57 ? -15.465 -7.899 3.736 1.00 7.40 57 GLU A CA 10
ATOM 12179 C C . GLU A 1 57 ? -16.268 -8.970 3.015 1.00 8.18 57 GLU A C 10
ATOM 12180 O O . GLU A 1 57 ? -16.223 -10.133 3.391 1.00 8.38 57 GLU A O 10
ATOM 12192 N N . ASP A 1 58 ? -16.968 -8.579 1.972 1.00 8.77 58 ASP A N 10
ATOM 12193 C CA . ASP A 1 58 ? -17.701 -9.534 1.117 1.00 9.67 58 ASP A CA 10
ATOM 12194 C C . ASP A 1 58 ? -17.844 -9.039 -0.323 1.00 9.51 58 ASP A C 10
ATOM 12195 O O . ASP A 1 58 ? -17.873 -9.836 -1.263 1.00 10.10 58 ASP A O 10
ATOM 12204 N N . ARG A 1 59 ? -17.865 -7.715 -0.520 1.00 8.84 59 ARG A N 10
ATOM 12205 C CA . ARG A 1 59 ? -18.134 -7.172 -1.857 1.00 8.83 59 ARG A CA 10
ATOM 12206 C C . ARG A 1 59 ? -17.212 -6.014 -2.122 1.00 8.12 59 ARG A C 10
ATOM 12207 O O . ARG A 1 59 ? -16.988 -5.209 -1.216 1.00 7.53 59 ARG A O 10
ATOM 12228 N N . PRO A 1 60 ? -16.626 -5.905 -3.339 1.00 8.32 60 PRO A N 10
ATOM 12229 C CA . PRO A 1 60 ? -15.701 -4.802 -3.698 1.00 7.97 60 PRO A CA 10
ATOM 12230 C C . PRO A 1 60 ? -16.431 -3.469 -3.815 1.00 7.54 60 PRO A C 10
ATOM 12231 O O . PRO A 1 60 ? -16.567 -2.899 -4.898 1.00 7.87 60 PRO A O 10
ATOM 12242 N N . THR A 1 61 ? -16.918 -3.009 -2.705 1.00 7.06 61 THR A N 10
ATOM 12243 C CA . THR A 1 61 ? -17.683 -1.807 -2.630 1.00 6.93 61 THR A CA 10
ATOM 12244 C C . THR A 1 61 ? -16.908 -0.727 -1.840 1.00 7.37 61 THR A C 10
ATOM 12245 O O . THR A 1 61 ? -15.694 -0.766 -1.795 1.00 7.57 61 THR A O 10
ATOM 12256 N N . ASP A 1 62 ? -17.693 0.202 -1.244 1.00 7.84 62 ASP A N 10
ATOM 12257 C CA . ASP A 1 62 ? -17.290 1.399 -0.464 1.00 8.59 62 ASP A CA 10
ATOM 12258 C C . ASP A 1 62 ? -15.998 1.941 -0.942 1.00 8.58 62 ASP A C 10
ATOM 12259 O O . ASP A 1 62 ? -14.949 1.757 -0.326 1.00 9.09 62 ASP A O 10
ATOM 12268 N N . ARG A 1 63 ? -16.089 2.518 -2.128 1.00 8.24 63 ARG A N 10
ATOM 12269 C CA . ARG A 1 63 ? -14.945 3.053 -2.870 1.00 8.47 63 ARG A CA 10
ATOM 12270 C C . ARG A 1 63 ? -14.060 1.892 -3.252 1.00 7.71 63 ARG A C 10
ATOM 12271 O O . ARG A 1 63 ? -13.057 1.663 -2.611 1.00 7.62 63 ARG A O 10
ATOM 12292 N N . PRO A 1 64 ? -14.453 1.167 -4.344 1.00 7.39 64 PRO A N 10
ATOM 12293 C CA . PRO A 1 64 ? -13.918 -0.143 -4.748 1.00 6.90 64 PRO A CA 10
ATOM 12294 C C . PRO A 1 64 ? -12.614 -0.590 -4.103 1.00 6.03 64 PRO A C 10
ATOM 12295 O O . PRO A 1 64 ? -11.507 -0.301 -4.571 1.00 6.04 64 PRO A O 10
ATOM 12306 N N . ILE A 1 65 ? -12.802 -1.252 -2.976 1.00 5.53 65 ILE A N 10
ATOM 12307 C CA . ILE A 1 65 ? -11.755 -1.767 -2.137 1.00 4.81 65 ILE A CA 10
ATOM 12308 C C . ILE A 1 65 ? -11.534 -3.247 -2.321 1.00 4.50 65 ILE A C 10
ATOM 12309 O O . ILE A 1 65 ? -12.423 -3.993 -2.772 1.00 4.92 65 ILE A O 10
ATOM 12325 N N . ALA A 1 66 ? -10.327 -3.645 -2.033 1.00 4.20 66 ALA A N 10
ATOM 12326 C CA . ALA A 1 66 ? -9.863 -5.027 -2.183 1.00 4.33 66 ALA A CA 10
ATOM 12327 C C . ALA A 1 66 ? -9.798 -5.617 -0.798 1.00 4.07 66 ALA A C 10
ATOM 12328 O O . ALA A 1 66 ? -9.559 -4.891 0.094 1.00 3.75 66 ALA A O 10
ATOM 12335 N N . PRO A 1 67 ? -10.004 -6.911 -0.584 1.00 4.67 67 PRO A N 10
ATOM 12336 C CA . PRO A 1 67 ? -10.000 -7.474 0.784 1.00 4.98 67 PRO A CA 10
ATOM 12337 C C . PRO A 1 67 ? -8.597 -7.765 1.353 1.00 4.85 67 PRO A C 10
ATOM 12338 O O . PRO A 1 67 ? -7.734 -8.353 0.681 1.00 5.44 67 PRO A O 10
ATOM 12349 N N . ARG A 1 68 ? -8.369 -7.322 2.595 1.00 4.34 68 ARG A N 10
ATOM 12350 C CA . ARG A 1 68 ? -7.103 -7.597 3.283 1.00 4.37 68 ARG A CA 10
ATOM 12351 C C . ARG A 1 68 ? -7.054 -9.039 3.767 1.00 4.47 68 ARG A C 10
ATOM 12352 O O . ARG A 1 68 ? -8.081 -9.691 3.908 1.00 5.10 68 ARG A O 10
ATOM 12373 N N . ASP A 1 69 ? -5.862 -9.518 4.045 1.00 4.27 69 ASP A N 10
ATOM 12374 C CA . ASP A 1 69 ? -5.667 -10.882 4.552 1.00 4.77 69 ASP A CA 10
ATOM 12375 C C . ASP A 1 69 ? -4.857 -10.831 5.871 1.00 4.67 69 ASP A C 10
ATOM 12376 O O . ASP A 1 69 ? -4.628 -11.836 6.515 1.00 5.15 69 ASP A O 10
ATOM 12385 N N . GLU A 1 70 ? -4.444 -9.588 6.248 1.00 4.43 70 GLU A N 10
ATOM 12386 C CA . GLU A 1 70 ? -3.697 -9.276 7.494 1.00 4.73 70 GLU A CA 10
ATOM 12387 C C . GLU A 1 70 ? -2.232 -9.820 7.466 1.00 4.23 70 GLU A C 10
ATOM 12388 O O . GLU A 1 70 ? -1.876 -10.608 6.613 1.00 4.51 70 GLU A O 10
ATOM 12400 N N . THR A 1 71 ? -1.387 -9.343 8.381 1.00 3.85 71 THR A N 10
ATOM 12401 C CA . THR A 1 71 ? 0.020 -9.732 8.449 1.00 3.57 71 THR A CA 10
ATOM 12402 C C . THR A 1 71 ? 0.414 -9.949 9.907 1.00 3.98 71 THR A C 10
ATOM 12403 O O . THR A 1 71 ? -0.321 -9.516 10.813 1.00 4.61 71 THR A O 10
ATOM 12414 N N . PHE A 1 72 ? 1.557 -10.587 10.153 1.00 3.94 72 PHE A N 10
ATOM 12415 C CA . PHE A 1 72 ? 1.955 -10.871 11.518 1.00 4.53 72 PHE A CA 10
ATOM 12416 C C . PHE A 1 72 ? 3.306 -10.237 11.882 1.00 4.27 72 PHE A C 10
ATOM 12417 O O . PHE A 1 72 ? 3.353 -9.268 12.616 1.00 4.46 72 PHE A O 10
ATOM 12434 N N . GLU A 1 73 ? 4.394 -10.775 11.338 1.00 4.23 73 GLU A N 10
ATOM 12435 C CA . GLU A 1 73 ? 5.747 -10.324 11.712 1.00 4.34 73 GLU A CA 10
ATOM 12436 C C . GLU A 1 73 ? 6.148 -9.003 11.043 1.00 3.40 73 GLU A C 10
ATOM 12437 O O . GLU A 1 73 ? 7.003 -8.266 11.574 1.00 3.76 73 GLU A O 10
ATOM 12449 N N . TYR A 1 74 ? 5.510 -8.713 9.899 1.00 2.52 74 TYR A N 10
ATOM 12450 C CA . TYR A 1 74 ? 5.764 -7.510 9.064 1.00 1.62 74 TYR A CA 10
ATOM 12451 C C . TYR A 1 74 ? 7.185 -7.562 8.458 1.00 1.55 74 TYR A C 10
ATOM 12452 O O . TYR A 1 74 ? 7.959 -8.468 8.766 1.00 2.04 74 TYR A O 10
ATOM 12470 N N . ILE A 1 75 ? 7.530 -6.616 7.594 1.00 1.22 75 ILE A N 10
ATOM 12471 C CA . ILE A 1 75 ? 8.841 -6.634 6.937 1.00 1.39 75 ILE A CA 10
ATOM 12472 C C . ILE A 1 75 ? 9.448 -5.233 6.794 1.00 0.98 75 ILE A C 10
ATOM 12473 O O . ILE A 1 75 ? 8.733 -4.245 6.622 1.00 1.15 75 ILE A O 10
ATOM 12489 N N . ILE A 1 76 ? 10.764 -5.160 6.883 1.00 0.97 76 ILE A N 10
ATOM 12490 C CA . ILE A 1 76 ? 11.493 -3.897 6.757 1.00 0.87 76 ILE A CA 10
ATOM 12491 C C . ILE A 1 76 ? 12.388 -3.985 5.519 1.00 0.78 76 ILE A C 10
ATOM 12492 O O . ILE A 1 76 ? 12.811 -5.086 5.133 1.00 1.17 76 ILE A O 10
ATOM 12508 N N . PHE A 1 77 ? 12.673 -2.862 4.892 1.00 0.64 77 PHE A N 10
ATOM 12509 C CA . PHE A 1 77 ? 13.538 -2.849 3.744 1.00 0.75 77 PHE A CA 10
ATOM 12510 C C . PHE A 1 77 ? 14.686 -1.902 3.975 1.00 0.68 77 PHE A C 10
ATOM 12511 O O . PHE A 1 77 ? 14.498 -0.823 4.516 1.00 0.65 77 PHE A O 10
ATOM 12528 N N . ARG A 1 78 ? 15.863 -2.331 3.542 1.00 0.76 78 ARG A N 10
ATOM 12529 C CA . ARG A 1 78 ? 17.148 -1.626 3.667 1.00 0.80 78 ARG A CA 10
ATOM 12530 C C . ARG A 1 78 ? 17.129 -0.124 3.348 1.00 0.71 78 ARG A C 10
ATOM 12531 O O . ARG A 1 78 ? 17.970 0.597 3.843 1.00 1.01 78 ARG A O 10
ATOM 12552 N N . GLY A 1 79 ? 16.206 0.330 2.519 1.00 0.66 79 GLY A N 10
ATOM 12553 C CA . GLY A 1 79 ? 16.165 1.752 2.135 1.00 0.72 79 GLY A CA 10
ATOM 12554 C C . GLY A 1 79 ? 17.265 2.123 1.157 1.00 0.64 79 GLY A C 10
ATOM 12555 O O . GLY A 1 79 ? 16.995 2.473 0.032 1.00 0.76 79 GLY A O 10
ATOM 12559 N N . SER A 1 80 ? 18.487 2.020 1.596 1.00 0.62 80 SER A N 10
ATOM 12560 C CA . SER A 1 80 ? 19.663 2.331 0.798 1.00 0.79 80 SER A CA 10
ATOM 12561 C C . SER A 1 80 ? 19.899 1.238 -0.250 1.00 0.77 80 SER A C 10
ATOM 12562 O O . SER A 1 80 ? 20.755 1.377 -1.119 1.00 1.04 80 SER A O 10
ATOM 12570 N N . ASP A 1 81 ? 19.128 0.163 -0.152 1.00 0.61 81 ASP A N 10
ATOM 12571 C CA . ASP A 1 81 ? 19.242 -0.955 -1.070 1.00 0.76 81 ASP A CA 10
ATOM 12572 C C . ASP A 1 81 ? 17.904 -1.192 -1.792 1.00 0.58 81 ASP A C 10
ATOM 12573 O O . ASP A 1 81 ? 17.577 -2.341 -2.140 1.00 0.63 81 ASP A O 10
ATOM 12582 N N . ILE A 1 82 ? 17.113 -0.141 -2.005 1.00 0.49 82 ILE A N 10
ATOM 12583 C CA . ILE A 1 82 ? 15.846 -0.286 -2.767 1.00 0.42 82 ILE A CA 10
ATOM 12584 C C . ILE A 1 82 ? 16.080 -0.373 -4.279 1.00 0.38 82 ILE A C 10
ATOM 12585 O O . ILE A 1 82 ? 17.163 -0.051 -4.764 1.00 0.47 82 ILE A O 10
ATOM 12601 N N . LYS A 1 83 ? 15.084 -0.836 -4.997 1.00 0.34 83 LYS A N 10
ATOM 12602 C CA . LYS A 1 83 ? 15.149 -0.916 -6.445 1.00 0.36 83 LYS A CA 10
ATOM 12603 C C . LYS A 1 83 ? 14.290 0.174 -7.067 1.00 0.38 83 LYS A C 10
ATOM 12604 O O . LYS A 1 83 ? 14.794 1.065 -7.745 1.00 0.58 83 LYS A O 10
ATOM 12623 N N . ASP A 1 84 ? 12.993 0.109 -6.790 1.00 0.34 84 ASP A N 10
ATOM 12624 C CA . ASP A 1 84 ? 12.003 1.010 -7.384 1.00 0.44 84 ASP A CA 10
ATOM 12625 C C . ASP A 1 84 ? 10.808 1.171 -6.452 1.00 0.48 84 ASP A C 10
ATOM 12626 O O . ASP A 1 84 ? 10.520 0.287 -5.661 1.00 0.78 84 ASP A O 10
ATOM 12635 N N . LEU A 1 85 ? 10.173 2.324 -6.521 1.00 0.48 85 LEU A N 10
ATOM 12636 C CA . LEU A 1 85 ? 8.977 2.649 -5.772 1.00 0.72 85 LEU A CA 10
ATOM 12637 C C . LEU A 1 85 ? 8.182 3.727 -6.466 1.00 0.61 85 LEU A C 10
ATOM 12638 O O . LEU A 1 85 ? 8.727 4.731 -6.918 1.00 0.86 85 LEU A O 10
ATOM 12654 N N . THR A 1 86 ? 6.911 3.501 -6.582 1.00 0.61 86 THR A N 10
ATOM 12655 C CA . THR A 1 86 ? 6.038 4.442 -7.215 1.00 0.83 86 THR A CA 10
ATOM 12656 C C . THR A 1 86 ? 4.913 4.781 -6.250 1.00 0.83 86 THR A C 10
ATOM 12657 O O . THR A 1 86 ? 4.415 3.898 -5.510 1.00 0.91 86 THR A O 10
ATOM 12668 N N . VAL A 1 87 ? 4.538 6.044 -6.214 1.00 1.10 87 VAL A N 10
ATOM 12669 C CA . VAL A 1 87 ? 3.537 6.510 -5.291 1.00 1.29 87 VAL A CA 10
ATOM 12670 C C . VAL A 1 87 ? 2.301 6.963 -6.039 1.00 1.44 87 VAL A C 10
ATOM 12671 O O . VAL A 1 87 ? 2.281 8.057 -6.645 1.00 1.74 87 VAL A O 10
ATOM 12684 N N . CYS A 1 88 ? 1.284 6.130 -6.029 1.00 1.53 88 CYS A N 10
ATOM 12685 C CA . CYS A 1 88 ? 0.045 6.442 -6.667 1.00 1.91 88 CYS A CA 10
ATOM 12686 C C . CYS A 1 88 ? -1.031 5.447 -6.302 1.00 1.83 88 CYS A C 10
ATOM 12687 O O . CYS A 1 88 ? -0.863 4.249 -6.506 1.00 2.53 88 CYS A O 10
ATOM 12695 N N . GLU A 1 89 ? -2.111 5.938 -5.730 1.00 1.89 89 GLU A N 10
ATOM 12696 C CA . GLU A 1 89 ? -3.258 5.124 -5.491 1.00 2.59 89 GLU A CA 10
ATOM 12697 C C . GLU A 1 89 ? -4.222 5.317 -6.667 1.00 3.36 89 GLU A C 10
ATOM 12698 O O . GLU A 1 89 ? -4.651 6.438 -6.930 1.00 3.69 89 GLU A O 10
ATOM 12710 N N . PRO A 1 90 ? -4.517 4.245 -7.427 1.00 4.20 90 PRO A N 10
ATOM 12711 C CA . PRO A 1 90 ? -5.389 4.328 -8.608 1.00 5.33 90 PRO A CA 10
ATOM 12712 C C . PRO A 1 90 ? -6.844 4.678 -8.254 1.00 5.94 90 PRO A C 10
ATOM 12713 O O . PRO A 1 90 ? -7.566 3.858 -7.676 1.00 6.31 90 PRO A O 10
ATOM 12724 N N . PRO A 1 91 ? -7.296 5.893 -8.587 1.00 6.36 91 PRO A N 10
ATOM 12725 C CA . PRO A 1 91 ? -8.644 6.306 -8.327 1.00 7.26 91 PRO A CA 10
ATOM 12726 C C . PRO A 1 91 ? -9.576 5.942 -9.482 1.00 8.19 91 PRO A C 10
ATOM 12727 O O . PRO A 1 91 ? -9.672 6.665 -10.463 1.00 8.59 91 PRO A O 10
ATOM 12738 N N . LYS A 1 92 ? -10.204 4.787 -9.358 1.00 8.73 92 LYS A N 10
ATOM 12739 C CA . LYS A 1 92 ? -11.138 4.237 -10.367 1.00 9.77 92 LYS A CA 10
ATOM 12740 C C . LYS A 1 92 ? -10.492 4.047 -11.758 1.00 10.34 92 LYS A C 10
ATOM 12741 O O . LYS A 1 92 ? -10.527 4.946 -12.585 1.00 10.73 92 LYS A O 10
ATOM 12760 N N . PRO A 1 93 ? -9.863 2.888 -12.009 1.00 10.61 93 PRO A N 10
ATOM 12761 C CA . PRO A 1 93 ? -9.260 2.592 -13.324 1.00 11.40 93 PRO A CA 10
ATOM 12762 C C . PRO A 1 93 ? -10.331 2.392 -14.417 1.00 12.54 93 PRO A C 10
ATOM 12763 O O . PRO A 1 93 ? -10.287 3.023 -15.478 1.00 13.22 93 PRO A O 10
ATOM 12774 N N . ILE A 1 94 ? -11.294 1.517 -14.134 1.00 12.89 94 ILE A N 10
ATOM 12775 C CA . ILE A 1 94 ? -12.378 1.198 -15.075 1.00 14.03 94 ILE A CA 10
ATOM 12776 C C . ILE A 1 94 ? -13.679 0.985 -14.312 1.00 14.23 94 ILE A C 10
ATOM 12777 O O . ILE A 1 94 ? -14.615 0.383 -14.830 1.00 14.51 94 ILE A O 10
ATOM 12793 N N . MET A 1 95 ? -13.736 1.490 -13.100 1.00 14.23 95 MET A N 10
ATOM 12794 C CA . MET A 1 95 ? -14.893 1.287 -12.248 1.00 14.59 95 MET A CA 10
ATOM 12795 C C . MET A 1 95 ? -15.427 2.616 -11.778 1.00 14.93 95 MET A C 10
ATOM 12796 O O . MET A 1 95 ? -16.161 3.275 -12.522 1.00 15.26 95 MET A O 10
#

Nearest PDB structures (foldseek):
  2fb7-assembly1_A  TM=6.938E-01  e=4.638E-11  Danio rerio
  2vxf-assembly1_A  TM=6.226E-01  e=7.281E-10  Danio rerio
  6f9w-assembly1_A-2  TM=6.073E-01  e=5.419E-08  Homo sapiens
  2vxe-assembly1_A  TM=6.121E-01  e=2.653E-06  Drosophila melanogaster
  7w59-assembly1_b  TM=5.514E-01  e=5.166E-02  Homo sapiens

Secondary structure (DSSP, 8-state):
--SSEEEEEEETTTEEEEEEEEEEETTTTEEEEES----S--SSS-SS---S----SS-EEE-STTEEEEEES--S-S--

Sequence (80 aa):
PYIGSKISLISKAEIRYEGILYTIDTENSTVALAKVRSFGTEDRPTDRPIAPRDETFEYIIFRGSDIKDLTVCEPPKPIMPYIGSKISLISKAEIRYEGILYTIDTENSTVALAKVRSFGTEDRPTDRPIAPRDETFEYIIFRGSDIKDLTVCEPPKPIMPYIGSKISLISKAEIRYEGILYTIDTENSTVALAKVRSFGTEDRPTDRPIAPRDETFEYIIFRGSDIKDLTVCEPPKPIMPYIGSKISLISKAEIRYEGILYTIDTENSTVALAKVRSFGTEDRPTDRPIAPRDETFEYIIFRGSDIKDLTVCEPPKPIMPYIGSKISLISKAEIRYEGILYTIDTENSTVALAKVRSFGTEDRPTDRPIAPRDETFEYIIFRGSDIKDLTVCEPPKPIMPYIGSKISLISKAEIRYEGILYTIDTENSTVALAKVRSFGTEDRPTDRPIAPRDETFEYIIFRGSDIKDLTVCEPPKPIMPYIGSKISLISKAEIRYEGILYTIDTENSTVALAKVRSFGTEDRPTDRPIAPRDETFEYIIFRGSDIKDLTVCEPPKPIMPYIGSKISLISKAEIRYEGILYTIDTENSTVALAKVRSFGTEDRPTDRPIAPRDETFEYIIFRGSDIKDLTVCEPPKPIMPYIGSKISLISKAEIRYEGILYTIDTENSTVALAKVRSFGTEDRPTDRPIAPRDETFEYIIFRGSDIKDLTVCEPPKPIMPYIGSKISLISKAEIRYEGILYTIDTENSTVALAKVRSFGTEDRPTDRPIAPRDETFEYIIFRGSDIKDLTVCEPPKPIM